Protein 5T99 (pdb70)

Structure (mmCIF, N/CA/C/O backbone):
data_5T99
#
_entry.id   5T99
#
_cell.length_a   117.540
_cell.length_b   120.780
_cell.length_c   145.080
_cell.angle_alpha   90.000
_cell.angle_beta   90.000
_cell.angle_gamma   90.000
#
_symmetry.space_group_name_H-M   'P 21 21 21'
#
loop_
_entity.id
_entity.type
_entity.pdbx_description
1 polymer 'Glycoside Hydrolase'
2 non-polymer D-galacto-isofagomine
3 non-polymer 1,2-ETHANEDIOL
4 water water
#
loop_
_atom_site.group_PDB
_atom_site.id
_atom_site.type_symbol
_atom_site.label_atom_id
_atom_site.label_alt_id
_atom_site.label_comp_id
_atom_site.label_asym_id
_atom_site.label_entity_id
_atom_site.label_seq_id
_atom_site.pdbx_PDB_ins_code
_atom_site.Cartn_x
_atom_site.Cartn_y
_atom_site.Cartn_z
_atom_site.occupancy
_atom_site.B_iso_or_equiv
_atom_site.auth_seq_id
_atom_site.auth_comp_id
_atom_site.auth_asym_id
_atom_site.auth_atom_id
_atom_site.pdbx_PDB_model_num
ATOM 1 N N . MET A 1 21 ? -33.862 -40.622 39.859 1.00 73.40 46 MET A N 1
ATOM 2 C CA . MET A 1 21 ? -32.832 -40.653 40.941 1.00 71.70 46 MET A CA 1
ATOM 3 C C . MET A 1 21 ? -31.865 -39.459 40.821 1.00 68.53 46 MET A C 1
ATOM 4 O O . MET A 1 21 ? -31.573 -38.986 39.717 1.00 65.50 46 MET A O 1
ATOM 9 N N . ALA A 1 22 ? -31.401 -38.970 41.973 1.00 66.27 47 ALA A N 1
ATOM 10 C CA . ALA A 1 22 ? -30.501 -37.805 42.065 1.00 60.79 47 ALA A CA 1
ATOM 11 C C . ALA A 1 22 ? -29.053 -38.102 41.619 1.00 60.12 47 ALA A C 1
ATOM 12 O O . ALA A 1 22 ? -28.346 -37.208 41.134 1.00 58.15 47 ALA A O 1
ATOM 14 N N . SER A 1 23 ? -28.617 -39.349 41.813 1.00 59.32 48 SER A N 1
ATOM 15 C CA . SER A 1 23 ? -27.282 -39.816 41.396 1.00 57.88 48 SER A CA 1
ATOM 16 C C . SER A 1 23 ? -27.005 -39.843 39.872 1.00 57.87 48 SER A C 1
ATOM 17 O O . SER A 1 23 ? -25.846 -39.730 39.472 1.00 54.98 48 SER A O 1
ATOM 20 N N . VAL A 1 24 ? -28.046 -39.992 39.044 1.00 60.62 49 VAL A N 1
ATOM 21 C CA . VAL A 1 24 ? -27.902 -40.021 37.560 1.00 62.31 49 VAL A CA 1
ATOM 22 C C . VAL A 1 24 ? -28.231 -38.684 36.840 1.00 63.45 49 VAL A C 1
ATOM 23 O O . VAL A 1 24 ? -27.775 -38.460 35.710 1.00 61.83 49 VAL A O 1
ATOM 27 N N . THR A 1 25 ? -28.997 -37.808 37.500 1.00 63.34 50 THR A N 1
ATOM 28 C CA . THR A 1 25 ? -29.507 -36.557 36.907 1.00 61.31 50 THR A CA 1
ATOM 29 C C . THR A 1 25 ? -28.578 -35.353 37.179 1.00 60.95 50 THR A C 1
ATOM 30 O O . THR A 1 25 ? -28.314 -35.008 38.342 1.00 59.90 50 THR A O 1
ATOM 34 N N . ASP A 1 26 ? -28.102 -34.730 36.091 1.00 58.67 51 ASP A N 1
ATOM 35 C CA . ASP A 1 26 ? -27.210 -33.563 36.132 1.00 54.62 51 ASP A CA 1
ATOM 36 C C . ASP A 1 26 ? -27.942 -32.267 35.712 1.00 52.19 51 ASP A C 1
ATOM 37 O O . ASP A 1 26 ? -27.598 -31.621 34.704 1.00 51.09 51 ASP A O 1
ATOM 42 N N . GLY A 1 27 ? -28.955 -31.899 36.497 1.00 48.68 52 GLY A N 1
ATOM 43 C CA . GLY A 1 27 ? -29.646 -30.612 36.346 1.00 44.73 52 GLY A CA 1
ATOM 44 C C . GLY A 1 27 ? -30.656 -30.554 35.213 1.00 40.86 52 GLY A C 1
ATOM 45 O O . GLY A 1 27 ? -30.276 -30.580 34.041 1.00 40.70 52 GLY A O 1
ATOM 46 N N . ILE A 1 28 ? -31.941 -30.456 35.561 1.00 37.33 53 ILE A N 1
ATOM 47 C CA . ILE A 1 28 ? -33.026 -30.385 34.562 1.00 34.07 53 ILE A CA 1
ATOM 48 C C . ILE A 1 28 ? -33.648 -29.003 34.502 1.00 29.83 53 ILE A C 1
ATOM 49 O O . ILE A 1 28 ? -33.544 -28.220 35.442 1.00 28.82 53 ILE A O 1
ATOM 54 N N . SER A 1 29 ? -34.321 -28.736 33.393 1.00 27.99 54 SER A N 1
ATOM 55 C CA . SER A 1 29 ? -34.942 -27.445 33.142 1.00 27.09 54 SER A CA 1
ATOM 56 C C . SER A 1 29 ? -36.062 -27.147 34.130 1.00 26.30 54 SER A C 1
ATOM 57 O O . SER A 1 29 ? -36.937 -27.978 34.346 1.00 26.99 54 SER A O 1
ATOM 60 N N . PHE A 1 30 ? -36.012 -25.950 34.710 1.00 25.04 55 PHE A N 1
ATOM 61 C CA . PHE A 1 30 ? -37.028 -25.446 35.617 1.00 24.48 55 PHE A CA 1
ATOM 62 C C . PHE A 1 30 ? -37.749 -24.246 34.985 1.00 24.19 55 PHE A C 1
ATOM 63 O O . PHE A 1 30 ? -38.328 -23.429 35.692 1.00 24.28 55 PHE A O 1
ATOM 71 N N . ASN A 1 31 ? -37.749 -24.185 33.652 1.00 24.18 56 ASN A N 1
ATOM 72 C CA . ASN A 1 31 ? -38.290 -23.057 32.888 1.00 23.98 56 ASN A CA 1
ATOM 73 C C . ASN A 1 31 ? -39.812 -23.030 32.774 1.00 25.24 56 ASN A C 1
ATOM 74 O O . ASN A 1 31 ? -40.388 -21.985 32.464 1.00 25.88 56 ASN A O 1
ATOM 79 N N . GLU A 1 32 ? -40.460 -24.170 32.980 1.00 25.97 57 GLU A N 1
ATOM 80 C CA . GLU A 1 32 ? -41.867 -24.295 32.644 1.00 26.54 57 GLU A CA 1
ATOM 81 C C . GLU A 1 32 ? -42.736 -23.796 33.793 1.00 26.41 57 GLU A C 1
ATOM 82 O O . GLU A 1 32 ? -42.379 -23.942 34.968 1.00 26.57 57 GLU A O 1
ATOM 88 N N . ASN A 1 33 ? -43.867 -23.194 33.425 1.00 26.11 58 ASN A N 1
ATOM 89 C CA . ASN A 1 33 ? -44.976 -22.874 34.337 1.00 25.92 58 ASN A CA 1
ATOM 90 C C . ASN A 1 33 ? -44.649 -21.816 35.392 1.00 24.60 58 ASN A C 1
ATOM 91 O O . ASN A 1 33 ? -44.711 -22.083 36.586 1.00 23.47 58 ASN A O 1
ATOM 96 N N . TRP A 1 34 ? -44.317 -20.617 34.923 1.00 24.17 59 TRP A N 1
ATOM 97 C CA . TRP A 1 34 ? -44.161 -19.457 35.785 1.00 25.67 59 TRP A CA 1
ATOM 98 C C . TRP A 1 34 ? -45.334 -18.492 35.629 1.00 26.88 59 TRP A C 1
ATOM 99 O O . TRP A 1 34 ? -46.093 -18.555 34.654 1.00 26.85 59 TRP A O 1
ATOM 110 N N . ARG A 1 35 ? -45.448 -17.597 36.610 1.00 28.08 60 ARG A N 1
ATOM 111 C CA . ARG A 1 35 ? -46.324 -16.424 36.557 1.00 29.38 60 ARG A CA 1
ATOM 112 C C . ARG A 1 35 ? -45.461 -15.164 36.464 1.00 30.46 60 ARG A C 1
ATOM 113 O O . ARG A 1 35 ? -44.441 -15.061 37.174 1.00 30.51 60 ARG A O 1
ATOM 121 N N . PHE A 1 36 ? -45.863 -14.226 35.599 1.00 30.72 61 PHE A N 1
ATOM 122 C CA . PHE A 1 36 ? -45.158 -12.947 35.401 1.00 30.96 61 PHE A CA 1
ATOM 123 C C . PHE A 1 36 ? -46.098 -11.747 35.578 1.00 31.47 61 PHE A C 1
ATOM 124 O O . PHE A 1 36 ? -47.267 -11.788 35.184 1.00 29.98 61 PHE A O 1
ATOM 132 N N . PHE A 1 37 ? -45.557 -10.686 36.171 1.00 31.95 62 PHE A N 1
ATOM 133 C CA . PHE A 1 37 ? -46.239 -9.409 36.296 1.00 33.44 62 PHE A CA 1
ATOM 134 C C . PHE A 1 37 ? -45.231 -8.269 36.125 1.00 33.24 62 PHE A C 1
ATOM 135 O O . PHE A 1 37 ? -44.283 -8.160 36.904 1.00 31.06 62 PHE A O 1
ATOM 143 N N . LYS A 1 38 ? -45.446 -7.439 35.100 1.00 34.22 63 LYS A N 1
ATOM 144 C CA . LYS A 1 38 ? -44.666 -6.221 34.879 1.00 35.29 63 LYS A CA 1
ATOM 145 C C . LYS A 1 38 ? -45.212 -5.086 35.746 1.00 36.20 63 LYS A C 1
ATOM 146 O O . LYS A 1 38 ? -46.329 -4.651 35.533 1.00 37.29 63 LYS A O 1
ATOM 152 N N . GLY A 1 39 ? -44.422 -4.615 36.711 1.00 37.68 64 GLY A N 1
ATOM 153 C CA . GLY A 1 39 ? -44.796 -3.493 37.593 1.00 37.86 64 GLY A CA 1
ATOM 154 C C . GLY A 1 39 ? -44.609 -3.815 39.070 1.00 39.30 64 GLY A C 1
ATOM 155 O O . GLY A 1 39 ? -44.495 -4.988 39.449 1.00 41.14 64 GLY A O 1
ATOM 156 N N A GLU A 1 40 ? -44.554 -2.785 39.913 0.50 39.63 65 GLU A N 1
ATOM 157 N N B GLU A 1 40 ? -44.596 -2.764 39.890 0.50 39.57 65 GLU A N 1
ATOM 158 C CA A GLU A 1 40 ? -44.392 -2.992 41.353 0.50 40.01 65 GLU A CA 1
ATOM 159 C CA B GLU A 1 40 ? -44.460 -2.872 41.340 0.50 39.89 65 GLU A CA 1
ATOM 160 C C A GLU A 1 40 ? -45.726 -3.400 41.963 0.50 40.82 65 GLU A C 1
ATOM 161 C C B GLU A 1 40 ? -45.761 -3.401 41.954 0.50 40.70 65 GLU A C 1
ATOM 162 O O A GLU A 1 40 ? -46.785 -2.930 41.546 0.50 38.95 65 GLU A O 1
ATOM 163 O O B GLU A 1 40 ? -46.847 -3.012 41.521 0.50 38.76 65 GLU A O 1
ATOM 174 N N . ILE A 1 41 ? -45.649 -4.304 42.933 1.00 42.28 66 ILE A N 1
ATOM 175 C CA . ILE A 1 41 ? -46.809 -4.763 43.708 1.00 44.19 66 ILE A CA 1
ATOM 176 C C . ILE A 1 41 ? -46.303 -5.255 45.067 1.00 44.17 66 ILE A C 1
ATOM 177 O O . ILE A 1 41 ? -45.266 -5.924 45.145 1.00 46.92 66 ILE A O 1
ATOM 182 N N . LYS A 1 42 ? -47.021 -4.895 46.130 1.00 43.08 67 LYS A N 1
ATOM 183 C CA . LYS A 1 42 ? -46.590 -5.178 47.507 1.00 42.33 67 LYS A CA 1
ATOM 184 C C . LYS A 1 42 ? -46.766 -6.657 47.853 1.00 40.01 67 LYS A C 1
ATOM 185 O O . LYS A 1 42 ? -47.721 -7.289 47.401 1.00 38.90 67 LYS A O 1
ATOM 187 N N . GLY A 1 43 ? -45.822 -7.196 48.628 1.00 38.76 68 GLY A N 1
ATOM 188 C CA . GLY A 1 43 ? -45.911 -8.554 49.192 1.00 37.39 68 GLY A CA 1
ATOM 189 C C . GLY A 1 43 ? -45.994 -9.735 48.233 1.00 35.46 68 GLY A C 1
ATOM 190 O O . GLY A 1 43 ? -46.428 -10.813 48.634 1.00 34.42 68 GLY A O 1
ATOM 191 N N . ALA A 1 44 ? -45.549 -9.551 46.988 1.00 34.50 69 ALA A N 1
ATOM 192 C CA . ALA A 1 44 ? -45.619 -10.604 45.959 1.00 33.96 69 ALA A CA 1
ATOM 193 C C . ALA A 1 44 ? -44.605 -11.746 46.145 1.00 33.71 69 ALA A C 1
ATOM 194 O O . ALA A 1 44 ? -44.681 -12.747 45.451 1.00 32.40 69 ALA A O 1
ATOM 196 N N . GLU A 1 45 ? -43.654 -11.592 47.062 1.00 35.14 70 GLU A N 1
ATOM 197 C CA . GLU A 1 45 ? -42.798 -12.704 47.473 1.00 35.47 70 GLU A CA 1
ATOM 198 C C . GLU A 1 45 ? -43.485 -13.713 48.387 1.00 35.35 70 GLU A C 1
ATOM 199 O O . GLU A 1 45 ? -42.985 -14.826 48.540 1.00 37.19 70 GLU A O 1
ATOM 205 N N . ALA A 1 46 ? -44.605 -13.330 49.002 1.00 35.39 71 ALA A N 1
ATOM 206 C CA . ALA A 1 46 ? -45.245 -14.153 50.044 1.00 35.75 71 ALA A CA 1
ATOM 207 C C . ALA A 1 46 ? -45.889 -15.445 49.516 1.00 34.32 71 ALA A C 1
ATOM 208 O O . ALA A 1 46 ? -46.470 -15.460 48.429 1.00 32.14 71 ALA A O 1
ATOM 210 N N . ILE A 1 47 ? -45.774 -16.507 50.316 1.00 35.71 72 ILE A N 1
ATOM 211 C CA . ILE A 1 47 ? -46.387 -17.822 50.055 1.00 38.54 72 ILE A CA 1
ATOM 212 C C . ILE A 1 47 ? -47.845 -17.659 49.640 1.00 39.37 72 ILE A C 1
ATOM 213 O O . ILE A 1 47 ? -48.274 -18.160 48.593 1.00 40.83 72 ILE A O 1
ATOM 218 N N . SER A 1 48 ? -48.582 -16.939 50.484 1.00 39.96 73 SER A N 1
ATOM 219 C CA . SER A 1 48 ? -50.027 -16.767 50.346 1.00 40.48 73 SER A CA 1
ATOM 220 C C . SER A 1 48 ? -50.484 -15.699 49.352 1.00 38.10 73 SER A C 1
ATOM 221 O O . SER A 1 48 ? -51.677 -15.584 49.118 1.00 37.62 73 SER A O 1
ATOM 224 N N . PHE A 1 49 ? -49.570 -14.930 48.760 1.00 36.81 74 PHE A N 1
ATOM 225 C CA . PHE A 1 49 ? -49.953 -13.946 47.740 1.00 35.82 74 PHE A CA 1
ATOM 226 C C . PHE A 1 49 ? -50.762 -14.615 46.614 1.00 37.05 74 PHE A C 1
ATOM 227 O O . PHE A 1 49 ? -50.509 -15.771 46.270 1.00 39.60 74 PHE A O 1
ATOM 235 N N . ASP A 1 50 ? -51.731 -13.886 46.057 1.00 36.85 75 ASP A N 1
ATOM 236 C CA . ASP A 1 50 ? -52.628 -14.405 45.021 1.00 36.86 75 ASP A CA 1
ATOM 237 C C . ASP A 1 50 ? -52.158 -13.915 43.650 1.00 35.87 75 ASP A C 1
ATOM 238 O O . ASP A 1 50 ? -52.386 -12.764 43.278 1.00 34.12 75 ASP A O 1
ATOM 243 N N . ASP A 1 51 ? -51.514 -14.811 42.902 1.00 35.76 76 ASP A N 1
ATOM 244 C CA . ASP A 1 51 ? -50.998 -14.510 41.555 1.00 34.89 76 ASP A CA 1
ATOM 245 C C . ASP A 1 51 ? -51.841 -15.137 40.441 1.00 35.55 76 ASP A C 1
ATOM 246 O O . ASP A 1 51 ? -51.335 -15.383 39.341 1.00 35.24 76 ASP A O 1
ATOM 251 N N . ASP A 1 52 ? -53.126 -15.377 40.714 1.00 37.72 77 ASP A N 1
ATOM 252 C CA . ASP A 1 52 ? -54.010 -16.056 39.753 1.00 38.20 77 ASP A CA 1
ATOM 253 C C . ASP A 1 52 ? -54.330 -15.202 38.510 1.00 37.57 77 ASP A C 1
ATOM 254 O O . ASP A 1 52 ? -54.610 -15.743 37.442 1.00 39.15 77 ASP A O 1
ATOM 259 N N . SER A 1 53 ? -54.284 -13.879 38.644 1.00 36.97 78 SER A N 1
ATOM 260 C CA . SER A 1 53 ? -54.485 -12.974 37.500 1.00 37.79 78 SER A CA 1
ATOM 261 C C . SER A 1 53 ? -53.232 -12.813 36.627 1.00 37.27 78 SER A C 1
ATOM 262 O O . SER A 1 53 ? -53.334 -12.351 35.492 1.00 37.30 78 SER A O 1
ATOM 265 N N . TRP A 1 54 ? -52.061 -13.169 37.171 1.00 36.97 79 TRP A N 1
ATOM 266 C CA . TRP A 1 54 ? -50.769 -12.971 36.497 1.00 35.34 79 TRP A CA 1
ATOM 267 C C . TRP A 1 54 ? -50.672 -13.810 35.223 1.00 33.88 79 TRP A C 1
ATOM 268 O O . TRP A 1 54 ? -51.144 -14.948 35.172 1.00 34.30 79 TRP A O 1
ATOM 279 N N . ARG A 1 55 ? -50.058 -13.231 34.200 1.00 33.27 80 ARG A N 1
ATOM 280 C CA . ARG A 1 55 ? -49.830 -13.905 32.922 1.00 33.88 80 ARG A CA 1
ATOM 281 C C . ARG A 1 55 ? -49.042 -15.208 33.116 1.00 33.98 80 ARG A C 1
ATOM 282 O O . ARG A 1 55 ? -48.214 -15.310 34.018 1.00 34.01 80 ARG A O 1
ATOM 290 N N . LYS A 1 56 ? -49.325 -16.204 32.283 1.00 34.58 81 LYS A N 1
ATOM 291 C CA . LYS A 1 56 ? -48.639 -17.499 32.346 1.00 34.56 81 LYS A CA 1
ATOM 292 C C . LYS A 1 56 ? -47.687 -17.658 31.165 1.00 33.46 81 LYS A C 1
ATOM 293 O O . LYS A 1 56 ? -48.074 -17.460 30.007 1.00 31.54 81 LYS A O 1
ATOM 299 N N . LEU A 1 57 ? -46.446 -18.028 31.472 1.00 33.23 82 LEU A N 1
ATOM 300 C CA . LEU A 1 57 ? -45.398 -18.156 30.466 1.00 33.12 82 LEU A CA 1
ATOM 301 C C . LEU A 1 57 ? -44.295 -19.114 30.903 1.00 31.41 82 LEU A C 1
ATOM 302 O O . LEU A 1 57 ? -44.155 -19.423 32.095 1.00 31.94 82 LEU A O 1
ATOM 307 N N . ASN A 1 58 ? -43.542 -19.600 29.913 1.00 29.07 83 ASN A N 1
ATOM 308 C CA . ASN A 1 58 ? -42.308 -20.361 30.139 1.00 27.39 83 ASN A CA 1
ATOM 309 C C . ASN A 1 58 ? -41.082 -19.471 29.888 1.00 26.07 83 ASN A C 1
ATOM 310 O O . ASN A 1 58 ? -41.078 -18.641 28.985 1.00 24.51 83 ASN A O 1
ATOM 315 N N . LEU A 1 59 ? -40.048 -19.673 30.703 1.00 25.08 84 LEU A N 1
ATOM 316 C CA . LEU A 1 59 ? -38.768 -18.984 30.554 1.00 23.93 84 LEU A CA 1
ATOM 317 C C . LEU A 1 59 ? -37.980 -19.731 29.471 1.00 23.26 84 LEU A C 1
ATOM 318 O O . LEU A 1 59 ? -38.316 -20.878 29.178 1.00 22.20 84 LEU A O 1
ATOM 323 N N . PRO A 1 60 ? -36.953 -19.124 28.870 1.00 22.56 85 PRO A N 1
ATOM 324 C CA . PRO A 1 60 ? -36.499 -17.745 29.139 1.00 22.74 85 PRO A CA 1
ATOM 325 C C . PRO A 1 60 ? -37.425 -16.678 28.561 1.00 22.49 85 PRO A C 1
ATOM 326 O O . PRO A 1 60 ? -38.179 -16.956 27.632 1.00 22.36 85 PRO A O 1
ATOM 330 N N . HIS A 1 61 ? -37.341 -15.471 29.112 1.00 22.84 86 HIS A N 1
ATOM 331 C CA . HIS A 1 61 ? -38.299 -14.389 28.826 1.00 23.12 86 HIS A CA 1
ATOM 332 C C . HIS A 1 61 ? -37.644 -12.999 28.904 1.00 22.13 86 HIS A C 1
ATOM 333 O O . HIS A 1 61 ? -37.027 -12.641 29.919 1.00 21.14 86 HIS A O 1
ATOM 340 N N . ASP A 1 62 ? -37.789 -12.241 27.822 1.00 21.35 87 ASP A N 1
ATOM 341 C CA . ASP A 1 62 ? -37.427 -10.826 27.757 1.00 21.62 87 ASP A CA 1
ATOM 342 C C . ASP A 1 62 ? -38.740 -10.055 27.658 1.00 22.22 87 ASP A C 1
ATOM 343 O O . ASP A 1 62 ? -39.385 -10.085 26.608 1.00 22.72 87 ASP A O 1
ATOM 348 N N . TRP A 1 63 ? -39.169 -9.390 28.734 1.00 22.77 88 TRP A N 1
ATOM 349 C CA . TRP A 1 63 ? -40.394 -8.572 28.653 1.00 23.52 88 TRP A CA 1
ATOM 350 C C . TRP A 1 63 ? -40.206 -7.278 27.848 1.00 24.55 88 TRP A C 1
ATOM 351 O O . TRP A 1 63 ? -41.182 -6.730 27.360 1.00 23.25 88 TRP A O 1
ATOM 362 N N . ALA A 1 64 ? -38.964 -6.801 27.711 1.00 26.64 89 ALA A N 1
ATOM 363 C CA . ALA A 1 64 ? -38.696 -5.496 27.087 1.00 27.96 89 ALA A CA 1
ATOM 364 C C . ALA A 1 64 ? -38.893 -5.462 25.577 1.00 30.01 89 ALA A C 1
ATOM 365 O O . ALA A 1 64 ? -39.056 -4.387 25.012 1.00 31.85 89 ALA A O 1
ATOM 367 N N . ILE A 1 65 ? -38.858 -6.623 24.927 1.00 31.03 90 ILE A N 1
ATOM 368 C CA . ILE A 1 65 ? -39.056 -6.720 23.471 1.00 31.59 90 ILE A CA 1
ATOM 369 C C . ILE A 1 65 ? -40.537 -6.629 23.046 1.00 35.02 90 ILE A C 1
ATOM 370 O O . ILE A 1 65 ? -40.828 -6.522 21.860 1.00 35.21 90 ILE A O 1
ATOM 375 N N . GLU A 1 66 ? -41.460 -6.644 24.012 1.00 40.34 91 GLU A N 1
ATOM 376 C CA . GLU A 1 66 ? -42.907 -6.710 23.756 1.00 44.43 91 GLU A CA 1
ATOM 377 C C . GLU A 1 66 ? -43.652 -5.357 23.711 1.00 50.97 91 GLU A C 1
ATOM 378 O O . GLU A 1 66 ? -44.610 -5.231 22.955 1.00 50.98 91 GLU A O 1
ATOM 384 N N . GLY A 1 67 ? -43.204 -4.368 24.500 1.00 60.14 92 GLY A N 1
ATOM 385 C CA . GLY A 1 67 ? -44.028 -3.205 24.933 1.00 66.74 92 GLY A CA 1
ATOM 386 C C . GLY A 1 67 ? -44.662 -2.281 23.886 1.00 76.14 92 GLY A C 1
ATOM 387 O O . GLY A 1 67 ? -45.857 -2.420 23.591 1.00 75.74 92 GLY A O 1
ATOM 388 N N . PRO A 1 68 ? -43.899 -1.290 23.363 1.00 81.81 93 PRO A N 1
ATOM 389 C CA . PRO A 1 68 ? -44.345 -0.556 22.164 1.00 81.07 93 PRO A CA 1
ATOM 390 C C . PRO A 1 68 ? -44.478 -1.468 20.932 1.00 83.38 93 PRO A C 1
ATOM 391 O O . PRO A 1 68 ? -44.358 -1.014 19.792 1.00 81.35 93 PRO A O 1
ATOM 395 N N . GLY A 1 79 ? -34.333 4.117 21.988 1.00 81.11 104 GLY A N 1
ATOM 396 C CA . GLY A 1 79 ? -34.547 2.669 22.026 1.00 85.10 104 GLY A CA 1
ATOM 397 C C . GLY A 1 79 ? -35.812 2.233 22.752 1.00 85.34 104 GLY A C 1
ATOM 398 O O . GLY A 1 79 ? -36.691 3.048 23.029 1.00 84.48 104 GLY A O 1
ATOM 399 N N . LEU A 1 80 ? -35.892 0.938 23.059 1.00 88.73 105 LEU A N 1
ATOM 400 C CA . LEU A 1 80 ? -37.056 0.342 23.738 1.00 91.23 105 LEU A CA 1
ATOM 401 C C . LEU A 1 80 ? -36.880 0.383 25.270 1.00 91.06 105 LEU A C 1
ATOM 402 O O . LEU A 1 80 ? -35.815 -0.005 25.761 1.00 88.48 105 LEU A O 1
ATOM 407 N N . PRO A 1 81 ? -37.908 0.855 26.027 1.00 89.88 106 PRO A N 1
ATOM 408 C CA . PRO A 1 81 ? -37.849 0.878 27.503 1.00 85.67 106 PRO A CA 1
ATOM 409 C C . PRO A 1 81 ? -37.537 -0.470 28.163 1.00 79.34 106 PRO A C 1
ATOM 410 O O . PRO A 1 81 ? -38.253 -1.449 27.944 1.00 77.76 106 PRO A O 1
ATOM 414 N N . PHE A 1 82 ? -36.486 -0.481 28.987 1.00 74.08 107 PHE A N 1
ATOM 415 C CA . PHE A 1 82 ? -35.906 -1.707 29.569 1.00 67.03 107 PHE A CA 1
ATOM 416 C C . PHE A 1 82 ? -35.800 -1.692 31.103 1.00 60.58 107 PHE A C 1
ATOM 417 O O . PHE A 1 82 ? -35.195 -2.588 31.689 1.00 58.95 107 PHE A O 1
ATOM 425 N N . HIS A 1 83 ? -36.398 -0.694 31.750 1.00 55.68 108 HIS A N 1
ATOM 426 C CA . HIS A 1 83 ? -36.250 -0.489 33.194 1.00 52.60 108 HIS A CA 1
ATOM 427 C C . HIS A 1 83 ? -37.614 -0.569 33.859 1.00 45.55 108 HIS A C 1
ATOM 428 O O . HIS A 1 83 ? -38.643 -0.583 33.182 1.00 45.07 108 HIS A O 1
ATOM 435 N N . GLY A 1 84 ? -37.601 -0.620 35.186 1.00 39.48 109 GLY A N 1
ATOM 436 C CA . GLY A 1 84 ? -38.811 -0.733 35.987 1.00 37.10 109 GLY A CA 1
ATOM 437 C C . GLY A 1 84 ? -38.710 -1.954 36.871 1.00 35.37 109 GLY A C 1
ATOM 438 O O . GLY A 1 84 ? -37.616 -2.354 37.267 1.00 38.24 109 GLY A O 1
ATOM 439 N N . THR A 1 85 ? -39.855 -2.544 37.178 1.00 32.05 110 THR A N 1
ATOM 440 C CA . THR A 1 85 ? -39.942 -3.678 38.078 1.00 30.37 110 THR A CA 1
ATOM 441 C C . THR A 1 85 ? -40.686 -4.796 37.364 1.00 29.30 110 THR A C 1
ATOM 442 O O . THR A 1 85 ? -41.645 -4.535 36.621 1.00 29.80 110 THR A O 1
ATOM 446 N N . GLY A 1 86 ? -40.212 -6.027 37.561 1.00 27.21 111 GLY A N 1
ATOM 447 C CA . GLY A 1 86 ? -40.847 -7.227 37.017 1.00 25.37 111 GLY A CA 1
ATOM 448 C C . GLY A 1 86 ? -40.761 -8.326 38.045 1.00 24.80 111 GLY A C 1
ATOM 449 O O . GLY A 1 86 ? -39.716 -8.506 38.681 1.00 24.63 111 GLY A O 1
ATOM 450 N N . TRP A 1 87 ? -41.861 -9.055 38.214 1.00 24.16 112 TRP A N 1
ATOM 451 C CA . TRP A 1 87 ? -41.951 -10.116 39.197 1.00 24.16 112 TRP A CA 1
ATOM 452 C C . TRP A 1 87 ? -42.211 -11.434 38.495 1.00 23.58 112 TRP A C 1
ATOM 453 O O . TRP A 1 87 ? -43.004 -11.486 37.551 1.00 22.60 112 TRP A O 1
ATOM 464 N N . TYR A 1 88 ? -41.544 -12.492 38.969 1.00 22.85 113 TYR A N 1
ATOM 465 C CA . TYR A 1 88 ? -41.832 -13.860 38.535 1.00 21.99 113 TYR A CA 1
ATOM 466 C C . TYR A 1 88 ? -42.104 -14.733 39.748 1.00 22.49 113 TYR A C 1
ATOM 467 O O . TYR A 1 88 ? -41.414 -14.622 40.754 1.00 22.64 113 TYR A O 1
ATOM 476 N N . ARG A 1 89 ? -43.104 -15.604 39.637 1.00 23.26 114 ARG A N 1
ATOM 477 C CA . ARG A 1 89 ? -43.434 -16.559 40.688 1.00 23.85 114 ARG A CA 1
ATOM 478 C C . ARG A 1 89 ? -43.671 -17.910 40.061 1.00 23.82 114 ARG A C 1
ATOM 479 O O . ARG A 1 89 ? -44.275 -17.992 39.003 1.00 23.69 114 ARG A O 1
ATOM 487 N N . LYS A 1 90 ? -43.191 -18.960 40.714 1.00 25.10 115 LYS A N 1
ATOM 488 C CA . LYS A 1 90 ? -43.486 -20.331 40.317 1.00 25.45 115 LYS A CA 1
ATOM 489 C C . LYS A 1 90 ? -43.882 -21.110 41.558 1.00 24.99 115 LYS A C 1
ATOM 490 O O . LYS A 1 90 ? -43.204 -21.035 42.575 1.00 23.79 115 LYS A O 1
ATOM 496 N N . THR A 1 91 ? -44.981 -21.856 41.452 1.00 25.72 116 THR A N 1
ATOM 497 C CA . THR A 1 91 ? -45.552 -22.604 42.569 1.00 26.80 116 THR A CA 1
ATOM 498 C C . THR A 1 91 ? -45.439 -24.085 42.219 1.00 27.10 116 THR A C 1
ATOM 499 O O . THR A 1 91 ? -45.835 -24.482 41.122 1.00 28.49 116 THR A O 1
ATOM 503 N N . PHE A 1 92 ? -44.897 -24.889 43.133 1.00 26.93 117 PHE A N 1
ATOM 504 C CA . PHE A 1 92 ? -44.585 -26.291 42.837 1.00 28.18 117 PHE A CA 1
ATOM 505 C C . PHE A 1 92 ? -44.638 -27.172 44.081 1.00 29.07 117 PHE A C 1
ATOM 506 O O . PHE A 1 92 ? -44.282 -26.733 45.176 1.00 27.24 117 PHE A O 1
ATOM 514 N N . ILE A 1 93 ? -45.080 -28.419 43.891 1.00 31.63 118 ILE A N 1
ATOM 515 C CA . ILE A 1 93 ? -45.076 -29.428 44.953 1.00 32.84 118 ILE A CA 1
ATOM 516 C C . ILE A 1 93 ? -43.637 -29.895 45.181 1.00 32.08 118 ILE A C 1
ATOM 517 O O . ILE A 1 93 ? -42.903 -30.158 44.227 1.00 31.60 118 ILE A O 1
ATOM 522 N N . GLY A 1 94 ? -43.245 -30.003 46.443 1.00 30.82 119 GLY A N 1
ATOM 523 C CA . GLY A 1 94 ? -42.014 -30.689 46.798 1.00 31.48 119 GLY A CA 1
ATOM 524 C C . GLY A 1 94 ? -42.113 -32.169 46.485 1.00 31.55 119 GLY A C 1
ATOM 525 O O . GLY A 1 94 ? -42.706 -32.943 47.238 1.00 31.75 119 GLY A O 1
ATOM 526 N N . ASP A 1 95 ? -41.542 -32.555 45.354 1.00 33.15 120 ASP A N 1
ATOM 527 C CA . ASP A 1 95 ? -41.526 -33.947 44.917 1.00 33.68 120 ASP A CA 1
ATOM 528 C C . ASP A 1 95 ? -40.930 -34.857 45.995 1.00 33.81 120 ASP A C 1
ATOM 529 O O . ASP A 1 95 ? -39.960 -34.488 46.689 1.00 30.61 120 ASP A O 1
ATOM 534 N N . ALA A 1 96 ? -41.527 -36.042 46.132 1.00 35.16 121 ALA A N 1
ATOM 535 C CA . ALA A 1 96 ? -41.120 -37.021 47.153 1.00 36.44 121 ALA A CA 1
ATOM 536 C C . ALA A 1 96 ? -39.671 -37.482 46.967 1.00 36.02 121 ALA A C 1
ATOM 537 O O . ALA A 1 96 ? -38.970 -37.724 47.941 1.00 35.32 121 ALA A O 1
ATOM 539 N N . GLN A 1 97 ? -39.231 -37.576 45.713 1.00 37.82 122 GLN A N 1
ATOM 540 C CA . GLN A 1 97 ? -37.835 -37.900 45.386 1.00 38.78 122 GLN A CA 1
ATOM 541 C C . GLN A 1 97 ? -36.808 -36.853 45.820 1.00 35.78 122 GLN A C 1
ATOM 542 O O . GLN A 1 97 ? -35.622 -37.164 45.843 1.00 36.39 122 GLN A O 1
ATOM 548 N N . TRP A 1 98 ? -37.242 -35.628 46.135 1.00 32.31 123 TRP A N 1
ATOM 549 C CA . TRP A 1 98 ? -36.343 -34.590 46.649 1.00 30.91 123 TRP A CA 1
ATOM 550 C C . TRP A 1 98 ? -36.161 -34.632 48.175 1.00 30.96 123 TRP A C 1
ATOM 551 O O . TRP A 1 98 ? -35.421 -33.822 48.725 1.00 29.66 123 TRP A O 1
ATOM 562 N N . LYS A 1 99 ? -36.854 -35.542 48.858 1.00 33.72 124 LYS A N 1
ATOM 563 C CA . LYS A 1 99 ? -36.713 -35.720 50.314 1.00 35.14 124 LYS A CA 1
ATOM 564 C C . LYS A 1 99 ? -35.256 -36.029 50.681 1.00 34.25 124 LYS A C 1
ATOM 565 O O . LYS A 1 99 ? -34.647 -36.920 50.087 1.00 33.15 124 LYS A O 1
ATOM 571 N N . ASP A 1 100 ? -34.702 -35.255 51.616 1.00 33.66 125 ASP A N 1
ATOM 572 C CA . ASP A 1 100 ? -33.313 -35.415 52.111 1.00 34.25 125 ASP A CA 1
ATOM 573 C C . ASP A 1 100 ? -32.201 -35.189 51.069 1.00 32.98 125 ASP A C 1
ATOM 574 O O . ASP A 1 100 ? -31.037 -35.513 51.325 1.00 31.26 125 ASP A O 1
ATOM 579 N N . LYS A 1 101 ? -32.568 -34.598 49.927 1.00 31.65 126 LYS A N 1
ATOM 580 C CA . LYS A 1 101 ? -31.641 -34.237 48.866 1.00 31.17 126 LYS A CA 1
ATOM 581 C C . LYS A 1 101 ? -31.211 -32.797 49.034 1.00 28.98 126 LYS A C 1
ATOM 582 O O . LYS A 1 101 ? -31.901 -32.006 49.677 1.00 27.59 126 LYS A O 1
ATOM 588 N N . ILE A 1 102 ? -30.067 -32.464 48.440 1.00 27.94 127 ILE A N 1
ATOM 589 C CA . ILE A 1 102 ? -29.650 -31.071 48.285 1.00 27.50 127 ILE A CA 1
ATOM 590 C C . ILE A 1 102 ? -30.358 -30.564 47.041 1.00 25.82 127 ILE A C 1
ATOM 591 O O . ILE A 1 102 ? -30.320 -31.206 45.999 1.00 24.89 127 ILE A O 1
ATOM 596 N N . VAL A 1 103 ? -31.020 -29.422 47.163 1.00 25.94 128 VAL A N 1
ATOM 597 C CA . VAL A 1 103 ? -31.827 -28.874 46.078 1.00 25.81 128 VAL A CA 1
ATOM 598 C C . VAL A 1 103 ? -31.389 -27.439 45.847 1.00 24.77 128 VAL A C 1
ATOM 599 O O . VAL A 1 103 ? -31.347 -26.658 46.786 1.00 25.25 128 VAL A O 1
ATOM 603 N N . ARG A 1 104 ? -31.030 -27.120 44.603 1.00 24.27 129 ARG A N 1
ATOM 604 C CA . ARG A 1 104 ? -30.576 -25.781 44.207 1.00 23.48 129 ARG A CA 1
ATOM 605 C C . ARG A 1 104 ? -31.275 -25.360 42.917 1.00 22.72 129 ARG A C 1
ATOM 606 O O . ARG A 1 104 ? -31.653 -26.216 42.109 1.00 21.76 129 ARG A O 1
ATOM 614 N N . ILE A 1 105 ? -31.461 -24.052 42.742 1.00 21.78 130 ILE A N 1
ATOM 615 C CA . ILE A 1 105 ? -31.983 -23.505 41.503 1.00 21.87 130 ILE A CA 1
ATOM 616 C C . ILE A 1 105 ? -30.911 -22.603 40.905 1.00 22.00 130 ILE A C 1
ATOM 617 O O . ILE A 1 105 ? -30.466 -21.645 41.545 1.00 21.63 130 ILE A O 1
ATOM 622 N N . GLY A 1 106 ? -30.505 -22.928 39.684 1.00 20.63 131 GLY A N 1
ATOM 623 C CA . GLY A 1 106 ? -29.484 -22.185 38.986 1.00 20.65 131 GLY A CA 1
ATOM 624 C C . GLY A 1 106 ? -30.155 -21.266 37.987 1.00 20.54 131 GLY A C 1
ATOM 625 O O . GLY A 1 106 ? -30.986 -21.714 37.189 1.00 19.95 131 GLY A O 1
ATOM 626 N N . PHE A 1 107 ? -29.798 -19.983 38.047 1.00 19.87 132 PHE A N 1
ATOM 627 C CA . PHE A 1 107 ? -30.208 -18.993 37.065 1.00 19.31 132 PHE A CA 1
ATOM 628 C C . PHE A 1 107 ? -28.985 -18.616 36.224 1.00 18.91 132 PHE A C 1
ATOM 629 O O . PHE A 1 107 ? -28.028 -18.043 36.750 1.00 18.52 132 PHE A O 1
ATOM 637 N N . ASP A 1 108 ? -29.009 -18.938 34.932 1.00 18.37 133 ASP A N 1
ATOM 638 C CA . ASP A 1 108 ? -27.954 -18.490 34.006 1.00 18.27 133 ASP A CA 1
ATOM 639 C C . ASP A 1 108 ? -27.914 -16.969 33.784 1.00 18.90 133 ASP A C 1
ATOM 640 O O . ASP A 1 108 ? -26.879 -16.412 33.377 1.00 18.64 133 ASP A O 1
ATOM 645 N N . GLY A 1 109 ? -29.042 -16.299 34.004 1.00 19.05 134 GLY A N 1
ATOM 646 C CA . GLY A 1 109 ? -29.106 -14.867 33.781 1.00 19.31 134 GLY A CA 1
ATOM 647 C C . GLY A 1 109 ? -30.470 -14.309 34.106 1.00 19.61 134 GLY A C 1
ATOM 648 O O . GLY A 1 109 ? -31.501 -14.890 33.735 1.00 19.64 134 GLY A O 1
ATOM 649 N N . ALA A 1 110 ? -30.461 -13.189 34.817 1.00 19.75 135 ALA A N 1
ATOM 650 C CA . ALA A 1 110 ? -31.660 -12.445 35.122 1.00 19.88 135 ALA A CA 1
ATOM 651 C C . ALA A 1 110 ? -31.317 -10.955 35.100 1.00 20.09 135 ALA A C 1
ATOM 652 O O . ALA A 1 110 ? -30.500 -10.488 35.888 1.00 19.44 135 ALA A O 1
ATOM 654 N N . MET A 1 111 ? -31.961 -10.226 34.189 1.00 20.77 136 MET A N 1
ATOM 655 C CA . MET A 1 111 ? -31.613 -8.851 33.851 1.00 21.36 136 MET A CA 1
ATOM 656 C C . MET A 1 111 ? -32.657 -7.876 34.402 1.00 21.47 136 MET A C 1
ATOM 657 O O . MET A 1 111 ? -33.811 -7.917 33.965 1.00 22.22 136 MET A O 1
ATOM 662 N N . SER A 1 112 ? -32.324 -7.023 35.369 1.00 21.89 137 SER A N 1
ATOM 663 C CA . SER A 1 112 ? -31.129 -7.073 36.214 1.00 23.39 137 SER A CA 1
ATOM 664 C C . SER A 1 112 ? -31.609 -6.733 37.622 1.00 24.92 137 SER A C 1
ATOM 665 O O . SER A 1 112 ? -32.820 -6.587 37.825 1.00 25.30 137 SER A O 1
ATOM 668 N N . GLU A 1 113 ? -30.693 -6.650 38.592 1.00 26.36 138 GLU A N 1
ATOM 669 C CA . GLU A 1 113 ? -31.032 -6.339 39.985 1.00 27.72 138 GLU A CA 1
ATOM 670 C C . GLU A 1 113 ? -32.035 -7.331 40.528 1.00 27.49 138 GLU A C 1
ATOM 671 O O . GLU A 1 113 ? -33.195 -6.991 40.795 1.00 26.75 138 GLU A O 1
ATOM 677 N N . ALA A 1 114 ? -31.587 -8.574 40.648 1.00 26.91 139 ALA A N 1
ATOM 678 C CA . ALA A 1 114 ? -32.451 -9.651 41.095 1.00 27.08 139 ALA A CA 1
ATOM 679 C C . ALA A 1 114 ? -32.479 -9.758 42.617 1.00 27.34 139 ALA A C 1
ATOM 680 O O . ALA A 1 114 ? -31.448 -9.612 43.284 1.00 26.29 139 ALA A O 1
ATOM 682 N N . LYS A 1 115 ? -33.678 -9.992 43.146 1.00 27.87 140 LYS A N 1
ATOM 683 C CA . LYS A 1 115 ? -33.866 -10.535 44.486 1.00 28.74 140 LYS A CA 1
ATOM 684 C C . LYS A 1 115 ? -34.663 -11.839 44.344 1.00 27.72 140 LYS A C 1
ATOM 685 O O . LYS A 1 115 ? -35.554 -11.920 43.493 1.00 26.55 140 LYS A O 1
ATOM 691 N N . VAL A 1 116 ? -34.336 -12.848 45.156 1.00 26.16 141 VAL A N 1
ATOM 692 C CA . VAL A 1 116 ? -35.012 -14.151 45.085 1.00 26.51 141 VAL A CA 1
ATOM 693 C C . VAL A 1 116 ? -35.453 -14.629 46.466 1.00 26.52 141 VAL A C 1
ATOM 694 O O . VAL A 1 116 ? -34.694 -14.530 47.435 1.00 26.45 141 VAL A O 1
ATOM 698 N N . TRP A 1 117 ? -36.684 -15.145 46.527 1.00 26.43 142 TRP A N 1
ATOM 699 C CA . TRP A 1 117 ? -37.286 -15.684 47.754 1.00 26.87 142 TRP A CA 1
ATOM 700 C C . TRP A 1 117 ? -37.782 -17.112 47.527 1.00 26.13 142 TRP A C 1
ATOM 701 O O . TRP A 1 117 ? -38.282 -17.429 46.453 1.00 24.89 142 TRP A O 1
ATOM 712 N N . ILE A 1 118 ? -37.662 -17.952 48.551 1.00 26.44 143 ILE A N 1
ATOM 713 C CA . ILE A 1 118 ? -38.305 -19.280 48.566 1.00 27.56 143 ILE A CA 1
ATOM 714 C C . ILE A 1 118 ? -39.203 -19.361 49.816 1.00 28.28 143 ILE A C 1
ATOM 715 O O . ILE A 1 118 ? -38.737 -19.187 50.954 1.00 28.26 143 ILE A O 1
ATOM 720 N N . ASN A 1 119 ? -40.496 -19.590 49.585 1.00 28.58 144 ASN A N 1
ATOM 721 C CA . ASN A 1 119 ? -41.498 -19.614 50.657 1.00 29.20 144 ASN A CA 1
ATOM 722 C C . ASN A 1 119 ? -41.417 -18.390 51.594 1.00 30.02 144 ASN A C 1
ATOM 723 O O . ASN A 1 119 ? -41.505 -18.521 52.823 1.00 30.43 144 ASN A O 1
ATOM 728 N N . GLY A 1 120 ? -41.231 -17.213 50.990 1.00 30.29 145 GLY A N 1
ATOM 729 C CA . GLY A 1 120 ? -41.078 -15.961 51.725 1.00 30.95 145 GLY A CA 1
ATOM 730 C C . GLY A 1 120 ? -39.687 -15.603 52.245 1.00 31.69 145 GLY A C 1
ATOM 731 O O . GLY A 1 120 ? -39.462 -14.449 52.588 1.00 33.72 145 GLY A O 1
ATOM 732 N N . VAL A 1 121 ? -38.751 -16.551 52.321 1.00 32.01 146 VAL A N 1
ATOM 733 C CA . VAL A 1 121 ? -37.421 -16.247 52.849 1.00 32.20 146 VAL A CA 1
ATOM 734 C C . VAL A 1 121 ? -36.491 -15.821 51.728 1.00 33.75 146 VAL A C 1
ATOM 735 O O . VAL A 1 121 ? -36.316 -16.550 50.758 1.00 33.47 146 VAL A O 1
ATOM 739 N N . LYS A 1 122 ? -35.877 -14.649 51.887 1.00 37.08 147 LYS A N 1
ATOM 740 C CA . LYS A 1 122 ? -34.905 -14.124 50.926 1.00 38.04 147 LYS A CA 1
ATOM 741 C C . LYS A 1 122 ? -33.676 -15.017 50.922 1.00 36.28 147 LYS A C 1
ATOM 742 O O . LYS A 1 122 ? -33.111 -15.280 51.979 1.00 38.75 147 LYS A O 1
ATOM 748 N N . VAL A 1 123 ? -33.290 -15.500 49.744 1.00 34.02 148 VAL A N 1
ATOM 749 C CA . VAL A 1 123 ? -32.176 -16.455 49.605 1.00 33.75 148 VAL A CA 1
ATOM 750 C C . VAL A 1 123 ? -31.169 -16.103 48.494 1.00 33.42 148 VAL A C 1
ATOM 751 O O . VAL A 1 123 ? -30.266 -16.892 48.195 1.00 31.24 148 VAL A O 1
ATOM 755 N N . GLY A 1 124 ? -31.303 -14.913 47.908 1.00 33.82 149 GLY A N 1
ATOM 756 C CA . GLY A 1 124 ? -30.517 -14.550 46.737 1.00 32.84 149 GLY A CA 1
ATOM 757 C C . GLY A 1 124 ? -30.685 -13.093 46.383 1.00 31.24 149 GLY A C 1
ATOM 758 O O . GLY A 1 124 ? -31.785 -12.545 46.479 1.00 31.03 149 GLY A O 1
ATOM 759 N N . GLU A 1 125 ? -29.585 -12.469 45.984 1.00 30.30 150 GLU A N 1
ATOM 760 C CA . GLU A 1 125 ? -29.601 -11.089 45.536 1.00 30.86 150 GLU A CA 1
ATOM 761 C C . GLU A 1 125 ? -28.445 -10.888 44.571 1.00 28.34 150 GLU A C 1
ATOM 762 O O . GLU A 1 125 ? -27.296 -11.048 44.955 1.00 29.33 150 GLU A O 1
ATOM 768 N N . HIS A 1 126 ? -28.747 -10.530 43.328 1.00 26.20 151 HIS A N 1
ATOM 769 C CA . HIS A 1 126 ? -27.734 -10.511 42.272 1.00 24.31 151 HIS A CA 1
ATOM 770 C C . HIS A 1 126 ? -27.911 -9.328 41.313 1.00 22.73 151 HIS A C 1
ATOM 771 O O . HIS A 1 126 ? -28.821 -9.336 40.480 1.00 22.30 151 HIS A O 1
ATOM 778 N N . PRO A 1 127 ? -27.043 -8.303 41.427 1.00 21.86 152 PRO A N 1
ATOM 779 C CA . PRO A 1 127 ? -27.221 -7.130 40.569 1.00 21.19 152 PRO A CA 1
ATOM 780 C C . PRO A 1 127 ? -26.872 -7.318 39.081 1.00 20.58 152 PRO A C 1
ATOM 781 O O . PRO A 1 127 ? -27.615 -6.833 38.242 1.00 20.57 152 PRO A O 1
ATOM 785 N N . TYR A 1 128 ? -25.765 -7.993 38.757 1.00 20.08 153 TYR A N 1
ATOM 786 C CA . TYR A 1 128 ? -25.241 -8.013 37.375 1.00 19.27 153 TYR A CA 1
ATOM 787 C C . TYR A 1 128 ? -25.957 -9.050 36.513 1.00 19.52 153 TYR A C 1
ATOM 788 O O . TYR A 1 128 ? -25.901 -10.247 36.785 1.00 20.75 153 TYR A O 1
ATOM 797 N N . GLY A 1 129 ? -26.616 -8.597 35.458 1.00 18.67 154 GLY A N 1
ATOM 798 C CA . GLY A 1 129 ? -27.497 -9.473 34.700 1.00 18.98 154 GLY A CA 1
ATOM 799 C C . GLY A 1 129 ? -26.870 -10.491 33.765 1.00 18.92 154 GLY A C 1
ATOM 800 O O . GLY A 1 129 ? -27.584 -11.351 33.248 1.00 19.53 154 GLY A O 1
ATOM 801 N N . TYR A 1 130 ? -25.554 -10.406 33.555 1.00 18.25 155 TYR A N 1
ATOM 802 C CA . TYR A 1 130 ? -24.849 -11.268 32.622 1.00 18.21 155 TYR A CA 1
ATOM 803 C C . TYR A 1 130 ? -24.110 -12.445 33.255 1.00 18.65 155 TYR A C 1
ATOM 804 O O . TYR A 1 130 ? -23.731 -13.372 32.538 1.00 18.81 155 TYR A O 1
ATOM 813 N N . THR A 1 131 ? -23.866 -12.399 34.567 1.00 18.81 156 THR A N 1
ATOM 814 C CA . THR A 1 131 ? -23.343 -13.550 35.297 1.00 19.33 156 THR A CA 1
ATOM 815 C C . THR A 1 131 ? -24.495 -14.321 35.901 1.00 20.32 156 THR A C 1
ATOM 816 O O . THR A 1 131 ? -25.530 -13.741 36.271 1.00 21.93 156 THR A O 1
ATOM 820 N N . GLY A 1 132 ? -24.328 -15.633 35.991 1.00 20.32 157 GLY A N 1
ATOM 821 C CA . GLY A 1 132 ? -25.344 -16.487 36.582 1.00 20.41 157 GLY A CA 1
ATOM 822 C C . GLY A 1 132 ? -25.170 -16.547 38.078 1.00 21.02 157 GLY A C 1
ATOM 823 O O . GLY A 1 132 ? -24.151 -16.092 38.609 1.00 22.53 157 GLY A O 1
ATOM 824 N N . PHE A 1 133 ? -26.176 -17.089 38.758 1.00 20.61 158 PHE A N 1
ATOM 825 C CA . PHE A 1 133 ? -26.129 -17.306 40.205 1.00 20.64 158 PHE A CA 1
ATOM 826 C C . PHE A 1 133 ? -26.970 -18.523 40.592 1.00 21.33 158 PHE A C 1
ATOM 827 O O . PHE A 1 133 ? -27.769 -19.036 39.802 1.00 22.42 158 PHE A O 1
ATOM 835 N N . GLU A 1 134 ? -26.782 -18.964 41.821 1.00 22.59 159 GLU A N 1
ATOM 836 C CA . GLU A 1 134 ? -27.383 -20.194 42.336 1.00 23.32 159 GLU A CA 1
ATOM 837 C C . GLU A 1 134 ? -27.987 -19.938 43.711 1.00 22.63 159 GLU A C 1
ATOM 838 O O . GLU A 1 134 ? -27.372 -19.268 44.515 1.00 21.94 159 GLU A O 1
ATOM 844 N N . ILE A 1 135 ? -29.177 -20.463 43.978 1.00 23.29 160 ILE A N 1
ATOM 845 C CA . ILE A 1 135 ? -29.759 -20.406 45.325 1.00 24.75 160 ILE A CA 1
ATOM 846 C C . ILE A 1 135 ? -29.896 -21.830 45.862 1.00 24.24 160 ILE A C 1
ATOM 847 O O . ILE A 1 135 ? -30.244 -22.745 45.114 1.00 24.31 160 ILE A O 1
ATOM 852 N N . ASP A 1 136 ? -29.616 -22.015 47.146 1.00 24.01 161 ASP A N 1
ATOM 853 C CA . ASP A 1 136 ? -29.819 -23.305 47.798 1.00 24.88 161 ASP A CA 1
ATOM 854 C C . ASP A 1 136 ? -31.144 -23.248 48.552 1.00 24.69 161 ASP A C 1
ATOM 855 O O . ASP A 1 136 ? -31.270 -22.525 49.544 1.00 25.01 161 ASP A O 1
ATOM 860 N N . ILE A 1 137 ? -32.127 -24.013 48.080 1.00 25.30 162 ILE A N 1
ATOM 861 C CA . ILE A 1 137 ? -33.456 -24.063 48.721 1.00 26.31 162 ILE A CA 1
ATOM 862 C C . ILE A 1 137 ? -33.688 -25.266 49.661 1.00 26.94 162 ILE A C 1
ATOM 863 O O . ILE A 1 137 ? -34.808 -25.457 50.143 1.00 27.23 162 ILE A O 1
ATOM 868 N N . THR A 1 138 ? -32.635 -26.038 49.939 1.00 27.63 163 THR A N 1
ATOM 869 C CA . THR A 1 138 ? -32.722 -27.261 50.736 1.00 28.75 163 THR A CA 1
ATOM 870 C C . THR A 1 138 ? -33.398 -27.089 52.099 1.00 30.72 163 THR A C 1
ATOM 871 O O . THR A 1 138 ? -34.233 -27.904 52.480 1.00 30.36 163 THR A O 1
ATOM 875 N N . LYS A 1 139 ? -33.019 -26.051 52.838 1.00 33.84 164 LYS A N 1
ATOM 876 C CA . LYS A 1 139 ? -33.524 -25.856 54.209 1.00 37.80 164 LYS A CA 1
ATOM 877 C C . LYS A 1 139 ? -34.991 -25.409 54.274 1.00 37.32 164 LYS A C 1
ATOM 878 O O . LYS A 1 139 ? -35.661 -25.675 55.265 1.00 37.04 164 LYS A O 1
ATOM 884 N N . TYR A 1 140 ? -35.477 -24.757 53.218 1.00 35.56 165 TYR A N 1
ATOM 885 C CA . TYR A 1 140 ? -36.824 -24.199 53.180 1.00 35.11 165 TYR A CA 1
ATOM 886 C C . TYR A 1 140 ? -37.823 -25.025 52.364 1.00 34.80 165 TYR A C 1
ATOM 887 O O . TYR A 1 140 ? -39.019 -24.719 52.365 1.00 35.66 165 TYR A O 1
ATOM 896 N N . LEU A 1 141 ? -37.345 -26.067 51.680 1.00 33.39 166 LEU A N 1
ATOM 897 C CA . LEU A 1 141 ? -38.191 -26.876 50.801 1.00 32.56 166 LEU A CA 1
ATOM 898 C C . LEU A 1 141 ? -39.169 -27.708 51.611 1.00 31.09 166 LEU A C 1
ATOM 899 O O . LEU A 1 141 ? -38.779 -28.348 52.573 1.00 29.85 166 LEU A O 1
ATOM 904 N N . LYS A 1 142 ? -40.431 -27.694 51.196 1.00 31.68 167 LYS A N 1
ATOM 905 C CA . LYS A 1 142 ? -41.501 -28.422 51.867 1.00 33.09 167 LYS A CA 1
ATOM 906 C C . LYS A 1 142 ? -41.917 -29.607 51.006 1.00 32.57 167 LYS A C 1
ATOM 907 O O . LYS A 1 142 ? -42.471 -29.428 49.922 1.00 31.76 167 LYS A O 1
ATOM 913 N N . ILE A 1 143 ? -41.653 -30.812 51.493 1.00 32.12 168 ILE A N 1
ATOM 914 C CA . ILE A 1 143 ? -41.936 -32.035 50.743 1.00 33.22 168 ILE A CA 1
ATOM 915 C C . ILE A 1 143 ? -43.430 -32.351 50.844 1.00 33.63 168 ILE A C 1
ATOM 916 O O . ILE A 1 143 ? -43.996 -32.323 51.936 1.00 33.88 168 ILE A O 1
ATOM 921 N N . GLY A 1 144 ? -44.065 -32.630 49.707 1.00 33.74 169 GLY A N 1
ATOM 922 C CA . GLY A 1 144 ? -45.485 -32.961 49.665 1.00 35.10 169 GLY A CA 1
ATOM 923 C C . GLY A 1 144 ? -46.457 -31.808 49.894 1.00 37.27 169 GLY A C 1
ATOM 924 O O . GLY A 1 144 ? -47.661 -32.038 49.950 1.00 37.94 169 GLY A O 1
ATOM 925 N N . GLU A 1 145 ? -45.944 -30.581 50.025 1.00 37.65 170 GLU A N 1
ATOM 926 C CA . GLU A 1 145 ? -46.752 -29.373 50.166 1.00 38.22 170 GLU A CA 1
ATOM 927 C C . GLU A 1 145 ? -46.336 -28.413 49.054 1.00 38.20 170 GLU A C 1
ATOM 928 O O . GLU A 1 145 ? -45.374 -28.679 48.314 1.00 36.84 170 GLU A O 1
ATOM 934 N N . GLU A 1 146 ? -47.050 -27.293 48.944 1.00 36.86 171 GLU A N 1
ATOM 935 C CA . GLU A 1 146 ? -46.752 -26.290 47.928 1.00 34.91 171 GLU A CA 1
ATOM 936 C C . GLU A 1 146 ? -45.556 -25.429 48.330 1.00 32.84 171 GLU A C 1
ATOM 937 O O . GLU A 1 146 ? -45.337 -25.173 49.513 1.00 32.73 171 GLU A O 1
ATOM 943 N N . ASN A 1 147 ? -44.779 -25.022 47.325 1.00 30.43 172 ASN A N 1
ATOM 944 C CA . ASN A 1 147 ? -43.626 -24.135 47.486 1.00 28.59 172 ASN A CA 1
ATOM 945 C C . ASN A 1 147 ? -43.746 -23.004 46.484 1.00 27.85 172 ASN A C 1
ATOM 946 O O . ASN A 1 147 ? -44.317 -23.188 45.421 1.00 27.88 172 ASN A O 1
ATOM 951 N N . VAL A 1 148 ? -43.183 -21.847 46.818 1.00 27.83 173 VAL A N 1
ATOM 952 C CA . VAL A 1 148 ? -43.271 -20.655 45.979 1.00 27.33 173 VAL A CA 1
ATOM 953 C C . VAL A 1 148 ? -41.892 -20.008 45.840 1.00 26.82 173 VAL A C 1
ATOM 954 O O . VAL A 1 148 ? -41.347 -19.432 46.796 1.00 26.49 173 VAL A O 1
ATOM 958 N N . LEU A 1 149 ? -41.350 -20.101 44.633 1.00 25.55 174 LEU A N 1
ATOM 959 C CA . LEU A 1 149 ? -40.143 -19.396 44.265 1.00 25.57 174 LEU A CA 1
ATOM 960 C C . LEU A 1 149 ? -40.545 -18.074 43.615 1.00 25.45 174 LEU A C 1
ATOM 961 O O . LEU A 1 149 ? -41.276 -18.075 42.614 1.00 23.82 174 LEU A O 1
ATOM 966 N N . ALA A 1 150 ? -40.061 -16.965 44.190 1.00 24.83 175 ALA A N 1
ATOM 967 C CA . ALA A 1 150 ? -40.368 -15.612 43.719 1.00 24.73 175 ALA A CA 1
ATOM 968 C C . ALA A 1 150 ? -39.091 -14.880 43.350 1.00 23.36 175 ALA A C 1
ATOM 969 O O . ALA A 1 150 ? -38.139 -14.892 44.115 1.00 22.82 175 ALA A O 1
ATOM 971 N N . VAL A 1 151 ? -39.094 -14.233 42.190 1.00 22.42 176 VAL A N 1
ATOM 972 C CA . VAL A 1 151 ? -37.963 -13.445 41.717 1.00 22.43 176 VAL A CA 1
ATOM 973 C C . VAL A 1 151 ? -38.478 -12.052 41.413 1.00 22.93 176 VAL A C 1
ATOM 974 O O . VAL A 1 151 ? -39.466 -11.899 40.686 1.00 23.61 176 VAL A O 1
ATOM 978 N N . GLN A 1 152 ? -37.824 -11.045 41.988 1.00 23.29 177 GLN A N 1
ATOM 979 C CA . GLN A 1 152 ? -38.070 -9.647 41.633 1.00 24.35 177 GLN A CA 1
ATOM 980 C C . GLN A 1 152 ? -36.834 -9.080 40.939 1.00 24.72 177 GLN A C 1
ATOM 981 O O . GLN A 1 152 ? -35.717 -9.159 41.471 1.00 25.47 177 GLN A O 1
ATOM 987 N N . LEU A 1 153 ? -37.054 -8.504 39.763 1.00 23.81 178 LEU A N 1
ATOM 988 C CA . LEU A 1 153 ? -36.029 -7.795 39.032 1.00 24.29 178 LEU A CA 1
ATOM 989 C C . LEU A 1 153 ? -36.338 -6.299 39.070 1.00 24.36 178 LEU A C 1
ATOM 990 O O . LEU A 1 153 ? -37.465 -5.902 38.784 1.00 24.15 178 LEU A O 1
ATOM 995 N N . THR A 1 154 ? -35.352 -5.472 39.416 1.00 24.62 179 THR A N 1
ATOM 996 C CA . THR A 1 154 ? -35.539 -4.015 39.419 1.00 25.42 179 THR A CA 1
ATOM 997 C C . THR A 1 154 ? -34.512 -3.327 38.527 1.00 26.15 179 THR A C 1
ATOM 998 O O . THR A 1 154 ? -33.697 -2.536 39.015 1.00 26.26 179 THR A O 1
ATOM 1002 N N . PRO A 1 155 ? -34.548 -3.616 37.207 1.00 27.33 180 PRO A N 1
ATOM 1003 C CA . PRO A 1 155 ? -33.612 -2.946 36.306 1.00 29.16 180 PRO A CA 1
ATOM 1004 C C . PRO A 1 155 ? -33.816 -1.432 36.301 1.00 31.26 180 PRO A C 1
ATOM 1005 O O . PRO A 1 155 ? -34.960 -0.963 36.277 1.00 32.61 180 PRO A O 1
ATOM 1009 N N . ARG A 1 156 ? -32.707 -0.697 36.325 1.00 32.76 181 ARG A N 1
ATOM 1010 C CA . ARG A 1 156 ? -32.717 0.758 36.409 1.00 33.66 181 ARG A CA 1
ATOM 1011 C C . ARG A 1 156 ? -32.511 1.383 35.046 1.00 33.74 181 ARG A C 1
ATOM 1012 O O . ARG A 1 156 ? -31.892 0.786 34.167 1.00 31.94 181 ARG A O 1
ATOM 1020 N N . ASP A 1 157 ? -33.017 2.602 34.876 1.00 35.50 182 ASP A N 1
ATOM 1021 C CA . ASP A 1 157 ? -32.737 3.359 33.666 1.00 37.30 182 ASP A CA 1
ATOM 1022 C C . ASP A 1 157 ? -31.279 3.796 33.748 1.00 33.69 182 ASP A C 1
ATOM 1023 O O . ASP A 1 157 ? -30.719 3.905 34.836 1.00 32.63 182 ASP A O 1
ATOM 1028 N N . LEU A 1 158 ? -30.671 3.998 32.585 1.00 32.32 183 LEU A N 1
ATOM 1029 C CA . LEU A 1 158 ? -29.296 4.478 32.471 1.00 32.18 183 LEU A CA 1
ATOM 1030 C C . LEU A 1 158 ? -28.278 3.480 33.046 1.00 30.51 183 LEU A C 1
ATOM 1031 O O . LEU A 1 158 ? -27.266 3.872 33.627 1.00 30.28 183 LEU A O 1
ATOM 1036 N N . SER A 1 159 ? -28.566 2.193 32.859 1.00 29.16 184 SER A N 1
ATOM 1037 C CA . SER A 1 159 ? -27.735 1.105 33.360 1.00 28.55 184 SER A CA 1
ATOM 1038 C C . SER A 1 159 ? -27.030 0.319 32.252 1.00 27.48 184 SER A C 1
ATOM 1039 O O . SER A 1 159 ? -26.303 -0.647 32.547 1.00 26.95 184 SER A O 1
ATOM 1042 N N . SER A 1 160 ? -27.235 0.741 30.997 1.00 26.20 185 SER A N 1
ATOM 1043 C CA . SER A 1 160 ? -26.701 0.047 29.821 1.00 25.00 185 SER A CA 1
ATOM 1044 C C . SER A 1 160 ? -26.602 0.983 28.618 1.00 23.39 185 SER A C 1
ATOM 1045 O O . SER A 1 160 ? -27.533 1.717 28.347 1.00 23.31 185 SER A O 1
ATOM 1048 N N . ARG A 1 161 ? -25.484 0.938 27.898 1.00 23.07 186 ARG A N 1
ATOM 1049 C CA . ARG A 1 161 ? -25.307 1.723 26.664 1.00 22.90 186 ARG A CA 1
ATOM 1050 C C . ARG A 1 161 ? -25.918 1.043 25.433 1.00 23.27 186 ARG A C 1
ATOM 1051 O O . ARG A 1 161 ? -25.986 1.641 24.372 1.00 23.40 186 ARG A O 1
ATOM 1059 N N . TRP A 1 162 ? -26.339 -0.212 25.571 1.00 23.69 187 TRP A N 1
ATOM 1060 C CA . TRP A 1 162 ? -27.003 -0.955 24.494 1.00 22.74 187 TRP A CA 1
ATOM 1061 C C . TRP A 1 162 ? -28.230 -1.624 25.082 1.00 22.10 187 TRP A C 1
ATOM 1062 O O . TRP A 1 162 ? -28.413 -1.611 26.294 1.00 22.38 187 TRP A O 1
ATOM 1073 N N . TYR A 1 163 ? -29.055 -2.219 24.227 1.00 21.53 188 TYR A N 1
ATOM 1074 C CA . TYR A 1 163 ? -30.264 -2.916 24.673 1.00 21.16 188 TYR A CA 1
ATOM 1075 C C . TYR A 1 163 ? -29.889 -4.137 25.520 1.00 20.97 188 TYR A C 1
ATOM 1076 O O . TYR A 1 163 ? -29.262 -5.070 25.006 1.00 20.47 188 TYR A O 1
ATOM 1085 N N . PRO A 1 164 ? -30.270 -4.134 26.807 1.00 20.43 189 PRO A N 1
ATOM 1086 C CA . PRO A 1 164 ? -29.972 -5.270 27.682 1.00 20.30 189 PRO A CA 1
ATOM 1087 C C . PRO A 1 164 ? -31.037 -6.358 27.721 1.00 19.69 189 PRO A C 1
ATOM 1088 O O . PRO A 1 164 ? -30.733 -7.494 28.120 1.00 19.01 189 PRO A O 1
ATOM 1092 N N . GLY A 1 165 ? -32.267 -6.016 27.338 1.00 19.12 190 GLY A N 1
ATOM 1093 C CA . GLY A 1 165 ? -33.433 -6.839 27.672 1.00 19.32 190 GLY A CA 1
ATOM 1094 C C . GLY A 1 165 ? -33.829 -6.632 29.129 1.00 19.31 190 GLY A C 1
ATOM 1095 O O . GLY A 1 165 ? -33.168 -5.893 29.862 1.00 19.54 190 GLY A O 1
ATOM 1096 N N . ALA A 1 166 ? -34.917 -7.272 29.543 1.00 19.07 191 ALA A N 1
ATOM 1097 C CA . ALA A 1 166 ? -35.357 -7.239 30.942 1.00 19.39 191 ALA A CA 1
ATOM 1098 C C . ALA A 1 166 ? -36.143 -8.496 31.235 1.00 19.67 191 ALA A C 1
ATOM 1099 O O . ALA A 1 166 ? -37.031 -8.865 30.465 1.00 20.78 191 ALA A O 1
ATOM 1101 N N . GLY A 1 167 ? -35.819 -9.160 32.336 1.00 19.96 192 GLY A N 1
ATOM 1102 C CA . GLY A 1 167 ? -36.466 -10.433 32.679 1.00 19.77 192 GLY A CA 1
ATOM 1103 C C . GLY A 1 167 ? -35.495 -11.565 32.934 1.00 19.20 192 GLY A C 1
ATOM 1104 O O . GLY A 1 167 ? -34.285 -11.388 32.846 1.00 19.23 192 GLY A O 1
ATOM 1105 N N . ILE A 1 168 ? -36.041 -12.739 33.231 1.00 19.01 193 ILE A N 1
ATOM 1106 C CA . ILE A 1 168 ? -35.254 -13.954 33.381 1.00 19.09 193 ILE A CA 1
ATOM 1107 C C . ILE A 1 168 ? -35.048 -14.456 31.959 1.00 18.71 193 ILE A C 1
ATOM 1108 O O . ILE A 1 168 ? -35.757 -15.344 31.483 1.00 18.12 193 ILE A O 1
ATOM 1113 N N . TYR A 1 169 ? -34.073 -13.829 31.298 1.00 18.67 194 TYR A N 1
ATOM 1114 C CA . TYR A 1 169 ? -33.806 -13.963 29.863 1.00 18.62 194 TYR A CA 1
ATOM 1115 C C . TYR A 1 169 ? -32.918 -15.161 29.485 1.00 19.22 194 TYR A C 1
ATOM 1116 O O . TYR A 1 169 ? -32.683 -15.415 28.286 1.00 19.13 194 TYR A O 1
ATOM 1125 N N . ARG A 1 170 ? -32.399 -15.873 30.488 1.00 19.23 195 ARG A N 1
ATOM 1126 C CA . ARG A 1 170 ? -31.611 -17.095 30.260 1.00 19.62 195 ARG A CA 1
ATOM 1127 C C . ARG A 1 170 ? -32.229 -18.246 31.028 1.00 19.68 195 ARG A C 1
ATOM 1128 O O . ARG A 1 170 ? -33.088 -18.036 31.892 1.00 20.18 195 ARG A O 1
ATOM 1136 N N . ASN A 1 171 ? -31.776 -19.461 30.725 1.00 19.42 196 ASN A N 1
ATOM 1137 C CA . ASN A 1 171 ? -32.396 -20.661 31.278 1.00 19.09 196 ASN A CA 1
ATOM 1138 C C . ASN A 1 171 ? -32.247 -20.742 32.797 1.00 18.97 196 ASN A C 1
ATOM 1139 O O . ASN A 1 171 ? -31.357 -20.119 33.394 1.00 17.86 196 ASN A O 1
ATOM 1144 N N . VAL A 1 172 ? -33.147 -21.513 33.399 1.00 19.53 197 VAL A N 1
ATOM 1145 C CA . VAL A 1 172 ? -33.169 -21.761 34.833 1.00 20.08 197 VAL A CA 1
ATOM 1146 C C . VAL A 1 172 ? -33.103 -23.270 35.022 1.00 20.49 197 VAL A C 1
ATOM 1147 O O . VAL A 1 172 ? -33.709 -24.011 34.248 1.00 20.80 197 VAL A O 1
ATOM 1151 N N . TRP A 1 173 ? -32.375 -23.721 36.040 1.00 20.72 198 TRP A N 1
ATOM 1152 C CA . TRP A 1 173 ? -32.093 -25.149 36.230 1.00 21.56 198 TRP A CA 1
ATOM 1153 C C . TRP A 1 173 ? -32.419 -25.622 37.649 1.00 22.75 198 TRP A C 1
ATOM 1154 O O . TRP A 1 173 ? -32.109 -24.938 38.617 1.00 23.78 198 TRP A O 1
ATOM 1165 N N . LEU A 1 174 ? -33.057 -26.783 37.746 1.00 22.99 199 LEU A N 1
ATOM 1166 C CA . LEU A 1 174 ? -33.266 -27.469 39.010 1.00 23.91 199 LEU A CA 1
ATOM 1167 C C . LEU A 1 174 ? -32.192 -28.542 39.162 1.00 23.25 199 LEU A C 1
ATOM 1168 O O . LEU A 1 174 ? -31.995 -29.346 38.259 1.00 22.77 199 LEU A O 1
ATOM 1173 N N . ARG A 1 175 ? -31.517 -28.554 40.308 1.00 24.29 200 ARG A N 1
ATOM 1174 C CA . ARG A 1 175 ? -30.449 -29.514 40.595 1.00 25.30 200 ARG A CA 1
ATOM 1175 C C . ARG A 1 175 ? -30.788 -30.234 41.888 1.00 25.75 200 ARG A C 1
ATOM 1176 O O . ARG A 1 175 ? -30.867 -29.611 42.954 1.00 27.02 200 ARG A O 1
ATOM 1184 N N . VAL A 1 176 ? -31.023 -31.539 41.783 1.00 25.85 201 VAL A N 1
ATOM 1185 C CA . VAL A 1 176 ? -31.354 -32.367 42.919 1.00 26.13 201 VAL A CA 1
ATOM 1186 C C . VAL A 1 176 ? -30.189 -33.327 43.079 1.00 26.89 201 VAL A C 1
ATOM 1187 O O . VAL A 1 176 ? -29.944 -34.154 42.200 1.00 26.48 201 VAL A O 1
ATOM 1191 N N . ASP A 1 177 ? -29.464 -33.204 44.188 1.00 27.24 202 ASP A N 1
ATOM 1192 C CA . ASP A 1 177 ? -28.295 -34.036 44.449 1.00 27.14 202 ASP A CA 1
ATOM 1193 C C . ASP A 1 177 ? -28.408 -34.817 45.760 1.00 25.88 202 ASP A C 1
ATOM 1194 O O . ASP A 1 177 ? -29.142 -34.420 46.660 1.00 26.19 202 ASP A O 1
ATOM 1199 N N . ASN A 1 178 ? -27.674 -35.929 45.850 1.00 24.09 203 ASN A N 1
ATOM 1200 C CA . ASN A 1 178 ? -27.396 -36.583 47.132 1.00 23.65 203 ASN A CA 1
ATOM 1201 C C . ASN A 1 178 ? -26.387 -35.728 47.883 1.00 23.61 203 ASN A C 1
ATOM 1202 O O . ASN A 1 178 ? -25.838 -34.783 47.323 1.00 23.91 203 ASN A O 1
ATOM 1207 N N . LYS A 1 179 ? -26.141 -36.056 49.147 1.00 23.73 204 LYS A N 1
ATOM 1208 C CA . LYS A 1 179 ? -25.323 -35.199 50.008 1.00 23.84 204 LYS A CA 1
ATOM 1209 C C . LYS A 1 179 ? -23.792 -35.265 49.766 1.00 23.49 204 LYS A C 1
ATOM 1210 O O . LYS A 1 179 ? -23.035 -34.480 50.373 1.00 22.90 204 LYS A O 1
ATOM 1216 N N . VAL A 1 180 ? -23.345 -36.179 48.897 1.00 21.67 205 VAL A N 1
ATOM 1217 C CA . VAL A 1 180 ? -22.000 -36.138 48.338 1.00 20.67 205 VAL A CA 1
ATOM 1218 C C . VAL A 1 180 ? -22.120 -35.873 46.839 1.00 19.67 205 VAL A C 1
ATOM 1219 O O . VAL A 1 180 ? -22.654 -36.696 46.092 1.00 18.57 205 VAL A O 1
ATOM 1223 N N . TYR A 1 181 ? -21.614 -34.727 46.398 1.00 19.25 206 TYR A N 1
ATOM 1224 C CA . TYR A 1 181 ? -21.831 -34.282 45.017 1.00 19.26 206 TYR A CA 1
ATOM 1225 C C . TYR A 1 181 ? -20.837 -33.218 44.562 1.00 18.68 206 TYR A C 1
ATOM 1226 O O . TYR A 1 181 ? -20.165 -32.559 45.375 1.00 17.97 206 TYR A O 1
ATOM 1235 N N . ILE A 1 182 ? -20.815 -33.035 43.245 1.00 18.25 207 ILE A N 1
ATOM 1236 C CA . ILE A 1 182 ? -20.036 -31.989 42.583 1.00 18.29 207 ILE A CA 1
ATOM 1237 C C . ILE A 1 182 ? -20.859 -30.684 42.556 1.00 18.53 207 ILE A C 1
ATOM 1238 O O . ILE A 1 182 ? -21.904 -30.650 41.914 1.00 18.12 207 ILE A O 1
ATOM 1243 N N . PRO A 1 183 ? -20.390 -29.611 43.245 1.00 19.19 208 PRO A N 1
ATOM 1244 C CA . PRO A 1 183 ? -21.098 -28.314 43.260 1.00 20.24 208 PRO A CA 1
ATOM 1245 C C . PRO A 1 183 ? -20.922 -27.569 41.954 1.00 21.59 208 PRO A C 1
ATOM 1246 O O . PRO A 1 183 ? -20.283 -28.107 41.040 1.00 21.72 208 PRO A O 1
ATOM 1250 N N . GLU A 1 184 ? -21.479 -26.360 41.838 1.00 23.44 209 GLU A N 1
ATOM 1251 C CA . GLU A 1 184 ? -21.536 -25.721 40.514 1.00 25.64 209 GLU A CA 1
ATOM 1252 C C . GLU A 1 184 ? -20.145 -25.385 40.005 1.00 23.94 209 GLU A C 1
ATOM 1253 O O . GLU A 1 184 ? -19.258 -25.062 40.784 1.00 22.82 209 GLU A O 1
ATOM 1259 N N . HIS A 1 185 ? -19.975 -25.511 38.694 1.00 23.34 210 HIS A N 1
ATOM 1260 C CA . HIS A 1 185 ? -18.682 -25.324 38.038 1.00 23.30 210 HIS A CA 1
ATOM 1261 C C . HIS A 1 185 ? -17.579 -26.183 38.655 1.00 21.19 210 HIS A C 1
ATOM 1262 O O . HIS A 1 185 ? -16.429 -25.773 38.714 1.00 20.68 210 HIS A O 1
ATOM 1269 N N . GLY A 1 186 ? -17.940 -27.394 39.067 1.00 19.74 211 GLY A N 1
ATOM 1270 C CA . GLY A 1 186 ? -17.074 -28.230 39.888 1.00 19.14 211 GLY A CA 1
ATOM 1271 C C . GLY A 1 186 ? -16.080 -29.142 39.186 1.00 18.28 211 GLY A C 1
ATOM 1272 O O . GLY A 1 186 ? -15.387 -29.909 39.864 1.00 18.01 211 GLY A O 1
ATOM 1273 N N . VAL A 1 187 ? -16.020 -29.084 37.851 1.00 17.88 212 VAL A N 1
ATOM 1274 C CA . VAL A 1 187 ? -14.995 -29.794 37.072 1.00 17.58 212 VAL A CA 1
ATOM 1275 C C . VAL A 1 187 ? -14.282 -28.819 36.135 1.00 17.29 212 VAL A C 1
ATOM 1276 O O . VAL A 1 187 ? -14.915 -28.021 35.453 1.00 17.74 212 VAL A O 1
ATOM 1280 N N . TYR A 1 188 ? -12.959 -28.913 36.105 1.00 16.60 213 TYR A N 1
ATOM 1281 C CA . TYR A 1 188 ? -12.113 -28.030 35.329 1.00 15.96 213 TYR A CA 1
ATOM 1282 C C . TYR A 1 188 ? -11.182 -28.910 34.478 1.00 16.05 213 TYR A C 1
ATOM 1283 O O . TYR A 1 188 ? -10.303 -29.574 35.017 1.00 16.53 213 TYR A O 1
ATOM 1292 N N . VAL A 1 189 ? -11.403 -28.910 33.157 1.00 15.94 214 VAL A N 1
ATOM 1293 C CA . VAL A 1 189 ? -10.724 -29.787 32.203 1.00 15.52 214 VAL A CA 1
ATOM 1294 C C . VAL A 1 189 ? -9.718 -28.988 31.381 1.00 15.36 214 VAL A C 1
ATOM 1295 O O . VAL A 1 189 ? -10.106 -28.023 30.713 1.00 16.33 214 VAL A O 1
ATOM 1299 N N . THR A 1 190 ? -8.447 -29.391 31.416 1.00 14.78 215 THR A N 1
ATOM 1300 C CA . THR A 1 190 ? -7.381 -28.763 30.624 1.00 14.44 215 THR A CA 1
ATOM 1301 C C . THR A 1 190 ? -6.644 -29.820 29.805 1.00 14.16 215 THR A C 1
ATOM 1302 O O . THR A 1 190 ? -6.840 -31.020 30.024 1.00 13.84 215 THR A O 1
ATOM 1306 N N . THR A 1 191 ? -5.827 -29.375 28.848 1.00 14.20 216 THR A N 1
ATOM 1307 C CA . THR A 1 191 ? -5.058 -30.271 27.972 1.00 14.50 216 THR A CA 1
ATOM 1308 C C . THR A 1 191 ? -3.608 -29.791 27.850 1.00 15.09 216 THR A C 1
ATOM 1309 O O . THR A 1 191 ? -3.228 -29.137 26.862 1.00 16.25 216 THR A O 1
ATOM 1313 N N . PRO A 1 192 ? -2.786 -30.097 28.860 1.00 15.53 217 PRO A N 1
ATOM 1314 C CA . PRO A 1 192 ? -1.436 -29.512 28.909 1.00 15.68 217 PRO A CA 1
ATOM 1315 C C . PRO A 1 192 ? -0.436 -30.039 27.876 1.00 16.04 217 PRO A C 1
ATOM 1316 O O . PRO A 1 192 ? 0.650 -29.449 27.715 1.00 16.04 217 PRO A O 1
ATOM 1320 N N . THR A 1 193 ? -0.779 -31.150 27.221 1.00 16.36 218 THR A N 1
ATOM 1321 C CA . THR A 1 193 ? -0.064 -31.626 26.041 1.00 16.12 218 THR A CA 1
ATOM 1322 C C . THR A 1 193 ? -1.075 -31.895 24.941 1.00 16.20 218 THR A C 1
ATOM 1323 O O . THR A 1 193 ? -2.075 -32.572 25.180 1.00 15.93 218 THR A O 1
ATOM 1327 N N . VAL A 1 194 ? -0.819 -31.349 23.750 1.00 16.50 219 VAL A N 1
ATOM 1328 C CA . VAL A 1 194 ? -1.652 -31.602 22.560 1.00 16.70 219 VAL A CA 1
ATOM 1329 C C . VAL A 1 194 ? -0.743 -31.817 21.361 1.00 17.08 219 VAL A C 1
ATOM 1330 O O . VAL A 1 194 ? -0.098 -30.880 20.895 1.00 17.73 219 VAL A O 1
ATOM 1334 N N . THR A 1 195 ? -0.668 -33.067 20.903 1.00 17.32 220 THR A N 1
ATOM 1335 C CA . THR A 1 195 ? 0.085 -33.449 19.703 1.00 17.40 220 THR A CA 1
ATOM 1336 C C . THR A 1 195 ? -0.787 -34.407 18.909 1.00 17.66 220 THR A C 1
ATOM 1337 O O . THR A 1 195 ? -1.741 -34.961 19.438 1.00 17.31 220 THR A O 1
ATOM 1341 N N . LYS A 1 196 ? -0.455 -34.590 17.641 1.00 19.07 221 LYS A N 1
ATOM 1342 C CA . LYS A 1 196 ? -1.168 -35.541 16.786 1.00 20.11 221 LYS A CA 1
ATOM 1343 C C . LYS A 1 196 ? -1.230 -36.974 17.357 1.00 19.77 221 LYS A C 1
ATOM 1344 O O . LYS A 1 196 ? -2.258 -37.638 17.244 1.00 19.77 221 LYS A O 1
ATOM 1350 N N . SER A 1 197 ? -0.125 -37.445 17.926 1.00 19.16 222 SER A N 1
ATOM 1351 C CA . SER A 1 197 ? -0.032 -38.798 18.491 1.00 19.26 222 SER A CA 1
ATOM 1352 C C . SER A 1 197 ? -0.697 -38.942 19.837 1.00 19.27 222 SER A C 1
ATOM 1353 O O . SER A 1 197 ? -1.217 -40.015 20.158 1.00 19.74 222 SER A O 1
ATOM 1356 N N . LYS A 1 198 ? -0.627 -37.890 20.649 1.00 18.92 223 LYS A N 1
ATOM 1357 C CA . LYS A 1 198 ? -1.085 -37.963 22.019 1.00 18.66 223 LYS A CA 1
ATOM 1358 C C . LYS A 1 198 ? -1.470 -36.600 22.586 1.00 17.76 223 LYS A C 1
ATOM 1359 O O . LYS A 1 198 ? -0.709 -35.636 22.468 1.00 17.54 223 LYS A O 1
ATOM 1365 N N . ALA A 1 199 ? -2.641 -36.548 23.221 1.00 16.76 224 ALA A N 1
ATOM 1366 C CA . ALA A 1 199 ? -3.021 -35.440 24.080 1.00 16.19 224 ALA A CA 1
ATOM 1367 C C . ALA A 1 199 ? -3.147 -35.973 25.491 1.00 16.07 224 ALA A C 1
ATOM 1368 O O . ALA A 1 199 ? -3.441 -37.156 25.695 1.00 15.73 224 ALA A O 1
ATOM 1370 N N . VAL A 1 200 ? -2.908 -35.094 26.462 1.00 15.69 225 VAL A N 1
ATOM 1371 C CA . VAL A 1 200 ? -3.108 -35.405 27.867 1.00 15.25 225 VAL A CA 1
ATOM 1372 C C . VAL A 1 200 ? -4.247 -34.529 28.341 1.00 15.21 225 VAL A C 1
ATOM 1373 O O . VAL A 1 200 ? -4.212 -33.315 28.140 1.00 14.87 225 VAL A O 1
ATOM 1377 N N . VAL A 1 201 ? -5.264 -35.159 28.934 1.00 15.02 226 VAL A N 1
ATOM 1378 C CA . VAL A 1 201 ? -6.430 -34.473 29.479 1.00 14.68 226 VAL A CA 1
ATOM 1379 C C . VAL A 1 201 ? -6.296 -34.474 30.992 1.00 14.80 226 VAL A C 1
ATOM 1380 O O . VAL A 1 201 ? -6.293 -35.530 31.610 1.00 14.99 226 VAL A O 1
ATOM 1384 N N . GLN A 1 202 ? -6.177 -33.286 31.573 1.00 14.73 227 GLN A N 1
ATOM 1385 C CA . GLN A 1 202 ? -6.021 -33.109 33.004 1.00 14.55 227 GLN A CA 1
ATOM 1386 C C . GLN A 1 202 ? -7.360 -32.634 33.544 1.00 14.50 227 GLN A C 1
ATOM 1387 O O . GLN A 1 202 ? -7.991 -31.760 32.952 1.00 14.50 227 GLN A O 1
ATOM 1393 N N . ILE A 1 203 ? -7.799 -33.215 34.659 1.00 14.39 228 ILE A N 1
ATOM 1394 C CA . ILE A 1 203 ? -9.147 -32.965 35.198 1.00 14.08 228 ILE A CA 1
ATOM 1395 C C . ILE A 1 203 ? -9.096 -32.716 36.697 1.00 14.19 228 ILE A C 1
ATOM 1396 O O . ILE A 1 203 ? -8.621 -33.567 37.454 1.00 14.29 228 ILE A O 1
ATOM 1401 N N . GLU A 1 204 ? -9.590 -31.548 37.109 1.00 14.79 229 GLU A N 1
ATOM 1402 C CA . GLU A 1 204 ? -9.754 -31.214 38.516 1.00 15.79 229 GLU A CA 1
ATOM 1403 C C . GLU A 1 204 ? -11.205 -31.410 38.913 1.00 15.81 229 GLU A C 1
ATOM 1404 O O . GLU A 1 204 ? -12.082 -30.789 38.330 1.00 15.77 229 GLU A O 1
ATOM 1410 N N . THR A 1 205 ? -11.436 -32.253 39.917 1.00 16.22 230 THR A N 1
ATOM 1411 C CA . THR A 1 205 ? -12.777 -32.530 40.421 1.00 16.70 230 THR A CA 1
ATOM 1412 C C . THR A 1 205 ? -12.934 -31.887 41.806 1.00 16.90 230 THR A C 1
ATOM 1413 O O . THR A 1 205 ? -12.071 -32.043 42.661 1.00 16.66 230 THR A O 1
ATOM 1417 N N . THR A 1 206 ? -14.047 -31.182 42.000 1.00 17.24 231 THR A N 1
ATOM 1418 C CA . THR A 1 206 ? -14.439 -30.622 43.290 1.00 17.62 231 THR A CA 1
ATOM 1419 C C . THR A 1 206 ? -15.612 -31.445 43.810 1.00 17.74 231 THR A C 1
ATOM 1420 O O . THR A 1 206 ? -16.588 -31.678 43.089 1.00 17.06 231 THR A O 1
ATOM 1424 N N . VAL A 1 207 ? -15.521 -31.880 45.059 1.00 19.06 232 VAL A N 1
ATOM 1425 C CA . VAL A 1 207 ? -16.590 -32.667 45.679 1.00 20.46 232 VAL A CA 1
ATOM 1426 C C . VAL A 1 207 ? -16.964 -32.042 47.014 1.00 22.27 232 VAL A C 1
ATOM 1427 O O . VAL A 1 207 ? -16.083 -31.702 47.813 1.00 22.53 232 VAL A O 1
ATOM 1431 N N . LYS A 1 208 ? -18.269 -31.892 47.230 1.00 24.81 233 LYS A N 1
ATOM 1432 C CA . LYS A 1 208 ? -18.823 -31.363 48.469 1.00 27.67 233 LYS A CA 1
ATOM 1433 C C . LYS A 1 208 ? -19.392 -32.523 49.288 1.00 27.33 233 LYS A C 1
ATOM 1434 O O . LYS A 1 208 ? -20.114 -33.372 48.753 1.00 25.67 233 LYS A O 1
ATOM 1440 N N . ASN A 1 209 ? -19.058 -32.544 50.578 1.00 28.06 234 ASN A N 1
ATOM 1441 C CA . ASN A 1 209 ? -19.559 -33.546 51.527 1.00 28.34 234 ASN A CA 1
ATOM 1442 C C . ASN A 1 209 ? -20.542 -32.874 52.493 1.00 30.00 234 ASN A C 1
ATOM 1443 O O . ASN A 1 209 ? -20.142 -32.312 53.515 1.00 30.49 234 ASN A O 1
ATOM 1448 N N . ALA A 1 210 ? -21.828 -32.954 52.158 1.00 31.00 235 ALA A N 1
ATOM 1449 C CA . ALA A 1 210 ? -22.895 -32.407 53.000 1.00 31.03 235 ALA A CA 1
ATOM 1450 C C . ALA A 1 210 ? -23.418 -33.403 54.049 1.00 31.20 235 ALA A C 1
ATOM 1451 O O . ALA A 1 210 ? -24.420 -33.104 54.684 1.00 31.33 235 ALA A O 1
ATOM 1453 N N . THR A 1 211 ? -22.774 -34.570 54.228 1.00 31.22 236 THR A N 1
ATOM 1454 C CA . THR A 1 211 ? -23.139 -35.492 55.326 1.00 32.12 236 THR A CA 1
ATOM 1455 C C . THR A 1 211 ? -22.519 -35.005 56.642 1.00 34.94 236 THR A C 1
ATOM 1456 O O . THR A 1 211 ? -21.791 -34.001 56.657 1.00 36.45 236 THR A O 1
ATOM 1460 N N . PHE A 1 212 ? -22.803 -35.721 57.737 1.00 37.93 237 PHE A N 1
ATOM 1461 C CA . PHE A 1 212 ? -22.157 -35.465 59.038 1.00 40.29 237 PHE A CA 1
ATOM 1462 C C . PHE A 1 212 ? -20.983 -36.420 59.303 1.00 39.28 237 PHE A C 1
ATOM 1463 O O . PHE A 1 212 ? -20.502 -36.512 60.434 1.00 41.44 237 PHE A O 1
ATOM 1471 N N . GLY A 1 213 ? -20.504 -37.107 58.264 1.00 38.10 238 GLY A N 1
ATOM 1472 C CA . GLY A 1 213 ? -19.346 -37.999 58.373 1.00 37.15 238 GLY A CA 1
ATOM 1473 C C . GLY A 1 213 ? -18.245 -37.704 57.364 1.00 35.97 238 GLY A C 1
ATOM 1474 O O . GLY A 1 213 ? -18.523 -37.351 56.215 1.00 34.82 238 GLY A O 1
ATOM 1475 N N . ASN A 1 214 ? -16.996 -37.845 57.810 1.00 35.49 239 ASN A N 1
ATOM 1476 C CA . ASN A 1 214 ? -15.818 -37.817 56.934 1.00 34.89 239 ASN A CA 1
ATOM 1477 C C . ASN A 1 214 ? -15.893 -38.980 55.952 1.00 34.51 239 ASN A C 1
ATOM 1478 O O . ASN A 1 214 ? -16.317 -40.065 56.329 1.00 35.43 239 ASN A O 1
ATOM 1483 N N . GLY A 1 215 ? -15.485 -38.754 54.704 1.00 33.96 240 GLY A N 1
ATOM 1484 C CA . GLY A 1 215 ? -15.477 -39.811 53.692 1.00 33.01 240 GLY A CA 1
ATOM 1485 C C . GLY A 1 215 ? -14.313 -39.748 52.714 1.00 32.80 240 GLY A C 1
ATOM 1486 O O . GLY A 1 215 ? -13.698 -38.691 52.521 1.00 30.69 240 GLY A O 1
ATOM 1487 N N . LYS A 1 216 ? -14.008 -40.913 52.132 1.00 32.53 241 LYS A N 1
ATOM 1488 C CA . LYS A 1 216 ? -13.143 -41.041 50.969 1.00 32.33 241 LYS A CA 1
ATOM 1489 C C . LYS A 1 216 ? -14.032 -41.518 49.820 1.00 29.47 241 LYS A C 1
ATOM 1490 O O . LYS A 1 216 ? -14.704 -42.536 49.939 1.00 28.58 241 LYS A O 1
ATOM 1496 N N . PHE A 1 217 ? -14.033 -40.774 48.714 1.00 26.49 242 PHE A N 1
ATOM 1497 C CA . PHE A 1 217 ? -14.970 -41.014 47.612 1.00 24.66 242 PHE A CA 1
ATOM 1498 C C . PHE A 1 217 ? -14.221 -41.295 46.325 1.00 23.13 242 PHE A C 1
ATOM 1499 O O . PHE A 1 217 ? -13.209 -40.655 46.044 1.00 22.26 242 PHE A O 1
ATOM 1507 N N . ASN A 1 218 ? -14.711 -42.265 45.556 1.00 22.12 243 ASN A N 1
ATOM 1508 C CA . ASN A 1 218 ? -14.102 -42.610 44.273 1.00 22.20 243 ASN A CA 1
ATOM 1509 C C . ASN A 1 218 ? -14.727 -41.797 43.148 1.00 20.92 243 ASN A C 1
ATOM 1510 O O . ASN A 1 218 ? -15.902 -41.455 43.198 1.00 20.30 243 ASN A O 1
ATOM 1515 N N . ILE A 1 219 ? -13.912 -41.491 42.147 1.00 20.14 244 ILE A N 1
ATOM 1516 C CA . ILE A 1 219 ? -14.323 -40.684 41.010 1.00 20.24 244 ILE A CA 1
ATOM 1517 C C . ILE A 1 219 ? -14.012 -41.470 39.752 1.00 19.79 244 ILE A C 1
ATOM 1518 O O . ILE A 1 219 ? -12.893 -41.943 39.602 1.00 19.84 244 ILE A O 1
ATOM 1523 N N . ARG A 1 220 ? -14.998 -41.600 38.862 1.00 19.02 245 ARG A N 1
ATOM 1524 C CA . ARG A 1 220 ? -14.807 -42.241 37.570 1.00 18.65 245 ARG A CA 1
ATOM 1525 C C . ARG A 1 220 ? -15.120 -41.276 36.440 1.00 18.29 245 ARG A C 1
ATOM 1526 O O . ARG A 1 220 ? -16.286 -40.935 36.206 1.00 18.07 245 ARG A O 1
ATOM 1534 N N . HIS A 1 221 ? -14.065 -40.874 35.730 1.00 18.04 246 HIS A N 1
ATOM 1535 C CA . HIS A 1 221 ? -14.173 -40.034 34.536 1.00 17.96 246 HIS A CA 1
ATOM 1536 C C . HIS A 1 221 ? -14.274 -40.884 33.278 1.00 17.72 246 HIS A C 1
ATOM 1537 O O . HIS A 1 221 ? -13.299 -41.541 32.913 1.00 18.22 246 HIS A O 1
ATOM 1544 N N . SER A 1 222 ? -15.431 -40.846 32.618 1.00 17.03 247 SER A N 1
ATOM 1545 C CA . SER A 1 222 ? -15.610 -41.453 31.296 1.00 16.73 247 SER A CA 1
ATOM 1546 C C . SER A 1 222 ? -15.548 -40.384 30.192 1.00 16.45 247 SER A C 1
ATOM 1547 O O . SER A 1 222 ? -16.381 -39.461 30.155 1.00 15.81 247 SER A O 1
ATOM 1550 N N . ILE A 1 223 ? -14.553 -40.519 29.311 1.00 16.22 248 ILE A N 1
ATOM 1551 C CA . ILE A 1 223 ? -14.368 -39.621 28.182 1.00 16.64 248 ILE A CA 1
ATOM 1552 C C . ILE A 1 223 ? -15.043 -40.235 26.981 1.00 17.00 248 ILE A C 1
ATOM 1553 O O . ILE A 1 223 ? -14.676 -41.319 26.540 1.00 16.90 248 ILE A O 1
ATOM 1558 N N . ILE A 1 224 ? -16.030 -39.518 26.452 1.00 17.78 249 ILE A N 1
ATOM 1559 C CA . ILE A 1 224 ? -16.951 -40.062 25.463 1.00 18.00 249 ILE A CA 1
ATOM 1560 C C . ILE A 1 224 ? -16.767 -39.293 24.161 1.00 18.48 249 ILE A C 1
ATOM 1561 O O . ILE A 1 224 ? -16.727 -38.054 24.151 1.00 18.52 249 ILE A O 1
ATOM 1566 N N . ASN A 1 225 ? -16.655 -40.042 23.069 1.00 19.33 250 ASN A N 1
ATOM 1567 C CA . ASN A 1 225 ? -16.437 -39.465 21.739 1.00 20.47 250 ASN A CA 1
ATOM 1568 C C . ASN A 1 225 ? -17.744 -38.982 21.105 1.00 21.10 250 ASN A C 1
ATOM 1569 O O . ASN A 1 225 ? -18.822 -39.114 21.700 1.00 20.92 250 ASN A O 1
ATOM 1574 N N . ALA A 1 226 ? -17.617 -38.413 19.909 1.00 22.44 251 ALA A N 1
ATOM 1575 C CA . ALA A 1 226 ? -18.736 -37.892 19.136 1.00 24.08 251 ALA A CA 1
ATOM 1576 C C . ALA A 1 226 ? -19.822 -38.914 18.793 1.00 26.10 251 ALA A C 1
ATOM 1577 O O . ALA A 1 226 ? -20.962 -38.504 18.615 1.00 26.66 251 ALA A O 1
ATOM 1579 N N . GLN A 1 227 ? -19.489 -40.212 18.710 1.00 27.53 252 GLN A N 1
ATOM 1580 C CA . GLN A 1 227 ? -20.508 -41.260 18.451 1.00 29.63 252 GLN A CA 1
ATOM 1581 C C . GLN A 1 227 ? -21.183 -41.797 19.721 1.00 28.95 252 GLN A C 1
ATOM 1582 O O . GLN A 1 227 ? -21.978 -42.737 19.629 1.00 29.56 252 GLN A O 1
ATOM 1588 N N . GLY A 1 228 ? -20.869 -41.236 20.892 1.00 27.74 253 GLY A N 1
ATOM 1589 C CA . GLY A 1 228 ? -21.429 -41.712 22.163 1.00 26.52 253 GLY A CA 1
ATOM 1590 C C . GLY A 1 228 ? -20.693 -42.871 22.828 1.00 26.22 253 GLY A C 1
ATOM 1591 O O . GLY A 1 228 ? -21.151 -43.350 23.861 1.00 25.30 253 GLY A O 1
ATOM 1592 N N . GLU A 1 229 ? -19.547 -43.299 22.283 1.00 26.76 254 GLU A N 1
ATOM 1593 C CA . GLU A 1 229 ? -18.781 -44.436 22.843 1.00 27.75 254 GLU A CA 1
ATOM 1594 C C . GLU A 1 229 ? -17.695 -43.966 23.831 1.00 25.25 254 GLU A C 1
ATOM 1595 O O . GLU A 1 229 ? -16.922 -43.050 23.535 1.00 24.41 254 GLU A O 1
ATOM 1601 N N . THR A 1 230 ? -17.650 -44.591 25.006 1.00 22.65 255 THR A N 1
ATOM 1602 C CA . THR A 1 230 ? -16.625 -44.301 26.003 1.00 21.67 255 THR A CA 1
ATOM 1603 C C . THR A 1 230 ? -15.306 -44.844 25.488 1.00 20.13 255 THR A C 1
ATOM 1604 O O . THR A 1 230 ? -15.193 -46.046 25.264 1.00 20.01 255 THR A O 1
ATOM 1608 N N . VAL A 1 231 ? -14.336 -43.956 25.279 1.00 18.70 256 VAL A N 1
ATOM 1609 C CA . VAL A 1 231 ? -13.013 -44.323 24.726 1.00 17.98 256 VAL A CA 1
ATOM 1610 C C . VAL A 1 231 ? -11.869 -44.304 25.751 1.00 17.02 256 VAL A C 1
ATOM 1611 O O . VAL A 1 231 ? -10.770 -44.769 25.461 1.00 16.40 256 VAL A O 1
ATOM 1615 N N . ALA A 1 232 ? -12.120 -43.767 26.939 1.00 16.73 257 ALA A N 1
ATOM 1616 C CA . ALA A 1 232 ? -11.121 -43.783 28.013 1.00 17.06 257 ALA A CA 1
ATOM 1617 C C . ALA A 1 232 ? -11.803 -43.540 29.344 1.00 17.08 257 ALA A C 1
ATOM 1618 O O . ALA A 1 232 ? -12.815 -42.836 29.404 1.00 17.42 257 ALA A O 1
ATOM 1620 N N . ILE A 1 233 ? -11.251 -44.145 30.395 1.00 17.01 258 ILE A N 1
ATOM 1621 C CA . ILE A 1 233 ? -11.748 -43.981 31.757 1.00 16.81 258 ILE A CA 1
ATOM 1622 C C . ILE A 1 233 ? -10.572 -43.646 32.675 1.00 16.84 258 ILE A C 1
ATOM 1623 O O . ILE A 1 233 ? -9.545 -44.338 32.659 1.00 16.64 258 ILE A O 1
ATOM 1628 N N . LEU A 1 234 ? -10.725 -42.567 33.449 1.00 16.77 259 LEU A N 1
ATOM 1629 C CA . LEU A 1 234 ? -9.703 -42.129 34.389 1.00 16.56 259 LEU A CA 1
ATOM 1630 C C . LEU A 1 234 ? -10.322 -42.201 35.768 1.00 16.88 259 LEU A C 1
ATOM 1631 O O . LEU A 1 234 ? -11.384 -41.617 36.005 1.00 17.29 259 LEU A O 1
ATOM 1636 N N . ASN A 1 235 ? -9.657 -42.923 36.663 1.00 16.44 260 ASN A N 1
ATOM 1637 C CA . ASN A 1 235 ? -10.077 -43.022 38.037 1.00 16.82 260 ASN A CA 1
ATOM 1638 C C . ASN A 1 235 ? -9.283 -42.054 38.917 1.00 17.14 260 ASN A C 1
ATOM 1639 O O . ASN A 1 235 ? -8.104 -41.747 38.655 1.00 17.58 260 ASN A O 1
ATOM 1644 N N . ASP A 1 236 ? -9.952 -41.566 39.950 1.00 16.92 261 ASP A N 1
ATOM 1645 C CA . ASP A 1 236 ? -9.353 -40.659 40.918 1.00 17.15 261 ASP A CA 1
ATOM 1646 C C . ASP A 1 236 ? -10.100 -40.863 42.229 1.00 17.46 261 ASP A C 1
ATOM 1647 O O . ASP A 1 236 ? -11.016 -41.685 42.288 1.00 17.42 261 ASP A O 1
ATOM 1652 N N . ASN A 1 237 ? -9.687 -40.170 43.281 1.00 18.39 262 ASN A N 1
ATOM 1653 C CA . ASN A 1 237 ? -10.441 -40.150 44.516 1.00 20.49 262 ASN A CA 1
ATOM 1654 C C . ASN A 1 237 ? -10.104 -38.928 45.342 1.00 22.22 262 ASN A C 1
ATOM 1655 O O . ASN A 1 237 ? -9.089 -38.264 45.109 1.00 23.35 262 ASN A O 1
ATOM 1660 N N . VAL A 1 238 ? -10.950 -38.654 46.329 1.00 23.50 263 VAL A N 1
ATOM 1661 C CA . VAL A 1 238 ? -10.751 -37.509 47.201 1.00 24.36 263 VAL A CA 1
ATOM 1662 C C . VAL A 1 238 ? -11.310 -37.766 48.603 1.00 25.92 263 VAL A C 1
ATOM 1663 O O . VAL A 1 238 ? -12.396 -38.316 48.750 1.00 25.29 263 VAL A O 1
ATOM 1667 N N . GLU A 1 239 ? -10.528 -37.404 49.622 1.00 29.80 264 GLU A N 1
ATOM 1668 C CA . GLU A 1 239 ? -10.997 -37.348 51.013 1.00 31.86 264 GLU A CA 1
ATOM 1669 C C . GLU A 1 239 ? -11.563 -35.964 51.304 1.00 29.15 264 GLU A C 1
ATOM 1670 O O . GLU A 1 239 ? -10.888 -34.960 51.109 1.00 28.32 264 GLU A O 1
ATOM 1676 N N . VAL A 1 240 ? -12.799 -35.927 51.781 1.00 27.40 265 VAL A N 1
ATOM 1677 C CA . VAL A 1 240 ? -13.456 -34.687 52.150 1.00 26.61 265 VAL A CA 1
ATOM 1678 C C . VAL A 1 240 ? -14.097 -34.880 53.515 1.00 26.24 265 VAL A C 1
ATOM 1679 O O . VAL A 1 240 ? -14.877 -35.814 53.712 1.00 27.19 265 VAL A O 1
ATOM 1683 N N . ALA A 1 241 ? -13.764 -34.001 54.457 1.00 25.78 266 ALA A N 1
ATOM 1684 C CA . ALA A 1 241 ? -14.379 -34.021 55.786 1.00 25.75 266 ALA A CA 1
ATOM 1685 C C . ALA A 1 241 ? -15.824 -33.540 55.739 1.00 26.11 266 ALA A C 1
ATOM 1686 O O . ALA A 1 241 ? -16.247 -32.876 54.776 1.00 25.72 266 ALA A O 1
ATOM 1688 N N . ALA A 1 242 ? -16.568 -33.874 56.795 1.00 26.29 267 ALA A N 1
ATOM 1689 C CA . ALA A 1 242 ? -17.980 -33.513 56.916 1.00 26.47 267 ALA A CA 1
ATOM 1690 C C . ALA A 1 242 ? -18.151 -32.012 56.864 1.00 26.52 267 ALA A C 1
ATOM 1691 O O . ALA A 1 242 ? -17.402 -31.275 57.506 1.00 26.21 267 ALA A O 1
ATOM 1693 N N . GLY A 1 243 ? -19.119 -31.574 56.064 1.00 27.39 268 GLY A N 1
ATOM 1694 C CA . GLY A 1 243 ? -19.413 -30.164 55.876 1.00 28.21 268 GLY A CA 1
ATOM 1695 C C . GLY A 1 243 ? -18.471 -29.417 54.950 1.00 30.12 268 GLY A C 1
ATOM 1696 O O . GLY A 1 243 ? -18.711 -28.236 54.678 1.00 31.65 268 GLY A O 1
ATOM 1697 N N . GLU A 1 244 ? -17.427 -30.089 54.448 1.00 31.24 269 GLU A N 1
ATOM 1698 C CA . GLU A 1 244 ? -16.334 -29.435 53.715 1.00 32.28 269 GLU A CA 1
ATOM 1699 C C . GLU A 1 244 ? -16.377 -29.806 52.239 1.00 29.90 269 GLU A C 1
ATOM 1700 O O . GLU A 1 244 ? -17.183 -30.633 51.809 1.00 28.43 269 GLU A O 1
ATOM 1706 N N . GLN A 1 245 ? -15.488 -29.166 51.487 1.00 28.92 270 GLN A N 1
ATOM 1707 C CA . GLN A 1 245 ? -15.334 -29.341 50.051 1.00 27.68 270 GLN A CA 1
ATOM 1708 C C . GLN A 1 245 ? -13.857 -29.612 49.782 1.00 26.06 270 GLN A C 1
ATOM 1709 O O . GLN A 1 245 ? -12.997 -28.956 50.355 1.00 25.56 270 GLN A O 1
ATOM 1715 N N . GLY A 1 246 ? -13.571 -30.591 48.930 1.00 24.17 271 GLY A N 1
ATOM 1716 C CA . GLY A 1 246 ? -12.191 -30.939 48.575 1.00 23.02 271 GLY A CA 1
ATOM 1717 C C . GLY A 1 246 ? -11.993 -30.984 47.073 1.00 21.43 271 GLY A C 1
ATOM 1718 O O . GLY A 1 246 ? -12.967 -31.106 46.325 1.00 21.01 271 GLY A O 1
ATOM 1719 N N . LYS A 1 247 ? -10.734 -30.879 46.646 1.00 19.88 272 LYS A N 1
ATOM 1720 C CA . LYS A 1 247 ? -10.359 -30.914 45.226 1.00 19.29 272 LYS A CA 1
ATOM 1721 C C . LYS A 1 247 ? -9.275 -31.936 44.967 1.00 18.44 272 LYS A C 1
ATOM 1722 O O . LYS A 1 247 ? -8.407 -32.158 45.804 1.00 18.04 272 LYS A O 1
ATOM 1728 N N . THR A 1 248 ? -9.308 -32.517 43.776 1.00 17.82 273 THR A N 1
ATOM 1729 C CA . THR A 1 248 ? -8.333 -33.503 43.366 1.00 17.65 273 THR A CA 1
ATOM 1730 C C . THR A 1 248 ? -8.058 -33.350 41.888 1.00 17.89 273 THR A C 1
ATOM 1731 O O . THR A 1 248 ? -8.929 -32.935 41.132 1.00 17.82 273 THR A O 1
ATOM 1735 N N . LEU A 1 249 ? -6.837 -33.709 41.503 1.00 18.72 274 LEU A N 1
ATOM 1736 C CA . LEU A 1 249 ? -6.339 -33.596 40.143 1.00 19.08 274 LEU A CA 1
ATOM 1737 C C . LEU A 1 249 ? -5.801 -34.933 39.646 1.00 18.65 274 LEU A C 1
ATOM 1738 O O . LEU A 1 249 ? -5.095 -35.636 40.364 1.00 19.25 274 LEU A O 1
ATOM 1743 N N . ALA A 1 250 ? -6.144 -35.267 38.409 1.00 18.14 275 ALA A N 1
ATOM 1744 C CA . ALA A 1 250 ? -5.655 -36.466 37.737 1.00 17.34 275 ALA A CA 1
ATOM 1745 C C . ALA A 1 250 ? -5.514 -36.164 36.249 1.00 16.94 275 ALA A C 1
ATOM 1746 O O . ALA A 1 250 ? -6.028 -35.162 35.775 1.00 17.22 275 ALA A O 1
ATOM 1748 N N . TYR A 1 251 ? -4.845 -37.040 35.511 1.00 16.41 276 TYR A N 1
ATOM 1749 C CA . TYR A 1 251 ? -4.706 -36.884 34.059 1.00 16.22 276 TYR A CA 1
ATOM 1750 C C . TYR A 1 251 ? -4.775 -38.246 33.381 1.00 16.41 276 TYR A C 1
ATOM 1751 O O . TYR A 1 251 ? -4.526 -39.286 33.995 1.00 16.83 276 TYR A O 1
ATOM 1760 N N . ILE A 1 252 ? -5.089 -38.218 32.098 1.00 16.73 277 ILE A N 1
ATOM 1761 C CA . ILE A 1 252 ? -5.167 -39.427 31.297 1.00 16.76 277 ILE A CA 1
ATOM 1762 C C . ILE A 1 252 ? -4.706 -39.112 29.880 1.00 17.29 277 ILE A C 1
ATOM 1763 O O . ILE A 1 252 ? -4.970 -38.018 29.362 1.00 17.34 277 ILE A O 1
ATOM 1768 N N . ASN A 1 253 ? -4.000 -40.069 29.277 1.00 18.26 278 ASN A N 1
ATOM 1769 C CA . ASN A 1 253 ? -3.534 -39.975 27.891 1.00 18.64 278 ASN A CA 1
ATOM 1770 C C . ASN A 1 253 ? -4.686 -40.318 26.941 1.00 18.56 278 ASN A C 1
ATOM 1771 O O . ASN A 1 253 ? -5.466 -41.239 27.204 1.00 19.20 278 ASN A O 1
ATOM 1776 N N . MET A 1 254 ? -4.791 -39.545 25.864 1.00 18.18 279 MET A N 1
ATOM 1777 C CA . MET A 1 254 ? -5.655 -39.847 24.726 1.00 18.47 279 MET A CA 1
ATOM 1778 C C . MET A 1 254 ? -4.732 -40.002 23.530 1.00 17.81 279 MET A C 1
ATOM 1779 O O . MET A 1 254 ? -4.155 -39.026 23.064 1.00 16.87 279 MET A O 1
ATOM 1784 N N . LEU A 1 255 ? -4.557 -41.234 23.061 1.00 18.12 280 LEU A N 1
ATOM 1785 C CA . LEU A 1 255 ? -3.745 -41.484 21.862 1.00 18.15 280 LEU A CA 1
ATOM 1786 C C . LEU A 1 255 ? -4.549 -41.162 20.597 1.00 17.61 280 LEU A C 1
ATOM 1787 O O . LEU A 1 255 ? -5.768 -41.332 20.571 1.00 17.77 280 LEU A O 1
ATOM 1792 N N . ASN A 1 256 ? -3.858 -40.667 19.572 1.00 17.34 281 ASN A N 1
ATOM 1793 C CA . ASN A 1 256 ? -4.474 -40.288 18.292 1.00 17.61 281 ASN A CA 1
ATOM 1794 C C . ASN A 1 256 ? -5.749 -39.457 18.462 1.00 17.56 281 ASN A C 1
ATOM 1795 O O . ASN A 1 256 ? -6.796 -39.783 17.892 1.00 16.70 281 ASN A O 1
ATOM 1800 N N . PRO A 1 257 ? -5.660 -38.377 19.265 1.00 17.57 282 PRO A N 1
ATOM 1801 C CA . PRO A 1 257 ? -6.846 -37.592 19.601 1.00 17.69 282 PRO A CA 1
ATOM 1802 C C . PRO A 1 257 ? -7.470 -36.891 18.392 1.00 17.49 282 PRO A C 1
ATOM 1803 O O . PRO A 1 257 ? -6.776 -36.585 17.422 1.00 16.55 282 PRO A O 1
ATOM 1807 N N . ASN A 1 258 ? -8.782 -36.670 18.469 1.00 17.88 283 ASN A N 1
ATOM 1808 C CA . ASN A 1 258 ? -9.492 -35.817 17.525 1.00 17.70 283 ASN A CA 1
ATOM 1809 C C . ASN A 1 258 ? -9.287 -34.381 18.002 1.00 17.57 283 ASN A C 1
ATOM 1810 O O . ASN A 1 258 ? -9.816 -33.979 19.042 1.00 16.82 283 ASN A O 1
ATOM 1815 N N . ILE A 1 259 ? -8.480 -33.635 17.251 1.00 17.80 284 ILE A N 1
ATOM 1816 C CA . ILE A 1 259 ? -8.065 -32.285 17.636 1.00 18.10 284 ILE A CA 1
ATOM 1817 C C . ILE A 1 259 ? -9.202 -31.321 17.314 1.00 17.46 284 ILE A C 1
ATOM 1818 O O . ILE A 1 259 ? -9.710 -31.326 16.190 1.00 17.61 284 ILE A O 1
ATOM 1823 N N . TRP A 1 260 ? -9.602 -30.512 18.296 1.00 16.95 285 TRP A N 1
ATOM 1824 C CA . TRP A 1 260 ? -10.554 -29.417 18.063 1.00 16.94 285 TRP A CA 1
ATOM 1825 C C . TRP A 1 260 ? -9.820 -28.351 17.266 1.00 17.46 285 TRP A C 1
ATOM 1826 O O . TRP A 1 260 ? -8.741 -27.881 17.676 1.00 17.72 285 TRP A O 1
ATOM 1837 N N . GLY A 1 261 ? -10.385 -28.013 16.110 1.00 17.82 286 GLY A N 1
ATOM 1838 C CA . GLY A 1 261 ? -9.851 -26.966 15.233 1.00 18.17 286 GLY A CA 1
ATOM 1839 C C . GLY A 1 261 ? -10.985 -26.282 14.492 1.00 18.21 286 GLY A C 1
ATOM 1840 O O . GLY A 1 261 ? -12.125 -26.710 14.584 1.00 16.30 286 GLY A O 1
ATOM 1841 N N . GLN A 1 262 ? -10.661 -25.227 13.747 1.00 19.87 287 GLN A N 1
ATOM 1842 C CA . GLN A 1 262 ? -11.686 -24.380 13.106 1.00 21.79 287 GLN A CA 1
ATOM 1843 C C . GLN A 1 262 ? -12.425 -25.098 11.983 1.00 23.17 287 GLN A C 1
ATOM 1844 O O . GLN A 1 262 ? -13.631 -24.936 11.856 1.00 23.52 287 GLN A O 1
ATOM 1850 N N . LYS A 1 263 ? -11.712 -25.904 11.197 1.00 26.55 288 LYS A N 1
ATOM 1851 C CA . LYS A 1 263 ? -12.343 -26.708 10.150 1.00 29.57 288 LYS A CA 1
ATOM 1852 C C . LYS A 1 263 ? -13.066 -27.908 10.752 1.00 27.89 288 LYS A C 1
ATOM 1853 O O . LYS A 1 263 ? -14.168 -28.243 10.317 1.00 28.44 288 LYS A O 1
ATOM 1859 N N . ASN A 1 264 ? -12.443 -28.551 11.736 1.00 26.81 289 ASN A N 1
ATOM 1860 C CA . ASN A 1 264 ? -12.990 -29.758 12.370 1.00 27.12 289 ASN A CA 1
ATOM 1861 C C . ASN A 1 264 ? -13.100 -29.584 13.891 1.00 23.69 289 ASN A C 1
ATOM 1862 O O . ASN A 1 264 ? -12.195 -29.962 14.647 1.00 21.96 289 ASN A O 1
ATOM 1867 N N . PRO A 1 265 ? -14.208 -28.959 14.334 1.00 21.29 290 PRO A N 1
ATOM 1868 C CA . PRO A 1 265 ? -14.428 -28.605 15.739 1.00 20.68 290 PRO A CA 1
ATOM 1869 C C . PRO A 1 265 ? -14.982 -29.781 16.553 1.00 20.47 290 PRO A C 1
ATOM 1870 O O . PRO A 1 265 ? -16.124 -29.762 17.047 1.00 20.10 290 PRO A O 1
ATOM 1874 N N . TYR A 1 266 ? -14.133 -30.790 16.702 1.00 19.71 291 TYR A N 1
ATOM 1875 C CA . TYR A 1 266 ? -14.512 -32.027 17.329 1.00 19.66 291 TYR A CA 1
ATOM 1876 C C . TYR A 1 266 ? -14.601 -31.849 18.852 1.00 18.58 291 TYR A C 1
ATOM 1877 O O . TYR A 1 266 ? -13.672 -31.344 19.471 1.00 18.45 291 TYR A O 1
ATOM 1886 N N . MET A 1 267 ? -15.716 -32.299 19.424 1.00 17.28 292 MET A N 1
ATOM 1887 C CA . MET A 1 267 ? -16.012 -32.164 20.838 1.00 16.81 292 MET A CA 1
ATOM 1888 C C . MET A 1 267 ? -16.078 -33.530 21.485 1.00 17.23 292 MET A C 1
ATOM 1889 O O . MET A 1 267 ? -16.618 -34.471 20.905 1.00 17.64 292 MET A O 1
ATOM 1894 N N . TYR A 1 268 ? -15.523 -33.620 22.685 1.00 17.24 293 TYR A N 1
ATOM 1895 C CA . TYR A 1 268 ? -15.642 -34.798 23.533 1.00 17.42 293 TYR A CA 1
ATOM 1896 C C . TYR A 1 268 ? -16.634 -34.451 24.619 1.00 18.05 293 TYR A C 1
ATOM 1897 O O . TYR A 1 268 ? -16.924 -33.285 24.845 1.00 18.59 293 TYR A O 1
ATOM 1906 N N . LYS A 1 269 ? -17.141 -35.480 25.282 1.00 19.95 294 LYS A N 1
ATOM 1907 C CA . LYS A 1 269 ? -18.005 -35.348 26.453 1.00 21.49 294 LYS A CA 1
ATOM 1908 C C . LYS A 1 269 ? -17.390 -36.107 27.643 1.00 20.74 294 LYS A C 1
ATOM 1909 O O . LYS A 1 269 ? -17.049 -37.288 27.522 1.00 20.31 294 LYS A O 1
ATOM 1915 N N . LEU A 1 270 ? -17.253 -35.416 28.777 1.00 20.13 295 LEU A N 1
ATOM 1916 C CA . LEU A 1 270 ? -16.754 -36.005 30.021 1.00 20.19 295 LEU A CA 1
ATOM 1917 C C . LEU A 1 270 ? -17.920 -36.320 30.942 1.00 20.51 295 LEU A C 1
ATOM 1918 O O . LEU A 1 270 ? -18.640 -35.409 31.340 1.00 20.34 295 LEU A O 1
ATOM 1923 N N . LYS A 1 271 ? -18.081 -37.592 31.299 1.00 20.52 296 LYS A N 1
ATOM 1924 C CA . LYS A 1 271 ? -19.037 -38.007 32.326 1.00 20.75 296 LYS A CA 1
ATOM 1925 C C . LYS A 1 271 ? -18.248 -38.303 33.587 1.00 19.92 296 LYS A C 1
ATOM 1926 O O . LYS A 1 271 ? -17.384 -39.180 33.587 1.00 20.71 296 LYS A O 1
ATOM 1932 N N . THR A 1 272 ? -18.530 -37.569 34.654 1.00 19.01 297 THR A N 1
ATOM 1933 C CA . THR A 1 272 ? -17.852 -37.757 35.938 1.00 19.15 297 THR A CA 1
ATOM 1934 C C . THR A 1 272 ? -18.852 -38.318 36.956 1.00 19.53 297 THR A C 1
ATOM 1935 O O . THR A 1 272 ? -19.886 -37.697 37.226 1.00 20.31 297 THR A O 1
ATOM 1939 N N . GLU A 1 273 ? -18.527 -39.481 37.516 1.00 19.83 298 GLU A N 1
ATOM 1940 C CA . GLU A 1 273 ? -19.379 -40.184 38.478 1.00 19.79 298 GLU A CA 1
ATOM 1941 C C . GLU A 1 273 ? -18.665 -40.197 39.820 1.00 19.62 298 GLU A C 1
ATOM 1942 O O . GLU A 1 273 ? -17.460 -40.465 39.877 1.00 20.00 298 GLU A O 1
ATOM 1948 N N . ILE A 1 274 ? -19.390 -39.858 40.885 1.00 18.89 299 ILE A N 1
ATOM 1949 C CA . ILE A 1 274 ? -18.867 -39.925 42.245 1.00 18.57 299 ILE A CA 1
ATOM 1950 C C . ILE A 1 274 ? -19.424 -41.168 42.936 1.00 19.04 299 ILE A C 1
ATOM 1951 O O . ILE A 1 274 ? -20.623 -41.459 42.809 1.00 18.91 299 ILE A O 1
ATOM 1956 N N . TYR A 1 275 ? -18.571 -41.888 43.672 1.00 19.03 300 TYR A N 1
ATOM 1957 C CA . TYR A 1 275 ? -19.007 -43.074 44.423 1.00 19.57 300 TYR A CA 1
ATOM 1958 C C . TYR A 1 275 ? -18.638 -42.983 45.882 1.00 20.40 300 TYR A C 1
ATOM 1959 O O . TYR A 1 275 ? -17.543 -42.528 46.223 1.00 20.05 300 TYR A O 1
ATOM 1968 N N . ASP A 1 276 ? -19.570 -43.441 46.723 1.00 21.87 301 ASP A N 1
ATOM 1969 C CA . ASP A 1 276 ? -19.356 -43.649 48.152 1.00 23.67 301 ASP A CA 1
ATOM 1970 C C . ASP A 1 276 ? -19.422 -45.159 48.350 1.00 24.23 301 ASP A C 1
ATOM 1971 O O . ASP A 1 276 ? -20.513 -45.743 48.382 1.00 26.95 301 ASP A O 1
ATOM 1976 N N . GLY A 1 277 ? -18.255 -45.789 48.450 1.00 24.32 302 GLY A N 1
ATOM 1977 C CA . GLY A 1 277 ? -18.143 -47.241 48.353 1.00 24.79 302 GLY A CA 1
ATOM 1978 C C . GLY A 1 277 ? -18.734 -47.749 47.042 1.00 25.24 302 GLY A C 1
ATOM 1979 O O . GLY A 1 277 ? -18.421 -47.235 45.961 1.00 24.63 302 GLY A O 1
ATOM 1980 N N . LYS A 1 278 ? -19.606 -48.746 47.133 1.00 25.76 303 LYS A N 1
ATOM 1981 C CA . LYS A 1 278 ? -20.309 -49.255 45.946 1.00 26.55 303 LYS A CA 1
ATOM 1982 C C . LYS A 1 278 ? -21.397 -48.337 45.358 1.00 25.54 303 LYS A C 1
ATOM 1983 O O . LYS A 1 278 ? -21.822 -48.549 44.227 1.00 26.29 303 LYS A O 1
ATOM 1989 N N . ASP A 1 279 ? -21.853 -47.339 46.109 1.00 24.47 304 ASP A N 1
ATOM 1990 C CA . ASP A 1 279 ? -23.018 -46.550 45.706 1.00 24.29 304 ASP A CA 1
ATOM 1991 C C . ASP A 1 279 ? -22.625 -45.322 44.893 1.00 23.36 304 ASP A C 1
ATOM 1992 O O . ASP A 1 279 ? -21.796 -44.543 45.334 1.00 23.05 304 ASP A O 1
ATOM 1997 N N . LEU A 1 280 ? -23.245 -45.150 43.729 1.00 22.56 305 LEU A N 1
ATOM 1998 C CA . LEU A 1 280 ? -23.169 -43.908 42.965 1.00 22.06 305 LEU A CA 1
ATOM 1999 C C . LEU A 1 280 ? -23.905 -42.799 43.713 1.00 21.81 305 LEU A C 1
ATOM 2000 O O . LEU A 1 280 ? -25.055 -42.992 44.102 1.00 21.92 305 LEU A O 1
ATOM 2005 N N . THR A 1 281 ? -23.258 -41.652 43.915 1.00 21.03 306 THR A N 1
ATOM 2006 C CA . THR A 1 281 ? -23.911 -40.492 44.525 1.00 20.61 306 THR A CA 1
ATOM 2007 C C . THR A 1 281 ? -24.215 -39.342 43.567 1.00 20.50 306 THR A C 1
ATOM 2008 O O . THR A 1 281 ? -25.114 -38.546 43.841 1.00 20.82 306 THR A O 1
ATOM 2012 N N . ASP A 1 282 ? -23.471 -39.228 42.469 1.00 20.25 307 ASP A N 1
ATOM 2013 C CA . ASP A 1 282 ? -23.623 -38.099 41.554 1.00 19.14 307 ASP A CA 1
ATOM 2014 C C . ASP A 1 282 ? -23.035 -38.380 40.176 1.00 18.70 307 ASP A C 1
ATOM 2015 O O . ASP A 1 282 ? -22.097 -39.173 40.040 1.00 17.75 307 ASP A O 1
ATOM 2020 N N . THR A 1 283 ? -23.621 -37.734 39.169 1.00 18.52 308 THR A N 1
ATOM 2021 C CA . THR A 1 283 ? -23.167 -37.815 37.789 1.00 18.71 308 THR A CA 1
ATOM 2022 C C . THR A 1 283 ? -23.148 -36.400 37.268 1.00 19.37 308 THR A C 1
ATOM 2023 O O . THR A 1 283 ? -24.122 -35.677 37.436 1.00 19.93 308 THR A O 1
ATOM 2027 N N . TYR A 1 284 ? -22.050 -36.016 36.618 1.00 20.00 309 TYR A N 1
ATOM 2028 C CA . TYR A 1 284 ? -21.815 -34.630 36.210 1.00 19.65 309 TYR A CA 1
ATOM 2029 C C . TYR A 1 284 ? -21.103 -34.612 34.866 1.00 19.59 309 TYR A C 1
ATOM 2030 O O . TYR A 1 284 ? -20.019 -35.188 34.726 1.00 19.22 309 TYR A O 1
ATOM 2039 N N . PHE A 1 285 ? -21.713 -33.943 33.893 1.00 19.19 310 PHE A N 1
ATOM 2040 C CA . PHE A 1 285 ? -21.211 -33.896 32.535 1.00 19.08 310 PHE A CA 1
ATOM 2041 C C . PHE A 1 285 ? -20.498 -32.568 32.247 1.00 18.46 310 PHE A C 1
ATOM 2042 O O . PHE A 1 285 ? -20.906 -31.517 32.751 1.00 17.34 310 PHE A O 1
ATOM 2050 N N . THR A 1 286 ? -19.427 -32.644 31.453 1.00 17.95 311 THR A N 1
ATOM 2051 C CA . THR A 1 286 ? -18.687 -31.472 30.978 1.00 18.05 311 THR A CA 1
ATOM 2052 C C . THR A 1 286 ? -18.311 -31.683 29.501 1.00 18.31 311 THR A C 1
ATOM 2053 O O . THR A 1 286 ? -17.712 -32.697 29.140 1.00 17.73 311 THR A O 1
ATOM 2057 N N . ASP A 1 287 ? -18.656 -30.724 28.649 1.00 18.61 312 ASP A N 1
ATOM 2058 C CA . ASP A 1 287 ? -18.230 -30.772 27.256 1.00 18.51 312 ASP A CA 1
ATOM 2059 C C . ASP A 1 287 ? -16.871 -30.118 27.171 1.00 17.78 312 ASP A C 1
ATOM 2060 O O . ASP A 1 287 ? -16.611 -29.135 27.880 1.00 18.08 312 ASP A O 1
ATOM 2065 N N . PHE A 1 288 ? -15.989 -30.684 26.348 1.00 16.80 313 PHE A N 1
ATOM 2066 C CA . PHE A 1 288 ? -14.646 -30.129 26.171 1.00 15.97 313 PHE A CA 1
ATOM 2067 C C . PHE A 1 288 ? -14.042 -30.511 24.831 1.00 15.56 313 PHE A C 1
ATOM 2068 O O . PHE A 1 288 ? -14.510 -31.442 24.177 1.00 15.86 313 PHE A O 1
ATOM 2076 N N . GLY A 1 289 ? -13.004 -29.771 24.443 1.00 15.04 314 GLY A N 1
ATOM 2077 C CA . GLY A 1 289 ? -12.242 -30.029 23.238 1.00 14.81 314 GLY A CA 1
ATOM 2078 C C . GLY A 1 289 ? -10.754 -30.125 23.520 1.00 14.72 314 GLY A C 1
ATOM 2079 O O . GLY A 1 289 ? -10.281 -29.740 24.600 1.00 14.27 314 GLY A O 1
ATOM 2080 N N . ILE A 1 290 ? -10.028 -30.638 22.529 1.00 14.60 315 ILE A N 1
ATOM 2081 C CA . ILE A 1 290 ? -8.596 -30.852 22.624 1.00 15.19 315 ILE A CA 1
ATOM 2082 C C . ILE A 1 290 ? -7.877 -29.969 21.602 1.00 15.68 315 ILE A C 1
ATOM 2083 O O . ILE A 1 290 ? -7.835 -30.269 20.401 1.00 15.85 315 ILE A O 1
ATOM 2088 N N . ARG A 1 291 ? -7.317 -28.873 22.097 1.00 16.47 316 ARG A N 1
ATOM 2089 C CA . ARG A 1 291 ? -6.527 -27.959 21.283 1.00 16.65 316 ARG A CA 1
ATOM 2090 C C . ARG A 1 291 ? -5.552 -27.241 22.190 1.00 16.36 316 ARG A C 1
ATOM 2091 O O . ARG A 1 291 ? -5.834 -27.058 23.378 1.00 16.07 316 ARG A O 1
ATOM 2099 N N . LYS A 1 292 ? -4.408 -26.870 21.624 1.00 16.41 317 LYS A N 1
ATOM 2100 C CA . LYS A 1 292 ? -3.429 -26.037 22.313 1.00 17.41 317 LYS A CA 1
ATOM 2101 C C . LYS A 1 292 ? -3.479 -24.616 21.753 1.00 17.67 317 LYS A C 1
ATOM 2102 O O . LYS A 1 292 ? -3.790 -24.400 20.565 1.00 17.40 317 LYS A O 1
ATOM 2108 N N . ILE A 1 293 ? -3.215 -23.657 22.636 1.00 18.08 318 ILE A N 1
ATOM 2109 C CA . ILE A 1 293 ? -3.101 -22.259 22.247 1.00 18.91 318 ILE A CA 1
ATOM 2110 C C . ILE A 1 293 ? -1.824 -21.681 22.819 1.00 19.90 318 ILE A C 1
ATOM 2111 O O . ILE A 1 293 ? -1.318 -22.122 23.840 1.00 19.57 318 ILE A O 1
ATOM 2116 N N . CYS A 1 294 ? -1.322 -20.670 22.143 1.00 22.41 319 CYS A N 1
ATOM 2117 C CA . CYS A 1 294 ? -0.023 -20.110 22.454 1.00 24.14 319 CYS A CA 1
ATOM 2118 C C . CYS A 1 294 ? 0.025 -18.722 21.825 1.00 22.67 319 CYS A C 1
ATOM 2119 O O . CYS A 1 294 ? -0.591 -18.493 20.792 1.00 22.41 319 CYS A O 1
ATOM 2122 N N . PHE A 1 295 ? 0.732 -17.791 22.452 1.00 21.88 320 PHE A N 1
ATOM 2123 C CA . PHE A 1 295 ? 0.916 -16.471 21.867 1.00 21.12 320 PHE A CA 1
ATOM 2124 C C . PHE A 1 295 ? 2.326 -15.968 22.171 1.00 21.24 320 PHE A C 1
ATOM 2125 O O . PHE A 1 295 ? 2.921 -16.309 23.200 1.00 21.06 320 PHE A O 1
ATOM 2133 N N . THR A 1 296 ? 2.851 -15.174 21.249 1.00 21.62 321 THR A N 1
ATOM 2134 C CA . THR A 1 296 ? 4.063 -14.392 21.466 1.00 21.44 321 THR A CA 1
ATOM 2135 C C . THR A 1 296 ? 3.742 -12.945 21.127 1.00 21.65 321 THR A C 1
ATOM 2136 O O . THR A 1 296 ? 2.616 -12.619 20.720 1.00 20.87 321 THR A O 1
ATOM 2140 N N . LYS A 1 297 ? 4.734 -12.078 21.266 1.00 22.00 322 LYS A N 1
ATOM 2141 C CA . LYS A 1 297 ? 4.596 -10.693 20.794 1.00 22.74 322 LYS A CA 1
ATOM 2142 C C . LYS A 1 297 ? 4.275 -10.598 19.275 1.00 22.23 322 LYS A C 1
ATOM 2143 O O . LYS A 1 297 ? 3.750 -9.580 18.820 1.00 21.60 322 LYS A O 1
ATOM 2149 N N . ASP A 1 298 ? 4.594 -11.652 18.509 1.00 22.38 323 ASP A N 1
ATOM 2150 C CA . ASP A 1 298 ? 4.439 -11.667 17.042 1.00 22.10 323 ASP A CA 1
ATOM 2151 C C . ASP A 1 298 ? 3.191 -12.336 16.503 1.00 21.29 323 ASP A C 1
ATOM 2152 O O . ASP A 1 298 ? 2.963 -12.305 15.296 1.00 20.41 323 ASP A O 1
ATOM 2157 N N . GLY A 1 299 ? 2.374 -12.919 17.377 1.00 21.11 324 GLY A N 1
ATOM 2158 C CA . GLY A 1 299 ? 1.090 -13.483 16.945 1.00 20.58 324 GLY A CA 1
ATOM 2159 C C . GLY A 1 299 ? 0.500 -14.517 17.869 1.00 19.91 324 GLY A C 1
ATOM 2160 O O . GLY A 1 299 ? 1.061 -14.826 18.924 1.00 20.08 324 GLY A O 1
ATOM 2161 N N . PHE A 1 300 ? -0.645 -15.044 17.447 1.00 19.36 325 PHE A N 1
ATOM 2162 C CA . PHE A 1 300 ? -1.403 -16.046 18.194 1.00 18.53 325 PHE A CA 1
ATOM 2163 C C . PHE A 1 300 ? -1.332 -17.369 17.432 1.00 18.11 325 PHE A C 1
ATOM 2164 O O . PHE A 1 300 ? -1.272 -17.388 16.191 1.00 17.51 325 PHE A O 1
ATOM 2172 N N . PHE A 1 301 ? -1.342 -18.470 18.178 1.00 17.86 326 PHE A N 1
ATOM 2173 C CA . PHE A 1 301 ? -1.154 -19.792 17.607 1.00 18.17 326 PHE A CA 1
ATOM 2174 C C . PHE A 1 301 ? -2.213 -20.765 18.114 1.00 18.13 326 PHE A C 1
ATOM 2175 O O . PHE A 1 301 ? -2.473 -20.831 19.311 1.00 17.68 326 PHE A O 1
ATOM 2183 N N . LEU A 1 302 ? -2.804 -21.510 17.177 1.00 18.18 327 LEU A N 1
ATOM 2184 C CA . LEU A 1 302 ? -3.768 -22.568 17.462 1.00 18.35 327 LEU A CA 1
ATOM 2185 C C . LEU A 1 302 ? -3.221 -23.884 16.906 1.00 18.50 327 LEU A C 1
ATOM 2186 O O . LEU A 1 302 ? -2.956 -23.994 15.702 1.00 18.22 327 LEU A O 1
ATOM 2191 N N . ASN A 1 303 ? -3.047 -24.876 17.776 1.00 19.09 328 ASN A N 1
ATOM 2192 C CA . ASN A 1 303 ? -2.533 -26.195 17.368 1.00 19.47 328 ASN A CA 1
ATOM 2193 C C . ASN A 1 303 ? -1.202 -26.099 16.579 1.00 19.98 328 ASN A C 1
ATOM 2194 O O . ASN A 1 303 ? -0.981 -26.791 15.579 1.00 20.09 328 ASN A O 1
ATOM 2199 N N . GLY A 1 304 ? -0.333 -25.212 17.053 1.00 20.88 329 GLY A N 1
ATOM 2200 C CA . GLY A 1 304 ? 0.974 -24.989 16.466 1.00 22.21 329 GLY A CA 1
ATOM 2201 C C . GLY A 1 304 ? 1.050 -24.138 15.212 1.00 23.86 329 GLY A C 1
ATOM 2202 O O . GLY A 1 304 ? 2.135 -23.983 14.679 1.00 24.93 329 GLY A O 1
ATOM 2203 N N . GLU A 1 305 ? -0.072 -23.592 14.733 1.00 26.47 330 GLU A N 1
ATOM 2204 C CA . GLU A 1 305 ? -0.105 -22.792 13.497 1.00 28.10 330 GLU A CA 1
ATOM 2205 C C . GLU A 1 305 ? -0.566 -21.375 13.832 1.00 27.90 330 GLU A C 1
ATOM 2206 O O . GLU A 1 305 ? -1.416 -21.185 14.710 1.00 25.85 330 GLU A O 1
ATOM 2212 N N . LYS A 1 306 ? 0.024 -20.392 13.152 1.00 28.38 331 LYS A N 1
ATOM 2213 C CA . LYS A 1 306 ? -0.456 -19.010 13.177 1.00 28.81 331 LYS A CA 1
ATOM 2214 C C . LYS A 1 306 ? -1.936 -18.987 12.863 1.00 27.39 331 LYS A C 1
ATOM 2215 O O . LYS A 1 306 ? -2.358 -19.574 11.880 1.00 28.10 331 LYS A O 1
ATOM 2221 N N . ILE A 1 307 ? -2.705 -18.322 13.715 1.00 25.70 332 ILE A N 1
ATOM 2222 C CA . ILE A 1 307 ? -4.112 -18.032 13.475 1.00 24.84 332 ILE A CA 1
ATOM 2223 C C . ILE A 1 307 ? -4.230 -16.510 13.351 1.00 24.04 332 ILE A C 1
ATOM 2224 O O . ILE A 1 307 ? -3.485 -15.778 13.999 1.00 23.04 332 ILE A O 1
ATOM 2229 N N . ARG A 1 308 ? -5.139 -16.047 12.497 1.00 24.06 333 ARG A N 1
ATOM 2230 C CA . ARG A 1 308 ? -5.481 -14.628 12.406 1.00 24.57 333 ARG A CA 1
ATOM 2231 C C . ARG A 1 308 ? -6.963 -14.445 12.663 1.00 22.15 333 ARG A C 1
ATOM 2232 O O . ARG A 1 308 ? -7.773 -15.251 12.220 1.00 22.36 333 ARG A O 1
ATOM 2240 N N . PHE A 1 309 ? -7.316 -13.372 13.361 1.00 20.10 334 PHE A N 1
ATOM 2241 C CA . PHE A 1 309 ? -8.704 -13.101 13.702 1.00 18.90 334 PHE A CA 1
ATOM 2242 C C . PHE A 1 309 ? -9.403 -12.275 12.621 1.00 18.19 334 PHE A C 1
ATOM 2243 O O . PHE A 1 309 ? -9.193 -11.068 12.496 1.00 18.46 334 PHE A O 1
ATOM 2251 N N . ASN A 1 310 ? -10.214 -12.961 11.824 1.00 17.54 335 ASN A N 1
ATOM 2252 C CA . ASN A 1 310 ? -11.288 -12.351 11.045 1.00 16.94 335 ASN A CA 1
ATOM 2253 C C . ASN A 1 310 ? -12.497 -12.314 11.955 1.00 16.63 335 ASN A C 1
ATOM 2254 O O . ASN A 1 310 ? -13.371 -13.179 11.875 1.00 16.43 335 ASN A O 1
ATOM 2259 N N . GLY A 1 311 ? -12.548 -11.297 12.816 1.00 16.54 336 GLY A N 1
ATOM 2260 C CA . GLY A 1 311 ? -13.450 -11.295 13.967 1.00 16.10 336 GLY A CA 1
ATOM 2261 C C . GLY A 1 311 ? -14.598 -10.324 13.879 1.00 15.62 336 GLY A C 1
ATOM 2262 O O . GLY A 1 311 ? -14.566 -9.381 13.099 1.00 15.31 336 GLY A O 1
ATOM 2263 N N . VAL A 1 312 ? -15.605 -10.559 14.712 1.00 15.53 337 VAL A N 1
ATOM 2264 C CA . VAL A 1 312 ? -16.731 -9.652 14.856 1.00 15.90 337 VAL A CA 1
ATOM 2265 C C . VAL A 1 312 ? -17.100 -9.509 16.331 1.00 16.01 337 VAL A C 1
ATOM 2266 O O . VAL A 1 312 ? -16.955 -10.459 17.118 1.00 15.92 337 VAL A O 1
ATOM 2270 N N . CYS A 1 313 ? -17.541 -8.306 16.695 1.00 15.78 338 CYS A N 1
ATOM 2271 C CA . CYS A 1 313 ? -18.203 -8.086 17.961 1.00 16.33 338 CYS A CA 1
ATOM 2272 C C . CYS A 1 313 ? -19.664 -8.346 17.727 1.00 16.52 338 CYS A C 1
ATOM 2273 O O . CYS A 1 313 ? -20.185 -8.013 16.657 1.00 17.23 338 CYS A O 1
ATOM 2276 N N . LEU A 1 314 ? -20.328 -8.921 18.722 1.00 16.88 339 LEU A N 1
ATOM 2277 C CA . LEU A 1 314 ? -21.770 -9.161 18.678 1.00 17.20 339 LEU A CA 1
ATOM 2278 C C . LEU A 1 314 ? -22.363 -8.830 20.031 1.00 17.22 339 LEU A C 1
ATOM 2279 O O . LEU A 1 314 ? -21.796 -9.223 21.067 1.00 17.30 339 LEU A O 1
ATOM 2284 N N . HIS A 1 315 ? -23.490 -8.110 20.029 1.00 16.99 340 HIS A N 1
ATOM 2285 C CA . HIS A 1 315 ? -24.295 -7.970 21.237 1.00 16.50 340 HIS A CA 1
ATOM 2286 C C . HIS A 1 315 ? -25.229 -9.150 21.358 1.00 16.26 340 HIS A C 1
ATOM 2287 O O . HIS A 1 315 ? -25.486 -9.846 20.388 1.00 15.83 340 HIS A O 1
ATOM 2294 N N . HIS A 1 316 ? -25.702 -9.370 22.578 1.00 16.51 341 HIS A N 1
ATOM 2295 C CA . HIS A 1 316 ? -26.397 -10.596 22.933 1.00 17.05 341 HIS A CA 1
ATOM 2296 C C . HIS A 1 316 ? -27.808 -10.725 22.402 1.00 17.34 341 HIS A C 1
ATOM 2297 O O . HIS A 1 316 ? -28.306 -11.847 22.306 1.00 17.40 341 HIS A O 1
ATOM 2304 N N . ASP A 1 317 ? -28.466 -9.615 22.053 1.00 17.89 342 ASP A N 1
ATOM 2305 C CA . ASP A 1 317 ? -29.822 -9.718 21.488 1.00 17.96 342 ASP A CA 1
ATOM 2306 C C . ASP A 1 317 ? -29.808 -10.459 20.154 1.00 18.59 342 ASP A C 1
ATOM 2307 O O . ASP A 1 317 ? -28.751 -10.595 19.497 1.00 19.15 342 ASP A O 1
ATOM 2312 N N . ASN A 1 318 ? -30.979 -10.955 19.778 1.00 18.83 343 ASN A N 1
ATOM 2313 C CA . ASN A 1 318 ? -31.209 -11.473 18.428 1.00 19.71 343 ASN A CA 1
ATOM 2314 C C . ASN A 1 318 ? -32.381 -10.737 17.753 1.00 19.88 343 ASN A C 1
ATOM 2315 O O . ASN A 1 318 ? -33.274 -11.366 17.196 1.00 19.80 343 ASN A O 1
ATOM 2320 N N . GLY A 1 319 ? -32.356 -9.403 17.825 1.00 20.30 344 GLY A N 1
ATOM 2321 C CA . GLY A 1 319 ? -33.283 -8.547 17.094 1.00 20.74 344 GLY A CA 1
ATOM 2322 C C . GLY A 1 319 ? -34.738 -8.835 17.432 1.00 21.14 344 GLY A C 1
ATOM 2323 O O . GLY A 1 319 ? -35.096 -8.772 18.602 1.00 21.40 344 GLY A O 1
ATOM 2324 N N . PRO A 1 320 ? -35.574 -9.208 16.426 1.00 21.71 345 PRO A N 1
ATOM 2325 C CA . PRO A 1 320 ? -36.984 -9.541 16.692 1.00 21.37 345 PRO A CA 1
ATOM 2326 C C . PRO A 1 320 ? -37.229 -10.572 17.779 1.00 21.20 345 PRO A C 1
ATOM 2327 O O . PRO A 1 320 ? -38.295 -10.557 18.397 1.00 21.55 345 PRO A O 1
ATOM 2331 N N . MET A 1 321 ? -36.271 -11.471 17.994 1.00 21.14 346 MET A N 1
ATOM 2332 C CA . MET A 1 321 ? -36.362 -12.465 19.070 1.00 21.12 346 MET A CA 1
ATOM 2333 C C . MET A 1 321 ? -36.000 -11.918 20.449 1.00 20.71 346 MET A C 1
ATOM 2334 O O . MET A 1 321 ? -36.148 -12.634 21.440 1.00 20.83 346 MET A O 1
ATOM 2339 N N . GLY A 1 322 ? -35.548 -10.669 20.535 1.00 19.92 347 GLY A N 1
ATOM 2340 C CA . GLY A 1 322 ? -35.169 -10.101 21.820 1.00 20.84 347 GLY A CA 1
ATOM 2341 C C . GLY A 1 322 ? -33.973 -10.811 22.453 1.00 20.91 347 GLY A C 1
ATOM 2342 O O . GLY A 1 322 ? -33.166 -11.436 21.752 1.00 20.87 347 GLY A O 1
ATOM 2343 N N . ALA A 1 323 ? -33.888 -10.734 23.778 1.00 20.38 348 ALA A N 1
ATOM 2344 C CA . ALA A 1 323 ? -32.750 -11.267 24.544 1.00 20.39 348 ALA A CA 1
ATOM 2345 C C . ALA A 1 323 ? -32.956 -12.665 25.130 1.00 20.35 348 ALA A C 1
ATOM 2346 O O . ALA A 1 323 ? -31.988 -13.271 25.583 1.00 20.94 348 ALA A O 1
ATOM 2348 N N . ALA A 1 324 ? -34.182 -13.189 25.142 1.00 20.06 349 ALA A N 1
ATOM 2349 C CA . ALA A 1 324 ? -34.396 -14.557 25.634 1.00 20.23 349 ALA A CA 1
ATOM 2350 C C . ALA A 1 324 ? -33.526 -15.548 24.840 1.00 20.14 349 ALA A C 1
ATOM 2351 O O . ALA A 1 324 ? -33.488 -15.484 23.611 1.00 19.28 349 ALA A O 1
ATOM 2353 N N . VAL A 1 325 ? -32.817 -16.436 25.543 1.00 20.29 350 VAL A N 1
ATOM 2354 C CA . VAL A 1 325 ? -31.914 -17.378 24.883 1.00 20.61 350 VAL A CA 1
ATOM 2355 C C . VAL A 1 325 ? -32.704 -18.259 23.929 1.00 21.10 350 VAL A C 1
ATOM 2356 O O . VAL A 1 325 ? -33.715 -18.851 24.305 1.00 21.48 350 VAL A O 1
ATOM 2360 N N . ASN A 1 326 ? -32.243 -18.312 22.685 1.00 21.15 351 ASN A N 1
ATOM 2361 C CA . ASN A 1 326 ? -32.791 -19.221 21.696 1.00 20.88 351 ASN A CA 1
ATOM 2362 C C . ASN A 1 326 ? -31.647 -19.785 20.859 1.00 20.12 351 ASN A C 1
ATOM 2363 O O . ASN A 1 326 ? -30.981 -19.061 20.126 1.00 20.28 351 ASN A O 1
ATOM 2368 N N . VAL A 1 327 ? -31.464 -21.096 20.946 1.00 20.01 352 VAL A N 1
ATOM 2369 C CA . VAL A 1 327 ? -30.310 -21.775 20.346 1.00 19.52 352 VAL A CA 1
ATOM 2370 C C . VAL A 1 327 ? -30.268 -21.570 18.829 1.00 19.24 352 VAL A C 1
ATOM 2371 O O . VAL A 1 327 ? -29.221 -21.228 18.281 1.00 19.80 352 VAL A O 1
ATOM 2375 N N . ARG A 1 328 ? -31.400 -21.777 18.158 1.00 19.34 353 ARG A N 1
ATOM 2376 C CA . ARG A 1 328 ? -31.455 -21.615 16.697 1.00 18.91 353 ARG A CA 1
ATOM 2377 C C . ARG A 1 328 ? -31.147 -20.192 16.241 1.00 18.32 353 ARG A C 1
ATOM 2378 O O . ARG A 1 328 ? -30.409 -20.006 15.267 1.00 18.41 353 ARG A O 1
ATOM 2386 N N . ALA A 1 329 ? -31.682 -19.195 16.943 1.00 17.79 354 ALA A N 1
ATOM 2387 C CA . ALA A 1 329 ? -31.366 -17.792 16.631 1.00 17.91 354 ALA A CA 1
ATOM 2388 C C . ALA A 1 329 ? -29.859 -17.540 16.644 1.00 17.50 354 ALA A C 1
ATOM 2389 O O . ALA A 1 329 ? -29.324 -16.943 15.711 1.00 16.75 354 ALA A O 1
ATOM 2391 N N . ASP A 1 330 ? -29.190 -18.009 17.703 1.00 17.43 355 ASP A N 1
ATOM 2392 C CA . ASP A 1 330 ? -27.722 -17.881 17.825 1.00 17.62 355 ASP A CA 1
ATOM 2393 C C . ASP A 1 330 ? -26.992 -18.682 16.745 1.00 17.25 355 ASP A C 1
ATOM 2394 O O . ASP A 1 330 ? -26.070 -18.166 16.119 1.00 17.18 355 ASP A O 1
ATOM 2399 N N . GLU A 1 331 ? -27.416 -19.921 16.516 1.00 17.15 356 GLU A N 1
ATOM 2400 C CA . GLU A 1 331 ? -26.802 -20.761 15.491 1.00 17.28 356 GLU A CA 1
ATOM 2401 C C . GLU A 1 331 ? -26.834 -20.081 14.118 1.00 17.18 356 GLU A C 1
ATOM 2402 O O . GLU A 1 331 ? -25.820 -19.997 13.436 1.00 16.57 356 GLU A O 1
ATOM 2408 N N . ARG A 1 332 ? -28.008 -19.594 13.736 1.00 17.79 357 ARG A N 1
ATOM 2409 C CA . ARG A 1 332 ? -28.189 -18.862 12.480 1.00 18.11 357 ARG A CA 1
ATOM 2410 C C . ARG A 1 332 ? -27.249 -17.662 12.383 1.00 18.19 357 ARG A C 1
ATOM 2411 O O . ARG A 1 332 ? -26.545 -17.489 11.373 1.00 18.92 357 ARG A O 1
ATOM 2419 N N . LYS A 1 333 ? -27.237 -16.848 13.432 1.00 18.01 358 LYS A N 1
ATOM 2420 C CA . LYS A 1 333 ? -26.329 -15.694 13.509 1.00 18.05 358 LYS A CA 1
ATOM 2421 C C . LYS A 1 333 ? -24.870 -16.106 13.294 1.00 17.23 358 LYS A C 1
ATOM 2422 O O . LYS A 1 333 ? -24.184 -15.525 12.483 1.00 17.66 358 LYS A O 1
ATOM 2428 N N . LEU A 1 334 ? -24.422 -17.143 13.983 1.00 16.85 359 LEU A N 1
ATOM 2429 C CA . LEU A 1 334 ? -23.045 -17.625 13.831 1.00 16.90 359 LEU A CA 1
ATOM 2430 C C . LEU A 1 334 ? -22.773 -18.233 12.452 1.00 17.07 359 LEU A C 1
ATOM 2431 O O . LEU A 1 334 ? -21.695 -18.009 11.882 1.00 17.02 359 LEU A O 1
ATOM 2436 N N . GLN A 1 335 ? -23.750 -18.966 11.909 1.00 17.17 360 GLN A N 1
ATOM 2437 C CA . GLN A 1 335 ? -23.640 -19.533 10.556 1.00 17.55 360 GLN A CA 1
ATOM 2438 C C . GLN A 1 335 ? -23.469 -18.452 9.482 1.00 17.04 360 GLN A C 1
ATOM 2439 O O . GLN A 1 335 ? -22.632 -18.581 8.575 1.00 15.73 360 GLN A O 1
ATOM 2445 N N . ILE A 1 336 ? -24.270 -17.395 9.599 1.00 17.00 361 ILE A N 1
ATOM 2446 C CA . ILE A 1 336 ? -24.186 -16.260 8.670 1.00 17.27 361 ILE A CA 1
ATOM 2447 C C . ILE A 1 336 ? -22.818 -15.590 8.799 1.00 17.25 361 ILE A C 1
ATOM 2448 O O . ILE A 1 336 ? -22.164 -15.314 7.792 1.00 16.71 361 ILE A O 1
ATOM 2453 N N . MET A 1 337 ? -22.358 -15.388 10.028 1.00 17.64 362 MET A N 1
ATOM 2454 C CA . MET A 1 337 ? -20.992 -14.889 10.237 1.00 17.89 362 MET A CA 1
ATOM 2455 C C . MET A 1 337 ? -19.921 -15.816 9.612 1.00 18.28 362 MET A C 1
ATOM 2456 O O . MET A 1 337 ? -19.005 -15.322 8.939 1.00 18.25 362 MET A O 1
ATOM 2461 N N . LYS A 1 338 ? -20.053 -17.135 9.759 1.00 18.80 363 LYS A N 1
ATOM 2462 C CA . LYS A 1 338 ? -19.086 -18.058 9.115 1.00 20.12 363 LYS A CA 1
ATOM 2463 C C . LYS A 1 338 ? -19.093 -17.967 7.573 1.00 21.31 363 LYS A C 1
ATOM 2464 O O . LYS A 1 338 ? -18.044 -18.134 6.945 1.00 20.92 363 LYS A O 1
ATOM 2470 N N . GLU A 1 339 ? -20.252 -17.662 6.982 1.00 22.42 364 GLU A N 1
ATOM 2471 C CA . GLU A 1 339 ? -20.353 -17.424 5.532 1.00 23.49 364 GLU A CA 1
ATOM 2472 C C . GLU A 1 339 ? -19.598 -16.173 5.085 1.00 22.52 364 GLU A C 1
ATOM 2473 O O . GLU A 1 339 ? -19.067 -16.127 3.974 1.00 23.32 364 GLU A O 1
ATOM 2479 N N . MET A 1 340 ? -19.538 -15.175 5.962 1.00 21.17 365 MET A N 1
ATOM 2480 C CA . MET A 1 340 ? -18.726 -13.964 5.733 1.00 20.02 365 MET A CA 1
ATOM 2481 C C . MET A 1 340 ? -17.203 -14.194 5.850 1.00 19.38 365 MET A C 1
ATOM 2482 O O . MET A 1 340 ? -16.436 -13.320 5.468 1.00 18.71 365 MET A O 1
ATOM 2487 N N . GLY A 1 341 ? -16.767 -15.342 6.388 1.00 18.95 366 GLY A N 1
ATOM 2488 C CA . GLY A 1 341 ? -15.343 -15.617 6.631 1.00 18.55 366 GLY A CA 1
ATOM 2489 C C . GLY A 1 341 ? -14.913 -15.363 8.072 1.00 18.69 366 GLY A C 1
ATOM 2490 O O . GLY A 1 341 ? -13.711 -15.329 8.371 1.00 18.10 366 GLY A O 1
ATOM 2491 N N . VAL A 1 342 ? -15.891 -15.206 8.971 1.00 18.91 367 VAL A N 1
ATOM 2492 C CA . VAL A 1 342 ? -15.622 -14.966 10.387 1.00 18.77 367 VAL A CA 1
ATOM 2493 C C . VAL A 1 342 ? -15.130 -16.254 11.044 1.00 18.22 367 VAL A C 1
ATOM 2494 O O . VAL A 1 342 ? -15.787 -17.303 10.935 1.00 18.32 367 VAL A O 1
ATOM 2498 N N . ASN A 1 343 ? -13.984 -16.171 11.714 1.00 17.38 368 ASN A N 1
ATOM 2499 C CA . ASN A 1 343 ? -13.464 -17.279 12.520 1.00 17.10 368 ASN A CA 1
ATOM 2500 C C . ASN A 1 343 ? -13.352 -16.940 14.014 1.00 17.11 368 ASN A C 1
ATOM 2501 O O . ASN A 1 343 ? -12.849 -17.752 14.796 1.00 17.26 368 ASN A O 1
ATOM 2506 N N . ALA A 1 344 ? -13.799 -15.751 14.416 1.00 17.11 369 ALA A N 1
ATOM 2507 C CA . ALA A 1 344 ? -13.581 -15.279 15.784 1.00 16.85 369 ALA A CA 1
ATOM 2508 C C . ALA A 1 344 ? -14.656 -14.311 16.258 1.00 16.66 369 ALA A C 1
ATOM 2509 O O . ALA A 1 344 ? -15.195 -13.547 15.471 1.00 16.27 369 ALA A O 1
ATOM 2511 N N . ILE A 1 345 ? -14.958 -14.370 17.553 1.00 16.64 370 ILE A N 1
ATOM 2512 C CA . ILE A 1 345 ? -16.015 -13.572 18.165 1.00 16.80 370 ILE A CA 1
ATOM 2513 C C . ILE A 1 345 ? -15.441 -12.843 19.379 1.00 16.91 370 ILE A C 1
ATOM 2514 O O . ILE A 1 345 ? -14.719 -13.438 20.169 1.00 16.67 370 ILE A O 1
ATOM 2519 N N . ARG A 1 346 ? -15.774 -11.563 19.528 1.00 17.15 371 ARG A N 1
ATOM 2520 C CA . ARG A 1 346 ? -15.532 -10.820 20.774 1.00 16.78 371 ARG A CA 1
ATOM 2521 C C . ARG A 1 346 ? -16.884 -10.614 21.434 1.00 16.15 371 ARG A C 1
ATOM 2522 O O . ARG A 1 346 ? -17.758 -10.034 20.800 1.00 16.11 371 ARG A O 1
ATOM 2530 N N . THR A 1 347 ? -17.066 -11.048 22.688 1.00 15.32 372 THR A N 1
ATOM 2531 C CA . THR A 1 347 ? -18.382 -10.928 23.363 1.00 14.84 372 THR A CA 1
ATOM 2532 C C . THR A 1 347 ? -18.599 -9.543 24.001 1.00 15.41 372 THR A C 1
ATOM 2533 O O . THR A 1 347 ? -18.750 -9.389 25.222 1.00 15.60 372 THR A O 1
ATOM 2537 N N . SER A 1 348 ? -18.620 -8.533 23.142 1.00 15.85 373 SER A N 1
ATOM 2538 C CA . SER A 1 348 ? -18.896 -7.153 23.531 1.00 16.64 373 SER A CA 1
ATOM 2539 C C . SER A 1 348 ? -20.220 -7.037 24.295 1.00 16.73 373 SER A C 1
ATOM 2540 O O . SER A 1 348 ? -21.237 -7.481 23.756 1.00 16.76 373 SER A O 1
ATOM 2543 N N . HIS A 1 349 ? -20.265 -6.505 25.525 1.00 17.38 374 HIS A N 1
ATOM 2544 C CA . HIS A 1 349 ? -19.133 -6.269 26.444 1.00 17.79 374 HIS A CA 1
ATOM 2545 C C . HIS A 1 349 ? -19.520 -6.884 27.801 1.00 17.55 374 HIS A C 1
ATOM 2546 O O . HIS A 1 349 ? -19.725 -6.187 28.810 1.00 17.33 374 HIS A O 1
ATOM 2553 N N . ASN A 1 350 ? -19.628 -8.206 27.796 1.00 17.17 375 ASN A N 1
ATOM 2554 C CA . ASN A 1 350 ? -20.267 -8.938 28.876 1.00 17.14 375 ASN A CA 1
ATOM 2555 C C . ASN A 1 350 ? -20.233 -10.423 28.574 1.00 16.85 375 ASN A C 1
ATOM 2556 O O . ASN A 1 350 ? -20.092 -10.815 27.412 1.00 16.76 375 ASN A O 1
ATOM 2561 N N . PRO A 1 351 ? -20.382 -11.256 29.610 1.00 16.39 376 PRO A N 1
ATOM 2562 C CA . PRO A 1 351 ? -20.488 -12.685 29.335 1.00 16.30 376 PRO A CA 1
ATOM 2563 C C . PRO A 1 351 ? -21.726 -13.013 28.494 1.00 15.99 376 PRO A C 1
ATOM 2564 O O . PRO A 1 351 ? -22.796 -12.459 28.748 1.00 15.51 376 PRO A O 1
ATOM 2568 N N . PRO A 1 352 ? -21.584 -13.914 27.505 1.00 15.78 377 PRO A N 1
ATOM 2569 C CA . PRO A 1 352 ? -22.736 -14.376 26.751 1.00 15.36 377 PRO A CA 1
ATOM 2570 C C . PRO A 1 352 ? -23.440 -15.502 27.493 1.00 15.13 377 PRO A C 1
ATOM 2571 O O . PRO A 1 352 ? -23.079 -15.835 28.622 1.00 15.32 377 PRO A O 1
ATOM 2575 N N . SER A 1 353 ? -24.456 -16.076 26.873 1.00 14.96 378 SER A N 1
ATOM 2576 C CA . SER A 1 353 ? -25.136 -17.228 27.449 1.00 14.71 378 SER A CA 1
ATOM 2577 C C . SER A 1 353 ? -24.228 -18.448 27.293 1.00 14.59 378 SER A C 1
ATOM 2578 O O . SER A 1 353 ? -23.373 -18.463 26.399 1.00 15.06 378 SER A O 1
ATOM 2581 N N . PRO A 1 354 ? -24.387 -19.465 28.156 1.00 14.37 379 PRO A N 1
ATOM 2582 C CA . PRO A 1 354 ? -23.648 -20.713 27.922 1.00 14.40 379 PRO A CA 1
ATOM 2583 C C . PRO A 1 354 ? -23.936 -21.323 26.544 1.00 14.07 379 PRO A C 1
ATOM 2584 O O . PRO A 1 354 ? -23.019 -21.809 25.877 1.00 13.75 379 PRO A O 1
ATOM 2588 N N . GLU A 1 355 ? -25.195 -21.247 26.115 1.00 14.04 380 GLU A N 1
ATOM 2589 C CA . GLU A 1 355 ? -25.632 -21.833 24.841 1.00 13.83 380 GLU A CA 1
ATOM 2590 C C . GLU A 1 355 ? -24.870 -21.222 23.674 1.00 13.56 380 GLU A C 1
ATOM 2591 O O . GLU A 1 355 ? -24.435 -21.936 22.754 1.00 13.26 380 GLU A O 1
ATOM 2597 N N . PHE A 1 356 ? -24.681 -19.907 23.728 1.00 13.35 381 PHE A N 1
ATOM 2598 C CA . PHE A 1 356 ? -23.924 -19.218 22.690 1.00 13.37 381 PHE A CA 1
ATOM 2599 C C . PHE A 1 356 ? -22.514 -19.805 22.571 1.00 13.24 381 PHE A C 1
ATOM 2600 O O . PHE A 1 356 ? -22.040 -20.060 21.471 1.00 12.52 381 PHE A O 1
ATOM 2608 N N . LEU A 1 357 ? -21.862 -20.027 23.717 1.00 13.59 382 LEU A N 1
ATOM 2609 C CA . LEU A 1 357 ? -20.502 -20.595 23.756 1.00 13.69 382 LEU A CA 1
ATOM 2610 C C . LEU A 1 357 ? -20.465 -22.060 23.349 1.00 13.74 382 LEU A C 1
ATOM 2611 O O . LEU A 1 357 ? -19.495 -22.489 22.717 1.00 13.46 382 LEU A O 1
ATOM 2616 N N . ASP A 1 358 ? -21.513 -22.820 23.684 1.00 14.03 383 ASP A N 1
ATOM 2617 C CA . ASP A 1 358 ? -21.630 -24.193 23.187 1.00 14.18 383 ASP A CA 1
ATOM 2618 C C . ASP A 1 358 ? -21.642 -24.208 21.665 1.00 14.40 383 ASP A C 1
ATOM 2619 O O . ASP A 1 358 ? -21.019 -25.071 21.060 1.00 14.54 383 ASP A O 1
ATOM 2624 N N . LEU A 1 359 ? -22.307 -23.236 21.044 1.00 14.93 384 LEU A N 1
ATOM 2625 C CA . LEU A 1 359 ? -22.338 -23.146 19.583 1.00 15.11 384 LEU A CA 1
ATOM 2626 C C . LEU A 1 359 ? -20.970 -22.826 19.016 1.00 15.82 384 LEU A C 1
ATOM 2627 O O . LEU A 1 359 ? -20.533 -23.460 18.053 1.00 17.25 384 LEU A O 1
ATOM 2632 N N . CYS A 1 360 ? -20.285 -21.861 19.620 1.00 16.06 385 CYS A N 1
ATOM 2633 C CA . CYS A 1 360 ? -18.922 -21.497 19.199 1.00 16.05 385 CYS A CA 1
ATOM 2634 C C . CYS A 1 360 ? -17.995 -22.702 19.264 1.00 16.23 385 CYS A C 1
ATOM 2635 O O . CYS A 1 360 ? -17.244 -22.945 18.321 1.00 17.06 385 CYS A O 1
ATOM 2638 N N . ASP A 1 361 ? -18.067 -23.454 20.364 1.00 16.48 386 ASP A N 1
ATOM 2639 C CA . ASP A 1 361 ? -17.352 -24.735 20.502 1.00 16.80 386 ASP A CA 1
ATOM 2640 C C . ASP A 1 361 ? -17.658 -25.668 19.312 1.00 16.98 386 ASP A C 1
ATOM 2641 O O . ASP A 1 361 ? -16.740 -26.118 18.612 1.00 15.68 386 ASP A O 1
ATOM 2646 N N A ARG A 1 362 ? -18.950 -25.937 19.104 0.50 17.37 387 ARG A N 1
ATOM 2647 N N B ARG A 1 362 ? -18.943 -25.935 19.086 0.50 17.10 387 ARG A N 1
ATOM 2648 C CA A ARG A 1 362 ? -19.427 -26.819 18.027 0.50 17.82 387 ARG A CA 1
ATOM 2649 C CA B ARG A 1 362 ? -19.368 -26.867 18.037 0.50 17.38 387 ARG A CA 1
ATOM 2650 C C A ARG A 1 362 ? -19.106 -26.338 16.612 0.50 17.66 387 ARG A C 1
ATOM 2651 C C B ARG A 1 362 ? -19.197 -26.339 16.597 0.50 17.41 387 ARG A C 1
ATOM 2652 O O A ARG A 1 362 ? -18.933 -27.156 15.718 0.50 17.60 387 ARG A O 1
ATOM 2653 O O B ARG A 1 362 ? -19.216 -27.135 15.663 0.50 17.39 387 ARG A O 1
ATOM 2668 N N . MET A 1 363 ? -19.027 -25.023 16.419 1.00 17.53 388 MET A N 1
ATOM 2669 C CA . MET A 1 363 ? -18.810 -24.420 15.085 1.00 17.56 388 MET A CA 1
ATOM 2670 C C . MET A 1 363 ? -17.367 -23.948 14.819 1.00 17.25 388 MET A C 1
ATOM 2671 O O . MET A 1 363 ? -17.086 -23.362 13.767 1.00 16.14 388 MET A O 1
ATOM 2676 N N . GLY A 1 364 ? -16.463 -24.182 15.775 1.00 17.04 389 GLY A N 1
ATOM 2677 C CA . GLY A 1 364 ? -15.044 -23.938 15.576 1.00 16.63 389 GLY A CA 1
ATOM 2678 C C . GLY A 1 364 ? -14.600 -22.493 15.597 1.00 16.28 389 GLY A C 1
ATOM 2679 O O . GLY A 1 364 ? -13.583 -22.155 14.995 1.00 17.08 389 GLY A O 1
ATOM 2680 N N . LEU A 1 365 ? -15.330 -21.646 16.305 1.00 15.71 390 LEU A N 1
ATOM 2681 C CA . LEU A 1 365 ? -14.988 -20.232 16.407 1.00 15.80 390 LEU A CA 1
ATOM 2682 C C . LEU A 1 365 ? -14.207 -19.961 17.688 1.00 15.74 390 LEU A C 1
ATOM 2683 O O . LEU A 1 365 ? -14.545 -20.496 18.738 1.00 16.15 390 LEU A O 1
ATOM 2688 N N . VAL A 1 366 ? -13.182 -19.112 17.612 1.00 15.16 391 VAL A N 1
ATOM 2689 C CA . VAL A 1 366 ? -12.439 -18.720 18.806 1.00 14.37 391 VAL A CA 1
ATOM 2690 C C . VAL A 1 366 ? -13.104 -17.493 19.402 1.00 14.36 391 VAL A C 1
ATOM 2691 O O . VAL A 1 366 ? -13.641 -16.662 18.667 1.00 14.93 391 VAL A O 1
ATOM 2695 N N . VAL A 1 367 ? -13.096 -17.399 20.731 1.00 13.83 392 VAL A N 1
ATOM 2696 C CA . VAL A 1 367 ? -13.855 -16.399 21.458 1.00 13.51 392 VAL A CA 1
ATOM 2697 C C . VAL A 1 367 ? -13.020 -15.612 22.484 1.00 13.63 392 VAL A C 1
ATOM 2698 O O . VAL A 1 367 ? -12.267 -16.194 23.267 1.00 13.39 392 VAL A O 1
ATOM 2702 N N . LEU A 1 368 ? -13.191 -14.285 22.464 1.00 13.69 393 LEU A N 1
ATOM 2703 C CA . LEU A 1 368 ? -12.734 -13.388 23.516 1.00 13.55 393 LEU A CA 1
ATOM 2704 C C . LEU A 1 368 ? -13.921 -13.137 24.438 1.00 13.65 393 LEU A C 1
ATOM 2705 O O . LEU A 1 368 ? -14.884 -12.472 24.053 1.00 13.83 393 LEU A O 1
ATOM 2710 N N . ASP A 1 369 ? -13.839 -13.668 25.652 1.00 13.53 394 ASP A N 1
ATOM 2711 C CA . ASP A 1 369 ? -14.955 -13.715 26.593 1.00 13.70 394 ASP A CA 1
ATOM 2712 C C . ASP A 1 369 ? -14.795 -12.512 27.526 1.00 14.03 394 ASP A C 1
ATOM 2713 O O . ASP A 1 369 ? -13.863 -12.481 28.352 1.00 14.34 394 ASP A O 1
ATOM 2718 N N . GLU A 1 370 ? -15.668 -11.509 27.372 1.00 14.10 395 GLU A N 1
ATOM 2719 C CA . GLU A 1 370 ? -15.476 -10.179 27.982 1.00 14.12 395 GLU A CA 1
ATOM 2720 C C . GLU A 1 370 ? -16.381 -9.952 29.194 1.00 14.31 395 GLU A C 1
ATOM 2721 O O . GLU A 1 370 ? -17.570 -10.210 29.140 1.00 14.25 395 GLU A O 1
ATOM 2727 N N . ALA A 1 371 ? -15.810 -9.448 30.280 1.00 14.70 396 ALA A N 1
ATOM 2728 C CA . ALA A 1 371 ? -16.512 -9.387 31.557 1.00 15.37 396 ALA A CA 1
ATOM 2729 C C . ALA A 1 371 ? -17.337 -8.112 31.761 1.00 15.65 396 ALA A C 1
ATOM 2730 O O . ALA A 1 371 ? -18.484 -8.205 32.200 1.00 15.71 396 ALA A O 1
ATOM 2732 N N . PHE A 1 372 ? -16.748 -6.946 31.463 1.00 15.69 397 PHE A N 1
ATOM 2733 C CA . PHE A 1 372 ? -17.283 -5.652 31.912 1.00 16.37 397 PHE A CA 1
ATOM 2734 C C . PHE A 1 372 ? -17.103 -4.548 30.886 1.00 16.72 397 PHE A C 1
ATOM 2735 O O . PHE A 1 372 ? -16.162 -4.569 30.086 1.00 16.92 397 PHE A O 1
ATOM 2743 N N . ASP A 1 373 ? -17.997 -3.565 30.948 1.00 17.25 398 ASP A N 1
ATOM 2744 C CA . ASP A 1 373 ? -17.929 -2.352 30.116 1.00 17.96 398 ASP A CA 1
ATOM 2745 C C . ASP A 1 373 ? -17.435 -1.122 30.892 1.00 18.40 398 ASP A C 1
ATOM 2746 O O . ASP A 1 373 ? -17.032 -0.127 30.282 1.00 19.37 398 ASP A O 1
ATOM 2751 N N . GLU A 1 374 ? -17.471 -1.175 32.220 1.00 18.77 399 GLU A N 1
ATOM 2752 C CA . GLU A 1 374 ? -16.855 -0.126 33.059 1.00 19.33 399 GLU A CA 1
ATOM 2753 C C . GLU A 1 374 ? -16.393 -0.724 34.387 1.00 18.75 399 GLU A C 1
ATOM 2754 O O . GLU A 1 374 ? -16.890 -1.769 34.793 1.00 17.95 399 GLU A O 1
ATOM 2760 N N . TRP A 1 375 ? -15.446 -0.063 35.053 1.00 18.20 400 TRP A N 1
ATOM 2761 C CA . TRP A 1 375 ? -14.893 -0.587 36.298 1.00 18.08 400 TRP A CA 1
ATOM 2762 C C . TRP A 1 375 ? -15.338 0.263 37.477 1.00 18.65 400 TRP A C 1
ATOM 2763 O O . TRP A 1 375 ? -16.485 0.144 37.873 1.00 17.04 400 TRP A O 1
ATOM 2774 N N . THR A 1 376 ? -14.458 1.102 38.040 1.00 20.03 401 THR A N 1
ATOM 2775 C CA . THR A 1 376 ? -14.831 1.971 39.167 1.00 20.92 401 THR A CA 1
ATOM 2776 C C . THR A 1 376 ? -15.399 3.301 38.694 1.00 21.96 401 THR A C 1
ATOM 2777 O O . THR A 1 376 ? -16.146 3.920 39.432 1.00 22.82 401 THR A O 1
ATOM 2781 N N . LYS A 1 377 ? -15.026 3.738 37.488 1.00 23.85 402 LYS A N 1
ATOM 2782 C CA . LYS A 1 377 ? -15.469 5.026 36.920 1.00 25.39 402 LYS A CA 1
ATOM 2783 C C . LYS A 1 377 ? -16.664 4.817 35.981 1.00 25.27 402 LYS A C 1
ATOM 2784 O O . LYS A 1 377 ? -16.600 3.998 35.059 1.00 23.32 402 LYS A O 1
ATOM 2790 N N . ALA A 1 378 ? -17.725 5.595 36.206 1.00 25.80 403 ALA A N 1
ATOM 2791 C CA . ALA A 1 378 ? -19.004 5.468 35.481 1.00 25.47 403 ALA A CA 1
ATOM 2792 C C . ALA A 1 378 ? -18.961 5.984 34.046 1.00 24.93 403 ALA A C 1
ATOM 2793 O O . ALA A 1 378 ? -18.491 7.088 33.798 1.00 23.61 403 ALA A O 1
ATOM 2795 N N . LYS A 1 379 ? -19.447 5.165 33.115 1.00 25.73 404 LYS A N 1
ATOM 2796 C CA . LYS A 1 379 ? -19.839 5.613 31.778 1.00 26.26 404 LYS A CA 1
ATOM 2797 C C . LYS A 1 379 ? -21.303 5.996 31.776 1.00 27.16 404 LYS A C 1
ATOM 2798 O O . LYS A 1 379 ? -21.666 6.987 31.151 1.00 28.96 404 LYS A O 1
ATOM 2804 N N . VAL A 1 380 ? -22.137 5.190 32.442 1.00 26.97 405 VAL A N 1
ATOM 2805 C CA . VAL A 1 380 ? -23.565 5.480 32.617 1.00 26.89 405 VAL A CA 1
ATOM 2806 C C . VAL A 1 380 ? -23.890 5.506 34.103 1.00 27.51 405 VAL A C 1
ATOM 2807 O O . VAL A 1 380 ? -23.195 4.871 34.886 1.00 28.42 405 VAL A O 1
ATOM 2811 N N . ASP A 1 381 ? -24.948 6.226 34.478 1.00 28.69 406 ASP A N 1
ATOM 2812 C CA . ASP A 1 381 ? -25.262 6.516 35.897 1.00 29.91 406 ASP A CA 1
ATOM 2813 C C . ASP A 1 381 ? -25.470 5.295 36.767 1.00 28.52 406 ASP A C 1
ATOM 2814 O O . ASP A 1 381 ? -25.038 5.282 37.911 1.00 28.49 406 ASP A O 1
ATOM 2819 N N . ASN A 1 382 ? -26.135 4.278 36.224 1.00 28.23 407 ASN A N 1
ATOM 2820 C CA . ASN A 1 382 ? -26.404 3.041 36.957 1.00 27.56 407 ASN A CA 1
ATOM 2821 C C . ASN A 1 382 ? -25.690 1.816 36.351 1.00 26.07 407 ASN A C 1
ATOM 2822 O O . ASN A 1 382 ? -26.216 0.700 36.386 1.00 24.95 407 ASN A O 1
ATOM 2827 N N . GLY A 1 383 ? -24.486 2.041 35.815 1.00 24.79 408 GLY A N 1
ATOM 2828 C CA . GLY A 1 383 ? -23.641 0.977 35.284 1.00 23.93 408 GLY A CA 1
ATOM 2829 C C . GLY A 1 383 ? -22.955 0.148 36.367 1.00 23.66 408 GLY A C 1
ATOM 2830 O O . GLY A 1 383 ? -23.259 0.274 37.572 1.00 22.59 408 GLY A O 1
ATOM 2831 N N . TYR A 1 384 ? -22.017 -0.701 35.934 1.00 22.28 409 TYR A N 1
ATOM 2832 C CA . TYR A 1 384 ? -21.396 -1.680 36.828 1.00 21.06 409 TYR A CA 1
ATOM 2833 C C . TYR A 1 384 ? -20.562 -1.041 37.960 1.00 20.93 409 TYR A C 1
ATOM 2834 O O . TYR A 1 384 ? -20.368 -1.665 39.000 1.00 20.12 409 TYR A O 1
ATOM 2843 N N . HIS A 1 385 ? -20.107 0.202 37.780 1.00 20.82 410 HIS A N 1
ATOM 2844 C CA . HIS A 1 385 ? -19.376 0.928 38.836 1.00 20.83 410 HIS A CA 1
ATOM 2845 C C . HIS A 1 385 ? -20.086 0.982 40.201 1.00 21.25 410 HIS A C 1
ATOM 2846 O O . HIS A 1 385 ? -19.425 1.100 41.233 1.00 21.25 410 HIS A O 1
ATOM 2853 N N . LEU A 1 386 ? -21.414 0.907 40.209 1.00 21.92 411 LEU A N 1
ATOM 2854 C CA . LEU A 1 386 ? -22.167 0.759 41.460 1.00 23.32 411 LEU A CA 1
ATOM 2855 C C . LEU A 1 386 ? -21.832 -0.511 42.233 1.00 23.70 411 LEU A C 1
ATOM 2856 O O . LEU A 1 386 ? -21.933 -0.540 43.455 1.00 23.97 411 LEU A O 1
ATOM 2861 N N . TYR A 1 387 ? -21.462 -1.564 41.509 1.00 24.56 412 TYR A N 1
ATOM 2862 C CA . TYR A 1 387 ? -21.240 -2.883 42.084 1.00 24.30 412 TYR A CA 1
ATOM 2863 C C . TYR A 1 387 ? -19.788 -3.326 42.112 1.00 23.29 412 TYR A C 1
ATOM 2864 O O . TYR A 1 387 ? -19.487 -4.325 42.772 1.00 22.05 412 TYR A O 1
ATOM 2873 N N . PHE A 1 388 ? -18.900 -2.572 41.449 1.00 22.03 413 PHE A N 1
ATOM 2874 C CA . PHE A 1 388 ? -17.537 -3.013 41.189 1.00 21.54 413 PHE A CA 1
ATOM 2875 C C . PHE A 1 388 ? -16.755 -3.413 42.434 1.00 21.54 413 PHE A C 1
ATOM 2876 O O . PHE A 1 388 ? -16.163 -4.486 42.443 1.00 22.21 413 PHE A O 1
ATOM 2884 N N A ASP A 1 389 ? -16.753 -2.573 43.464 0.50 21.37 414 ASP A N 1
ATOM 2885 N N B ASP A 1 389 ? -16.752 -2.572 43.470 0.50 21.64 414 ASP A N 1
ATOM 2886 C CA A ASP A 1 389 ? -16.001 -2.878 44.685 0.50 21.95 414 ASP A CA 1
ATOM 2887 C CA B ASP A 1 389 ? -16.004 -2.877 44.704 0.50 22.41 414 ASP A CA 1
ATOM 2888 C C A ASP A 1 389 ? -16.494 -4.155 45.388 0.50 22.28 414 ASP A C 1
ATOM 2889 C C B ASP A 1 389 ? -16.495 -4.167 45.374 0.50 22.53 414 ASP A C 1
ATOM 2890 O O A ASP A 1 389 ? -15.688 -4.995 45.785 0.50 21.98 414 ASP A O 1
ATOM 2891 O O B ASP A 1 389 ? -15.691 -5.026 45.735 0.50 22.21 414 ASP A O 1
ATOM 2900 N N . GLU A 1 390 ? -17.811 -4.297 45.523 1.00 23.07 415 GLU A N 1
ATOM 2901 C CA . GLU A 1 390 ? -18.410 -5.462 46.180 1.00 24.29 415 GLU A CA 1
ATOM 2902 C C . GLU A 1 390 ? -18.430 -6.725 45.299 1.00 23.09 415 GLU A C 1
ATOM 2903 O O . GLU A 1 390 ? -18.238 -7.822 45.812 1.00 22.49 415 GLU A O 1
ATOM 2909 N N . TRP A 1 391 ? -18.650 -6.569 43.989 1.00 22.47 416 TRP A N 1
ATOM 2910 C CA . TRP A 1 391 ? -18.980 -7.690 43.095 1.00 21.47 416 TRP A CA 1
ATOM 2911 C C . TRP A 1 391 ? -17.947 -8.091 42.028 1.00 21.14 416 TRP A C 1
ATOM 2912 O O . TRP A 1 391 ? -18.046 -9.203 41.484 1.00 20.36 416 TRP A O 1
ATOM 2923 N N . SER A 1 392 ? -16.972 -7.227 41.732 1.00 20.88 417 SER A N 1
ATOM 2924 C CA . SER A 1 392 ? -16.061 -7.460 40.589 1.00 21.14 417 SER A CA 1
ATOM 2925 C C . SER A 1 392 ? -15.316 -8.783 40.662 1.00 20.58 417 SER A C 1
ATOM 2926 O O . SER A 1 392 ? -15.263 -9.505 39.667 1.00 19.39 417 SER A O 1
ATOM 2929 N N . LYS A 1 393 ? -14.751 -9.094 41.828 1.00 20.93 418 LYS A N 1
ATOM 2930 C CA . LYS A 1 393 ? -14.064 -10.376 42.010 1.00 22.08 418 LYS A CA 1
ATOM 2931 C C . LYS A 1 393 ? -15.028 -11.545 41.852 1.00 21.54 418 LYS A C 1
ATOM 2932 O O . LYS A 1 393 ? -14.705 -12.517 41.168 1.00 19.93 418 LYS A O 1
ATOM 2938 N N . LYS A 1 394 ? -16.188 -11.451 42.499 1.00 22.29 419 LYS A N 1
ATOM 2939 C CA . LYS A 1 394 ? -17.182 -12.520 42.429 1.00 23.91 419 LYS A CA 1
ATOM 2940 C C . LYS A 1 394 ? -17.675 -12.762 40.992 1.00 21.57 419 LYS A C 1
ATOM 2941 O O . LYS A 1 394 ? -17.814 -13.920 40.574 1.00 20.14 419 LYS A O 1
ATOM 2947 N N . ASP A 1 395 ? -17.933 -11.683 40.254 1.00 19.38 420 ASP A N 1
ATOM 2948 C CA . ASP A 1 395 ? -18.425 -11.812 38.882 1.00 18.78 420 ASP A CA 1
ATOM 2949 C C . ASP A 1 395 ? -17.371 -12.323 37.898 1.00 17.51 420 ASP A C 1
ATOM 2950 O O . ASP A 1 395 ? -17.681 -13.159 37.049 1.00 16.79 420 ASP A O 1
ATOM 2955 N N . LEU A 1 396 ? -16.144 -11.832 38.006 1.00 16.28 421 LEU A N 1
ATOM 2956 C CA . LEU A 1 396 ? -15.096 -12.305 37.119 1.00 16.17 421 LEU A CA 1
ATOM 2957 C C . LEU A 1 396 ? -14.738 -13.758 37.452 1.00 16.20 421 LEU A C 1
ATOM 2958 O O . LEU A 1 396 ? -14.511 -14.572 36.544 1.00 16.01 421 LEU A O 1
ATOM 2963 N N . THR A 1 397 ? -14.689 -14.074 38.745 1.00 15.95 422 THR A N 1
ATOM 2964 C CA . THR A 1 397 ? -14.506 -15.443 39.177 1.00 16.05 422 THR A CA 1
ATOM 2965 C C . THR A 1 397 ? -15.625 -16.329 38.623 1.00 16.24 422 THR A C 1
ATOM 2966 O O . THR A 1 397 ? -15.349 -17.386 38.060 1.00 15.67 422 THR A O 1
ATOM 2970 N N . SER A 1 398 ? -16.868 -15.876 38.745 1.00 16.60 423 SER A N 1
ATOM 2971 C CA . SER A 1 398 ? -18.025 -16.635 38.233 1.00 16.99 423 SER A CA 1
ATOM 2972 C C . SER A 1 398 ? -17.956 -16.876 36.722 1.00 16.83 423 SER A C 1
ATOM 2973 O O . SER A 1 398 ? -18.287 -17.965 36.255 1.00 17.37 423 SER A O 1
ATOM 2976 N N . LEU A 1 399 ? -17.515 -15.871 35.970 1.00 16.18 424 LEU A N 1
ATOM 2977 C CA . LEU A 1 399 ? -17.334 -16.002 34.529 1.00 16.11 424 LEU A CA 1
ATOM 2978 C C . LEU A 1 399 ? -16.294 -17.084 34.173 1.00 16.19 424 LEU A C 1
ATOM 2979 O O . LEU A 1 399 ? -16.530 -17.943 33.328 1.00 15.71 424 LEU A O 1
ATOM 2984 N N . ILE A 1 400 ? -15.129 -17.013 34.799 1.00 16.36 425 ILE A N 1
ATOM 2985 C CA . ILE A 1 400 ? -14.038 -17.927 34.468 1.00 16.38 425 ILE A CA 1
ATOM 2986 C C . ILE A 1 400 ? -14.378 -19.362 34.898 1.00 16.74 425 ILE A C 1
ATOM 2987 O O . ILE A 1 400 ? -14.117 -20.301 34.154 1.00 15.84 425 ILE A O 1
ATOM 2992 N N . MET A 1 401 ? -15.002 -19.510 36.064 1.00 17.37 426 MET A N 1
ATOM 2993 C CA . MET A 1 401 ? -15.443 -20.820 36.545 1.00 18.61 426 MET A CA 1
ATOM 2994 C C . MET A 1 401 ? -16.488 -21.448 35.604 1.00 18.08 426 MET A C 1
ATOM 2995 O O . MET A 1 401 ? -16.445 -22.654 35.330 1.00 18.36 426 MET A O 1
ATOM 3000 N N . ARG A 1 402 ? -17.399 -20.616 35.100 1.00 16.69 427 ARG A N 1
ATOM 3001 C CA . ARG A 1 402 ? -18.433 -21.045 34.158 1.00 15.86 427 ARG A CA 1
ATOM 3002 C C . ARG A 1 402 ? -17.851 -21.459 32.811 1.00 15.24 427 ARG A C 1
ATOM 3003 O O . ARG A 1 402 ? -18.266 -22.482 32.258 1.00 14.50 427 ARG A O 1
ATOM 3011 N N . ASP A 1 403 ? -16.906 -20.672 32.287 1.00 14.37 428 ASP A N 1
ATOM 3012 C CA . ASP A 1 403 ? -16.486 -20.811 30.884 1.00 14.17 428 ASP A CA 1
ATOM 3013 C C . ASP A 1 403 ? -15.106 -21.432 30.615 1.00 13.88 428 ASP A C 1
ATOM 3014 O O . ASP A 1 403 ? -14.758 -21.627 29.457 1.00 13.70 428 ASP A O 1
ATOM 3019 N N . ARG A 1 404 ? -14.342 -21.770 31.653 1.00 13.73 429 ARG A N 1
ATOM 3020 C CA . ARG A 1 404 ? -12.959 -22.224 31.456 1.00 13.78 429 ARG A CA 1
ATOM 3021 C C . ARG A 1 404 ? -12.797 -23.642 30.883 1.00 13.67 429 ARG A C 1
ATOM 3022 O O . ARG A 1 404 ? -11.670 -24.112 30.756 1.00 13.35 429 ARG A O 1
ATOM 3030 N N . ASN A 1 405 ? -13.902 -24.318 30.579 1.00 13.65 430 ASN A N 1
ATOM 3031 C CA . ASN A 1 405 ? -13.870 -25.573 29.831 1.00 13.82 430 ASN A CA 1
ATOM 3032 C C . ASN A 1 405 ? -14.223 -25.455 28.354 1.00 13.76 430 ASN A C 1
ATOM 3033 O O . ASN A 1 405 ? -13.997 -26.412 27.611 1.00 14.52 430 ASN A O 1
ATOM 3038 N N . HIS A 1 406 ? -14.773 -24.325 27.915 1.00 13.17 431 HIS A N 1
ATOM 3039 C CA . HIS A 1 406 ? -15.100 -24.148 26.492 1.00 12.87 431 HIS A CA 1
ATOM 3040 C C . HIS A 1 406 ? -13.825 -24.069 25.657 1.00 12.85 431 HIS A C 1
ATOM 3041 O O . HIS A 1 406 ? -13.005 -23.186 25.887 1.00 13.55 431 HIS A O 1
ATOM 3048 N N . PRO A 1 407 ? -13.639 -24.971 24.683 1.00 13.03 432 PRO A N 1
ATOM 3049 C CA . PRO A 1 407 ? -12.441 -24.833 23.831 1.00 12.91 432 PRO A CA 1
ATOM 3050 C C . PRO A 1 407 ? -12.465 -23.614 22.903 1.00 13.15 432 PRO A C 1
ATOM 3051 O O . PRO A 1 407 ? -11.408 -23.191 22.444 1.00 13.36 432 PRO A O 1
ATOM 3055 N N . SER A 1 408 ? -13.649 -23.065 22.627 1.00 13.23 433 SER A N 1
ATOM 3056 C CA . SER A 1 408 ? -13.773 -21.848 21.824 1.00 13.44 433 SER A CA 1
ATOM 3057 C C . SER A 1 408 ? -13.104 -20.646 22.491 1.00 13.45 433 SER A C 1
ATOM 3058 O O . SER A 1 408 ? -12.553 -19.813 21.810 1.00 13.46 433 SER A O 1
ATOM 3061 N N . VAL A 1 409 ? -13.144 -20.561 23.818 1.00 13.79 434 VAL A N 1
ATOM 3062 C CA . VAL A 1 409 ? -12.643 -19.363 24.527 1.00 13.68 434 VAL A CA 1
ATOM 3063 C C . VAL A 1 409 ? -11.118 -19.362 24.531 1.00 13.45 434 VAL A C 1
ATOM 3064 O O . VAL A 1 409 ? -10.502 -20.330 24.970 1.00 13.27 434 VAL A O 1
ATOM 3068 N N . ILE A 1 410 ? -10.526 -18.288 24.020 1.00 13.29 435 ILE A N 1
ATOM 3069 C CA . ILE A 1 410 ? -9.068 -18.164 23.970 1.00 13.40 435 ILE A CA 1
ATOM 3070 C C . ILE A 1 410 ? -8.502 -16.998 24.758 1.00 13.52 435 ILE A C 1
ATOM 3071 O O . ILE A 1 410 ? -7.298 -16.986 25.001 1.00 14.53 435 ILE A O 1
ATOM 3076 N N . MET A 1 411 ? -9.324 -16.023 25.135 1.00 13.29 436 MET A N 1
ATOM 3077 C CA . MET A 1 411 ? -8.876 -14.925 25.979 1.00 13.50 436 MET A CA 1
ATOM 3078 C C . MET A 1 411 ? -9.958 -14.521 26.987 1.00 13.59 436 MET A C 1
ATOM 3079 O O . MET A 1 411 ? -11.143 -14.707 26.740 1.00 14.09 436 MET A O 1
ATOM 3084 N N . TRP A 1 412 ? -9.530 -13.978 28.121 1.00 13.56 437 TRP A N 1
ATOM 3085 C CA . TRP A 1 412 ? -10.409 -13.314 29.076 1.00 13.63 437 TRP A CA 1
ATOM 3086 C C . TRP A 1 412 ? -10.221 -11.806 28.920 1.00 14.06 437 TRP A C 1
ATOM 3087 O O . TRP A 1 412 ? -9.165 -11.276 29.263 1.00 14.38 437 TRP A O 1
ATOM 3098 N N . SER A 1 413 ? -11.223 -11.113 28.376 1.00 14.47 438 SER A N 1
ATOM 3099 C CA . SER A 1 413 ? -11.151 -9.652 28.232 1.00 14.36 438 SER A CA 1
ATOM 3100 C C . SER A 1 413 ? -11.731 -9.020 29.498 1.00 14.56 438 SER A C 1
ATOM 3101 O O . SER A 1 413 ? -12.913 -9.204 29.799 1.00 14.32 438 SER A O 1
ATOM 3104 N N . ILE A 1 414 ? -10.890 -8.291 30.234 1.00 14.64 439 ILE A N 1
ATOM 3105 C CA . ILE A 1 414 ? -11.271 -7.728 31.542 1.00 14.95 439 ILE A CA 1
ATOM 3106 C C . ILE A 1 414 ? -12.101 -6.446 31.475 1.00 15.30 439 ILE A C 1
ATOM 3107 O O . ILE A 1 414 ? -12.692 -6.028 32.481 1.00 16.36 439 ILE A O 1
ATOM 3112 N N . GLY A 1 415 ? -12.141 -5.813 30.318 1.00 15.35 440 GLY A N 1
ATOM 3113 C CA . GLY A 1 415 ? -12.926 -4.611 30.163 1.00 15.71 440 GLY A CA 1
ATOM 3114 C C . GLY A 1 415 ? -12.866 -4.047 28.760 1.00 16.07 440 GLY A C 1
ATOM 3115 O O . GLY A 1 415 ? -12.005 -4.415 27.947 1.00 15.59 440 GLY A O 1
ATOM 3116 N N . ASN A 1 416 ? -13.787 -3.132 28.495 1.00 16.86 441 ASN A N 1
ATOM 3117 C CA . ASN A 1 416 ? -13.856 -2.436 27.221 1.00 17.76 441 ASN A CA 1
ATOM 3118 C C . ASN A 1 416 ? -13.907 -0.935 27.419 1.00 17.86 441 ASN A C 1
ATOM 3119 O O . ASN A 1 416 ? -14.814 -0.429 28.089 1.00 18.33 441 ASN A O 1
ATOM 3124 N N . GLU A 1 417 ? -12.946 -0.233 26.822 1.00 18.36 442 GLU A N 1
ATOM 3125 C CA . GLU A 1 417 ? -12.918 1.247 26.786 1.00 18.88 442 GLU A CA 1
ATOM 3126 C C . GLU A 1 417 ? -13.088 1.910 28.152 1.00 19.01 442 GLU A C 1
ATOM 3127 O O . GLU A 1 417 ? -13.720 2.957 28.266 1.00 20.69 442 GLU A O 1
ATOM 3133 N N . ILE A 1 418 ? -12.538 1.294 29.187 1.00 19.08 443 ILE A N 1
ATOM 3134 C CA . ILE A 1 418 ? -12.759 1.764 30.555 1.00 19.45 443 ILE A CA 1
ATOM 3135 C C . ILE A 1 418 ? -12.115 3.128 30.825 1.00 19.83 443 ILE A C 1
ATOM 3136 O O . ILE A 1 418 ? -11.048 3.430 30.297 1.00 20.21 443 ILE A O 1
ATOM 3141 N N . LEU A 1 419 ? -12.779 3.952 31.635 1.00 20.69 444 LEU A N 1
ATOM 3142 C CA . LEU A 1 419 ? -12.317 5.334 31.888 1.00 21.95 444 LEU A CA 1
ATOM 3143 C C . LEU A 1 419 ? -10.972 5.415 32.643 1.00 21.77 444 LEU A C 1
ATOM 3144 O O . LEU A 1 419 ? -10.242 6.411 32.520 1.00 22.09 444 LEU A O 1
ATOM 3149 N N . GLU A 1 420 ? -10.638 4.344 33.368 1.00 20.29 445 GLU A N 1
ATOM 3150 C CA . GLU A 1 420 ? -9.360 4.217 34.072 1.00 19.93 445 GLU A CA 1
ATOM 3151 C C . GLU A 1 420 ? -8.136 4.298 33.141 1.00 20.22 445 GLU A C 1
ATOM 3152 O O . GLU A 1 420 ? -7.031 4.553 33.615 1.00 20.72 445 GLU A O 1
ATOM 3158 N N . GLN A 1 421 ? -8.322 4.114 31.833 1.00 20.27 446 GLN A N 1
ATOM 3159 C CA . GLN A 1 421 ? -7.271 4.408 30.851 1.00 21.09 446 GLN A CA 1
ATOM 3160 C C . GLN A 1 421 ? -6.629 5.799 31.028 1.00 22.14 446 GLN A C 1
ATOM 3161 O O . GLN A 1 421 ? -5.417 5.956 30.824 1.00 22.13 446 GLN A O 1
ATOM 3167 N N . SER A 1 422 ? -7.441 6.800 31.379 1.00 23.02 447 SER A N 1
ATOM 3168 C CA . SER A 1 422 ? -6.927 8.158 31.607 1.00 24.53 447 SER A CA 1
ATOM 3169 C C . SER A 1 422 ? -6.549 8.531 33.071 1.00 23.68 447 SER A C 1
ATOM 3170 O O . SER A 1 422 ? -6.038 9.619 33.271 1.00 24.77 447 SER A O 1
ATOM 3173 N N A ASP A 1 423 ? -6.810 7.664 34.065 0.52 23.73 448 ASP A N 1
ATOM 3174 N N B ASP A 1 423 ? -6.798 7.646 34.035 0.48 23.32 448 ASP A N 1
ATOM 3175 C CA A ASP A 1 423 ? -6.245 7.834 35.435 0.52 23.62 448 ASP A CA 1
ATOM 3176 C CA B ASP A 1 423 ? -6.266 7.795 35.389 0.48 22.97 448 ASP A CA 1
ATOM 3177 C C A ASP A 1 423 ? -4.765 7.476 35.363 0.52 24.10 448 ASP A C 1
ATOM 3178 C C B ASP A 1 423 ? -4.770 7.473 35.378 0.48 23.71 448 ASP A C 1
ATOM 3179 O O A ASP A 1 423 ? -4.381 6.305 35.462 0.52 24.17 448 ASP A O 1
ATOM 3180 O O B ASP A 1 423 ? -4.378 6.313 35.541 0.48 23.73 448 ASP A O 1
ATOM 3189 N N . LYS A 1 424 ? -3.943 8.501 35.185 1.00 24.30 449 LYS A N 1
ATOM 3190 C CA . LYS A 1 424 ? -2.509 8.321 34.960 1.00 26.15 449 LYS A CA 1
ATOM 3191 C C . LYS A 1 424 ? -1.767 7.593 36.096 1.00 25.68 449 LYS A C 1
ATOM 3192 O O . LYS A 1 424 ? -0.990 6.673 35.834 1.00 25.33 449 LYS A O 1
ATOM 3198 N N . LYS A 1 425 ? -2.035 7.991 37.339 1.00 25.44 450 LYS A N 1
ATOM 3199 C CA . LYS A 1 425 ? -1.319 7.460 38.508 1.00 25.79 450 LYS A CA 1
ATOM 3200 C C . LYS A 1 425 ? -1.725 6.038 38.880 1.00 23.32 450 LYS A C 1
ATOM 3201 O O . LYS A 1 425 ? -0.856 5.219 39.173 1.00 21.83 450 LYS A O 1
ATOM 3207 N N . LYS A 1 426 ? -3.033 5.766 38.885 1.00 21.12 451 LYS A N 1
ATOM 3208 C CA . LYS A 1 426 ? -3.584 4.553 39.508 1.00 20.04 451 LYS A CA 1
ATOM 3209 C C . LYS A 1 426 ? -4.458 3.642 38.646 1.00 18.22 451 LYS A C 1
ATOM 3210 O O . LYS A 1 426 ? -4.756 2.535 39.076 1.00 18.16 451 LYS A O 1
ATOM 3216 N N . GLY A 1 427 ? -4.843 4.069 37.446 1.00 17.08 452 GLY A N 1
ATOM 3217 C CA . GLY A 1 427 ? -5.711 3.268 36.570 1.00 15.96 452 GLY A CA 1
ATOM 3218 C C . GLY A 1 427 ? -5.166 1.863 36.312 1.00 15.13 452 GLY A C 1
ATOM 3219 O O . GLY A 1 427 ? -5.921 0.891 36.372 1.00 14.90 452 GLY A O 1
ATOM 3220 N N . PHE A 1 428 ? -3.851 1.754 36.085 1.00 13.83 453 PHE A N 1
ATOM 3221 C CA . PHE A 1 428 ? -3.195 0.448 35.908 1.00 13.33 453 PHE A CA 1
ATOM 3222 C C . PHE A 1 428 ? -3.466 -0.563 37.041 1.00 13.24 453 PHE A C 1
ATOM 3223 O O . PHE A 1 428 ? -3.467 -1.771 36.800 1.00 13.45 453 PHE A O 1
ATOM 3231 N N . THR A 1 429 ? -3.702 -0.082 38.260 1.00 13.37 454 THR A N 1
ATOM 3232 C CA . THR A 1 429 ? -3.908 -0.974 39.418 1.00 13.55 454 THR A CA 1
ATOM 3233 C C . THR A 1 429 ? -5.201 -1.781 39.336 1.00 13.70 454 THR A C 1
ATOM 3234 O O . THR A 1 429 ? -5.245 -2.936 39.774 1.00 14.07 454 THR A O 1
ATOM 3238 N N . VAL A 1 430 ? -6.237 -1.184 38.757 1.00 13.81 455 VAL A N 1
ATOM 3239 C CA . VAL A 1 430 ? -7.515 -1.865 38.585 1.00 13.87 455 VAL A CA 1
ATOM 3240 C C . VAL A 1 430 ? -7.345 -2.921 37.487 1.00 14.33 455 VAL A C 1
ATOM 3241 O O . VAL A 1 430 ? -7.818 -4.047 37.636 1.00 14.56 455 VAL A O 1
ATOM 3245 N N . ALA A 1 431 ? -6.632 -2.580 36.412 1.00 14.46 456 ALA A N 1
ATOM 3246 C CA . ALA A 1 431 ? -6.306 -3.559 35.380 1.00 14.95 456 ALA A CA 1
ATOM 3247 C C . ALA A 1 431 ? -5.501 -4.755 35.927 1.00 15.35 456 ALA A C 1
ATOM 3248 O O . ALA A 1 431 ? -5.813 -5.914 35.625 1.00 14.94 456 ALA A O 1
ATOM 3250 N N . LYS A 1 432 ? -4.455 -4.473 36.706 1.00 15.54 457 LYS A N 1
ATOM 3251 C CA . LYS A 1 432 ? -3.664 -5.544 37.333 1.00 15.95 457 LYS A CA 1
ATOM 3252 C C . LYS A 1 432 ? -4.544 -6.464 38.210 1.00 16.04 457 LYS A C 1
ATOM 3253 O O . LYS A 1 432 ? -4.474 -7.688 38.114 1.00 15.78 457 LYS A O 1
ATOM 3259 N N . TYR A 1 433 ? -5.376 -5.844 39.039 1.00 16.23 458 TYR A N 1
ATOM 3260 C CA . TYR A 1 433 ? -6.293 -6.547 39.927 1.00 16.49 458 TYR A CA 1
ATOM 3261 C C . TYR A 1 433 ? -7.124 -7.597 39.184 1.00 16.39 458 TYR A C 1
ATOM 3262 O O . TYR A 1 433 ? -7.204 -8.754 39.619 1.00 16.74 458 TYR A O 1
ATOM 3271 N N . LEU A 1 434 ? -7.719 -7.190 38.065 1.00 15.49 459 LEU A N 1
ATOM 3272 C CA . LEU A 1 434 ? -8.532 -8.091 37.244 1.00 15.51 459 LEU A CA 1
ATOM 3273 C C . LEU A 1 434 ? -7.682 -9.107 36.495 1.00 14.89 459 LEU A C 1
ATOM 3274 O O . LEU A 1 434 ? -8.064 -10.260 36.388 1.00 14.74 459 LEU A O 1
ATOM 3279 N N . ALA A 1 435 ? -6.543 -8.674 35.971 1.00 14.52 460 ALA A N 1
ATOM 3280 C CA . ALA A 1 435 ? -5.637 -9.587 35.296 1.00 14.50 460 ALA A CA 1
ATOM 3281 C C . ALA A 1 435 ? -5.078 -10.656 36.236 1.00 14.49 460 ALA A C 1
ATOM 3282 O O . ALA A 1 435 ? -4.880 -11.788 35.805 1.00 14.57 460 ALA A O 1
ATOM 3284 N N . ASP A 1 436 ? -4.809 -10.304 37.501 1.00 14.33 461 ASP A N 1
ATOM 3285 C CA . ASP A 1 436 ? -4.288 -11.286 38.468 1.00 14.22 461 ASP A CA 1
ATOM 3286 C C . ASP A 1 436 ? -5.292 -12.396 38.754 1.00 14.04 461 ASP A C 1
ATOM 3287 O O . ASP A 1 436 ? -4.908 -13.552 38.833 1.00 13.79 461 ASP A O 1
ATOM 3292 N N . ILE A 1 437 ? -6.571 -12.032 38.877 1.00 14.26 462 ILE A N 1
ATOM 3293 C CA . ILE A 1 437 ? -7.672 -13.000 39.019 1.00 14.16 462 ILE A CA 1
ATOM 3294 C C . ILE A 1 437 ? -7.764 -13.943 37.816 1.00 14.25 462 ILE A C 1
ATOM 3295 O O . ILE A 1 437 ? -7.967 -15.139 38.004 1.00 14.41 462 ILE A O 1
ATOM 3300 N N . CYS A 1 438 ? -7.607 -13.416 36.601 1.00 14.33 463 CYS A N 1
ATOM 3301 C CA . CYS A 1 438 ? -7.528 -14.269 35.402 1.00 14.67 463 CYS A CA 1
ATOM 3302 C C . CYS A 1 438 ? -6.394 -15.297 35.512 1.00 14.95 463 CYS A C 1
ATOM 3303 O O . CYS A 1 438 ? -6.601 -16.489 35.252 1.00 14.00 463 CYS A O 1
ATOM 3306 N N . ARG A 1 439 ? -5.217 -14.820 35.915 1.00 15.54 464 ARG A N 1
ATOM 3307 C CA . ARG A 1 439 ? -4.029 -15.658 36.041 1.00 16.67 464 ARG A CA 1
ATOM 3308 C C . ARG A 1 439 ? -4.150 -16.688 37.159 1.00 17.63 464 ARG A C 1
ATOM 3309 O O . ARG A 1 439 ? -3.668 -17.801 37.014 1.00 16.80 464 ARG A O 1
ATOM 3317 N N . GLU A 1 440 ? -4.785 -16.304 38.266 1.00 20.07 465 GLU A N 1
ATOM 3318 C CA . GLU A 1 440 ? -4.984 -17.202 39.409 1.00 22.05 465 GLU A CA 1
ATOM 3319 C C . GLU A 1 440 ? -5.952 -18.313 39.025 1.00 20.33 465 GLU A C 1
ATOM 3320 O O . GLU A 1 440 ? -5.669 -19.471 39.307 1.00 20.28 465 GLU A O 1
ATOM 3326 N N . LEU A 1 441 ? -7.054 -17.975 38.350 1.00 18.29 466 LEU A N 1
ATOM 3327 C CA . LEU A 1 441 ? -8.137 -18.941 38.094 1.00 17.59 466 LEU A CA 1
ATOM 3328 C C . LEU A 1 441 ? -7.974 -19.787 36.838 1.00 16.82 466 LEU A C 1
ATOM 3329 O O . LEU A 1 441 ? -8.346 -20.946 36.838 1.00 16.92 466 LEU A O 1
ATOM 3334 N N . ASP A 1 442 ? -7.444 -19.206 35.769 1.00 16.12 467 ASP A N 1
ATOM 3335 C CA . ASP A 1 442 ? -7.211 -19.940 34.524 1.00 15.96 467 ASP A CA 1
ATOM 3336 C C . ASP A 1 442 ? -5.968 -19.396 33.792 1.00 15.71 467 ASP A C 1
ATOM 3337 O O . ASP A 1 442 ? -6.084 -18.538 32.894 1.00 15.42 467 ASP A O 1
ATOM 3342 N N . PRO A 1 443 ? -4.773 -19.906 34.164 1.00 15.17 468 PRO A N 1
ATOM 3343 C CA . PRO A 1 443 ? -3.556 -19.528 33.431 1.00 14.89 468 PRO A CA 1
ATOM 3344 C C . PRO A 1 443 ? -3.425 -20.144 32.034 1.00 14.75 468 PRO A C 1
ATOM 3345 O O . PRO A 1 443 ? -2.464 -19.821 31.351 1.00 14.40 468 PRO A O 1
ATOM 3349 N N . THR A 1 444 ? -4.373 -20.991 31.609 1.00 14.58 469 THR A N 1
ATOM 3350 C CA . THR A 1 444 ? -4.323 -21.622 30.270 1.00 14.50 469 THR A CA 1
ATOM 3351 C C . THR A 1 444 ? -4.824 -20.725 29.132 1.00 14.71 469 THR A C 1
ATOM 3352 O O . THR A 1 444 ? -4.840 -21.156 27.967 1.00 14.73 469 THR A O 1
ATOM 3356 N N . ARG A 1 445 ? -5.260 -19.511 29.474 1.00 14.69 470 ARG A N 1
ATOM 3357 C CA . ARG A 1 445 ? -5.773 -18.546 28.511 1.00 14.31 470 ARG A CA 1
ATOM 3358 C C . ARG A 1 445 ? -5.310 -17.156 28.912 1.00 14.02 470 ARG A C 1
ATOM 3359 O O . ARG A 1 445 ? -5.373 -16.812 30.091 1.00 14.15 470 ARG A O 1
ATOM 3367 N N . PRO A 1 446 ? -4.840 -16.352 27.942 1.00 13.89 471 PRO A N 1
ATOM 3368 C CA . PRO A 1 446 ? -4.374 -15.002 28.275 1.00 13.49 471 PRO A CA 1
ATOM 3369 C C . PRO A 1 446 ? -5.480 -14.018 28.613 1.00 13.34 471 PRO A C 1
ATOM 3370 O O . PRO A 1 446 ? -6.609 -14.171 28.145 1.00 13.30 471 PRO A O 1
ATOM 3374 N N . SER A 1 447 ? -5.142 -13.023 29.435 1.00 13.13 472 SER A N 1
ATOM 3375 C CA . SER A 1 447 ? -6.004 -11.874 29.669 1.00 12.71 472 SER A CA 1
ATOM 3376 C C . SER A 1 447 ? -5.808 -10.850 28.558 1.00 12.66 472 SER A C 1
ATOM 3377 O O . SER A 1 447 ? -4.753 -10.776 27.932 1.00 12.11 472 SER A O 1
ATOM 3380 N N . THR A 1 448 ? -6.831 -10.042 28.333 1.00 13.08 473 THR A N 1
ATOM 3381 C CA . THR A 1 448 ? -6.763 -8.962 27.366 1.00 13.15 473 THR A CA 1
ATOM 3382 C C . THR A 1 448 ? -7.707 -7.842 27.798 1.00 13.74 473 THR A C 1
ATOM 3383 O O . THR A 1 448 ? -8.392 -7.948 28.825 1.00 13.40 473 THR A O 1
ATOM 3387 N N . CYS A 1 449 ? -7.726 -6.772 27.006 1.00 14.42 474 CYS A N 1
ATOM 3388 C CA . CYS A 1 449 ? -8.555 -5.604 27.273 1.00 14.94 474 CYS A CA 1
ATOM 3389 C C . CYS A 1 449 ? -8.651 -4.788 25.990 1.00 15.31 474 CYS A C 1
ATOM 3390 O O . CYS A 1 449 ? -7.736 -4.826 25.158 1.00 15.45 474 CYS A O 1
ATOM 3393 N N . GLY A 1 450 ? -9.761 -4.071 25.822 1.00 15.81 475 GLY A N 1
ATOM 3394 C CA . GLY A 1 450 ? -10.001 -3.256 24.615 1.00 16.16 475 GLY A CA 1
ATOM 3395 C C . GLY A 1 450 ? -9.766 -1.785 24.899 1.00 15.86 475 GLY A C 1
ATOM 3396 O O . GLY A 1 450 ? -10.544 -1.174 25.636 1.00 15.90 475 GLY A O 1
ATOM 3397 N N . PHE A 1 451 ? -8.701 -1.221 24.331 1.00 15.96 476 PHE A N 1
ATOM 3398 C CA . PHE A 1 451 ? -8.291 0.162 24.622 1.00 16.46 476 PHE A CA 1
ATOM 3399 C C . PHE A 1 451 ? -8.655 1.139 23.507 1.00 17.17 476 PHE A C 1
ATOM 3400 O O . PHE A 1 451 ? -8.160 1.014 22.384 1.00 17.21 476 PHE A O 1
ATOM 3408 N N . ASN A 1 452 ? -9.505 2.117 23.826 1.00 18.19 477 ASN A N 1
ATOM 3409 C CA . ASN A 1 452 ? -9.866 3.186 22.871 1.00 18.83 477 ASN A CA 1
ATOM 3410 C C . ASN A 1 452 ? -9.083 4.479 23.021 1.00 19.43 477 ASN A C 1
ATOM 3411 O O . ASN A 1 452 ? -9.045 5.272 22.072 1.00 20.52 477 ASN A O 1
ATOM 3416 N N . TYR A 1 453 ? -8.465 4.724 24.175 1.00 19.49 478 TYR A N 1
ATOM 3417 C CA . TYR A 1 453 ? -7.639 5.922 24.305 1.00 19.64 478 TYR A CA 1
ATOM 3418 C C . TYR A 1 453 ? -6.253 5.563 23.756 1.00 19.60 478 TYR A C 1
ATOM 3419 O O . TYR A 1 453 ? -5.813 4.404 23.846 1.00 19.74 478 TYR A O 1
ATOM 3428 N N . TYR A 1 454 ? -5.597 6.540 23.145 1.00 19.30 479 TYR A N 1
ATOM 3429 C CA . TYR A 1 454 ? -4.217 6.393 22.691 1.00 19.58 479 TYR A CA 1
ATOM 3430 C C . TYR A 1 454 ? -3.498 7.757 22.739 1.00 19.26 479 TYR A C 1
ATOM 3431 O O . TYR A 1 454 ? -4.021 8.729 22.202 1.00 19.12 479 TYR A O 1
ATOM 3440 N N . PRO A 1 455 ? -2.302 7.847 23.334 1.00 18.91 480 PRO A N 1
ATOM 3441 C CA . PRO A 1 455 ? -1.510 6.712 23.858 1.00 18.46 480 PRO A CA 1
ATOM 3442 C C . PRO A 1 455 ? -1.753 6.333 25.342 1.00 17.73 480 PRO A C 1
ATOM 3443 O O . PRO A 1 455 ? -1.063 5.451 25.848 1.00 17.49 480 PRO A O 1
ATOM 3447 N N . ALA A 1 456 ? -2.727 6.959 26.007 1.00 16.98 481 ALA A N 1
ATOM 3448 C CA . ALA A 1 456 ? -2.881 6.889 27.480 1.00 16.91 481 ALA A CA 1
ATOM 3449 C C . ALA A 1 456 ? -2.569 5.537 28.150 1.00 16.79 481 ALA A C 1
ATOM 3450 O O . ALA A 1 456 ? -1.569 5.434 28.838 1.00 16.73 481 ALA A O 1
ATOM 3452 N N . PRO A 1 457 ? -3.393 4.492 27.920 1.00 16.81 482 PRO A N 1
ATOM 3453 C CA . PRO A 1 457 ? -3.158 3.223 28.634 1.00 16.72 482 PRO A CA 1
ATOM 3454 C C . PRO A 1 457 ? -1.809 2.540 28.314 1.00 16.61 482 PRO A C 1
ATOM 3455 O O . PRO A 1 457 ? -1.309 1.779 29.153 1.00 16.40 482 PRO A O 1
ATOM 3459 N N . PHE A 1 458 ? -1.231 2.836 27.141 1.00 16.16 483 PHE A N 1
ATOM 3460 C CA . PHE A 1 458 ? 0.124 2.398 26.790 1.00 16.10 483 PHE A CA 1
ATOM 3461 C C . PHE A 1 458 ? 1.222 3.147 27.560 1.00 16.73 483 PHE A C 1
ATOM 3462 O O . PHE A 1 458 ? 2.235 2.537 27.971 1.00 15.84 483 PHE A O 1
ATOM 3470 N N . ASP A 1 459 ? 1.021 4.459 27.738 1.00 16.86 484 ASP A N 1
ATOM 3471 C CA . ASP A 1 459 ? 1.956 5.326 28.485 1.00 17.21 484 ASP A CA 1
ATOM 3472 C C . ASP A 1 459 ? 1.732 5.295 30.005 1.00 16.43 484 ASP A C 1
ATOM 3473 O O . ASP A 1 459 ? 2.649 5.599 30.769 1.00 15.55 484 ASP A O 1
ATOM 3478 N N . ASN A 1 460 ? 0.511 4.941 30.422 1.00 15.51 485 ASN A N 1
ATOM 3479 C CA . ASN A 1 460 ? 0.144 4.876 31.828 1.00 14.84 485 ASN A CA 1
ATOM 3480 C C . ASN A 1 460 ? 0.289 3.472 32.450 1.00 14.40 485 ASN A C 1
ATOM 3481 O O . ASN A 1 460 ? -0.346 3.179 33.468 1.00 13.84 485 ASN A O 1
ATOM 3486 N N . ASN A 1 461 ? 1.093 2.597 31.837 1.00 14.21 486 ASN A N 1
ATOM 3487 C CA . ASN A 1 461 ? 1.394 1.274 32.415 1.00 14.18 486 ASN A CA 1
ATOM 3488 C C . ASN A 1 461 ? 0.159 0.361 32.566 1.00 14.37 486 ASN A C 1
ATOM 3489 O O . ASN A 1 461 ? 0.188 -0.546 33.371 1.00 14.26 486 ASN A O 1
ATOM 3494 N N . MET A 1 462 ? -0.911 0.593 31.786 1.00 15.07 487 MET A N 1
ATOM 3495 C CA . MET A 1 462 ? -2.136 -0.231 31.850 1.00 15.22 487 MET A CA 1
ATOM 3496 C C . MET A 1 462 ? -2.087 -1.409 30.881 1.00 15.27 487 MET A C 1
ATOM 3497 O O . MET A 1 462 ? -2.313 -2.547 31.275 1.00 15.27 487 MET A O 1
ATOM 3502 N N . ALA A 1 463 ? -1.815 -1.118 29.609 1.00 15.75 488 ALA A N 1
ATOM 3503 C CA . ALA A 1 463 ? -1.675 -2.138 28.550 1.00 15.52 488 ALA A CA 1
ATOM 3504 C C . ALA A 1 463 ? -0.708 -3.286 28.911 1.00 15.33 488 ALA A C 1
ATOM 3505 O O . ALA A 1 463 ? -0.889 -4.424 28.476 1.00 15.56 488 ALA A O 1
ATOM 3507 N N . GLN A 1 464 ? 0.283 -2.981 29.744 1.00 14.89 489 GLN A N 1
ATOM 3508 C CA . GLN A 1 464 ? 1.272 -3.952 30.175 1.00 14.63 489 GLN A CA 1
ATOM 3509 C C . GLN A 1 464 ? 0.766 -4.921 31.260 1.00 14.12 489 GLN A C 1
ATOM 3510 O O . GLN A 1 464 ? 1.438 -5.899 31.557 1.00 14.24 489 GLN A O 1
ATOM 3516 N N . GLN A 1 465 ? -0.396 -4.654 31.849 1.00 13.74 490 GLN A N 1
ATOM 3517 C CA . GLN A 1 465 ? -0.932 -5.474 32.937 1.00 13.53 490 GLN A CA 1
ATOM 3518 C C . GLN A 1 465 ? -1.737 -6.671 32.462 1.00 13.75 490 GLN A C 1
ATOM 3519 O O . GLN A 1 465 ? -2.052 -7.536 33.253 1.00 14.36 490 GLN A O 1
ATOM 3525 N N . VAL A 1 466 ? -2.111 -6.696 31.190 1.00 13.85 491 VAL A N 1
ATOM 3526 C CA . VAL A 1 466 ? -2.768 -7.853 30.586 1.00 13.77 491 VAL A CA 1
ATOM 3527 C C . VAL A 1 466 ? -1.759 -8.507 29.671 1.00 14.03 491 VAL A C 1
ATOM 3528 O O . VAL A 1 466 ? -0.724 -7.905 29.336 1.00 14.28 491 VAL A O 1
ATOM 3532 N N . ASP A 1 467 ? -2.053 -9.743 29.288 1.00 13.89 492 ASP A N 1
ATOM 3533 C CA . ASP A 1 467 ? -1.161 -10.519 28.434 1.00 13.86 492 ASP A CA 1
ATOM 3534 C C . ASP A 1 467 ? -1.119 -10.001 26.982 1.00 13.67 492 ASP A C 1
ATOM 3535 O O . ASP A 1 467 ? -0.060 -10.012 26.343 1.00 13.35 492 ASP A O 1
ATOM 3540 N N . ILE A 1 468 ? -2.271 -9.585 26.459 1.00 13.91 493 ILE A N 1
ATOM 3541 C CA . ILE A 1 468 ? -2.395 -9.160 25.058 1.00 14.32 493 ILE A CA 1
ATOM 3542 C C . ILE A 1 468 ? -3.234 -7.884 25.015 1.00 14.86 493 ILE A C 1
ATOM 3543 O O . ILE A 1 468 ? -4.347 -7.845 25.559 1.00 14.52 493 ILE A O 1
ATOM 3548 N N . ALA A 1 469 ? -2.692 -6.849 24.369 1.00 15.27 494 ALA A N 1
ATOM 3549 C CA . ALA A 1 469 ? -3.355 -5.545 24.276 1.00 15.90 494 ALA A CA 1
ATOM 3550 C C . ALA A 1 469 ? -4.222 -5.437 23.007 1.00 16.33 494 ALA A C 1
ATOM 3551 O O . ALA A 1 469 ? -3.736 -5.665 21.886 1.00 15.97 494 ALA A O 1
ATOM 3553 N N . GLY A 1 470 ? -5.495 -5.092 23.195 1.00 16.04 495 GLY A N 1
ATOM 3554 C CA . GLY A 1 470 ? -6.390 -4.788 22.087 1.00 16.52 495 GLY A CA 1
ATOM 3555 C C . GLY A 1 470 ? -6.547 -3.288 21.883 1.00 16.66 495 GLY A C 1
ATOM 3556 O O . GLY A 1 470 ? -6.770 -2.565 22.847 1.00 16.73 495 GLY A O 1
ATOM 3557 N N . MET A 1 471 ? -6.447 -2.826 20.634 1.00 16.95 496 MET A N 1
ATOM 3558 C CA . MET A 1 471 ? -6.697 -1.417 20.288 1.00 17.37 496 MET A CA 1
ATOM 3559 C C . MET A 1 471 ? -8.054 -1.232 19.606 1.00 17.31 496 MET A C 1
ATOM 3560 O O . MET A 1 471 ? -8.377 -1.939 18.646 1.00 16.87 496 MET A O 1
ATOM 3565 N N . ASN A 1 472 ? -8.835 -0.273 20.098 1.00 17.45 497 ASN A N 1
ATOM 3566 C CA . ASN A 1 472 ? -10.103 0.103 19.473 1.00 17.60 497 ASN A CA 1
ATOM 3567 C C . ASN A 1 472 ? -9.925 1.321 18.580 1.00 18.27 497 ASN A C 1
ATOM 3568 O O . ASN A 1 472 ? -9.615 2.402 19.071 1.00 19.46 497 ASN A O 1
ATOM 3573 N N . TYR A 1 473 ? -10.103 1.126 17.273 1.00 19.32 498 TYR A N 1
ATOM 3574 C CA . TYR A 1 473 ? -10.138 2.201 16.253 1.00 19.47 498 TYR A CA 1
ATOM 3575 C C . TYR A 1 473 ? -8.845 3.007 16.118 1.00 20.77 498 TYR A C 1
ATOM 3576 O O . TYR A 1 473 ? -8.882 4.241 16.071 1.00 20.78 498 TYR A O 1
ATOM 3585 N N . LYS A 1 474 ? -7.712 2.305 16.034 1.00 21.24 499 LYS A N 1
ATOM 3586 C CA . LYS A 1 474 ? -6.400 2.961 15.962 1.00 22.03 499 LYS A CA 1
ATOM 3587 C C . LYS A 1 474 ? -5.460 2.418 14.868 1.00 21.76 499 LYS A C 1
ATOM 3588 O O . LYS A 1 474 ? -4.240 2.338 15.093 1.00 21.74 499 LYS A O 1
ATOM 3594 N N . PRO A 1 475 ? -5.995 2.077 13.677 1.00 21.70 500 PRO A N 1
ATOM 3595 C CA . PRO A 1 475 ? -5.119 1.530 12.621 1.00 21.89 500 PRO A CA 1
ATOM 3596 C C . PRO A 1 475 ? -4.002 2.486 12.211 1.00 21.47 500 PRO A C 1
ATOM 3597 O O . PRO A 1 475 ? -2.901 2.036 11.904 1.00 21.46 500 PRO A O 1
ATOM 3601 N N . GLY A 1 476 ? -4.279 3.790 12.260 1.00 21.84 501 GLY A N 1
ATOM 3602 C CA . GLY A 1 476 ? -3.267 4.819 12.034 1.00 21.85 501 GLY A CA 1
ATOM 3603 C C . GLY A 1 476 ? -2.118 4.819 13.029 1.00 22.28 501 GLY A C 1
ATOM 3604 O O . GLY A 1 476 ? -1.025 5.309 12.714 1.00 21.63 501 GLY A O 1
ATOM 3605 N N . LYS A 1 477 ? -2.350 4.276 14.225 1.00 22.87 502 LYS A N 1
ATOM 3606 C CA . LYS A 1 477 ? -1.299 4.183 15.248 1.00 23.80 502 LYS A CA 1
ATOM 3607 C C . LYS A 1 477 ? -0.644 2.806 15.418 1.00 22.62 502 LYS A C 1
ATOM 3608 O O . LYS A 1 477 ? 0.175 2.638 16.326 1.00 22.86 502 LYS A O 1
ATOM 3614 N N . TYR A 1 478 ? -0.958 1.836 14.557 1.00 21.35 503 TYR A N 1
ATOM 3615 C CA . TYR A 1 478 ? -0.409 0.479 14.720 1.00 21.17 503 TYR A CA 1
ATOM 3616 C C . TYR A 1 478 ? 1.116 0.466 14.619 1.00 21.95 503 TYR A C 1
ATOM 3617 O O . TYR A 1 478 ? 1.782 -0.155 15.444 1.00 20.90 503 TYR A O 1
ATOM 3626 N N . ALA A 1 479 ? 1.658 1.157 13.618 1.00 22.31 504 ALA A N 1
ATOM 3627 C CA . ALA A 1 479 ? 3.100 1.220 13.445 1.00 23.13 504 ALA A CA 1
ATOM 3628 C C . ALA A 1 479 ? 3.789 1.882 14.641 1.00 23.73 504 ALA A C 1
ATOM 3629 O O . ALA A 1 479 ? 4.778 1.356 15.161 1.00 24.16 504 ALA A O 1
ATOM 3631 N N . GLU A 1 480 ? 3.255 3.021 15.085 1.00 24.28 505 GLU A N 1
ATOM 3632 C CA . GLU A 1 480 ? 3.866 3.792 16.176 1.00 23.92 505 GLU A CA 1
ATOM 3633 C C . GLU A 1 480 ? 3.873 3.029 17.510 1.00 23.49 505 GLU A C 1
ATOM 3634 O O . GLU A 1 480 ? 4.883 3.041 18.214 1.00 24.18 505 GLU A O 1
ATOM 3640 N N . VAL A 1 481 ? 2.764 2.375 17.863 1.00 22.48 506 VAL A N 1
ATOM 3641 C CA . VAL A 1 481 ? 2.697 1.653 19.145 1.00 21.99 506 VAL A CA 1
ATOM 3642 C C . VAL A 1 481 ? 3.679 0.484 19.203 1.00 21.64 506 VAL A C 1
ATOM 3643 O O . VAL A 1 481 ? 4.171 0.174 20.275 1.00 21.24 506 VAL A O 1
ATOM 3647 N N . GLN A 1 482 ? 3.958 -0.136 18.053 1.00 21.77 507 GLN A N 1
ATOM 3648 C CA . GLN A 1 482 ? 4.991 -1.183 17.940 1.00 22.64 507 GLN A CA 1
ATOM 3649 C C . GLN A 1 482 ? 6.430 -0.643 18.089 1.00 23.05 507 GLN A C 1
ATOM 3650 O O . GLN A 1 482 ? 7.295 -1.345 18.607 1.00 24.06 507 GLN A O 1
ATOM 3656 N N . ARG A 1 483 ? 6.689 0.572 17.611 1.00 23.68 508 ARG A N 1
ATOM 3657 C CA . ARG A 1 483 ? 7.970 1.246 17.854 1.00 24.28 508 ARG A CA 1
ATOM 3658 C C . ARG A 1 483 ? 8.174 1.531 19.346 1.00 22.78 508 ARG A C 1
ATOM 3659 O O . ARG A 1 483 ? 9.237 1.246 19.903 1.00 21.97 508 ARG A O 1
ATOM 3667 N N . LEU A 1 484 ? 7.156 2.127 19.963 1.00 21.16 509 LEU A N 1
ATOM 3668 C CA . LEU A 1 484 ? 7.236 2.582 21.348 1.00 20.02 509 LEU A CA 1
ATOM 3669 C C . LEU A 1 484 ? 7.179 1.439 22.360 1.00 19.50 509 LEU A C 1
ATOM 3670 O O . LEU A 1 484 ? 7.807 1.512 23.418 1.00 18.72 509 LEU A O 1
ATOM 3675 N N . TYR A 1 485 ? 6.412 0.394 22.046 1.00 19.23 510 TYR A N 1
ATOM 3676 C CA . TYR A 1 485 ? 6.158 -0.704 22.981 1.00 18.24 510 TYR A CA 1
ATOM 3677 C C . TYR A 1 485 ? 6.302 -2.011 22.214 1.00 18.03 510 TYR A C 1
ATOM 3678 O O . TYR A 1 485 ? 5.324 -2.706 21.985 1.00 17.75 510 TYR A O 1
ATOM 3687 N N . PRO A 1 486 ? 7.545 -2.346 21.816 1.00 18.48 511 PRO A N 1
ATOM 3688 C CA . PRO A 1 486 ? 7.763 -3.458 20.887 1.00 18.91 511 PRO A CA 1
ATOM 3689 C C . PRO A 1 486 ? 7.486 -4.835 21.445 1.00 19.64 511 PRO A C 1
ATOM 3690 O O . PRO A 1 486 ? 7.337 -5.771 20.662 1.00 20.45 511 PRO A O 1
ATOM 3694 N N . ASP A 1 487 ? 7.405 -4.958 22.769 1.00 20.66 512 ASP A N 1
ATOM 3695 C CA . ASP A 1 487 ? 7.161 -6.248 23.438 1.00 20.88 512 ASP A CA 1
ATOM 3696 C C . ASP A 1 487 ? 5.688 -6.585 23.732 1.00 20.70 512 ASP A C 1
ATOM 3697 O O . ASP A 1 487 ? 5.398 -7.672 24.247 1.00 20.86 512 ASP A O 1
ATOM 3702 N N . LEU A 1 488 ? 4.762 -5.683 23.411 1.00 19.93 513 LEU A N 1
ATOM 3703 C CA . LEU A 1 488 ? 3.338 -5.973 23.608 1.00 19.97 513 LEU A CA 1
ATOM 3704 C C . LEU A 1 488 ? 2.771 -6.810 22.444 1.00 18.86 513 LEU A C 1
ATOM 3705 O O . LEU A 1 488 ? 2.936 -6.435 21.288 1.00 17.76 513 LEU A O 1
ATOM 3710 N N . PRO A 1 489 ? 2.098 -7.940 22.753 1.00 18.07 514 PRO A N 1
ATOM 3711 C CA . PRO A 1 489 ? 1.279 -8.589 21.725 1.00 17.33 514 PRO A CA 1
ATOM 3712 C C . PRO A 1 489 ? 0.021 -7.754 21.485 1.00 17.21 514 PRO A C 1
ATOM 3713 O O . PRO A 1 489 ? -0.553 -7.227 22.458 1.00 17.25 514 PRO A O 1
ATOM 3717 N N . LEU A 1 490 ? -0.395 -7.640 20.215 1.00 16.29 515 LEU A N 1
ATOM 3718 C CA . LEU A 1 490 ? -1.413 -6.673 19.793 1.00 15.85 515 LEU A CA 1
ATOM 3719 C C . LEU A 1 490 ? -2.434 -7.251 18.821 1.00 15.59 515 LEU A C 1
ATOM 3720 O O . LEU A 1 490 ? -2.133 -8.159 18.040 1.00 15.65 515 LEU A O 1
ATOM 3725 N N . TYR A 1 491 ? -3.646 -6.712 18.884 1.00 15.29 516 TYR A N 1
ATOM 3726 C CA . TYR A 1 491 ? -4.671 -6.959 17.882 1.00 15.44 516 TYR A CA 1
ATOM 3727 C C . TYR A 1 491 ? -5.655 -5.797 17.897 1.00 15.40 516 TYR A C 1
ATOM 3728 O O . TYR A 1 491 ? -5.637 -4.979 18.808 1.00 15.92 516 TYR A O 1
ATOM 3737 N N . GLY A 1 492 ? -6.504 -5.722 16.882 1.00 15.29 517 GLY A N 1
ATOM 3738 C CA . GLY A 1 492 ? -7.559 -4.721 16.836 1.00 15.21 517 GLY A CA 1
ATOM 3739 C C . GLY A 1 492 ? -8.779 -5.263 17.539 1.00 15.30 517 GLY A C 1
ATOM 3740 O O . GLY A 1 492 ? -9.531 -6.058 16.967 1.00 15.70 517 GLY A O 1
ATOM 3741 N N . SER A 1 493 ? -8.987 -4.849 18.785 1.00 15.25 518 SER A N 1
ATOM 3742 C CA . SER A 1 493 ? -10.133 -5.346 19.564 1.00 15.11 518 SER A CA 1
ATOM 3743 C C . SER A 1 493 ? -11.478 -4.803 19.096 1.00 15.70 518 SER A C 1
ATOM 3744 O O . SER A 1 493 ? -12.510 -5.415 19.364 1.00 16.14 518 SER A O 1
ATOM 3747 N N . GLU A 1 494 ? -11.479 -3.667 18.407 1.00 16.45 519 GLU A N 1
ATOM 3748 C CA . GLU A 1 494 ? -12.715 -3.107 17.847 1.00 17.57 519 GLU A CA 1
ATOM 3749 C C . GLU A 1 494 ? -12.344 -2.268 16.622 1.00 18.53 519 GLU A C 1
ATOM 3750 O O . GLU A 1 494 ? -11.425 -1.440 16.690 1.00 18.87 519 GLU A O 1
ATOM 3756 N N . THR A 1 495 ? -13.007 -2.505 15.490 1.00 18.69 520 THR A N 1
ATOM 3757 C CA . THR A 1 495 ? -12.576 -1.885 14.236 1.00 18.91 520 THR A CA 1
ATOM 3758 C C . THR A 1 495 ? -13.740 -1.417 13.358 1.00 19.60 520 THR A C 1
ATOM 3759 O O . THR A 1 495 ? -14.869 -1.916 13.458 1.00 19.67 520 THR A O 1
ATOM 3763 N N . SER A 1 496 ? -13.414 -0.455 12.499 1.00 19.97 521 SER A N 1
ATOM 3764 C CA . SER A 1 496 ? -14.309 0.151 11.517 1.00 20.64 521 SER A CA 1
ATOM 3765 C C . SER A 1 496 ? -15.353 1.072 12.154 1.00 21.02 521 SER A C 1
ATOM 3766 O O . SER A 1 496 ? -15.149 2.262 12.176 1.00 21.30 521 SER A O 1
ATOM 3769 N N . SER A 1 497 ? -16.440 0.520 12.693 1.00 22.12 522 SER A N 1
ATOM 3770 C CA . SER A 1 497 ? -17.649 1.294 13.061 1.00 23.01 522 SER A CA 1
ATOM 3771 C C . SER A 1 497 ? -18.279 2.081 11.887 1.00 23.81 522 SER A C 1
ATOM 3772 O O . SER A 1 497 ? -19.008 3.052 12.095 1.00 23.93 522 SER A O 1
ATOM 3775 N N . CYS A 1 498 ? -18.028 1.610 10.664 1.00 25.18 523 CYS A N 1
ATOM 3776 C CA . CYS A 1 498 ? -18.693 2.089 9.468 1.00 25.04 523 CYS A CA 1
ATOM 3777 C C . CYS A 1 498 ? -20.174 1.750 9.609 1.00 25.31 523 CYS A C 1
ATOM 3778 O O . CYS A 1 498 ? -20.544 0.708 10.169 1.00 25.04 523 CYS A O 1
ATOM 3781 N N . THR A 1 499 ? -21.021 2.647 9.127 1.00 25.39 524 THR A N 1
ATOM 3782 C CA . THR A 1 499 ? -22.463 2.489 9.230 1.00 25.00 524 THR A CA 1
ATOM 3783 C C . THR A 1 499 ? -23.096 2.418 7.846 1.00 24.71 524 THR A C 1
ATOM 3784 O O . THR A 1 499 ? -22.599 3.028 6.890 1.00 24.70 524 THR A O 1
ATOM 3788 N N . SER A 1 500 ? -24.202 1.684 7.760 1.00 24.47 525 SER A N 1
ATOM 3789 C CA . SER A 1 500 ? -25.003 1.605 6.544 1.00 24.59 525 SER A CA 1
ATOM 3790 C C . SER A 1 500 ? -26.399 1.072 6.844 1.00 25.23 525 SER A C 1
ATOM 3791 O O . SER A 1 500 ? -26.620 0.422 7.869 1.00 25.50 525 SER A O 1
ATOM 3794 N N . SER A 1 501 ? -27.345 1.399 5.969 1.00 25.81 526 SER A N 1
ATOM 3795 C CA . SER A 1 501 ? -28.671 0.778 5.968 1.00 26.44 526 SER A CA 1
ATOM 3796 C C . SER A 1 501 ? -28.719 -0.152 4.759 1.00 26.44 526 SER A C 1
ATOM 3797 O O . SER A 1 501 ? -28.215 0.208 3.691 1.00 25.98 526 SER A O 1
ATOM 3800 N N . ARG A 1 502 ? -29.305 -1.340 4.935 1.00 26.55 527 ARG A N 1
ATOM 3801 C CA . ARG A 1 502 ? -29.399 -2.352 3.869 1.00 26.66 527 ARG A CA 1
ATOM 3802 C C . ARG A 1 502 ? -30.123 -1.804 2.649 1.00 26.72 527 ARG A C 1
ATOM 3803 O O . ARG A 1 502 ? -31.241 -1.317 2.776 1.00 27.36 527 ARG A O 1
ATOM 3811 N N . GLY A 1 503 ? -29.487 -1.891 1.485 1.00 26.81 528 GLY A N 1
ATOM 3812 C CA . GLY A 1 503 ? -30.111 -1.508 0.223 1.00 28.81 528 GLY A CA 1
ATOM 3813 C C . GLY A 1 503 ? -30.495 -0.041 0.049 1.00 30.58 528 GLY A C 1
ATOM 3814 O O . GLY A 1 503 ? -31.396 0.261 -0.726 1.00 29.72 528 GLY A O 1
ATOM 3815 N N . VAL A 1 504 ? -29.810 0.862 0.754 1.00 31.80 529 VAL A N 1
ATOM 3816 C CA . VAL A 1 504 ? -30.072 2.297 0.658 1.00 32.88 529 VAL A CA 1
ATOM 3817 C C . VAL A 1 504 ? -28.826 2.981 0.125 1.00 33.59 529 VAL A C 1
ATOM 3818 O O . VAL A 1 504 ? -27.766 2.876 0.718 1.00 34.61 529 VAL A O 1
ATOM 3822 N N . TYR A 1 505 ? -28.974 3.671 -1.002 1.00 36.18 530 TYR A N 1
ATOM 3823 C CA . TYR A 1 505 ? -27.893 4.412 -1.654 1.00 38.75 530 TYR A CA 1
ATOM 3824 C C . TYR A 1 505 ? -28.376 5.845 -1.848 1.00 44.44 530 TYR A C 1
ATOM 3825 O O . TYR A 1 505 ? -29.523 6.073 -2.289 1.00 46.84 530 TYR A O 1
ATOM 3834 N N . HIS A 1 506 ? -27.513 6.800 -1.504 1.00 47.01 531 HIS A N 1
ATOM 3835 C CA . HIS A 1 506 ? -27.839 8.228 -1.601 1.00 51.06 531 HIS A CA 1
ATOM 3836 C C . HIS A 1 506 ? -26.972 8.856 -2.685 1.00 54.13 531 HIS A C 1
ATOM 3837 O O . HIS A 1 506 ? -25.759 9.018 -2.493 1.00 53.09 531 HIS A O 1
ATOM 3844 N N . LEU A 1 507 ? -27.599 9.198 -3.815 1.00 58.26 532 LEU A N 1
ATOM 3845 C CA . LEU A 1 507 ? -26.892 9.692 -5.007 1.00 61.07 532 LEU A CA 1
ATOM 3846 C C . LEU A 1 507 ? -27.310 11.135 -5.376 1.00 62.00 532 LEU A C 1
ATOM 3847 O O . LEU A 1 507 ? -28.474 11.348 -5.739 1.00 58.84 532 LEU A O 1
ATOM 3852 N N . PRO A 1 508 ? -26.386 12.113 -5.345 1.00 66.54 533 PRO A N 1
ATOM 3853 C CA . PRO A 1 508 ? -24.932 11.916 -5.247 1.00 67.78 533 PRO A CA 1
ATOM 3854 C C . PRO A 1 508 ? -24.420 11.794 -3.804 1.00 67.59 533 PRO A C 1
ATOM 3855 O O . PRO A 1 508 ? -23.278 11.376 -3.585 1.00 64.05 533 PRO A O 1
ATOM 3859 N N . THR A 1 517 ? -30.854 12.507 6.672 1.00 70.79 542 THR A N 1
ATOM 3860 C CA . THR A 1 517 ? -31.212 11.411 5.779 1.00 68.25 542 THR A CA 1
ATOM 3861 C C . THR A 1 517 ? -32.126 10.390 6.474 1.00 66.90 542 THR A C 1
ATOM 3862 O O . THR A 1 517 ? -33.101 9.928 5.862 1.00 67.86 542 THR A O 1
ATOM 3864 N N . ASN A 1 518 ? -31.791 10.041 7.730 1.00 61.85 543 ASN A N 1
ATOM 3865 C CA . ASN A 1 518 ? -32.511 9.035 8.570 1.00 57.25 543 ASN A CA 1
ATOM 3866 C C . ASN A 1 518 ? -32.107 7.553 8.320 1.00 51.32 543 ASN A C 1
ATOM 3867 O O . ASN A 1 518 ? -32.372 6.661 9.144 1.00 45.92 543 ASN A O 1
ATOM 3872 N N . GLN A 1 519 ? -31.515 7.311 7.154 1.00 44.45 544 GLN A N 1
ATOM 3873 C CA . GLN A 1 519 ? -30.810 6.095 6.825 1.00 40.96 544 GLN A CA 1
ATOM 3874 C C . GLN A 1 519 ? -29.404 6.535 6.381 1.00 40.68 544 GLN A C 1
ATOM 3875 O O . GLN A 1 519 ? -29.152 7.737 6.192 1.00 40.53 544 GLN A O 1
ATOM 3881 N N . VAL A 1 520 ? -28.505 5.566 6.208 1.00 38.72 545 VAL A N 1
ATOM 3882 C CA . VAL A 1 520 ? -27.112 5.825 5.845 1.00 36.82 545 VAL A CA 1
ATOM 3883 C C . VAL A 1 520 ? -26.753 5.076 4.562 1.00 36.75 545 VAL A C 1
ATOM 3884 O O . VAL A 1 520 ? -27.190 3.933 4.342 1.00 35.22 545 VAL A O 1
ATOM 3888 N N . THR A 1 521 ? -25.931 5.719 3.732 1.00 37.56 546 THR A N 1
ATOM 3889 C CA . THR A 1 521 ? -25.500 5.156 2.443 1.00 36.83 546 THR A CA 1
ATOM 3890 C C . THR A 1 521 ? -24.804 3.782 2.590 1.00 36.29 546 THR A C 1
ATOM 3891 O O . THR A 1 521 ? -23.871 3.620 3.402 1.00 36.48 546 THR A O 1
ATOM 3895 N N . SER A 1 522 ? -25.276 2.814 1.792 1.00 34.14 547 SER A N 1
ATOM 3896 C CA . SER A 1 522 ? -24.681 1.466 1.701 1.00 33.20 547 SER A CA 1
ATOM 3897 C C . SER A 1 522 ? -23.463 1.399 0.755 1.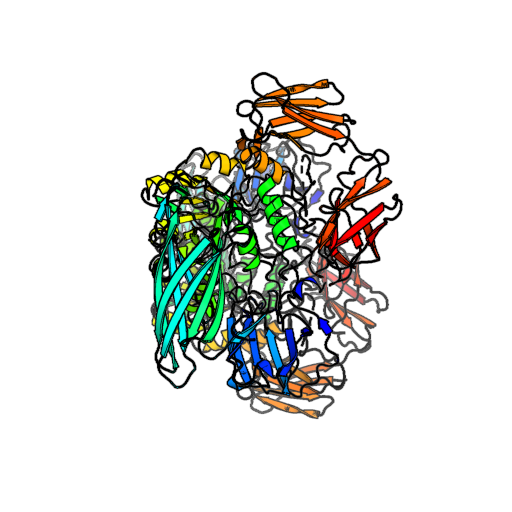00 33.72 547 SER A C 1
ATOM 3898 O O . SER A 1 522 ? -22.989 0.303 0.420 1.00 32.98 547 SER A O 1
ATOM 3901 N N . TYR A 1 523 ? -22.952 2.561 0.331 1.00 33.57 548 TYR A N 1
ATOM 3902 C CA . TYR A 1 523 ? -21.601 2.642 -0.242 1.00 34.29 548 TYR A CA 1
ATOM 3903 C C . TYR A 1 523 ? -20.489 2.480 0.832 1.00 33.36 548 TYR A C 1
ATOM 3904 O O . TYR A 1 523 ? -19.317 2.369 0.478 1.00 32.16 548 TYR A O 1
ATOM 3913 N N . ASP A 1 524 ? -20.855 2.471 2.121 1.00 33.18 549 ASP A N 1
ATOM 3914 C CA . ASP A 1 524 ? -19.933 2.189 3.236 1.00 34.37 549 ASP A CA 1
ATOM 3915 C C . ASP A 1 524 ? -18.767 3.172 3.285 1.00 35.13 549 ASP A C 1
ATOM 3916 O O . ASP A 1 524 ? -17.599 2.804 3.095 1.00 34.18 549 ASP A O 1
ATOM 3921 N N . LEU A 1 525 ? -19.145 4.433 3.503 1.00 37.41 550 LEU A N 1
ATOM 3922 C CA . LEU A 1 525 ? -18.240 5.565 3.703 1.00 38.91 550 LEU A CA 1
ATOM 3923 C C . LEU A 1 525 ? -18.400 6.265 5.077 1.00 39.16 550 LEU A C 1
ATOM 3924 O O . LEU A 1 525 ? -17.437 6.831 5.594 1.00 40.73 550 LEU A O 1
ATOM 3929 N N . ILE A 1 526 ? -19.600 6.231 5.656 1.00 38.68 551 ILE A N 1
ATOM 3930 C CA . ILE A 1 526 ? -19.973 7.117 6.756 1.00 38.61 551 ILE A CA 1
ATOM 3931 C C . ILE A 1 526 ? -19.869 6.382 8.094 1.00 38.16 551 ILE A C 1
ATOM 3932 O O . ILE A 1 526 ? -20.074 5.171 8.159 1.00 38.69 551 ILE A O 1
ATOM 3937 N N . GLY A 1 527 ? -19.548 7.134 9.149 1.00 36.75 552 GLY A N 1
ATOM 3938 C CA . GLY A 1 527 ? -19.645 6.656 10.532 1.00 36.00 552 GLY A CA 1
ATOM 3939 C C . GLY A 1 527 ? -19.407 7.780 11.538 1.00 34.99 552 GLY A C 1
ATOM 3940 O O . GLY A 1 527 ? -19.182 8.911 11.135 1.00 36.13 552 GLY A O 1
ATOM 3941 N N . PRO A 1 528 ? -19.448 7.475 12.853 1.00 32.73 553 PRO A N 1
ATOM 3942 C CA . PRO A 1 528 ? -19.035 8.439 13.892 1.00 30.92 553 PRO A CA 1
ATOM 3943 C C . PRO A 1 528 ? -17.586 8.931 13.732 1.00 30.39 553 PRO A C 1
ATOM 3944 O O . PRO A 1 528 ? -16.859 8.437 12.866 1.00 31.94 553 PRO A O 1
ATOM 3948 N N . LYS A 1 529 ? -17.172 9.884 14.569 1.00 29.40 554 LYS A N 1
ATOM 3949 C CA . LYS A 1 529 ? -15.885 10.590 14.410 1.00 28.63 554 LYS A CA 1
ATOM 3950 C C . LYS A 1 529 ? -14.661 9.662 14.337 1.00 28.57 554 LYS A C 1
ATOM 3951 O O . LYS A 1 529 ? -13.727 9.923 13.598 1.00 27.59 554 LYS A O 1
ATOM 3953 N N . TRP A 1 530 ? -14.705 8.561 15.081 1.00 27.52 555 TRP A N 1
ATOM 3954 C CA . TRP A 1 530 ? -13.601 7.585 15.157 1.00 25.93 555 TRP A CA 1
ATOM 3955 C C . TRP A 1 530 ? -13.705 6.481 14.098 1.00 25.65 555 TRP A C 1
ATOM 3956 O O . TRP A 1 530 ? -12.817 5.631 13.999 1.00 26.09 555 TRP A O 1
ATOM 3967 N N . ALA A 1 531 ? -14.786 6.479 13.323 1.00 24.24 556 ALA A N 1
ATOM 3968 C CA . ALA A 1 531 ? -15.047 5.407 12.392 1.00 23.69 556 ALA A CA 1
ATOM 3969 C C . ALA A 1 531 ? -14.228 5.553 11.123 1.00 23.29 556 ALA A C 1
ATOM 3970 O O . ALA A 1 531 ? -13.614 6.590 10.870 1.00 22.39 556 ALA A O 1
ATOM 3972 N N . TYR A 1 532 ? -14.217 4.484 10.339 1.00 23.16 557 TYR A N 1
ATOM 3973 C CA . TYR A 1 532 ? -13.542 4.463 9.049 1.00 24.12 557 TYR A CA 1
ATOM 3974 C C . TYR A 1 532 ? -14.003 3.233 8.276 1.00 24.87 557 TYR A C 1
ATOM 3975 O O . TYR A 1 532 ? -14.435 2.255 8.890 1.00 26.74 557 TYR A O 1
ATOM 3984 N N . PRO A 1 533 ? -13.911 3.262 6.933 1.00 25.10 558 PRO A N 1
ATOM 3985 C CA . PRO A 1 533 ? -14.385 2.102 6.170 1.00 24.46 558 PRO A CA 1
ATOM 3986 C C . PRO A 1 533 ? -13.504 0.869 6.388 1.00 23.05 558 PRO A C 1
ATOM 3987 O O . PRO A 1 533 ? -12.349 1.018 6.747 1.00 23.07 558 PRO A O 1
ATOM 3991 N N . PRO A 1 534 ? -14.043 -0.340 6.156 1.00 22.44 559 PRO A N 1
ATOM 3992 C CA . PRO A 1 534 ? -13.259 -1.579 6.292 1.00 22.30 559 PRO A CA 1
ATOM 3993 C C . PRO A 1 534 ? -11.929 -1.597 5.526 1.00 22.49 559 PRO A C 1
ATOM 3994 O O . PRO A 1 534 ? -10.959 -2.222 5.989 1.00 22.76 559 PRO A O 1
ATOM 3998 N N . ASP A 1 535 ? -11.898 -0.916 4.380 1.00 21.94 560 ASP A N 1
ATOM 3999 C CA . ASP A 1 535 ? -10.707 -0.841 3.511 1.00 22.24 560 ASP A CA 1
ATOM 4000 C C . ASP A 1 535 ? -9.478 -0.332 4.289 1.00 21.69 560 ASP A C 1
ATOM 4001 O O . ASP A 1 535 ? -8.356 -0.790 4.057 1.00 20.56 560 ASP A O 1
ATOM 4006 N N . ILE A 1 536 ? -9.711 0.625 5.193 1.00 21.70 561 ILE A N 1
ATOM 4007 C CA . ILE A 1 536 ? -8.656 1.218 6.024 1.00 22.43 561 ILE A CA 1
ATOM 4008 C C . ILE A 1 536 ? -8.069 0.181 6.992 1.00 21.70 561 ILE A C 1
ATOM 4009 O O . ILE A 1 536 ? -6.845 0.116 7.154 1.00 21.46 561 ILE A O 1
ATOM 4014 N N . GLU A 1 537 ? -8.921 -0.625 7.628 1.00 20.84 562 GLU A N 1
ATOM 4015 C CA . GLU A 1 537 ? -8.411 -1.678 8.522 1.00 20.57 562 GLU A CA 1
ATOM 4016 C C . GLU A 1 537 ? -7.616 -2.731 7.735 1.00 20.55 562 GLU A C 1
ATOM 4017 O O . GLU A 1 537 ? -6.505 -3.096 8.139 1.00 19.69 562 GLU A O 1
ATOM 4023 N N . PHE A 1 538 ? -8.171 -3.186 6.607 1.00 20.20 563 PHE A N 1
ATOM 4024 C CA . PHE A 1 538 ? -7.482 -4.163 5.747 1.00 20.67 563 PHE A CA 1
ATOM 4025 C C . PHE A 1 538 ? -6.081 -3.682 5.391 1.00 21.42 563 PHE A C 1
ATOM 4026 O O . PHE A 1 538 ? -5.113 -4.443 5.488 1.00 20.08 563 PHE A O 1
ATOM 4034 N N . HIS A 1 539 ? -5.997 -2.415 4.986 1.00 22.41 564 HIS A N 1
ATOM 4035 C CA . HIS A 1 539 ? -4.736 -1.797 4.627 1.00 23.35 564 HIS A CA 1
ATOM 4036 C C . HIS A 1 539 ? -3.731 -1.862 5.776 1.00 22.88 564 HIS A C 1
ATOM 4037 O O . HIS A 1 539 ? -2.610 -2.345 5.594 1.00 22.93 564 HIS A O 1
ATOM 4044 N N . PHE A 1 540 ? -4.135 -1.395 6.955 1.00 22.39 565 PHE A N 1
ATOM 4045 C CA . PHE A 1 540 ? -3.217 -1.339 8.098 1.00 22.08 565 PHE A CA 1
ATOM 4046 C C . PHE A 1 540 ? -2.950 -2.719 8.725 1.00 21.92 565 PHE A C 1
ATOM 4047 O O . PHE A 1 540 ? -1.883 -2.912 9.312 1.00 22.01 565 PHE A O 1
ATOM 4055 N N . GLN A 1 541 ? -3.876 -3.678 8.579 1.00 21.27 566 GLN A N 1
ATOM 4056 C CA . GLN A 1 541 ? -3.603 -5.082 8.951 1.00 21.09 566 GLN A CA 1
ATOM 4057 C C . GLN A 1 541 ? -2.511 -5.689 8.076 1.00 22.40 566 GLN A C 1
ATOM 4058 O O . GLN A 1 541 ? -1.641 -6.404 8.587 1.00 21.51 566 GLN A O 1
ATOM 4064 N N . GLU A 1 542 ? -2.554 -5.418 6.769 1.00 24.53 567 GLU A N 1
ATOM 4065 C CA . GLU A 1 542 ? -1.517 -5.918 5.848 1.00 26.91 567 GLU A CA 1
ATOM 4066 C C . GLU A 1 542 ? -0.150 -5.301 6.122 1.00 26.97 567 GLU A C 1
ATOM 4067 O O . GLU A 1 542 ? 0.845 -6.005 6.064 1.00 28.30 567 GLU A O 1
ATOM 4073 N N A MET A 1 543 ? -0.100 -4.009 6.432 0.50 26.98 568 MET A N 1
ATOM 4074 N N B MET A 1 543 ? -0.123 -3.998 6.421 0.50 27.64 568 MET A N 1
ATOM 4075 C CA A MET A 1 543 ? 1.175 -3.346 6.725 0.50 27.05 568 MET A CA 1
ATOM 4076 C CA B MET A 1 543 ? 1.114 -3.274 6.762 0.50 28.15 568 MET A CA 1
ATOM 4077 C C A MET A 1 543 ? 1.745 -3.664 8.117 0.50 26.33 568 MET A C 1
ATOM 4078 C C B MET A 1 543 ? 1.747 -3.711 8.092 0.50 26.96 568 MET A C 1
ATOM 4079 O O A MET A 1 543 ? 2.910 -3.352 8.382 0.50 26.61 568 MET A O 1
ATOM 4080 O O B MET A 1 543 ? 2.953 -3.535 8.286 0.50 27.35 568 MET A O 1
ATOM 4089 N N . ASN A 1 544 ? 0.939 -4.266 8.998 1.00 25.52 569 ASN A N 1
ATOM 4090 C CA . ASN A 1 544 ? 1.365 -4.600 10.366 1.00 23.97 569 ASN A CA 1
ATOM 4091 C C . ASN A 1 544 ? 1.049 -6.078 10.683 1.00 23.14 569 ASN A C 1
ATOM 4092 O O . ASN A 1 544 ? 0.121 -6.373 11.452 1.00 22.16 569 ASN A O 1
ATOM 4097 N N . PRO A 1 545 ? 1.841 -7.015 10.105 1.00 22.40 570 PRO A N 1
ATOM 4098 C CA . PRO A 1 545 ? 1.619 -8.468 10.272 1.00 22.30 570 PRO A CA 1
ATOM 4099 C C . PRO A 1 545 ? 1.643 -9.013 11.713 1.00 22.19 570 PRO A C 1
ATOM 4100 O O . PRO A 1 545 ? 1.088 -10.080 11.960 1.00 21.99 570 PRO A O 1
ATOM 4104 N N . ARG A 1 546 ? 2.286 -8.300 12.639 1.00 21.77 571 ARG A N 1
ATOM 4105 C CA . ARG A 1 546 ? 2.288 -8.689 14.052 1.00 20.79 571 ARG A CA 1
ATOM 4106 C C . ARG A 1 546 ? 0.901 -8.606 14.681 1.00 19.13 571 ARG A C 1
ATOM 4107 O O . ARG A 1 546 ? 0.610 -9.353 15.611 1.00 19.01 571 ARG A O 1
ATOM 4115 N N . PHE A 1 547 ? 0.063 -7.690 14.197 1.00 17.96 572 PHE A N 1
ATOM 4116 C CA . PHE A 1 547 ? -1.310 -7.592 14.688 1.00 16.99 572 PHE A CA 1
ATOM 4117 C C . PHE A 1 547 ? -2.051 -8.895 14.371 1.00 16.74 572 PHE A C 1
ATOM 4118 O O . PHE A 1 547 ? -2.024 -9.376 13.242 1.00 15.86 572 PHE A O 1
ATOM 4126 N N . MET A 1 548 ? -2.686 -9.463 15.398 1.00 16.85 573 MET A N 1
ATOM 4127 C CA . MET A 1 548 ? -3.254 -10.809 15.327 1.00 16.42 573 MET A CA 1
ATOM 4128 C C . MET A 1 548 ? -4.535 -10.846 14.520 1.00 16.80 573 MET A C 1
ATOM 4129 O O . MET A 1 548 ? -4.953 -11.931 14.078 1.00 17.24 573 MET A O 1
ATOM 4134 N N . GLY A 1 549 ? -5.166 -9.679 14.362 1.00 16.50 574 GLY A N 1
ATOM 4135 C CA . GLY A 1 549 ? -6.379 -9.530 13.556 1.00 16.72 574 GLY A CA 1
ATOM 4136 C C . GLY A 1 549 ? -7.260 -8.388 14.040 1.00 16.62 574 GLY A C 1
ATOM 4137 O O . GLY A 1 549 ? -6.799 -7.490 14.751 1.00 15.80 574 GLY A O 1
ATOM 4138 N N . GLU A 1 550 ? -8.537 -8.455 13.670 1.00 16.77 575 GLU A N 1
ATOM 4139 C CA . GLU A 1 550 ? -9.509 -7.435 14.004 1.00 16.97 575 GLU A CA 1
ATOM 4140 C C . GLU A 1 550 ? -10.830 -8.024 14.474 1.00 17.06 575 GLU A C 1
ATOM 4141 O O . GLU A 1 550 ? -11.156 -9.168 14.180 1.00 17.38 575 GLU A O 1
ATOM 4147 N N . PHE A 1 551 ? -11.593 -7.214 15.197 1.00 17.08 576 PHE A N 1
ATOM 4148 C CA . PHE A 1 551 ? -12.927 -7.575 15.616 1.00 17.05 576 PHE A CA 1
ATOM 4149 C C . PHE A 1 551 ? -13.841 -6.393 15.283 1.00 17.37 576 PHE A C 1
ATOM 4150 O O . PHE A 1 551 ? -13.775 -5.352 15.936 1.00 17.14 576 PHE A O 1
ATOM 4158 N N . ILE A 1 552 ? -14.679 -6.543 14.252 1.00 17.06 577 ILE A N 1
ATOM 4159 C CA . ILE A 1 552 ? -15.371 -5.387 13.674 1.00 16.64 577 ILE A CA 1
ATOM 4160 C C . ILE A 1 552 ? -16.533 -5.000 14.547 1.00 16.49 577 ILE A C 1
ATOM 4161 O O . ILE A 1 552 ? -17.076 -5.850 15.226 1.00 16.58 577 ILE A O 1
ATOM 4166 N N . TRP A 1 553 ? -16.891 -3.715 14.532 1.00 17.17 578 TRP A N 1
ATOM 4167 C CA . TRP A 1 553 ? -18.096 -3.219 15.206 1.00 17.60 578 TRP A CA 1
ATOM 4168 C C . TRP A 1 553 ? -19.196 -2.912 14.162 1.00 17.96 578 TRP A C 1
ATOM 4169 O O . TRP A 1 553 ? -19.193 -1.821 13.605 1.00 18.03 578 TRP A O 1
ATOM 4180 N N . THR A 1 554 ? -20.136 -3.807 13.847 1.00 18.07 579 THR A N 1
ATOM 4181 C CA . THR A 1 554 ? -20.363 -5.125 14.418 1.00 18.42 579 THR A CA 1
ATOM 4182 C C . THR A 1 554 ? -20.716 -6.093 13.298 1.00 18.98 579 THR A C 1
ATOM 4183 O O . THR A 1 554 ? -20.967 -5.678 12.164 1.00 20.24 579 THR A O 1
ATOM 4187 N N . GLY A 1 555 ? -20.773 -7.380 13.625 1.00 18.84 580 GLY A N 1
ATOM 4188 C CA . GLY A 1 555 ? -21.167 -8.414 12.668 1.00 18.46 580 GLY A CA 1
ATOM 4189 C C . GLY A 1 555 ? -22.637 -8.361 12.292 1.00 18.24 580 GLY A C 1
ATOM 4190 O O . GLY A 1 555 ? -22.986 -8.453 11.119 1.00 17.08 580 GLY A O 1
ATOM 4191 N N . PHE A 1 556 ? -23.484 -8.220 13.308 1.00 18.54 581 PHE A N 1
ATOM 4192 C CA . PHE A 1 556 ? -24.938 -8.057 13.161 1.00 19.17 581 PHE A CA 1
ATOM 4193 C C . PHE A 1 556 ? -25.293 -6.711 13.765 1.00 19.95 581 PHE A C 1
ATOM 4194 O O . PHE A 1 556 ? -24.648 -6.273 14.735 1.00 20.62 581 PHE A O 1
ATOM 4202 N N . ASP A 1 557 ? -26.333 -6.067 13.234 1.00 19.76 582 ASP A N 1
ATOM 4203 C CA . ASP A 1 557 ? -26.930 -4.944 13.953 1.00 19.67 582 ASP A CA 1
ATOM 4204 C C . ASP A 1 557 ? -27.524 -5.464 15.258 1.00 19.67 582 ASP A C 1
ATOM 4205 O O . ASP A 1 557 ? -27.834 -6.661 15.401 1.00 19.71 582 ASP A O 1
ATOM 4210 N N . TYR A 1 558 ? -27.680 -4.540 16.196 1.00 20.25 583 TYR A N 1
ATOM 4211 C CA . TYR A 1 558 ? -28.188 -4.832 17.540 1.00 20.74 583 TYR A CA 1
ATOM 4212 C C . TYR A 1 558 ? -29.119 -3.709 17.983 1.00 21.47 583 TYR A C 1
ATOM 4213 O O . TYR A 1 558 ? -29.079 -2.617 17.443 1.00 20.80 583 TYR A O 1
ATOM 4222 N N . LEU A 1 559 ? -29.928 -3.997 18.989 1.00 23.93 584 LEU A N 1
ATOM 4223 C CA . LEU A 1 559 ? -30.876 -3.044 19.546 1.00 26.16 584 LEU A CA 1
ATOM 4224 C C . LEU A 1 559 ? -30.167 -2.063 20.470 1.00 29.24 584 LEU A C 1
ATOM 4225 O O . LEU A 1 559 ? -29.257 -2.450 21.195 1.00 28.02 584 LEU A O 1
ATOM 4230 N N . GLY A 1 560 ? -30.598 -0.798 20.438 1.00 34.82 585 GLY A N 1
ATOM 4231 C CA . GLY A 1 560 ? -29.945 0.309 21.168 1.00 39.75 585 GLY A CA 1
ATOM 4232 C C . GLY A 1 560 ? -30.660 0.717 22.452 1.00 46.55 585 GLY A C 1
ATOM 4233 O O . GLY A 1 560 ? -31.862 0.441 22.619 1.00 48.72 585 GLY A O 1
ATOM 4234 N N . GLU A 1 561 ? -29.910 1.371 23.351 1.00 52.41 586 GLU A N 1
ATOM 4235 C CA . GLU A 1 561 ? -30.423 1.960 24.614 1.00 55.35 586 GLU A CA 1
ATOM 4236 C C . GLU A 1 561 ? -31.124 0.973 25.564 1.00 54.60 586 GLU A C 1
ATOM 4237 O O . GLU A 1 561 ? -32.296 0.618 25.386 1.00 52.16 586 GLU A O 1
ATOM 4243 N N . SER A 1 582 ? -34.462 6.410 15.873 1.00 56.51 607 SER A N 1
ATOM 4244 C CA . SER A 1 582 ? -33.558 5.291 15.610 1.00 55.50 607 SER A CA 1
ATOM 4245 C C . SER A 1 582 ? -33.315 4.446 16.866 1.00 52.35 607 SER A C 1
ATOM 4246 O O . SER A 1 582 ? -32.434 4.756 17.667 1.00 53.79 607 SER A O 1
ATOM 4249 N N . ARG A 1 583 ? -34.102 3.376 17.004 1.00 47.99 608 ARG A N 1
ATOM 4250 C CA . ARG A 1 583 ? -34.041 2.447 18.146 1.00 44.97 608 ARG A CA 1
ATOM 4251 C C . ARG A 1 583 ? -32.964 1.345 18.049 1.00 41.64 608 ARG A C 1
ATOM 4252 O O . ARG A 1 583 ? -32.803 0.581 19.006 1.00 40.60 608 ARG A O 1
ATOM 4260 N N . SER A 1 584 ? -32.286 1.216 16.901 1.00 35.97 609 SER A N 1
ATOM 4261 C CA . SER A 1 584 ? -31.284 0.153 16.706 1.00 32.20 609 SER A CA 1
ATOM 4262 C C . SER A 1 584 ? -30.122 0.619 15.818 1.00 29.86 609 SER A C 1
ATOM 4263 O O . SER A 1 584 ? -30.096 1.765 15.362 1.00 30.30 609 SER A O 1
ATOM 4266 N N . SER A 1 585 ? -29.151 -0.263 15.598 1.00 27.12 610 SER A N 1
ATOM 4267 C CA . SER A 1 585 ? -27.868 0.138 15.026 1.00 24.95 610 SER A CA 1
ATOM 4268 C C . SER A 1 585 ? -27.825 0.102 13.511 1.00 24.03 610 SER A C 1
ATOM 4269 O O . SER A 1 585 ? -28.713 -0.466 12.848 1.00 22.70 610 SER A O 1
ATOM 4272 N N . TYR A 1 586 ? -26.771 0.734 12.991 1.00 22.66 611 TYR A N 1
ATOM 4273 C CA . TYR A 1 586 ? -26.385 0.668 11.591 1.00 22.48 611 TYR A CA 1
ATOM 4274 C C . TYR A 1 586 ? -24.970 0.081 11.386 1.00 21.84 611 TYR A C 1
ATOM 4275 O O . TYR A 1 586 ? -24.508 -0.071 10.242 1.00 21.16 611 TYR A O 1
ATOM 4284 N N . PHE A 1 587 ? -24.291 -0.258 12.482 1.00 21.17 612 PHE A N 1
ATOM 4285 C CA . PHE A 1 587 ? -22.895 -0.728 12.446 1.00 20.51 612 PHE A CA 1
ATOM 4286 C C . PHE A 1 587 ? -22.739 -2.134 11.849 1.00 19.26 612 PHE A C 1
ATOM 4287 O O . PHE A 1 587 ? -21.663 -2.503 11.389 1.00 17.98 612 PHE A O 1
ATOM 4295 N N . GLY A 1 588 ? -23.806 -2.920 11.896 1.00 19.21 613 GLY A N 1
ATOM 4296 C CA . GLY A 1 588 ? -23.779 -4.307 11.455 1.00 19.95 613 GLY A CA 1
ATOM 4297 C C . GLY A 1 588 ? -23.438 -4.471 9.988 1.00 19.96 613 GLY A C 1
ATOM 4298 O O . GLY A 1 588 ? -23.911 -3.705 9.149 1.00 19.97 613 GLY A O 1
ATOM 4299 N N . ALA A 1 589 ? -22.593 -5.455 9.687 1.00 19.71 614 ALA A N 1
ATOM 4300 C CA . ALA A 1 589 ? -22.398 -5.909 8.311 1.00 19.20 614 ALA A CA 1
ATOM 4301 C C . ALA A 1 589 ? -23.649 -6.638 7.795 1.00 18.79 614 ALA A C 1
ATOM 4302 O O . ALA A 1 589 ? -23.923 -6.649 6.590 1.00 18.49 614 ALA A O 1
ATOM 4304 N N . VAL A 1 590 ? -24.381 -7.252 8.720 1.00 18.66 615 VAL A N 1
ATOM 4305 C CA . VAL A 1 590 ? -25.641 -7.926 8.451 1.00 19.32 615 VAL A CA 1
ATOM 4306 C C . VAL A 1 590 ? -26.679 -7.184 9.279 1.00 20.24 615 VAL A C 1
ATOM 4307 O O . VAL A 1 590 ? -26.382 -6.767 10.401 1.00 20.53 615 VAL A O 1
ATOM 4311 N N . ASP A 1 591 ? -27.884 -7.003 8.733 1.00 20.86 616 ASP A N 1
ATOM 4312 C CA . ASP A 1 591 ? -28.939 -6.235 9.420 1.00 21.25 616 ASP A CA 1
ATOM 4313 C C . ASP A 1 591 ? -29.556 -7.024 10.573 1.00 21.75 616 ASP A C 1
ATOM 4314 O O . ASP A 1 591 ? -29.272 -8.214 10.752 1.00 22.27 616 ASP A O 1
ATOM 4319 N N . LEU A 1 592 ? -30.418 -6.363 11.334 1.00 22.31 617 LEU A N 1
ATOM 4320 C CA . LEU A 1 592 ? -30.981 -6.924 12.572 1.00 22.78 617 LEU A CA 1
ATOM 4321 C C . LEU A 1 592 ? -31.817 -8.202 12.402 1.00 23.67 617 LEU A C 1
ATOM 4322 O O . LEU A 1 592 ? -31.967 -8.972 13.360 1.00 24.41 617 LEU A O 1
ATOM 4327 N N . CYS A 1 593 ? -32.376 -8.430 11.211 1.00 24.28 618 CYS A N 1
ATOM 4328 C CA . CYS A 1 593 ? -33.158 -9.655 10.952 1.00 24.97 618 CYS A CA 1
ATOM 4329 C C . CYS A 1 593 ? -32.347 -10.722 10.181 1.00 24.36 618 CYS A C 1
ATOM 4330 O O . CYS A 1 593 ? -32.889 -11.748 9.770 1.00 24.19 618 CYS A O 1
ATOM 4333 N N . GLY A 1 594 ? -31.049 -10.486 10.015 1.00 23.58 619 GLY A N 1
ATOM 4334 C CA . GLY A 1 594 ? -30.145 -11.453 9.416 1.00 23.53 619 GLY A CA 1
ATOM 4335 C C . GLY A 1 594 ? -29.988 -11.360 7.911 1.00 23.48 619 GLY A C 1
ATOM 4336 O O . GLY A 1 594 ? -29.547 -12.329 7.291 1.00 24.01 619 GLY A O 1
ATOM 4337 N N . LEU A 1 595 ? -30.320 -10.208 7.319 1.00 23.10 620 LEU A N 1
ATOM 4338 C CA . LEU A 1 595 ? -30.113 -10.000 5.882 1.00 23.78 620 LEU A CA 1
ATOM 4339 C C . LEU A 1 595 ? -28.811 -9.246 5.635 1.00 23.43 620 LEU A C 1
ATOM 4340 O O . LEU A 1 595 ? -28.583 -8.194 6.236 1.00 22.62 620 LEU A O 1
ATOM 4345 N N . PRO A 1 596 ? -27.937 -9.794 4.766 1.00 23.54 621 PRO A N 1
ATOM 4346 C CA . PRO A 1 596 ? -26.637 -9.149 4.577 1.00 23.49 621 PRO A CA 1
ATOM 4347 C C . PRO A 1 596 ? -26.770 -7.799 3.864 1.00 23.34 621 PRO A C 1
ATOM 4348 O O . PRO A 1 596 ? -27.555 -7.671 2.913 1.00 23.78 621 PRO A O 1
ATOM 4352 N N . LYS A 1 597 ? -26.023 -6.806 4.340 1.00 22.51 622 LYS A N 1
ATOM 4353 C CA . LYS A 1 597 ? -25.872 -5.543 3.627 1.00 21.59 622 LYS A CA 1
ATOM 4354 C C . LYS A 1 597 ? -24.745 -5.755 2.644 1.00 22.01 622 LYS A C 1
ATOM 4355 O O . LYS A 1 597 ? -24.114 -6.822 2.643 1.00 21.80 622 LYS A O 1
ATOM 4361 N N . ASP A 1 598 ? -24.463 -4.755 1.813 1.00 21.77 623 ASP A N 1
ATOM 4362 C CA . ASP A 1 598 ? -23.339 -4.868 0.874 1.00 22.29 623 ASP A CA 1
ATOM 4363 C C . ASP A 1 598 ? -22.007 -5.070 1.611 1.00 21.11 623 ASP A C 1
ATOM 4364 O O . ASP A 1 598 ? -21.087 -5.654 1.054 1.00 20.61 623 ASP A O 1
ATOM 4369 N N . ARG A 1 599 ? -21.929 -4.568 2.845 1.00 19.93 624 ARG A N 1
ATOM 4370 C CA . ARG A 1 599 ? -20.743 -4.662 3.691 1.00 20.11 624 ARG A CA 1
ATOM 4371 C C . ARG A 1 599 ? -20.319 -6.102 3.968 1.00 19.51 624 ARG A C 1
ATOM 4372 O O . ARG A 1 599 ? -19.125 -6.402 3.971 1.00 18.73 624 ARG A O 1
ATOM 4380 N N . PHE A 1 600 ? -21.304 -6.971 4.196 1.00 19.34 625 PHE A N 1
ATOM 4381 C CA . PHE A 1 600 ? -21.097 -8.421 4.245 1.00 19.55 625 PHE A CA 1
ATOM 4382 C C . PHE A 1 600 ? -20.202 -8.932 3.132 1.00 19.39 625 PHE A C 1
ATOM 4383 O O . PHE A 1 600 ? -19.302 -9.731 3.380 1.00 19.95 625 PHE A O 1
ATOM 4391 N N . TYR A 1 601 ? -20.445 -8.461 1.911 1.00 19.12 626 TYR A N 1
ATOM 4392 C CA . TYR A 1 601 ? -19.725 -8.955 0.734 1.00 18.45 626 TYR A CA 1
ATOM 4393 C C . TYR A 1 601 ? -18.335 -8.366 0.626 1.00 18.23 626 TYR A C 1
ATOM 4394 O O . TYR A 1 601 ? -17.424 -9.035 0.147 1.00 17.98 626 TYR A O 1
ATOM 4403 N N . LEU A 1 602 ? -18.162 -7.126 1.075 1.00 18.79 627 LEU A N 1
ATOM 4404 C CA . LEU A 1 602 ? -16.812 -6.546 1.179 1.00 19.57 627 LEU A CA 1
ATOM 4405 C C . LEU A 1 602 ? -15.944 -7.404 2.114 1.00 18.89 627 LEU A C 1
ATOM 4406 O O . LEU A 1 602 ? -14.827 -7.772 1.765 1.00 17.93 627 LEU A O 1
ATOM 4411 N N . TYR A 1 603 ? -16.483 -7.752 3.279 1.00 19.04 628 TYR A N 1
ATOM 4412 C CA . TYR A 1 603 ? -15.777 -8.663 4.192 1.00 19.52 628 TYR A CA 1
ATOM 4413 C C . TYR A 1 603 ? -15.582 -10.063 3.608 1.00 19.65 628 TYR A C 1
ATOM 4414 O O . TYR A 1 603 ? -14.476 -10.601 3.669 1.00 19.71 628 TYR A O 1
ATOM 4423 N N . GLN A 1 604 ? -16.631 -10.622 3.008 1.00 20.23 629 GLN A N 1
ATOM 4424 C CA . GLN A 1 604 ? -16.548 -11.936 2.345 1.00 21.07 629 GLN A CA 1
ATOM 4425 C C . GLN A 1 604 ? -15.463 -11.964 1.245 1.00 21.63 629 GLN A C 1
ATOM 4426 O O . GLN A 1 604 ? -14.719 -12.945 1.132 1.00 22.20 629 GLN A O 1
ATOM 4432 N N . SER A 1 605 ? -15.346 -10.875 0.481 1.00 21.18 630 SER A N 1
ATOM 4433 C CA . SER A 1 605 ? -14.294 -10.743 -0.543 1.00 20.73 630 SER A CA 1
ATOM 4434 C C . SER A 1 605 ? -12.877 -10.773 0.026 1.00 20.70 630 SER A C 1
ATOM 4435 O O . SER A 1 605 ? -11.949 -11.185 -0.662 1.00 21.55 630 SER A O 1
ATOM 4438 N N . GLN A 1 606 ? -12.713 -10.306 1.261 1.00 20.27 631 GLN A N 1
ATOM 4439 C CA . GLN A 1 606 ? -11.408 -10.236 1.927 1.00 20.29 631 GLN A CA 1
ATOM 4440 C C . GLN A 1 606 ? -11.069 -11.482 2.758 1.00 20.30 631 GLN A C 1
ATOM 4441 O O . GLN A 1 606 ? -9.902 -11.786 2.946 1.00 20.00 631 GLN A O 1
ATOM 4447 N N . TRP A 1 607 ? -12.090 -12.194 3.238 1.00 20.63 632 TRP A N 1
ATOM 4448 C CA . TRP A 1 607 ? -11.937 -13.241 4.254 1.00 20.69 632 TRP A CA 1
ATOM 4449 C C . TRP A 1 607 ? -12.246 -14.686 3.836 1.00 21.41 632 TRP A C 1
ATOM 4450 O O . TRP A 1 607 ? -12.078 -15.578 4.653 1.00 22.02 632 TRP A O 1
ATOM 4461 N N . THR A 1 608 ? -12.702 -14.922 2.604 1.00 22.45 633 THR A N 1
ATOM 4462 C CA . THR A 1 608 ? -12.992 -16.274 2.122 1.00 22.45 633 THR A CA 1
ATOM 4463 C C . THR A 1 608 ? -12.262 -16.532 0.821 1.00 23.87 633 THR A C 1
ATOM 4464 O O . THR A 1 608 ? -11.936 -15.606 0.108 1.00 24.27 633 THR A O 1
ATOM 4468 N N . ASP A 1 609 ? -12.013 -17.806 0.531 1.00 27.02 634 ASP A N 1
ATOM 4469 C CA . ASP A 1 609 ? -11.326 -18.256 -0.690 1.00 28.39 634 ASP A CA 1
ATOM 4470 C C . ASP A 1 609 ? -12.264 -18.703 -1.816 1.00 27.60 634 ASP A C 1
ATOM 4471 O O . ASP A 1 609 ? -11.887 -18.660 -2.980 1.00 26.34 634 ASP A O 1
ATOM 4476 N N . LYS A 1 610 ? -13.461 -19.155 -1.463 1.00 27.84 635 LYS A N 1
ATOM 4477 C CA . LYS A 1 610 ? -14.419 -19.650 -2.435 1.00 29.30 635 LYS A CA 1
ATOM 4478 C C . LYS A 1 610 ? -14.840 -18.499 -3.384 1.00 27.64 635 LYS A C 1
ATOM 4479 O O . LYS A 1 610 ? -15.333 -17.466 -2.917 1.00 26.30 635 LYS A O 1
ATOM 4485 N N . PRO A 1 611 ? -14.616 -18.661 -4.711 1.00 26.14 636 PRO A N 1
ATOM 4486 C CA . PRO A 1 611 ? -14.789 -17.521 -5.622 1.00 24.55 636 PRO A CA 1
ATOM 4487 C C . PRO A 1 611 ? -16.160 -16.862 -5.514 1.00 23.25 636 PRO A C 1
ATOM 4488 O O . PRO A 1 611 ? -17.171 -17.540 -5.440 1.00 23.41 636 PRO A O 1
ATOM 4492 N N . MET A 1 612 ? -16.182 -15.544 -5.439 1.00 22.04 637 MET A N 1
ATOM 4493 C CA . MET A 1 612 ? -17.444 -14.809 -5.366 1.00 21.44 637 MET A CA 1
ATOM 4494 C C . MET A 1 612 ? -17.310 -13.448 -6.043 1.00 20.82 637 MET A C 1
ATOM 4495 O O . MET A 1 612 ? -16.208 -12.981 -6.403 1.00 20.34 637 MET A O 1
ATOM 4500 N N . VAL A 1 613 ? -18.461 -12.833 -6.228 1.00 20.13 638 VAL A N 1
ATOM 4501 C CA . VAL A 1 613 ? -18.536 -11.520 -6.803 1.00 20.66 638 VAL A CA 1
ATOM 4502 C C . VAL A 1 613 ? -19.874 -10.959 -6.347 1.00 21.43 638 VAL A C 1
ATOM 4503 O O . VAL A 1 613 ? -20.857 -11.702 -6.197 1.00 21.24 638 VAL A O 1
ATOM 4507 N N . HIS A 1 614 ? -19.887 -9.667 -6.061 1.00 22.17 639 HIS A N 1
ATOM 4508 C CA . HIS A 1 614 ? -21.103 -8.991 -5.625 1.00 23.52 639 HIS A CA 1
ATOM 4509 C C . HIS A 1 614 ? -21.087 -7.579 -6.184 1.00 25.03 639 HIS A C 1
ATOM 4510 O O . HIS A 1 614 ? -20.024 -6.953 -6.270 1.00 26.46 639 HIS A O 1
ATOM 4517 N N . ILE A 1 615 ? -22.270 -7.098 -6.549 1.00 26.14 640 ILE A N 1
ATOM 4518 C CA . ILE A 1 615 ? -22.422 -5.841 -7.259 1.00 27.20 640 ILE A CA 1
ATOM 4519 C C . ILE A 1 615 ? -23.402 -4.957 -6.485 1.00 26.69 640 ILE A C 1
ATOM 4520 O O . ILE A 1 615 ? -24.337 -5.453 -5.830 1.00 26.19 640 ILE A O 1
ATOM 4525 N N . LEU A 1 616 ? -23.130 -3.656 -6.524 1.00 25.86 641 LEU A N 1
ATOM 4526 C CA . LEU A 1 616 ? -24.015 -2.648 -5.963 1.00 26.19 641 LEU A CA 1
ATOM 4527 C C . LEU A 1 616 ? -23.855 -1.346 -6.770 1.00 25.88 641 LEU A C 1
ATOM 4528 O O . LEU A 1 616 ? -22.783 -1.122 -7.346 1.00 25.74 641 LEU A O 1
ATOM 4533 N N . PRO A 1 617 ? -24.887 -0.499 -6.850 1.00 25.13 642 PRO A N 1
ATOM 4534 C CA . PRO A 1 617 ? -26.171 -0.623 -6.142 1.00 25.91 642 PRO A CA 1
ATOM 4535 C C . PRO A 1 617 ? -27.177 -1.480 -6.905 1.00 26.27 642 PRO A C 1
ATOM 4536 O O . PRO A 1 617 ? -26.771 -2.286 -7.730 1.00 26.69 642 PRO A O 1
ATOM 4540 N N . HIS A 1 618 ? -28.465 -1.339 -6.589 1.00 28.24 643 HIS A N 1
ATOM 4541 C CA . HIS A 1 618 ? -29.555 -1.788 -7.473 1.00 30.18 643 HIS A CA 1
ATOM 4542 C C . HIS A 1 618 ? -29.543 -1.035 -8.820 1.00 30.82 643 HIS A C 1
ATOM 4543 O O . HIS A 1 618 ? -28.776 -0.078 -9.008 1.00 30.06 643 HIS A O 1
ATOM 4550 N N . TRP A 1 619 ? -30.415 -1.454 -9.735 1.00 31.65 644 TRP A N 1
ATOM 4551 C CA . TRP A 1 619 ? -30.526 -0.823 -11.051 1.00 32.72 644 TRP A CA 1
ATOM 4552 C C . TRP A 1 619 ? -31.932 -0.261 -11.357 1.00 33.34 644 TRP A C 1
ATOM 4553 O O . TRP A 1 619 ? -32.400 -0.354 -12.490 1.00 33.78 644 TRP A O 1
ATOM 4564 N N . ASN A 1 620 ? -32.612 0.264 -10.333 1.00 33.61 645 ASN A N 1
ATOM 4565 C CA . ASN A 1 620 ? -33.743 1.194 -10.497 1.00 34.93 645 ASN A CA 1
ATOM 4566 C C . ASN A 1 620 ? -33.350 2.660 -10.242 1.00 35.74 645 ASN A C 1
ATOM 4567 O O . ASN A 1 620 ? -33.456 3.157 -9.123 1.00 33.65 645 ASN A O 1
ATOM 4572 N N . TRP A 1 621 ? -32.928 3.345 -11.302 1.00 38.55 646 TRP A N 1
ATOM 4573 C CA . TRP A 1 621 ? -32.547 4.763 -11.255 1.00 42.11 646 TRP A CA 1
ATOM 4574 C C . TRP A 1 621 ? -33.236 5.559 -12.380 1.00 44.27 646 TRP A C 1
ATOM 4575 O O . TRP A 1 621 ? -34.042 4.998 -13.121 1.00 45.01 646 TRP A O 1
ATOM 4586 N N . LYS A 1 622 ? -32.949 6.862 -12.472 1.00 46.49 647 LYS A N 1
ATOM 4587 C CA . LYS A 1 622 ? -33.509 7.742 -13.516 1.00 46.36 647 LYS A CA 1
ATOM 4588 C C . LYS A 1 622 ? -32.504 7.900 -14.662 1.00 48.47 647 LYS A C 1
ATOM 4589 O O . LYS A 1 622 ? -31.295 7.969 -14.423 1.00 50.11 647 LYS A O 1
ATOM 4591 N N . LYS A 1 623 ? -33.001 7.947 -15.902 1.00 48.72 648 LYS A N 1
ATOM 4592 C CA . LYS A 1 623 ? -32.152 8.199 -17.074 1.00 48.60 648 LYS A CA 1
ATOM 4593 C C . LYS A 1 623 ? -31.485 9.562 -16.902 1.00 48.51 648 LYS A C 1
ATOM 4594 O O . LYS A 1 623 ? -32.129 10.503 -16.444 1.00 48.99 648 LYS A O 1
ATOM 4596 N N . GLY A 1 624 ? -30.193 9.649 -17.219 1.00 48.79 649 GLY A N 1
ATOM 4597 C CA . GLY A 1 624 ? -29.413 10.871 -16.994 1.00 48.29 649 GLY A CA 1
ATOM 4598 C C . GLY A 1 624 ? -28.486 10.824 -15.790 1.00 49.39 649 GLY A C 1
ATOM 4599 O O . GLY A 1 624 ? -27.452 11.495 -15.786 1.00 49.10 649 GLY A O 1
ATOM 4600 N N . MET A 1 625 ? -28.843 10.046 -14.763 1.00 50.13 650 MET A N 1
ATOM 4601 C CA . MET A 1 625 ? -27.982 9.876 -13.576 1.00 47.47 650 MET A CA 1
ATOM 4602 C C . MET A 1 625 ? -26.746 9.061 -13.928 1.00 44.71 650 MET A C 1
ATOM 4603 O O . MET A 1 625 ? -26.808 8.136 -14.735 1.00 42.40 650 MET A O 1
ATOM 4608 N N . ASN A 1 626 ? -25.624 9.432 -13.323 1.00 45.42 651 ASN A N 1
ATOM 4609 C CA . ASN A 1 626 ? -24.396 8.649 -13.390 1.00 46.38 651 ASN A CA 1
ATOM 4610 C C . ASN A 1 626 ? -24.359 7.813 -12.108 1.00 41.40 651 ASN A C 1
ATOM 4611 O O . ASN A 1 626 ? -24.367 8.364 -11.019 1.00 40.92 651 ASN A O 1
ATOM 4616 N N . ILE A 1 627 ? -24.365 6.491 -12.252 1.00 37.21 652 ILE A N 1
ATOM 4617 C CA . ILE A 1 627 ? -24.410 5.570 -11.123 1.00 35.05 652 ILE A CA 1
ATOM 4618 C C . ILE A 1 627 ? -22.994 5.057 -10.854 1.00 32.93 652 ILE A C 1
ATOM 4619 O O . ILE A 1 627 ? -22.390 4.430 -11.739 1.00 32.73 652 ILE A O 1
ATOM 4624 N N . PRO A 1 628 ? -22.435 5.350 -9.655 1.00 30.38 653 PRO A N 1
ATOM 4625 C CA . PRO A 1 628 ? -21.176 4.688 -9.298 1.00 28.98 653 PRO A CA 1
ATOM 4626 C C . PRO A 1 628 ? -21.467 3.221 -9.001 1.00 27.12 653 PRO A C 1
ATOM 4627 O O . PRO A 1 628 ? -22.338 2.930 -8.178 1.00 26.73 653 PRO A O 1
ATOM 4631 N N . VAL A 1 629 ? -20.790 2.316 -9.699 1.00 25.59 654 VAL A N 1
ATOM 4632 C CA . VAL A 1 629 ? -21.042 0.884 -9.538 1.00 26.11 654 VAL A CA 1
ATOM 4633 C C . VAL A 1 629 ? -19.796 0.256 -8.946 1.00 25.79 654 VAL A C 1
ATOM 4634 O O . VAL A 1 629 ? -18.711 0.363 -9.512 1.00 25.60 654 VAL A O 1
ATOM 4638 N N . TYR A 1 630 ? -19.977 -0.387 -7.795 1.00 27.07 655 TYR A N 1
ATOM 4639 C CA . TYR A 1 630 ? -18.907 -1.027 -7.039 1.00 26.45 655 TYR A CA 1
ATOM 4640 C C . TYR A 1 630 ? -19.070 -2.543 -7.135 1.00 25.43 655 TYR A C 1
ATOM 4641 O O . TYR A 1 630 ? -20.195 -3.064 -7.119 1.00 23.96 655 TYR A O 1
ATOM 4650 N N . VAL A 1 631 ? -17.950 -3.240 -7.292 1.00 24.86 656 VAL A N 1
ATOM 4651 C CA . VAL A 1 631 ? -17.941 -4.698 -7.287 1.00 25.11 656 VAL A CA 1
ATOM 4652 C C . VAL A 1 631 ? -16.928 -5.172 -6.259 1.00 24.69 656 VAL A C 1
ATOM 4653 O O . VAL A 1 631 ? -15.787 -4.696 -6.241 1.00 23.22 656 VAL A O 1
ATOM 4657 N N . TYR A 1 632 ? -17.369 -6.106 -5.410 1.00 24.60 657 TYR A N 1
ATOM 4658 C CA . TYR A 1 632 ? -16.502 -6.769 -4.433 1.00 24.03 657 TYR A CA 1
ATOM 4659 C C . TYR A 1 632 ? -16.295 -8.225 -4.857 1.00 23.85 657 TYR A C 1
ATOM 4660 O O . TYR A 1 632 ? -17.258 -8.960 -5.051 1.00 25.12 657 TYR A O 1
ATOM 4669 N N . THR A 1 633 ? -15.045 -8.625 -5.025 1.00 23.43 658 THR A N 1
ATOM 4670 C CA . THR A 1 633 ? -14.712 -9.977 -5.439 1.00 23.63 658 THR A CA 1
ATOM 4671 C C . THR A 1 633 ? -13.384 -10.384 -4.816 1.00 23.87 658 THR A C 1
ATOM 4672 O O . THR A 1 633 ? -12.561 -9.528 -4.497 1.00 22.96 658 THR A O 1
ATOM 4676 N N . ASN A 1 634 ? -13.193 -11.694 -4.662 1.00 24.33 659 ASN A N 1
ATOM 4677 C CA . ASN A 1 634 ? -11.894 -12.268 -4.289 1.00 24.51 659 ASN A CA 1
ATOM 4678 C C . ASN A 1 634 ? -11.117 -12.776 -5.507 1.00 25.03 659 ASN A C 1
ATOM 4679 O O . ASN A 1 634 ? -10.037 -13.339 -5.357 1.00 25.54 659 ASN A O 1
ATOM 4684 N N . CYS A 1 635 ? -11.647 -12.556 -6.707 1.00 26.09 660 CYS A N 1
ATOM 4685 C CA . CYS A 1 635 ? -10.975 -12.958 -7.952 1.00 26.74 660 CYS A CA 1
ATOM 4686 C C . CYS A 1 635 ? -9.991 -11.901 -8.470 1.00 26.48 660 CYS A C 1
ATOM 4687 O O . CYS A 1 635 ? -10.038 -10.738 -8.091 1.00 26.52 660 CYS A O 1
ATOM 4690 N N . TYR A 1 636 ? -9.100 -12.335 -9.344 1.00 27.33 661 TYR A N 1
ATOM 4691 C CA . TYR A 1 636 ? -8.068 -11.475 -9.898 1.00 28.80 661 TYR A CA 1
ATOM 4692 C C . TYR A 1 636 ? -8.624 -10.196 -10.568 1.00 29.96 661 TYR A C 1
ATOM 4693 O O . TYR A 1 636 ? -8.044 -9.114 -10.400 1.00 30.31 661 TYR A O 1
ATOM 4702 N N . GLU A 1 637 ? -9.736 -10.321 -11.299 1.00 29.73 662 GLU A N 1
ATOM 4703 C CA . GLU A 1 637 ? -10.363 -9.180 -12.006 1.00 30.70 662 GLU A CA 1
ATOM 4704 C C . GLU A 1 637 ? -11.868 -9.368 -12.217 1.00 29.45 662 GLU A C 1
ATOM 4705 O O . GLU A 1 637 ? -12.397 -10.455 -12.020 1.00 30.20 662 GLU A O 1
ATOM 4711 N N . ALA A 1 638 ? -12.538 -8.310 -12.650 1.00 28.04 663 ALA A N 1
ATOM 4712 C CA . ALA A 1 638 ? -13.939 -8.398 -13.030 1.00 28.71 663 ALA A CA 1
ATOM 4713 C C . ALA A 1 638 ? -14.272 -7.463 -14.187 1.00 29.73 663 ALA A C 1
ATOM 4714 O O . ALA A 1 638 ? -13.614 -6.439 -14.379 1.00 29.61 663 ALA A O 1
ATOM 4716 N N . GLU A 1 639 ? -15.307 -7.837 -14.941 1.00 30.64 664 GLU A N 1
ATOM 4717 C CA . GLU A 1 639 ? -15.759 -7.103 -16.124 1.00 30.64 664 GLU A CA 1
ATOM 4718 C C . GLU A 1 639 ? -17.246 -6.856 -15.988 1.00 29.34 664 GLU A C 1
ATOM 4719 O O . GLU A 1 639 ? -17.991 -7.770 -15.661 1.00 28.38 664 GLU A O 1
ATOM 4725 N N . LEU A 1 640 ? -17.660 -5.615 -16.237 1.00 30.02 665 LEU A N 1
ATOM 4726 C CA . LEU A 1 640 ? -19.049 -5.185 -16.104 1.00 30.80 665 LEU A CA 1
ATOM 4727 C C . LEU A 1 640 ? -19.699 -5.106 -17.495 1.00 31.58 665 LEU A C 1
ATOM 4728 O O . LEU A 1 640 ? -19.064 -4.668 -18.463 1.00 30.41 665 LEU A O 1
ATOM 4733 N N . PHE A 1 641 ? -20.955 -5.542 -17.590 1.00 31.80 666 PHE A N 1
ATOM 4734 C CA . PHE A 1 641 ? -21.691 -5.575 -18.857 1.00 32.83 666 PHE A CA 1
ATOM 4735 C C . PHE A 1 641 ? -23.047 -4.924 -18.653 1.00 33.38 666 PHE A C 1
ATOM 4736 O O . PHE A 1 641 ? -23.792 -5.358 -17.780 1.00 34.41 666 PHE A O 1
ATOM 4744 N N . LEU A 1 642 ? -23.359 -3.883 -19.434 1.00 33.73 667 LEU A N 1
ATOM 4745 C CA . LEU A 1 642 ? -24.688 -3.251 -19.406 1.00 34.33 667 LEU A CA 1
ATOM 4746 C C . LEU A 1 642 ? -25.456 -3.616 -20.675 1.00 35.10 667 LEU A C 1
ATOM 4747 O O . LEU A 1 642 ? -25.058 -3.223 -21.770 1.00 33.05 667 LEU A O 1
ATOM 4752 N N . ASN A 1 643 ? -26.552 -4.361 -20.512 1.00 37.33 668 ASN A N 1
ATOM 4753 C CA . ASN A 1 643 ? -27.340 -4.902 -21.635 1.00 39.09 668 ASN A CA 1
ATOM 4754 C C . ASN A 1 643 ? -26.473 -5.603 -22.700 1.00 39.28 668 ASN A C 1
ATOM 4755 O O . ASN A 1 643 ? -26.652 -5.396 -23.899 1.00 40.19 668 ASN A O 1
ATOM 4760 N N . GLY A 1 644 ? -25.519 -6.411 -22.247 1.00 38.55 669 GLY A N 1
ATOM 4761 C CA . GLY A 1 644 ? -24.606 -7.112 -23.141 1.00 38.75 669 GLY A CA 1
ATOM 4762 C C . GLY A 1 644 ? -23.343 -6.365 -23.549 1.00 38.58 669 GLY A C 1
ATOM 4763 O O . GLY A 1 644 ? -22.370 -7.004 -23.941 1.00 38.83 669 GLY A O 1
ATOM 4764 N N . LYS A 1 645 ? -23.335 -5.034 -23.465 1.00 39.86 670 LYS A N 1
ATOM 4765 C CA . LYS A 1 645 ? -22.166 -4.249 -23.869 1.00 41.33 670 LYS A CA 1
ATOM 4766 C C . LYS A 1 645 ? -21.157 -4.131 -22.717 1.00 39.17 670 LYS A C 1
ATOM 4767 O O . LYS A 1 645 ? -21.511 -3.682 -21.620 1.00 38.72 670 LYS A O 1
ATOM 4773 N N . SER A 1 646 ? -19.910 -4.524 -22.979 1.00 35.81 671 SER A N 1
ATOM 4774 C CA . SER A 1 646 ? -18.823 -4.427 -21.995 1.00 34.89 671 SER A CA 1
ATOM 4775 C C . SER A 1 646 ? -18.523 -2.979 -21.615 1.00 34.26 671 SER A C 1
ATOM 4776 O O . SER A 1 646 ? -18.535 -2.106 -22.470 1.00 37.25 671 SER A O 1
ATOM 4779 N N . LEU A 1 647 ? -18.271 -2.736 -20.330 1.00 33.55 672 LEU A N 1
ATOM 4780 C CA . LEU A 1 647 ? -17.872 -1.418 -19.828 1.00 32.23 672 LEU A CA 1
ATOM 4781 C C . LEU A 1 647 ? -16.438 -1.411 -19.328 1.00 32.36 672 LEU A C 1
ATOM 4782 O O . LEU A 1 647 ? -16.012 -0.436 -18.722 1.00 33.16 672 LEU A O 1
ATOM 4787 N N . GLY A 1 648 ? -15.694 -2.488 -19.578 1.00 33.40 673 GLY A N 1
ATOM 4788 C CA . GLY A 1 648 ? -14.277 -2.561 -19.216 1.00 34.72 673 GLY A CA 1
ATOM 4789 C C . GLY A 1 648 ? -13.952 -3.548 -18.104 1.00 35.53 673 GLY A C 1
ATOM 4790 O O . GLY A 1 648 ? -14.758 -3.801 -17.210 1.00 35.48 673 GLY A O 1
ATOM 4791 N N . LYS A 1 649 ? -12.761 -4.124 -18.199 1.00 38.35 674 LYS A N 1
ATOM 4792 C CA . LYS A 1 649 ? -12.176 -4.945 -17.147 1.00 40.13 674 LYS A CA 1
ATOM 4793 C C . LYS A 1 649 ? -11.660 -4.025 -16.047 1.00 39.32 674 LYS A C 1
ATOM 4794 O O . LYS A 1 649 ? -11.288 -2.882 -16.313 1.00 38.52 674 LYS A O 1
ATOM 4800 N N . ARG A 1 650 ? -11.645 -4.531 -14.817 1.00 38.76 675 ARG A N 1
ATOM 4801 C CA . ARG A 1 650 ? -10.911 -3.896 -13.724 1.00 37.84 675 ARG A CA 1
ATOM 4802 C C . ARG A 1 650 ? -10.206 -4.935 -12.848 1.00 36.19 675 ARG A C 1
ATOM 4803 O O . ARG A 1 650 ? -10.840 -5.839 -12.294 1.00 33.84 675 ARG A O 1
ATOM 4811 N N . VAL A 1 651 ? -8.883 -4.800 -12.755 1.00 35.33 676 VAL A N 1
ATOM 4812 C CA . VAL A 1 651 ? -8.040 -5.758 -12.044 1.00 34.97 676 VAL A CA 1
ATOM 4813 C C . VAL A 1 651 ? -7.915 -5.310 -10.586 1.00 35.05 676 VAL A C 1
ATOM 4814 O O . VAL A 1 651 ? -7.598 -4.149 -10.317 1.00 35.19 676 VAL A O 1
ATOM 4818 N N . LYS A 1 652 ? -8.176 -6.224 -9.653 1.00 34.71 677 LYS A N 1
ATOM 4819 C CA . LYS A 1 652 ? -8.061 -5.911 -8.224 1.00 35.08 677 LYS A CA 1
ATOM 4820 C C . LYS A 1 652 ? -6.595 -5.703 -7.852 1.00 35.79 677 LYS A C 1
ATOM 4821 O O . LYS A 1 652 ? -5.740 -6.486 -8.260 1.00 35.26 677 LYS A O 1
ATOM 4827 N N . GLY A 1 653 ? -6.314 -4.636 -7.101 1.00 37.00 678 GLY A N 1
ATOM 4828 C CA . GLY A 1 653 ? -4.930 -4.255 -6.761 1.00 37.66 678 GLY A CA 1
ATOM 4829 C C . GLY A 1 653 ? -4.253 -3.342 -7.768 1.00 37.60 678 GLY A C 1
ATOM 4830 O O . GLY A 1 653 ? -3.093 -2.997 -7.599 1.00 36.49 678 GLY A O 1
ATOM 4831 N N . ARG A 1 654 ? -4.986 -2.942 -8.802 1.00 38.66 679 ARG A N 1
ATOM 4832 C CA . ARG A 1 654 ? -4.433 -2.177 -9.920 1.00 39.57 679 ARG A CA 1
ATOM 4833 C C . ARG A 1 654 ? -5.364 -1.017 -10.269 1.00 36.21 679 ARG A C 1
ATOM 4834 O O . ARG A 1 654 ? -4.952 0.137 -10.253 1.00 34.77 679 ARG A O 1
ATOM 4842 N N . ASP A 1 655 ? -6.620 -1.329 -10.555 1.00 34.15 680 ASP A N 1
ATOM 4843 C CA . ASP A 1 655 ? -7.653 -0.327 -10.761 1.00 33.86 680 ASP A CA 1
ATOM 4844 C C . ASP A 1 655 ? -8.341 -0.025 -9.423 1.00 32.55 680 ASP A C 1
ATOM 4845 O O . ASP A 1 655 ? -9.294 -0.695 -9.007 1.00 30.63 680 ASP A O 1
ATOM 4850 N N . LEU A 1 656 ? -7.825 1.009 -8.765 1.00 32.01 681 LEU A N 1
ATOM 4851 C CA . LEU A 1 656 ? -8.170 1.345 -7.393 1.00 31.36 681 LEU A CA 1
ATOM 4852 C C . LEU A 1 656 ? -9.422 2.188 -7.395 1.00 31.30 681 LEU A C 1
ATOM 4853 O O . LEU A 1 656 ? -9.713 2.847 -8.390 1.00 32.91 681 LEU A O 1
ATOM 4858 N N . THR A 1 657 ? -10.174 2.139 -6.298 1.00 31.10 682 THR A N 1
ATOM 4859 C CA . THR A 1 657 ? -11.391 2.933 -6.134 1.00 31.93 682 THR A CA 1
ATOM 4860 C C . THR A 1 657 ? -11.145 3.989 -5.063 1.00 34.63 682 THR A C 1
ATOM 4861 O O . THR A 1 657 ? -10.795 3.655 -3.926 1.00 35.86 682 THR A O 1
ATOM 4865 N N . GLU A 1 658 ? -11.326 5.255 -5.429 1.00 37.35 683 GLU A N 1
ATOM 4866 C CA . GLU A 1 658 ? -11.171 6.370 -4.498 1.00 39.92 683 GLU A CA 1
ATOM 4867 C C . GLU A 1 658 ? -12.396 6.451 -3.591 1.00 39.52 683 GLU A C 1
ATOM 4868 O O . GLU A 1 658 ? -13.525 6.467 -4.077 1.00 36.63 683 GLU A O 1
ATOM 4874 N N . ILE A 1 659 ? -12.171 6.506 -2.281 1.00 41.93 684 ILE A N 1
ATOM 4875 C CA . ILE A 1 659 ? -13.263 6.646 -1.314 1.00 44.66 684 ILE A CA 1
ATOM 4876 C C . ILE A 1 659 ? -12.993 7.798 -0.335 1.00 48.33 684 ILE A C 1
ATOM 4877 O O . ILE A 1 659 ? -11.841 8.039 0.043 1.00 47.30 684 ILE A O 1
ATOM 4882 N N . MET A 1 660 ? -14.060 8.509 0.050 1.00 54.21 685 MET A N 1
ATOM 4883 C CA . MET A 1 660 ? -13.967 9.688 0.929 1.00 58.47 685 MET A CA 1
ATOM 4884 C C . MET A 1 660 ? -13.918 9.282 2.404 1.00 61.32 685 MET A C 1
ATOM 4885 O O . MET A 1 660 ? -14.799 8.564 2.873 1.00 60.15 685 MET A O 1
ATOM 4887 N N . VAL A 1 661 ? -12.883 9.744 3.115 1.00 66.81 686 VAL A N 1
ATOM 4888 C CA . VAL A 1 661 ? -12.746 9.569 4.576 1.00 71.33 686 VAL A CA 1
ATOM 4889 C C . VAL A 1 661 ? -12.681 10.961 5.231 1.00 72.99 686 VAL A C 1
ATOM 4890 O O . VAL A 1 661 ? -13.158 11.164 6.353 1.00 71.71 686 VAL A O 1
ATOM 4894 N N . ASN A 1 669 ? -7.248 13.369 2.492 1.00 73.79 694 ASN A N 1
ATOM 4895 C CA . ASN A 1 669 ? -8.655 13.170 2.824 1.00 74.68 694 ASN A CA 1
ATOM 4896 C C . ASN A 1 669 ? -9.166 11.839 2.272 1.00 69.30 694 ASN A C 1
ATOM 4897 O O . ASN A 1 669 ? -9.734 11.038 3.011 1.00 71.77 694 ASN A O 1
ATOM 4902 N N . THR A 1 670 ? -8.970 11.629 0.972 1.00 62.94 695 THR A N 1
ATOM 4903 C CA . THR A 1 670 ? -9.437 10.423 0.275 1.00 57.57 695 THR A CA 1
ATOM 4904 C C . THR A 1 670 ? -8.424 9.275 0.320 1.00 53.08 695 THR A C 1
ATOM 4905 O O . THR A 1 670 ? -7.221 9.496 0.496 1.00 52.55 695 THR A O 1
ATOM 4909 N N . PHE A 1 671 ? -8.933 8.056 0.136 1.00 47.17 696 PHE A N 1
ATOM 4910 C CA . PHE A 1 671 ? -8.121 6.833 0.127 1.00 43.24 696 PHE A CA 1
ATOM 4911 C C . PHE A 1 671 ? -8.304 6.071 -1.203 1.00 39.48 696 PHE A C 1
ATOM 4912 O O . PHE A 1 671 ? -9.442 5.846 -1.648 1.00 35.46 696 PHE A O 1
ATOM 4920 N N . GLN A 1 672 ? -7.185 5.705 -1.838 1.00 36.11 697 GLN A N 1
ATOM 4921 C CA . GLN A 1 672 ? -7.203 4.825 -3.011 1.00 35.99 697 GLN A CA 1
ATOM 4922 C C . GLN A 1 672 ? -7.257 3.356 -2.556 1.00 34.20 697 GLN A C 1
ATOM 4923 O O . GLN A 1 672 ? -6.231 2.778 -2.191 1.00 33.99 697 GLN A O 1
ATOM 4929 N N . SER A 1 673 ? -8.451 2.760 -2.586 1.00 31.89 698 SER A N 1
ATOM 4930 C CA . SER A 1 673 ? -8.668 1.402 -2.065 1.00 30.95 698 SER A CA 1
ATOM 4931 C C . SER A 1 673 ? -8.479 0.307 -3.116 1.00 31.23 698 SER A C 1
ATOM 4932 O O . SER A 1 673 ? -9.091 0.337 -4.185 1.00 33.25 698 SER A O 1
ATOM 4935 N N . LYS A 1 674 ? -7.650 -0.679 -2.794 1.00 31.95 699 LYS A N 1
ATOM 4936 C CA . LYS A 1 674 ? -7.514 -1.865 -3.641 1.00 32.35 699 LYS A CA 1
ATOM 4937 C C . LYS A 1 674 ? -8.584 -2.925 -3.365 1.00 30.76 699 LYS A C 1
ATOM 4938 O O . LYS A 1 674 ? -8.537 -3.991 -3.962 1.00 34.05 699 LYS A O 1
ATOM 4944 N N . TYR A 1 675 ? -9.547 -2.637 -2.495 1.00 27.72 700 TYR A N 1
ATOM 4945 C CA . TYR A 1 675 ? -10.505 -3.637 -2.036 1.00 27.50 700 TYR A CA 1
ATOM 4946 C C . TYR A 1 675 ? -11.879 -3.532 -2.707 1.00 26.36 700 TYR A C 1
ATOM 4947 O O . TYR A 1 675 ? -12.763 -4.329 -2.408 1.00 25.02 700 TYR A O 1
ATOM 4956 N N . ARG A 1 676 ? -12.048 -2.540 -3.587 1.00 25.30 701 ARG A N 1
ATOM 4957 C CA . ARG A 1 676 ? -13.252 -2.371 -4.393 1.00 24.55 701 ARG A CA 1
ATOM 4958 C C . ARG A 1 676 ? -12.863 -2.132 -5.854 1.00 24.25 701 ARG A C 1
ATOM 4959 O O . ARG A 1 676 ? -11.817 -1.549 -6.128 1.00 23.38 701 ARG A O 1
ATOM 4967 N N . LEU A 1 677 ? -13.707 -2.615 -6.769 1.00 24.43 702 LEU A N 1
ATOM 4968 C CA . LEU A 1 677 ? -13.594 -2.352 -8.204 1.00 24.66 702 LEU A CA 1
ATOM 4969 C C . LEU A 1 677 ? -14.751 -1.445 -8.563 1.00 24.56 702 LEU A C 1
ATOM 4970 O O . LEU A 1 677 ? -15.849 -1.636 -8.052 1.00 24.04 702 LEU A O 1
ATOM 4975 N N . SER A 1 678 ? -14.521 -0.460 -9.428 1.00 25.10 703 SER A N 1
ATOM 4976 C CA . SER A 1 678 ? -15.542 0.566 -9.671 1.00 26.73 703 SER A CA 1
ATOM 4977 C C . SER A 1 678 ? -15.671 1.020 -11.126 1.00 28.43 703 SER A C 1
ATOM 4978 O O . SER A 1 678 ? -14.691 1.101 -11.868 1.00 27.51 703 SER A O 1
ATOM 4981 N N . TRP A 1 679 ? -16.909 1.328 -11.493 1.00 30.97 704 TRP A N 1
ATOM 4982 C CA . TRP A 1 679 ? -17.261 1.875 -12.796 1.00 32.48 704 TRP A CA 1
ATOM 4983 C C . TRP A 1 679 ? -18.168 3.076 -12.570 1.00 33.15 704 TRP A C 1
ATOM 4984 O O . TRP A 1 679 ? -18.925 3.102 -11.592 1.00 34.14 704 TRP A O 1
ATOM 4995 N N . ASP A 1 680 ? -18.090 4.055 -13.470 1.00 34.73 705 ASP A N 1
ATOM 4996 C CA . ASP A 1 680 ? -19.080 5.132 -13.552 1.00 36.24 705 ASP A CA 1
ATOM 4997 C C . ASP A 1 680 ? -19.954 4.869 -14.770 1.00 35.81 705 ASP A C 1
ATOM 4998 O O . ASP A 1 680 ? -19.493 4.980 -15.909 1.00 34.88 705 ASP A O 1
ATOM 5003 N N . VAL A 1 681 ? -21.215 4.522 -14.518 1.00 35.28 706 VAL A N 1
ATOM 5004 C CA . VAL A 1 681 ? -22.116 4.026 -15.550 1.00 35.69 706 VAL A CA 1
ATOM 5005 C C . VAL A 1 681 ? -23.271 5.003 -15.733 1.00 36.67 706 VAL A C 1
ATOM 5006 O O . VAL A 1 681 ? -23.986 5.280 -14.773 1.00 37.47 706 VAL A O 1
ATOM 5010 N N . PRO A 1 682 ? -23.450 5.547 -16.957 1.00 38.86 707 PRO A N 1
ATOM 5011 C CA . PRO A 1 682 ? -24.698 6.268 -17.242 1.00 38.67 707 PRO A CA 1
ATOM 5012 C C . PRO A 1 682 ? -25.873 5.295 -17.298 1.00 38.27 707 PRO A C 1
ATOM 5013 O O . PRO A 1 682 ? -25.799 4.266 -17.982 1.00 37.08 707 PRO A O 1
ATOM 5017 N N . PHE A 1 683 ? -26.932 5.608 -16.559 1.00 38.47 708 PHE A N 1
ATOM 5018 C CA . PHE A 1 683 ? -28.041 4.679 -16.397 1.00 40.22 708 PHE A CA 1
ATOM 5019 C C . PHE A 1 683 ? -28.916 4.548 -17.647 1.00 43.04 708 PHE A C 1
ATOM 5020 O O . PHE A 1 683 ? -29.711 5.443 -17.955 1.00 45.93 708 PHE A O 1
ATOM 5028 N N . GLU A 1 684 ? -28.745 3.439 -18.366 1.00 44.07 709 GLU A N 1
ATOM 5029 C CA . GLU A 1 684 ? -29.763 2.926 -19.284 1.00 42.32 709 GLU A CA 1
ATOM 5030 C C . GLU A 1 684 ? -30.393 1.742 -18.534 1.00 41.20 709 GLU A C 1
ATOM 5031 O O . GLU A 1 684 ? -29.664 0.938 -17.958 1.00 40.34 709 GLU A O 1
ATOM 5033 N N . PRO A 1 685 ? -31.739 1.643 -18.499 1.00 40.99 710 PRO A N 1
ATOM 5034 C CA . PRO A 1 685 ? -32.358 0.522 -17.776 1.00 40.78 710 PRO A CA 1
ATOM 5035 C C . PRO A 1 685 ? -32.181 -0.820 -18.474 1.00 40.92 710 PRO A C 1
ATOM 5036 O O . PRO A 1 685 ? -31.717 -0.870 -19.609 1.00 40.02 710 PRO A O 1
ATOM 5040 N N . GLY A 1 686 ? -32.541 -1.895 -17.769 1.00 44.02 711 GLY A N 1
ATOM 5041 C CA . GLY A 1 686 ? -32.393 -3.277 -18.253 1.00 43.25 711 GLY A CA 1
ATOM 5042 C C . GLY A 1 686 ? -31.582 -4.119 -17.282 1.00 44.14 711 GLY A C 1
ATOM 5043 O O . GLY A 1 686 ? -31.910 -4.173 -16.090 1.00 43.70 711 GLY A O 1
ATOM 5044 N N . GLU A 1 687 ? -30.521 -4.767 -17.777 1.00 45.04 712 GLU A N 1
ATOM 5045 C CA . GLU A 1 687 ? -29.719 -5.670 -16.947 1.00 44.06 712 GLU A CA 1
ATOM 5046 C C . GLU A 1 687 ? -28.205 -5.412 -16.948 1.00 42.27 712 GLU A C 1
ATOM 5047 O O . GLU A 1 687 ? -27.568 -5.298 -17.995 1.00 43.42 712 GLU A O 1
ATOM 5053 N N . LEU A 1 688 ? -27.661 -5.336 -15.734 1.00 38.28 713 LEU A N 1
ATOM 5054 C CA . LEU A 1 688 ? -26.263 -5.064 -15.477 1.00 36.93 713 LEU A CA 1
ATOM 5055 C C . LEU A 1 688 ? -25.607 -6.344 -14.933 1.00 35.45 713 LEU A C 1
ATOM 5056 O O . LEU A 1 688 ? -25.975 -6.829 -13.853 1.00 36.69 713 LEU A O 1
ATOM 5061 N N . THR A 1 689 ? -24.653 -6.895 -15.680 1.00 31.99 714 THR A N 1
ATOM 5062 C CA . THR A 1 689 ? -24.043 -8.174 -15.338 1.00 30.66 714 THR A CA 1
ATOM 5063 C C . THR A 1 689 ? -22.543 -8.019 -15.059 1.00 28.57 714 THR A C 1
ATOM 5064 O O . THR A 1 689 ? -21.834 -7.355 -15.805 1.00 28.14 714 THR A O 1
ATOM 5068 N N . VAL A 1 690 ? -22.078 -8.642 -13.976 1.00 27.05 715 VAL A N 1
ATOM 5069 C CA . VAL A 1 690 ? -20.660 -8.625 -13.604 1.00 26.15 715 VAL A CA 1
ATOM 5070 C C . VAL A 1 690 ? -20.102 -10.034 -13.715 1.00 25.60 715 VAL A C 1
ATOM 5071 O O . VAL A 1 690 ? -20.734 -10.990 -13.272 1.00 24.38 715 VAL A O 1
ATOM 5075 N N . LYS A 1 691 ? -18.921 -10.140 -14.314 1.00 25.38 716 LYS A N 1
ATOM 5076 C CA . LYS A 1 691 ? -18.237 -11.404 -14.476 1.00 26.37 716 LYS A CA 1
ATOM 5077 C C . LYS A 1 691 ? -16.873 -11.308 -13.819 1.00 25.71 716 LYS A C 1
ATOM 5078 O O . LYS A 1 691 ? -16.109 -10.401 -14.132 1.00 25.29 716 LYS A O 1
ATOM 5084 N N . ALA A 1 692 ? -16.583 -12.252 -12.920 1.00 25.30 717 ALA A N 1
ATOM 5085 C CA . ALA A 1 692 ? -15.313 -12.313 -12.205 1.00 25.73 717 ALA A CA 1
ATOM 5086 C C . ALA A 1 692 ? -14.448 -13.419 -12.795 1.00 26.64 717 ALA A C 1
ATOM 5087 O O . ALA A 1 692 ? -14.927 -14.543 -12.993 1.00 25.95 717 ALA A O 1
ATOM 5089 N N . TYR A 1 693 ? -13.179 -13.094 -13.055 1.00 27.51 718 TYR A N 1
ATOM 5090 C CA . TYR A 1 693 ? -12.228 -14.020 -13.653 1.00 29.58 718 TYR A CA 1
ATOM 5091 C C . TYR A 1 693 ? -10.966 -14.168 -12.804 1.00 30.37 718 TYR A C 1
ATOM 5092 O O . TYR A 1 693 ? -10.584 -13.256 -12.075 1.00 30.73 718 TYR A O 1
ATOM 5101 N N . ASN A 1 694 ? -10.301 -15.314 -12.933 1.00 30.62 719 ASN A N 1
ATOM 5102 C CA . ASN A 1 694 ? -8.952 -15.484 -12.399 1.00 30.63 719 ASN A CA 1
ATOM 5103 C C . ASN A 1 694 ? -7.942 -14.856 -13.373 1.00 31.41 719 ASN A C 1
ATOM 5104 O O . ASN A 1 694 ? -8.348 -14.264 -14.377 1.00 32.02 719 ASN A O 1
ATOM 5109 N N . ASN A 1 695 ? -6.648 -14.975 -13.073 1.00 32.18 720 ASN A N 1
ATOM 5110 C CA . ASN A 1 695 ? -5.589 -14.381 -13.915 1.00 34.19 720 ASN A CA 1
ATOM 5111 C C . ASN A 1 695 ? -5.281 -15.099 -15.240 1.00 34.57 720 ASN A C 1
ATOM 5112 O O . ASN A 1 695 ? -4.477 -14.602 -16.022 1.00 34.48 720 ASN A O 1
ATOM 5117 N N . LEU A 1 696 ? -5.888 -16.267 -15.465 1.00 35.33 721 LEU A N 1
ATOM 5118 C CA . LEU A 1 696 ? -5.876 -16.939 -16.780 1.00 34.92 721 LEU A CA 1
ATOM 5119 C C . LEU A 1 696 ? -7.036 -16.509 -17.694 1.00 34.47 721 LEU A C 1
ATOM 5120 O O . LEU A 1 696 ? -7.104 -16.955 -18.845 1.00 36.74 721 LEU A O 1
ATOM 5125 N N . GLY A 1 697 ? -7.944 -15.667 -17.191 1.00 32.09 722 GLY A N 1
ATOM 5126 C CA . GLY A 1 697 ? -9.135 -15.268 -17.931 1.00 31.30 722 GLY A CA 1
ATOM 5127 C C . GLY A 1 697 ? -10.322 -16.214 -17.791 1.00 31.40 722 GLY A C 1
ATOM 5128 O O . GLY A 1 697 ? -11.327 -16.021 -18.481 1.00 32.25 722 GLY A O 1
ATOM 5129 N N . GLU A 1 698 ? -10.233 -17.209 -16.897 1.00 29.64 723 GLU A N 1
ATOM 5130 C CA . GLU A 1 698 ? -11.302 -18.203 -16.702 1.00 29.62 723 GLU A CA 1
ATOM 5131 C C . GLU A 1 698 ? -12.413 -17.630 -15.829 1.00 29.25 723 GLU A C 1
ATOM 5132 O O . GLU A 1 698 ? -12.139 -17.079 -14.768 1.00 27.97 723 GLU A O 1
ATOM 5138 N N . LEU A 1 699 ? -13.662 -17.769 -16.276 1.00 28.37 724 LEU A N 1
ATOM 5139 C CA . LEU A 1 699 ? -14.814 -17.322 -15.507 1.00 28.24 724 LEU A CA 1
ATOM 5140 C C . LEU A 1 699 ? -14.943 -18.129 -14.209 1.00 28.28 724 LEU A C 1
ATOM 5141 O O . LEU A 1 699 ? -14.986 -19.353 -14.242 1.00 28.35 724 LEU A O 1
ATOM 5146 N N . LYS A 1 700 ? -15.010 -17.425 -13.079 1.00 28.79 725 LYS A N 1
ATOM 5147 C CA . LYS A 1 700 ? -15.090 -18.037 -11.743 1.00 28.87 725 LYS A CA 1
ATOM 5148 C C . LYS A 1 700 ? -16.374 -17.719 -10.960 1.00 28.19 725 LYS A C 1
ATOM 5149 O O . LYS A 1 700 ? -16.752 -18.484 -10.072 1.00 28.85 725 LYS A O 1
ATOM 5155 N N . ALA A 1 701 ? -17.018 -16.591 -11.264 1.00 28.00 726 ALA A N 1
ATOM 5156 C CA . ALA A 1 701 ? -18.328 -16.251 -10.714 1.00 27.13 726 ALA A CA 1
ATOM 5157 C C . ALA A 1 701 ? -18.976 -15.145 -11.529 1.00 27.55 726 ALA A C 1
ATOM 5158 O O . ALA A 1 701 ? -18.294 -14.384 -12.231 1.00 25.92 726 ALA A O 1
ATOM 5160 N N . GLU A 1 702 ? -20.295 -15.044 -11.422 1.00 29.30 727 GLU A N 1
ATOM 5161 C CA . GLU A 1 702 ? -21.020 -13.932 -12.040 1.00 31.75 727 GLU A CA 1
ATOM 5162 C C . GLU A 1 702 ? -22.359 -13.628 -11.359 1.00 31.10 727 GLU A C 1
ATOM 5163 O O . GLU A 1 702 ? -22.984 -14.503 -10.768 1.00 29.99 727 GLU A O 1
ATOM 5169 N N . LYS A 1 703 ? -22.757 -12.361 -11.414 1.00 31.74 728 LYS A N 1
ATOM 5170 C CA . LYS A 1 703 ? -24.048 -11.924 -10.900 1.00 33.90 728 LYS A CA 1
ATOM 5171 C C . LYS A 1 703 ? -24.671 -10.961 -11.891 1.00 33.79 728 LYS A C 1
ATOM 5172 O O . LYS A 1 703 ? -23.968 -10.239 -12.602 1.00 33.06 728 LYS A O 1
ATOM 5178 N N . THR A 1 704 ? -25.999 -10.965 -11.919 1.00 34.00 729 THR A N 1
ATOM 5179 C CA . THR A 1 704 ? -26.784 -10.099 -12.779 1.00 33.49 729 THR A CA 1
ATOM 5180 C C . THR A 1 704 ? -27.819 -9.411 -11.905 1.00 33.08 729 THR A C 1
ATOM 5181 O O . THR A 1 704 ? -28.476 -10.072 -11.096 1.00 32.21 729 THR A O 1
ATOM 5185 N N . ILE A 1 705 ? -27.960 -8.096 -12.068 1.00 33.99 730 ILE A N 1
ATOM 5186 C CA . ILE A 1 705 ? -29.097 -7.355 -11.488 1.00 35.29 730 ILE A CA 1
ATOM 5187 C C . ILE A 1 705 ? -29.944 -6.713 -12.591 1.00 35.62 730 ILE A C 1
ATOM 5188 O O . ILE A 1 705 ? -29.425 -6.318 -13.638 1.00 35.12 730 ILE A O 1
ATOM 5193 N N . ARG A 1 706 ? -31.243 -6.604 -12.331 1.00 36.39 731 ARG A N 1
ATOM 5194 C CA . ARG A 1 706 ? -32.199 -6.105 -13.309 1.00 37.40 731 ARG A CA 1
ATOM 5195 C C . ARG A 1 706 ? -32.986 -4.926 -12.754 1.00 34.56 731 ARG A C 1
ATOM 5196 O O . ARG A 1 706 ? -33.341 -4.916 -11.575 1.00 32.31 731 ARG A O 1
ATOM 5204 N N . THR A 1 707 ? -33.238 -3.931 -13.611 1.00 32.51 732 THR A N 1
ATOM 5205 C CA . THR A 1 707 ? -34.236 -2.899 -13.345 1.00 30.70 732 THR A CA 1
ATOM 5206 C C . THR A 1 707 ? -35.557 -3.619 -13.131 1.00 30.35 732 THR A C 1
ATOM 5207 O O . THR A 1 707 ? -36.015 -4.313 -14.024 1.00 30.35 732 THR A O 1
ATOM 5211 N N . ALA A 1 708 ? -36.139 -3.501 -11.941 1.00 30.81 733 ALA A N 1
ATOM 5212 C CA . ALA A 1 708 ? -37.407 -4.167 -11.627 1.00 30.89 733 ALA A CA 1
ATOM 5213 C C . ALA A 1 708 ? -38.581 -3.238 -11.893 1.00 31.06 733 ALA A C 1
ATOM 5214 O O . ALA A 1 708 ? -38.450 -2.031 -11.784 1.00 28.97 733 ALA A O 1
ATOM 5216 N N . GLY A 1 709 ? -39.728 -3.822 -12.236 1.00 33.17 734 GLY A N 1
ATOM 5217 C CA . GLY A 1 709 ? -40.975 -3.069 -12.424 1.00 33.90 734 GLY A CA 1
ATOM 5218 C C . GLY A 1 709 ? -41.746 -2.871 -11.132 1.00 34.41 734 GLY A C 1
ATOM 5219 O O . GLY A 1 709 ? -41.183 -2.976 -10.036 1.00 35.55 734 GLY A O 1
ATOM 5220 N N . LYS A 1 710 ? -43.039 -2.584 -11.273 1.00 34.94 735 LYS A N 1
ATOM 5221 C CA . LYS A 1 710 ? -43.930 -2.340 -10.136 1.00 34.78 735 LYS A CA 1
ATOM 5222 C C . LYS A 1 710 ? -44.066 -3.615 -9.291 1.00 34.44 735 LYS A C 1
ATOM 5223 O O . LYS A 1 710 ? -44.010 -4.721 -9.835 1.00 36.02 735 LYS A O 1
ATOM 5225 N N . PRO A 1 711 ? -44.217 -3.470 -7.961 1.00 33.17 736 PRO A N 1
ATOM 5226 C CA . PRO A 1 711 ? -44.499 -4.639 -7.121 1.00 33.60 736 PRO A CA 1
ATOM 5227 C C . PRO A 1 711 ? -45.745 -5.401 -7.566 1.00 34.52 736 PRO A C 1
ATOM 5228 O O . PRO A 1 711 ? -46.801 -4.792 -7.736 1.00 37.14 736 PRO A O 1
ATOM 5232 N N . ALA A 1 712 ? -45.606 -6.710 -7.768 1.00 34.45 737 ALA A N 1
ATOM 5233 C CA . ALA A 1 712 ? -46.716 -7.579 -8.187 1.00 33.70 737 ALA A CA 1
ATOM 5234 C C . ALA A 1 712 ? -46.965 -8.798 -7.290 1.00 34.60 737 ALA A C 1
ATOM 5235 O O . ALA A 1 712 ? -48.111 -9.235 -7.171 1.00 35.03 737 ALA A O 1
ATOM 5237 N N . GLN A 1 713 ? -45.917 -9.353 -6.672 1.00 35.43 738 GLN A N 1
ATOM 5238 C CA . GLN A 1 713 ? -46.025 -10.632 -5.947 1.00 35.49 738 GLN A CA 1
ATOM 5239 C C . GLN A 1 713 ? -45.086 -10.776 -4.747 1.00 34.91 738 GLN A C 1
ATOM 5240 O O . GLN A 1 713 ? -44.039 -10.120 -4.658 1.00 34.79 738 GLN A O 1
ATOM 5246 N N . ILE A 1 714 ? -45.474 -11.669 -3.844 1.00 34.64 739 ILE A N 1
ATOM 5247 C CA . ILE A 1 714 ? -44.684 -12.009 -2.663 1.00 34.64 739 ILE A CA 1
ATOM 5248 C C . ILE A 1 714 ? -44.062 -13.394 -2.875 1.00 35.72 739 ILE A C 1
ATOM 5249 O O . ILE A 1 714 ? -44.757 -14.317 -3.306 1.00 36.32 739 ILE A O 1
ATOM 5254 N N . LYS A 1 715 ? -42.763 -13.528 -2.590 1.00 36.12 740 LYS A N 1
ATOM 5255 C CA . LYS A 1 715 ? -42.102 -14.838 -2.559 1.00 37.00 740 LYS A CA 1
ATOM 5256 C C . LYS A 1 715 ? -41.645 -15.100 -1.131 1.00 34.62 740 LYS A C 1
ATOM 5257 O O . LYS A 1 715 ? -41.194 -14.179 -0.449 1.00 33.21 740 LYS A O 1
ATOM 5263 N N . LEU A 1 716 ? -41.793 -16.346 -0.677 1.00 32.89 741 LEU A N 1
ATOM 5264 C CA . LEU A 1 716 ? -41.393 -16.760 0.678 1.00 31.10 741 LEU A CA 1
ATOM 5265 C C . LEU A 1 716 ? -40.271 -17.782 0.588 1.00 29.56 741 LEU A C 1
ATOM 5266 O O . LEU A 1 716 ? -40.410 -18.775 -0.119 1.00 28.74 741 LEU A O 1
ATOM 5271 N N . ILE A 1 717 ? -39.174 -17.541 1.307 1.00 29.34 742 ILE A N 1
ATOM 5272 C CA . ILE A 1 717 ? -38.017 -18.459 1.309 1.00 30.28 742 ILE A CA 1
ATOM 5273 C C . ILE A 1 717 ? -37.616 -18.838 2.749 1.00 29.55 742 ILE A C 1
ATOM 5274 O O . ILE A 1 717 ? -36.876 -18.101 3.409 1.00 29.58 742 ILE A O 1
ATOM 5279 N N . PRO A 1 718 ? -38.118 -19.988 3.243 1.00 28.80 743 PRO A N 1
ATOM 5280 C CA . PRO A 1 718 ? -37.658 -20.498 4.533 1.00 28.13 743 PRO A CA 1
ATOM 5281 C C . PRO A 1 718 ? -36.199 -20.923 4.466 1.00 27.70 743 PRO A C 1
ATOM 5282 O O . PRO A 1 718 ? -35.785 -21.533 3.472 1.00 28.02 743 PRO A O 1
ATOM 5286 N N . ASP A 1 719 ? -35.423 -20.579 5.493 1.00 27.08 744 ASP A N 1
ATOM 5287 C CA . ASP A 1 719 ? -34.037 -21.049 5.575 1.00 26.69 744 ASP A CA 1
ATOM 5288 C C . ASP A 1 719 ? -33.988 -22.556 5.857 1.00 25.97 744 ASP A C 1
ATOM 5289 O O . ASP A 1 719 ? -33.110 -23.241 5.359 1.00 25.93 744 ASP A O 1
ATOM 5294 N N . ARG A 1 720 ? -34.954 -23.056 6.623 1.00 25.72 745 ARG A N 1
ATOM 5295 C CA . ARG A 1 720 ? -35.098 -24.483 6.889 1.00 26.83 745 ARG A CA 1
ATOM 5296 C C . ARG A 1 720 ? -36.565 -24.920 6.760 1.00 28.42 745 ARG A C 1
ATOM 5297 O O . ARG A 1 720 ? -37.444 -24.417 7.477 1.00 25.70 745 ARG A O 1
ATOM 5305 N N . LYS A 1 721 ? -36.819 -25.846 5.830 1.00 31.30 746 LYS A N 1
ATOM 5306 C CA . LYS A 1 721 ? -38.168 -26.383 5.608 1.00 34.38 746 LYS A CA 1
ATOM 5307 C C . LYS A 1 721 ? -38.557 -27.449 6.631 1.00 33.60 746 LYS A C 1
ATOM 5308 O O . LYS A 1 721 ? -39.732 -27.802 6.720 1.00 36.68 746 LYS A O 1
ATOM 5314 N N . VAL A 1 722 ? -37.585 -27.971 7.384 1.00 32.13 747 VAL A N 1
ATOM 5315 C CA . VAL A 1 722 ? -37.849 -28.934 8.454 1.00 30.51 747 VAL A CA 1
ATOM 5316 C C . VAL A 1 722 ? -37.268 -28.415 9.772 1.00 29.17 747 VAL A C 1
ATOM 5317 O O . VAL A 1 722 ? -36.106 -28.005 9.807 1.00 28.27 747 VAL A O 1
ATOM 5321 N N . ILE A 1 723 ? -38.082 -28.419 10.838 1.00 28.79 748 ILE A N 1
ATOM 5322 C CA . ILE A 1 723 ? -37.655 -27.981 12.180 1.00 28.90 748 ILE A CA 1
ATOM 5323 C C . ILE A 1 723 ? -38.109 -28.933 13.280 1.00 28.96 748 ILE A C 1
ATOM 5324 O O . ILE A 1 723 ? -38.972 -29.776 13.062 1.00 29.21 748 ILE A O 1
ATOM 5329 N N . THR A 1 724 ? -37.522 -28.785 14.463 1.00 28.86 749 THR A N 1
ATOM 5330 C CA . THR A 1 724 ? -37.760 -29.713 15.570 1.00 29.40 749 THR A CA 1
ATOM 5331 C C . THR A 1 724 ? -38.989 -29.309 16.381 1.00 28.09 749 THR A C 1
ATOM 5332 O O . THR A 1 724 ? -39.183 -28.132 16.680 1.00 26.17 749 THR A O 1
ATOM 5336 N N . ALA A 1 725 ? -39.782 -30.310 16.768 1.00 28.27 750 ALA A N 1
ATOM 5337 C CA . ALA A 1 725 ? -41.029 -30.105 17.500 1.00 28.99 750 ALA A CA 1
ATOM 5338 C C . ALA A 1 725 ? -40.792 -29.940 19.000 1.00 28.57 750 ALA A C 1
ATOM 5339 O O . ALA A 1 725 ? -41.370 -30.664 19.802 1.00 28.67 750 ALA A O 1
ATOM 5341 N N . ASP A 1 726 ? -39.972 -28.961 19.370 1.00 27.95 751 ASP A N 1
ATOM 5342 C CA . ASP A 1 726 ? -39.570 -28.761 20.764 1.00 27.39 751 ASP A CA 1
ATOM 5343 C C . ASP A 1 726 ? -40.205 -27.522 21.388 1.00 26.33 751 ASP A C 1
ATOM 5344 O O . ASP A 1 726 ? -40.011 -27.268 22.578 1.00 26.95 751 ASP A O 1
ATOM 5349 N N . GLY A 1 727 ? -40.952 -26.748 20.595 1.00 24.64 752 GLY A N 1
ATOM 5350 C CA . GLY A 1 727 ? -41.485 -25.457 21.045 1.00 23.85 752 GLY A CA 1
ATOM 5351 C C . GLY A 1 727 ? -40.535 -24.252 21.030 1.00 23.04 752 GLY A C 1
ATOM 5352 O O . GLY A 1 727 ? -40.959 -23.141 21.334 1.00 22.84 752 GLY A O 1
ATOM 5353 N N A LYS A 1 728 ? -39.272 -24.483 20.672 0.50 22.50 753 LYS A N 1
ATOM 5354 N N B LYS A 1 728 ? -39.261 -24.482 20.701 0.50 22.64 753 LYS A N 1
ATOM 5355 C CA A LYS A 1 728 ? -38.216 -23.462 20.689 0.50 22.08 753 LYS A CA 1
ATOM 5356 C CA B LYS A 1 728 ? -38.217 -23.442 20.688 0.50 22.31 753 LYS A CA 1
ATOM 5357 C C A LYS A 1 728 ? -37.613 -23.177 19.298 0.50 21.45 753 LYS A C 1
ATOM 5358 C C B LYS A 1 728 ? -37.629 -23.169 19.288 0.50 21.57 753 LYS A C 1
ATOM 5359 O O A LYS A 1 728 ? -37.252 -22.031 18.993 0.50 20.98 753 LYS A O 1
ATOM 5360 O O B LYS A 1 728 ? -37.283 -22.022 18.968 0.50 21.08 753 LYS A O 1
ATOM 5371 N N . ASP A 1 729 ? -37.513 -24.213 18.468 1.00 21.03 754 ASP A N 1
ATOM 5372 C CA . ASP A 1 729 ? -36.869 -24.130 17.154 1.00 20.86 754 ASP A CA 1
ATOM 5373 C C . ASP A 1 729 ? -37.648 -23.266 16.172 1.00 20.86 754 ASP A C 1
ATOM 5374 O O . ASP A 1 729 ? -38.871 -23.193 16.242 1.00 21.42 754 ASP A O 1
ATOM 5379 N N . LEU A 1 730 ? -36.925 -22.630 15.253 1.00 20.57 755 LEU A N 1
ATOM 5380 C CA . LEU A 1 730 ? -37.460 -21.572 14.408 1.00 20.15 755 LEU A CA 1
ATOM 5381 C C . LEU A 1 730 ? -37.208 -21.851 12.941 1.00 19.83 755 LEU A C 1
ATOM 5382 O O . LEU A 1 730 ? -36.203 -22.456 12.597 1.00 20.01 755 LEU A O 1
ATOM 5387 N N . SER A 1 731 ? -38.110 -21.392 12.081 1.00 19.88 756 SER A N 1
ATOM 5388 C CA . SER A 1 731 ? -37.788 -21.195 10.670 1.00 20.80 756 SER A CA 1
ATOM 5389 C C . SER A 1 731 ? -37.773 -19.700 10.411 1.00 20.89 756 SER A C 1
ATOM 5390 O O . SER A 1 731 ? -38.682 -18.992 10.821 1.00 21.64 756 SER A O 1
ATOM 5393 N N . TYR A 1 732 ? -36.712 -19.230 9.766 1.00 21.81 757 TYR A N 1
ATOM 5394 C CA . TYR A 1 732 ? -36.575 -17.838 9.330 1.00 22.09 757 TYR A CA 1
ATOM 5395 C C . TYR A 1 732 ? -36.946 -17.749 7.845 1.00 22.53 757 TYR A C 1
ATOM 5396 O O . TYR A 1 732 ? -36.168 -18.162 6.971 1.00 22.00 757 TYR A O 1
ATOM 5405 N N . ILE A 1 733 ? -38.123 -17.192 7.570 1.00 22.80 758 ILE A N 1
ATOM 5406 C CA . ILE A 1 733 ? -38.657 -17.119 6.209 1.00 23.08 758 ILE A CA 1
ATOM 5407 C C . ILE A 1 733 ? -38.441 -15.724 5.633 1.00 22.90 758 ILE A C 1
ATOM 5408 O O . ILE A 1 733 ? -39.104 -14.772 6.034 1.00 22.33 758 ILE A O 1
ATOM 5413 N N . THR A 1 734 ? -37.486 -15.610 4.713 1.00 24.05 759 THR A N 1
ATOM 5414 C CA . THR A 1 734 ? -37.259 -14.370 3.983 1.00 25.22 759 THR A CA 1
ATOM 5415 C C . THR A 1 734 ? -38.494 -14.038 3.153 1.00 27.32 759 THR A C 1
ATOM 5416 O O . THR A 1 734 ? -39.082 -14.926 2.529 1.00 28.49 759 THR A O 1
ATOM 5420 N N . VAL A 1 735 ? -38.870 -12.760 3.146 1.00 28.82 760 VAL A N 1
ATOM 5421 C CA . VAL A 1 735 ? -40.051 -12.282 2.444 1.00 29.21 760 VAL A CA 1
ATOM 5422 C C . VAL A 1 735 ? -39.598 -11.263 1.418 1.00 29.46 760 VAL A C 1
ATOM 5423 O O . VAL A 1 735 ? -39.086 -10.218 1.783 1.00 30.48 760 VAL A O 1
ATOM 5427 N N . ARG A 1 736 ? -39.794 -11.584 0.139 1.00 30.74 761 ARG A N 1
ATOM 5428 C CA . ARG A 1 736 ? -39.366 -10.744 -0.980 1.00 31.89 761 ARG A CA 1
ATOM 5429 C C . ARG A 1 736 ? -40.573 -10.086 -1.643 1.00 31.42 761 ARG A C 1
ATOM 5430 O O . ARG A 1 736 ? -41.621 -10.720 -1.786 1.00 30.62 761 ARG A O 1
ATOM 5438 N N . ILE A 1 737 ? -40.417 -8.820 -2.034 1.00 30.84 762 ILE A N 1
ATOM 5439 C CA . ILE A 1 737 ? -41.411 -8.131 -2.847 1.00 31.36 762 ILE A CA 1
ATOM 5440 C C . ILE A 1 737 ? -40.857 -8.132 -4.263 1.00 31.78 762 ILE A C 1
ATOM 5441 O O . ILE A 1 737 ? -39.843 -7.479 -4.540 1.00 29.52 762 ILE A O 1
ATOM 5446 N N . GLU A 1 738 ? -41.521 -8.881 -5.145 1.00 34.26 763 GLU A N 1
ATOM 5447 C CA . GLU A 1 738 ? -41.069 -9.060 -6.532 1.00 37.29 763 GLU A CA 1
ATOM 5448 C C . GLU A 1 738 ? -42.014 -8.412 -7.557 1.00 37.59 763 GLU A C 1
ATOM 5449 O O . GLU A 1 738 ? -43.213 -8.247 -7.309 1.00 37.28 763 GLU A O 1
ATOM 5455 N N . ASP A 1 739 ? -41.455 -8.052 -8.709 1.00 37.74 764 ASP A N 1
ATOM 5456 C CA . ASP A 1 739 ? -42.256 -7.615 -9.856 1.00 37.75 764 ASP A CA 1
ATOM 5457 C C . ASP A 1 739 ? -42.877 -8.831 -10.587 1.00 40.53 764 ASP A C 1
ATOM 5458 O O . ASP A 1 739 ? -42.752 -9.965 -10.112 1.00 39.31 764 ASP A O 1
ATOM 5463 N N . ARG A 1 740 ? -43.552 -8.589 -11.716 1.00 44.44 765 ARG A N 1
ATOM 5464 C CA . ARG A 1 740 ? -44.251 -9.648 -12.479 1.00 47.15 765 ARG A CA 1
ATOM 5465 C C . ARG A 1 740 ? -43.327 -10.775 -12.978 1.00 44.85 765 ARG A C 1
ATOM 5466 O O . ARG A 1 740 ? -43.758 -11.921 -13.081 1.00 42.23 765 ARG A O 1
ATOM 5474 N N . ASP A 1 741 ? -42.066 -10.440 -13.266 1.00 43.66 766 ASP A N 1
ATOM 5475 C CA . ASP A 1 741 ? -41.059 -11.412 -13.735 1.00 44.51 766 ASP A CA 1
ATOM 5476 C C . ASP A 1 741 ? -40.194 -12.050 -12.632 1.00 44.14 766 ASP A C 1
ATOM 5477 O O . ASP A 1 741 ? -39.283 -12.819 -12.942 1.00 43.84 766 ASP A O 1
ATOM 5482 N N . GLY A 1 742 ? -40.462 -11.730 -11.364 1.00 42.91 767 GLY A N 1
ATOM 5483 C CA . GLY A 1 742 ? -39.726 -12.304 -10.237 1.00 41.63 767 GLY A CA 1
ATOM 5484 C C . GLY A 1 742 ? -38.467 -11.565 -9.796 1.00 40.89 767 GLY A C 1
ATOM 5485 O O . GLY A 1 742 ? -37.752 -12.054 -8.923 1.00 43.39 767 GLY A O 1
ATOM 5486 N N . ASN A 1 743 ? -38.191 -10.396 -10.377 1.00 38.67 768 ASN A N 1
ATOM 5487 C CA . ASN A 1 743 ? -37.078 -9.551 -9.934 1.00 36.79 768 ASN A CA 1
ATOM 5488 C C . ASN A 1 743 ? -37.483 -8.847 -8.651 1.00 36.47 768 ASN A C 1
ATOM 5489 O O . ASN A 1 743 ? -38.641 -8.420 -8.515 1.00 34.53 768 ASN A O 1
ATOM 5494 N N . LEU A 1 744 ? -36.530 -8.709 -7.727 1.00 34.66 769 LEU A N 1
ATOM 5495 C CA . LEU A 1 744 ? -36.773 -8.009 -6.467 1.00 33.28 769 LEU A CA 1
ATOM 5496 C C . LEU A 1 744 ? -36.988 -6.528 -6.728 1.00 31.65 769 LEU A C 1
ATOM 5497 O O . LEU A 1 744 ? -36.241 -5.925 -7.503 1.00 30.09 769 LEU A O 1
ATOM 5502 N N . CYS A 1 745 ? -37.993 -5.955 -6.067 1.00 30.69 770 CYS A N 1
ATOM 5503 C CA . CYS A 1 745 ? -38.236 -4.513 -6.125 1.00 31.67 770 CYS A CA 1
ATOM 5504 C C . CYS A 1 745 ? -37.334 -3.840 -5.080 1.00 32.36 770 CYS A C 1
ATOM 5505 O O . CYS A 1 745 ? -37.639 -3.877 -3.882 1.00 32.80 770 CYS A O 1
ATOM 5508 N N . PRO A 1 746 ? -36.206 -3.238 -5.522 1.00 31.92 771 PRO A N 1
ATOM 5509 C CA . PRO A 1 746 ? -35.167 -2.864 -4.550 1.00 32.22 771 PRO A CA 1
ATOM 5510 C C . PRO A 1 746 ? -35.537 -1.835 -3.467 1.00 32.81 771 PRO A C 1
ATOM 5511 O O . PRO A 1 746 ? -34.827 -1.757 -2.457 1.00 32.45 771 PRO A O 1
ATOM 5515 N N . GLU A 1 747 ? -36.603 -1.057 -3.662 1.00 32.68 772 GLU A N 1
ATOM 5516 C CA . GLU A 1 747 ? -36.983 -0.021 -2.694 1.00 33.41 772 GLU A CA 1
ATOM 5517 C C . GLU A 1 747 ? -38.374 -0.242 -2.084 1.00 32.19 772 GLU A C 1
ATOM 5518 O O . GLU A 1 747 ? -38.894 0.624 -1.381 1.00 31.83 772 GLU A O 1
ATOM 5524 N N . ALA A 1 748 ? -38.953 -1.418 -2.303 1.00 31.01 773 ALA A N 1
ATOM 5525 C CA . ALA A 1 748 ? -40.327 -1.675 -1.884 1.00 31.46 773 ALA A CA 1
ATOM 5526 C C . ALA A 1 748 ? -40.497 -1.638 -0.359 1.00 31.60 773 ALA A C 1
ATOM 5527 O O . ALA A 1 748 ? -39.621 -2.118 0.379 1.00 30.96 773 ALA A O 1
ATOM 5529 N N . ASP A 1 749 ? -41.616 -1.064 0.093 1.00 31.18 774 ASP A N 1
ATOM 5530 C CA . ASP A 1 749 ? -41.956 -0.981 1.520 1.00 31.70 774 ASP A CA 1
ATOM 5531 C C . ASP A 1 749 ? -43.393 -1.443 1.812 1.00 31.11 774 ASP A C 1
ATOM 5532 O O . ASP A 1 749 ? -44.038 -0.972 2.748 1.00 30.83 774 ASP A O 1
ATOM 5537 N N . ASN A 1 750 ? -43.862 -2.404 1.025 1.00 30.03 775 ASN A N 1
ATOM 5538 C CA . ASN A 1 750 ? -45.220 -2.891 1.134 1.00 29.59 775 ASN A CA 1
ATOM 5539 C C . ASN A 1 750 ? -45.448 -3.570 2.480 1.00 30.99 775 ASN A C 1
ATOM 5540 O O . ASN A 1 750 ? -44.638 -4.392 2.916 1.00 29.86 775 ASN A O 1
ATOM 5545 N N . LEU A 1 751 ? -46.561 -3.223 3.119 1.00 31.89 776 LEU A N 1
ATOM 5546 C CA . LEU A 1 751 ? -47.028 -3.912 4.309 1.00 32.55 776 LEU A CA 1
ATOM 5547 C C . LEU A 1 751 ? -47.472 -5.332 3.973 1.00 33.25 776 LEU A C 1
ATOM 5548 O O . LEU A 1 751 ? -48.390 -5.527 3.170 1.00 33.27 776 LEU A O 1
ATOM 5553 N N . VAL A 1 752 ? -46.835 -6.313 4.609 1.00 32.39 777 VAL A N 1
ATOM 5554 C CA . VAL A 1 752 ? -47.182 -7.718 4.430 1.00 32.09 777 VAL A CA 1
ATOM 5555 C C . VAL A 1 752 ? -47.821 -8.245 5.713 1.00 31.90 777 VAL A C 1
ATOM 5556 O O . VAL A 1 752 ? -47.375 -7.926 6.803 1.00 31.97 777 VAL A O 1
ATOM 5560 N N . GLU A 1 753 ? -48.882 -9.031 5.571 1.00 33.47 778 GLU A N 1
ATOM 5561 C CA . GLU A 1 753 ? -49.591 -9.621 6.710 1.00 34.41 778 GLU A CA 1
ATOM 5562 C C . GLU A 1 753 ? -49.375 -11.122 6.688 1.00 32.99 778 GLU A C 1
ATOM 5563 O O . GLU A 1 753 ? -49.237 -11.716 5.620 1.00 33.21 778 GLU A O 1
ATOM 5569 N N . PHE A 1 754 ? -49.331 -11.732 7.866 1.00 31.28 779 PHE A N 1
ATOM 5570 C CA . PHE A 1 754 ? -48.935 -13.126 7.968 1.00 30.64 779 PHE A CA 1
ATOM 5571 C C . PHE A 1 754 ? -49.930 -13.922 8.783 1.00 32.18 779 PHE A C 1
ATOM 5572 O O . PHE A 1 754 ? -50.460 -13.462 9.798 1.00 32.93 779 PHE A O 1
ATOM 5580 N N . SER A 1 755 ? -50.168 -15.134 8.320 1.00 33.23 780 SER A N 1
ATOM 5581 C CA . SER A 1 755 ? -51.064 -16.055 8.976 1.00 34.34 780 SER A CA 1
ATOM 5582 C C . SER A 1 755 ? -50.311 -17.388 9.035 1.00 33.22 780 SER A C 1
ATOM 5583 O O . SER A 1 755 ? -49.685 -17.800 8.048 1.00 31.84 780 SER A O 1
ATOM 5586 N N . VAL A 1 756 ? -50.350 -18.027 10.201 1.00 33.01 781 VAL A N 1
ATOM 5587 C CA . VAL A 1 756 ? -49.652 -19.286 10.441 1.00 34.44 781 VAL A CA 1
ATOM 5588 C C . VAL A 1 756 ? -50.628 -20.280 11.064 1.00 35.94 781 VAL A C 1
ATOM 5589 O O . VAL A 1 756 ? -51.204 -20.001 12.113 1.00 36.11 781 VAL A O 1
ATOM 5593 N N . GLU A 1 757 ? -50.806 -21.428 10.409 1.00 39.31 782 GLU A N 1
ATOM 5594 C CA . GLU A 1 757 ? -51.793 -22.439 10.803 1.00 43.12 782 GLU A CA 1
ATOM 5595 C C . GLU A 1 757 ? -51.115 -23.805 10.911 1.00 41.75 782 GLU A C 1
ATOM 5596 O O . GLU A 1 757 ? -50.122 -24.071 10.223 1.00 41.11 782 GLU A O 1
ATOM 5602 N N . GLY A 1 758 ? -51.678 -24.670 11.751 1.00 39.41 783 GLY A N 1
ATOM 5603 C CA . GLY A 1 758 ? -51.243 -26.059 11.858 1.00 38.52 783 GLY A CA 1
ATOM 5604 C C . GLY A 1 758 ? -50.264 -26.283 12.998 1.00 36.64 783 GLY A C 1
ATOM 5605 O O . GLY A 1 758 ? -50.492 -25.812 14.110 1.00 35.36 783 GLY A O 1
ATOM 5606 N N . ALA A 1 759 ? -49.175 -27.000 12.707 1.00 35.67 784 ALA A N 1
ATOM 5607 C CA . ALA A 1 759 ? -48.224 -27.478 13.725 1.00 34.98 784 ALA A CA 1
ATOM 5608 C C . ALA A 1 759 ? -47.171 -26.411 14.054 1.00 33.84 784 ALA A C 1
ATOM 5609 O O . ALA A 1 759 ? -46.017 -26.511 13.643 1.00 34.38 784 ALA A O 1
ATOM 5611 N N . GLY A 1 760 ? -47.576 -25.393 14.805 1.00 31.79 785 GLY A N 1
ATOM 5612 C CA . GLY A 1 760 ? -46.695 -24.275 15.102 1.00 31.35 785 GLY A CA 1
ATOM 5613 C C . GLY A 1 760 ? -47.435 -22.959 15.098 1.00 30.58 785 GLY A C 1
ATOM 5614 O O . GLY A 1 760 ? -48.655 -22.932 14.972 1.00 30.85 785 GLY A O 1
ATOM 5615 N N . HIS A 1 761 ? -46.686 -21.865 15.230 1.00 27.94 786 HIS A N 1
ATOM 5616 C CA . HIS A 1 761 ? -47.277 -20.554 15.418 1.00 26.78 786 HIS A CA 1
ATOM 5617 C C . HIS A 1 761 ? -46.376 -19.407 14.991 1.00 25.89 786 HIS A C 1
ATOM 5618 O O . HIS A 1 761 ? -45.157 -19.552 14.859 1.00 25.66 786 HIS A O 1
ATOM 5625 N N . PHE A 1 762 ? -47.007 -18.256 14.791 1.00 25.34 787 PHE A N 1
ATOM 5626 C CA . PHE A 1 762 ? -46.295 -17.014 14.557 1.00 24.90 787 PHE A CA 1
ATOM 5627 C C . PHE A 1 762 ? -45.402 -16.704 15.763 1.00 24.25 787 PHE A C 1
ATOM 5628 O O . PHE A 1 762 ? -45.867 -16.776 16.901 1.00 22.80 787 PHE A O 1
ATOM 5636 N N . ARG A 1 763 ? -44.140 -16.344 15.514 1.00 24.30 788 ARG A N 1
ATOM 5637 C CA . ARG A 1 763 ? -43.229 -15.948 16.601 1.00 23.82 788 ARG A CA 1
ATOM 5638 C C . ARG A 1 763 ? -42.796 -14.500 16.522 1.00 23.37 788 ARG A C 1
ATOM 5639 O O . ARG A 1 763 ? -42.932 -13.766 17.513 1.00 23.64 788 ARG A O 1
ATOM 5647 N N . ALA A 1 764 ? -42.255 -14.086 15.378 1.00 22.34 789 ALA A N 1
ATOM 5648 C CA . ALA A 1 764 ? -41.807 -12.693 15.221 1.00 22.11 789 ALA A CA 1
ATOM 5649 C C . ALA A 1 764 ? -41.599 -12.269 13.773 1.00 21.89 789 ALA A C 1
ATOM 5650 O O . ALA A 1 764 ? -41.564 -13.101 12.872 1.00 22.24 789 ALA A O 1
ATOM 5652 N N . VAL A 1 765 ? -41.448 -10.960 13.582 1.00 22.10 790 VAL A N 1
ATOM 5653 C CA . VAL A 1 765 ? -41.129 -10.361 12.288 1.00 22.71 790 VAL A CA 1
ATOM 5654 C C . VAL A 1 765 ? -40.057 -9.288 12.400 1.00 22.68 790 VAL A C 1
ATOM 5655 O O . VAL A 1 765 ? -39.888 -8.688 13.447 1.00 22.63 790 VAL A O 1
ATOM 5659 N N . GLY A 1 766 ? -39.351 -9.042 11.302 1.00 23.07 791 GLY A N 1
ATOM 5660 C CA . GLY A 1 766 ? -38.376 -7.957 11.235 1.00 23.41 791 GLY A CA 1
ATOM 5661 C C . GLY A 1 766 ? -38.151 -7.503 9.810 1.00 23.71 791 GLY A C 1
ATOM 5662 O O . GLY A 1 766 ? -38.652 -8.126 8.868 1.00 23.36 791 GLY A O 1
ATOM 5663 N N . ASN A 1 767 ? -37.424 -6.399 9.658 1.00 23.45 792 ASN A N 1
ATOM 5664 C CA . ASN A 1 767 ? -36.990 -5.941 8.332 1.00 24.30 792 ASN A CA 1
ATOM 5665 C C . ASN A 1 767 ? -35.607 -5.250 8.230 1.00 25.20 792 ASN A C 1
ATOM 5666 O O . ASN A 1 767 ? -35.221 -4.822 7.130 1.00 25.91 792 ASN A O 1
ATOM 5671 N N . GLY A 1 768 ? -34.868 -5.145 9.341 1.00 25.29 793 GLY A N 1
ATOM 5672 C CA . GLY A 1 768 ? -33.569 -4.474 9.349 1.00 26.27 793 GLY A CA 1
ATOM 5673 C C . GLY A 1 768 ? -33.591 -2.952 9.303 1.00 27.18 793 GLY A C 1
ATOM 5674 O O . GLY A 1 768 ? -32.535 -2.323 9.119 1.00 25.23 793 GLY A O 1
ATOM 5675 N N . ASN A 1 769 ? -34.778 -2.365 9.480 1.00 28.46 794 ASN A N 1
ATOM 5676 C CA . ASN A 1 769 ? -34.942 -0.916 9.485 1.00 29.51 794 ASN A CA 1
ATOM 5677 C C . ASN A 1 769 ? -34.753 -0.433 10.899 1.00 29.83 794 ASN A C 1
ATOM 5678 O O . ASN A 1 769 ? -35.498 -0.810 11.796 1.00 29.54 794 ASN A O 1
ATOM 5683 N N . ALA A 1 770 ? -33.757 0.421 11.071 1.00 32.33 795 ALA A N 1
ATOM 5684 C CA . ALA A 1 770 ? -33.381 0.925 12.376 1.00 34.28 795 ALA A CA 1
ATOM 5685 C C . ALA A 1 770 ? -34.348 1.975 12.886 1.00 36.16 795 ALA A C 1
ATOM 5686 O O . ALA A 1 770 ? -34.531 2.098 14.096 1.00 37.95 795 ALA A O 1
ATOM 5688 N N . ALA A 1 771 ? -34.964 2.724 11.970 1.00 37.06 796 ALA A N 1
ATOM 5689 C CA . ALA A 1 771 ? -35.781 3.883 12.333 1.00 38.16 796 ALA A CA 1
ATOM 5690 C C . ALA A 1 771 ? -37.287 3.647 12.162 1.00 37.42 796 ALA A C 1
ATOM 5691 O O . ALA A 1 771 ? -38.000 4.511 11.684 1.00 38.74 796 ALA A O 1
ATOM 5693 N N . THR A 1 772 ? -37.767 2.485 12.574 1.00 37.63 797 THR A N 1
ATOM 5694 C CA . THR A 1 772 ? -39.200 2.211 12.606 1.00 38.19 797 THR A CA 1
ATOM 5695 C C . THR A 1 772 ? -39.609 1.863 14.023 1.00 38.12 797 THR A C 1
ATOM 5696 O O . THR A 1 772 ? -38.766 1.526 14.853 1.00 38.12 797 THR A O 1
ATOM 5700 N N . THR A 1 773 ? -40.910 1.945 14.278 1.00 38.76 798 THR A N 1
ATOM 5701 C CA . THR A 1 773 ? -41.496 1.554 15.557 1.00 39.71 798 THR A CA 1
ATOM 5702 C C . THR A 1 773 ? -42.462 0.370 15.430 1.00 37.98 798 THR A C 1
ATOM 5703 O O . THR A 1 773 ? -43.220 0.096 16.360 1.00 36.48 798 THR A O 1
ATOM 5707 N N . GLU A 1 774 ? -42.444 -0.333 14.296 1.00 37.29 799 GLU A N 1
ATOM 5708 C CA . GLU A 1 774 ? -43.265 -1.542 14.145 1.00 37.75 799 GLU A CA 1
ATOM 5709 C C . GLU A 1 774 ? -42.913 -2.549 15.215 1.00 36.49 799 GLU A C 1
ATOM 5710 O O . GLU A 1 774 ? -41.742 -2.747 15.512 1.00 37.70 799 GLU A O 1
ATOM 5716 N N . SER A 1 775 ? -43.932 -3.178 15.786 1.00 36.81 800 SER A N 1
ATOM 5717 C CA . SER A 1 775 ? -43.744 -4.272 16.733 1.00 35.01 800 SER A CA 1
ATOM 5718 C C . SER A 1 775 ? -42.949 -5.408 16.082 1.00 35.41 800 SER A C 1
ATOM 5719 O O . SER A 1 775 ? -43.042 -5.641 14.865 1.00 36.35 800 SER A O 1
ATOM 5722 N N . PHE A 1 776 ? -42.149 -6.086 16.900 1.00 32.60 801 PHE A N 1
ATOM 5723 C CA . PHE A 1 776 ? -41.472 -7.298 16.472 1.00 30.93 801 PHE A CA 1
ATOM 5724 C C . PHE A 1 776 ? -42.386 -8.517 16.591 1.00 30.60 801 PHE A C 1
ATOM 5725 O O . PHE A 1 776 ? -42.051 -9.566 16.051 1.00 31.13 801 PHE A O 1
ATOM 5733 N N . ILE A 1 777 ? -43.520 -8.396 17.287 1.00 29.60 802 ILE A N 1
ATOM 5734 C CA . ILE A 1 777 ? -44.328 -9.567 17.648 1.00 30.56 802 ILE A CA 1
ATOM 5735 C C . ILE A 1 777 ? -45.810 -9.465 17.281 1.00 31.78 802 ILE A C 1
ATOM 5736 O O . ILE A 1 777 ? -46.640 -10.137 17.896 1.00 33.38 802 ILE A O 1
ATOM 5741 N N . GLU A 1 778 ? -46.135 -8.640 16.287 1.00 32.83 803 GLU A N 1
ATOM 5742 C CA . GLU A 1 778 ? -47.445 -8.652 15.651 1.00 35.09 803 GLU A CA 1
ATOM 5743 C C . GLU A 1 778 ? -47.286 -9.289 14.272 1.00 34.99 803 GLU A C 1
ATOM 5744 O O . GLU A 1 778 ? -46.245 -9.104 13.638 1.00 36.42 803 GLU A O 1
ATOM 5750 N N . PRO A 1 779 ? -48.304 -10.033 13.785 1.00 34.23 804 PRO A N 1
ATOM 5751 C CA . PRO A 1 779 ? -48.147 -10.789 12.529 1.00 34.04 804 PRO A CA 1
ATOM 5752 C C . PRO A 1 779 ? -48.289 -9.943 11.243 1.00 34.15 804 PRO A C 1
ATOM 5753 O O . PRO A 1 779 ? -49.009 -10.318 10.314 1.00 33.30 804 PRO A O 1
ATOM 5757 N N . LYS A 1 780 ? -47.555 -8.832 11.194 1.00 34.75 805 LYS A N 1
ATOM 5758 C CA . LYS A 1 780 ? -47.580 -7.884 10.087 1.00 35.13 805 LYS A CA 1
ATOM 5759 C C . LYS A 1 780 ? -46.242 -7.153 10.080 1.00 33.89 805 LYS A C 1
ATOM 5760 O O . LYS A 1 780 ? -45.688 -6.863 11.140 1.00 33.66 805 LYS A O 1
ATOM 5766 N N . ARG A 1 781 ? -45.722 -6.865 8.894 1.00 32.87 806 ARG A N 1
ATOM 5767 C CA . ARG A 1 781 ? -44.459 -6.156 8.772 1.00 32.00 806 ARG A CA 1
ATOM 5768 C C . ARG A 1 781 ? -44.286 -5.569 7.374 1.00 30.92 806 ARG A C 1
ATOM 5769 O O . ARG A 1 781 ? -44.648 -6.202 6.380 1.00 29.84 806 ARG A O 1
ATOM 5777 N N . LYS A 1 782 ? -43.720 -4.366 7.317 1.00 30.55 807 LYS A N 1
ATOM 5778 C CA . LYS A 1 782 ? -43.411 -3.707 6.062 1.00 31.89 807 LYS A CA 1
ATOM 5779 C C . LYS A 1 782 ? -42.087 -4.208 5.541 1.00 31.26 807 LYS A C 1
ATOM 5780 O O . LYS A 1 782 ? -41.156 -4.459 6.317 1.00 31.82 807 LYS A O 1
ATOM 5786 N N . ALA A 1 783 ? -41.994 -4.339 4.224 1.00 29.48 808 ALA A N 1
ATOM 5787 C CA . ALA A 1 783 ? -40.713 -4.579 3.588 1.00 29.03 808 ALA A CA 1
ATOM 5788 C C . ALA A 1 783 ? -39.834 -3.360 3.797 1.00 28.64 808 ALA A C 1
ATOM 5789 O O . ALA A 1 783 ? -40.337 -2.253 3.994 1.00 28.17 808 ALA A O 1
ATOM 5791 N N . PHE A 1 784 ? -38.522 -3.597 3.812 1.00 28.52 809 PHE A N 1
ATOM 5792 C CA . PHE A 1 784 ? -37.514 -2.545 3.778 1.00 27.81 809 PHE A CA 1
ATOM 5793 C C . PHE A 1 784 ? -36.524 -2.953 2.705 1.00 27.08 809 PHE A C 1
ATOM 5794 O O . PHE A 1 784 ? -36.063 -4.100 2.681 1.00 27.12 809 PHE A O 1
ATOM 5802 N N . SER A 1 785 ? -36.220 -2.024 1.807 1.00 26.09 810 SER A N 1
ATOM 5803 C CA . SER A 1 785 ? -35.365 -2.288 0.653 1.00 26.16 810 SER A CA 1
ATOM 5804 C C . SER A 1 785 ? -35.641 -3.641 -0.025 1.00 26.20 810 SER A C 1
ATOM 5805 O O . SER A 1 785 ? -34.718 -4.405 -0.325 1.00 26.33 810 SER A O 1
ATOM 5808 N N . GLY A 1 786 ? -36.929 -3.916 -0.245 1.00 25.96 811 GLY A N 1
ATOM 5809 C CA . GLY A 1 786 ? -37.397 -5.103 -0.951 1.00 25.78 811 GLY A CA 1
ATOM 5810 C C . GLY A 1 786 ? -37.782 -6.298 -0.094 1.00 26.06 811 GLY A C 1
ATOM 5811 O O . GLY A 1 786 ? -38.455 -7.213 -0.590 1.00 24.76 811 GLY A O 1
ATOM 5812 N N . MET A 1 787 ? -37.381 -6.308 1.179 1.00 26.34 812 MET A N 1
ATOM 5813 C CA . MET A 1 787 ? -37.477 -7.522 1.980 1.00 26.67 812 MET A CA 1
ATOM 5814 C C . MET A 1 787 ? -37.897 -7.287 3.414 1.00 27.28 812 MET A C 1
ATOM 5815 O O . MET A 1 787 ? -37.730 -6.201 3.979 1.00 27.33 812 MET A O 1
ATOM 5820 N N . CYS A 1 788 ? -38.457 -8.338 3.988 1.00 27.09 813 CYS A N 1
ATOM 5821 C CA . CYS A 1 788 ? -38.667 -8.423 5.413 1.00 27.30 813 CYS A CA 1
ATOM 5822 C C . CYS A 1 788 ? -38.538 -9.907 5.806 1.00 26.20 813 CYS A C 1
ATOM 5823 O O . CYS A 1 788 ? -38.137 -10.736 4.979 1.00 24.65 813 CYS A O 1
ATOM 5826 N N . MET A 1 789 ? -38.819 -10.236 7.060 1.00 25.48 814 MET A N 1
ATOM 5827 C CA . MET A 1 789 ? -38.451 -11.544 7.594 1.00 25.51 814 MET A CA 1
ATOM 5828 C C . MET A 1 789 ? -39.501 -12.003 8.574 1.00 25.01 814 MET A C 1
ATOM 5829 O O . MET A 1 789 ? -39.765 -11.314 9.557 1.00 24.96 814 MET A O 1
ATOM 5834 N N . LEU A 1 790 ? -40.075 -13.171 8.296 1.00 24.17 815 LEU A N 1
ATOM 5835 C CA . LEU A 1 790 ? -41.066 -13.793 9.156 1.00 24.43 815 LEU A CA 1
ATOM 5836 C C . LEU A 1 790 ? -40.378 -14.891 9.951 1.00 24.50 815 LEU A C 1
ATOM 5837 O O . LEU A 1 790 ? -39.602 -15.663 9.395 1.00 23.72 815 LEU A O 1
ATOM 5842 N N . ILE A 1 791 ? -40.693 -14.987 11.240 1.00 24.99 816 ILE A N 1
ATOM 5843 C CA . ILE A 1 791 ? -40.117 -16.024 12.090 1.00 24.95 816 ILE A CA 1
ATOM 5844 C C . ILE A 1 791 ? -41.241 -16.873 12.667 1.00 24.30 816 ILE A C 1
ATOM 5845 O O . ILE A 1 791 ? -42.098 -16.369 13.372 1.00 24.12 816 ILE A O 1
ATOM 5850 N N . VAL A 1 792 ? -41.236 -18.164 12.365 1.00 24.91 817 VAL A N 1
ATOM 5851 C CA . VAL A 1 792 ? -42.202 -19.082 12.971 1.00 26.24 817 VAL A CA 1
ATOM 5852 C C . VAL A 1 792 ? -41.490 -20.049 13.907 1.00 26.33 817 VAL A C 1
ATOM 5853 O O . VAL A 1 792 ? -40.282 -20.179 13.851 1.00 25.98 817 VAL A O 1
ATOM 5857 N N . GLN A 1 793 ? -42.268 -20.692 14.775 1.00 27.27 818 GLN A N 1
ATOM 5858 C CA . GLN A 1 793 ? -41.766 -21.549 15.836 1.00 27.11 818 GLN A CA 1
ATOM 5859 C C . GLN A 1 793 ? -42.650 -22.773 15.998 1.00 28.18 818 GLN A C 1
ATOM 5860 O O . GLN A 1 793 ? -43.865 -22.667 15.921 1.00 28.31 818 GLN A O 1
ATOM 5866 N N . SER A 1 794 ? -42.042 -23.928 16.254 1.00 29.53 819 SER A N 1
ATOM 5867 C CA . SER A 1 794 ? -42.811 -25.144 16.519 1.00 31.52 819 SER A CA 1
ATOM 5868 C C . SER A 1 794 ? -43.595 -25.045 17.838 1.00 32.40 819 SER A C 1
ATOM 5869 O O . SER A 1 794 ? -43.320 -24.185 18.677 1.00 31.35 819 SER A O 1
ATOM 5872 N N . ASP A 1 795 ? -44.601 -25.906 17.977 1.00 34.53 820 ASP A N 1
ATOM 5873 C CA . ASP A 1 795 ? -45.262 -26.158 19.258 1.00 36.69 820 ASP A CA 1
ATOM 5874 C C . ASP A 1 795 ? -44.685 -27.449 19.822 1.00 36.09 820 ASP A C 1
ATOM 5875 O O . ASP A 1 795 ? -44.441 -28.408 19.075 1.00 33.19 820 ASP A O 1
ATOM 5880 N N . GLU A 1 796 ? -44.487 -27.468 21.138 1.00 37.04 821 GLU A N 1
ATOM 5881 C CA . GLU A 1 796 ? -43.828 -28.588 21.804 1.00 38.99 821 GLU A CA 1
ATOM 5882 C C . GLU A 1 796 ? -44.606 -29.891 21.579 1.00 39.87 821 GLU A C 1
ATOM 5883 O O . GLU A 1 796 ? -45.805 -29.951 21.844 1.00 37.28 821 GLU A O 1
ATOM 5889 N N . ASN A 1 797 ? -43.905 -30.904 21.063 1.00 41.54 822 ASN A N 1
ATOM 5890 C CA . ASN A 1 797 ? -44.439 -32.262 20.821 1.00 43.86 822 ASN A CA 1
ATOM 5891 C C . ASN A 1 797 ? -45.536 -32.388 19.745 1.00 43.66 822 ASN A C 1
ATOM 5892 O O . ASN A 1 797 ? -46.213 -33.420 19.673 1.00 44.15 822 ASN A O 1
ATOM 5897 N N . LYS A 1 798 ? -45.670 -31.378 18.884 1.00 43.46 823 LYS A N 1
ATOM 5898 C CA . LYS A 1 798 ? -46.697 -31.369 17.847 1.00 44.10 823 LYS A CA 1
ATOM 5899 C C . LYS A 1 798 ? -46.030 -31.467 16.469 1.00 43.29 823 LYS A C 1
ATOM 5900 O O . LYS A 1 798 ? -45.456 -30.495 15.976 1.00 42.72 823 LYS A O 1
ATOM 5906 N N . GLN A 1 799 ? -46.103 -32.657 15.872 1.00 43.78 824 GLN A N 1
ATOM 5907 C CA . GLN A 1 799 ? -45.537 -32.927 14.545 1.00 44.32 824 GLN A CA 1
ATOM 5908 C C . GLN A 1 799 ? -46.558 -32.625 13.460 1.00 42.23 824 GLN A C 1
ATOM 5909 O O . GLN A 1 799 ? -47.748 -32.526 13.745 1.00 39.93 824 GLN A O 1
ATOM 5915 N N . GLY A 1 800 ? -46.074 -32.469 12.226 1.00 40.38 825 GLY A N 1
ATOM 5916 C CA . GLY A 1 800 ? -46.926 -32.253 11.058 1.00 40.18 825 GLY A CA 1
ATOM 5917 C C . GLY A 1 800 ? -46.586 -30.982 10.299 1.00 41.58 825 GLY A C 1
ATOM 5918 O O . GLY A 1 800 ? -45.485 -30.439 10.437 1.00 41.47 825 GLY A O 1
ATOM 5919 N N . LYS A 1 801 ? -47.544 -30.509 9.499 1.00 41.22 826 LYS A N 1
ATOM 5920 C CA . LYS A 1 801 ? -47.357 -29.326 8.666 1.00 42.10 826 LYS A CA 1
ATOM 5921 C C . LYS A 1 801 ? -47.663 -28.042 9.431 1.00 39.92 826 LYS A C 1
ATOM 5922 O O . LYS A 1 801 ? -48.609 -27.976 10.223 1.00 39.29 826 LYS A O 1
ATOM 5928 N N . MET A 1 802 ? -46.854 -27.022 9.184 1.00 38.15 827 MET A N 1
ATOM 5929 C CA . MET A 1 802 ? -47.151 -25.670 9.616 1.00 36.22 827 MET A CA 1
ATOM 5930 C C . MET A 1 802 ? -47.316 -24.887 8.327 1.00 34.66 827 MET A C 1
ATOM 5931 O O . MET A 1 802 ? -46.384 -24.826 7.521 1.00 33.49 827 MET A O 1
ATOM 5936 N N . ASN A 1 803 ? -48.497 -24.298 8.135 1.00 34.36 828 ASN A N 1
ATOM 5937 C CA . ASN A 1 803 ?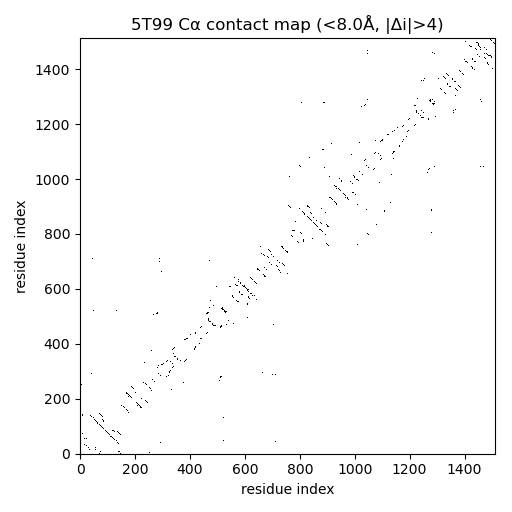 -48.859 -23.637 6.871 1.00 34.24 828 ASN A CA 1
ATOM 5938 C C . ASN A 1 803 ? -48.856 -22.135 7.013 1.00 33.59 828 ASN A C 1
ATOM 5939 O O . ASN A 1 803 ? -49.596 -21.588 7.822 1.00 34.12 828 ASN A O 1
ATOM 5944 N N . ILE A 1 804 ? -48.020 -21.480 6.212 1.00 33.66 829 ILE A N 1
ATOM 5945 C CA . ILE A 1 804 ? -47.848 -20.036 6.260 1.00 34.51 829 ILE A CA 1
ATOM 5946 C C . ILE A 1 804 ? -48.562 -19.408 5.067 1.00 33.91 829 ILE A C 1
ATOM 5947 O O . ILE A 1 804 ? -48.509 -19.938 3.960 1.00 34.21 829 ILE A O 1
ATOM 5952 N N . THR A 1 805 ? -49.199 -18.265 5.306 1.00 33.73 830 THR A N 1
ATOM 5953 C CA . THR A 1 805 ? -49.810 -17.460 4.251 1.00 32.78 830 THR A CA 1
ATOM 5954 C C . THR A 1 805 ? -49.371 -16.009 4.433 1.00 31.57 830 THR A C 1
ATOM 5955 O O . THR A 1 805 ? -49.507 -15.454 5.519 1.00 30.72 830 THR A O 1
ATOM 5959 N N . ALA A 1 806 ? -48.828 -15.419 3.369 1.00 32.06 831 ALA A N 1
ATOM 5960 C CA . ALA A 1 806 ? -48.389 -14.022 3.370 1.00 33.12 831 ALA A CA 1
ATOM 5961 C C . ALA A 1 806 ? -49.162 -13.251 2.311 1.00 34.00 831 ALA A C 1
ATOM 5962 O O . ALA A 1 806 ? -49.134 -13.613 1.130 1.00 35.14 831 ALA A O 1
ATOM 5964 N N . THR A 1 807 ? -49.846 -12.195 2.752 1.00 34.69 832 THR A N 1
ATOM 5965 C CA . THR A 1 807 ? -50.704 -11.367 1.913 1.00 33.83 832 THR A CA 1
ATOM 5966 C C . THR A 1 807 ? -50.260 -9.923 2.020 1.00 35.00 832 THR A C 1
ATOM 5967 O O . THR A 1 807 ? -49.604 -9.535 2.988 1.00 34.75 832 THR A O 1
ATOM 5971 N N . SER A 1 808 ? -50.637 -9.135 1.022 1.00 35.54 833 SER A N 1
ATOM 5972 C CA . SER A 1 808 ? -50.303 -7.714 0.955 1.00 36.45 833 SER A CA 1
ATOM 5973 C C . SER A 1 808 ? -51.243 -7.067 -0.068 1.00 37.51 833 SER A C 1
ATOM 5974 O O . SER A 1 808 ? -51.469 -7.630 -1.138 1.00 36.95 833 SER A O 1
ATOM 5977 N N . LYS A 1 809 ? -51.800 -5.907 0.266 1.00 38.91 834 LYS A N 1
ATOM 5978 C CA . LYS A 1 809 ? -52.777 -5.243 -0.604 1.00 39.98 834 LYS A CA 1
ATOM 5979 C C . LYS A 1 809 ? -52.239 -5.014 -2.025 1.00 37.57 834 LYS A C 1
ATOM 5980 O O . LYS A 1 809 ? -51.242 -4.320 -2.226 1.00 34.19 834 LYS A O 1
ATOM 5986 N N . GLY A 1 810 ? -52.899 -5.652 -2.994 1.00 36.99 835 GLY A N 1
ATOM 5987 C CA . GLY A 1 810 ? -52.560 -5.517 -4.417 1.00 36.38 835 GLY A CA 1
ATOM 5988 C C . GLY A 1 810 ? -51.487 -6.443 -4.978 1.00 34.49 835 GLY A C 1
ATOM 5989 O O . GLY A 1 810 ? -51.132 -6.293 -6.140 1.00 32.12 835 GLY A O 1
ATOM 5990 N N . LEU A 1 811 ? -50.965 -7.380 -4.171 1.00 33.41 836 LEU A N 1
ATOM 5991 C CA . LEU A 1 811 ? -49.914 -8.326 -4.615 1.00 32.49 836 LEU A CA 1
ATOM 5992 C C . LEU A 1 811 ? -50.416 -9.754 -4.600 1.00 31.13 836 LEU A C 1
ATOM 5993 O O . LEU A 1 811 ? -51.368 -10.071 -3.886 1.00 29.42 836 LEU A O 1
ATOM 5998 N N . LYS A 1 812 ? -49.769 -10.615 -5.384 1.00 31.28 837 LYS A N 1
ATOM 5999 C CA . LYS A 1 812 ? -50.087 -12.045 -5.365 1.00 32.93 837 LYS A CA 1
ATOM 6000 C C . LYS A 1 812 ? -49.693 -12.656 -4.012 1.00 32.77 837 LYS A C 1
ATOM 6001 O O . LYS A 1 812 ? -48.527 -12.601 -3.620 1.00 32.26 837 LYS A O 1
ATOM 6007 N N . THR A 1 813 ? -50.691 -13.205 -3.316 1.00 31.83 838 THR A N 1
ATOM 6008 C CA . THR A 1 813 ? -50.524 -13.961 -2.075 1.00 32.69 838 THR A CA 1
ATOM 6009 C C . THR A 1 813 ? -49.474 -15.082 -2.218 1.00 34.46 838 THR A C 1
ATOM 6010 O O . THR A 1 813 ? -49.349 -15.680 -3.287 1.00 34.91 838 THR A O 1
ATOM 6014 N N . ALA A 1 814 ? -48.716 -15.339 -1.146 1.00 35.00 839 ALA A N 1
ATOM 6015 C CA . ALA A 1 814 ? -47.706 -16.419 -1.121 1.00 34.72 839 ALA A CA 1
ATOM 6016 C C . ALA A 1 814 ? -47.971 -17.420 -0.003 1.00 34.28 839 ALA A C 1
ATOM 6017 O O . ALA A 1 814 ? -48.432 -17.047 1.074 1.00 33.94 839 ALA A O 1
ATOM 6019 N N . LYS A 1 815 ? -47.676 -18.689 -0.270 1.00 34.66 840 LYS A N 1
ATOM 6020 C CA . LYS A 1 815 ? -47.808 -19.755 0.729 1.00 36.15 840 LYS A CA 1
ATOM 6021 C C . LYS A 1 815 ? -46.547 -20.601 0.792 1.00 34.51 840 LYS A C 1
ATOM 6022 O O . LYS A 1 815 ? -45.813 -20.727 -0.188 1.00 34.29 840 LYS A O 1
ATOM 6028 N N . THR A 1 816 ? -46.290 -21.167 1.961 1.00 33.44 841 THR A N 1
ATOM 6029 C CA . THR A 1 816 ? -45.226 -22.165 2.104 1.00 33.25 841 THR A CA 1
ATOM 6030 C C . THR A 1 816 ? -45.531 -23.032 3.308 1.00 32.65 841 THR A C 1
ATOM 6031 O O . THR A 1 816 ? -46.232 -22.594 4.234 1.00 30.95 841 THR A O 1
ATOM 6035 N N . THR A 1 817 ? -45.017 -24.258 3.279 1.00 33.09 842 THR A N 1
ATOM 6036 C CA . THR A 1 817 ? -45.188 -25.195 4.385 1.00 35.29 842 THR A CA 1
ATOM 6037 C C . THR A 1 817 ? -43.857 -25.484 5.069 1.00 34.76 842 THR A C 1
ATOM 6038 O O . THR A 1 817 ? -42.837 -25.697 4.409 1.00 34.60 842 THR A O 1
ATOM 6042 N N . ILE A 1 818 ? -43.887 -25.487 6.399 1.00 35.37 843 ILE A N 1
ATOM 6043 C CA . ILE A 1 818 ? -42.756 -25.916 7.209 1.00 35.25 843 ILE A CA 1
ATOM 6044 C C . ILE A 1 818 ? -43.171 -27.228 7.874 1.00 35.34 843 ILE A C 1
ATOM 6045 O O . ILE A 1 818 ? -44.230 -27.303 8.508 1.00 34.05 843 ILE A O 1
ATOM 6050 N N . ASN A 1 819 ? -42.337 -28.255 7.707 1.00 35.54 844 ASN A N 1
ATOM 6051 C CA . ASN A 1 819 ? -42.574 -29.558 8.326 1.00 36.40 844 ASN A CA 1
ATOM 6052 C C . ASN A 1 819 ? -41.885 -29.638 9.686 1.00 35.37 844 ASN A C 1
ATOM 6053 O O . ASN A 1 819 ? -40.746 -29.210 9.840 1.00 35.45 844 ASN A O 1
ATOM 6058 N N . VAL A 1 820 ? -42.595 -30.193 10.661 1.00 34.81 845 VAL A N 1
ATOM 6059 C CA . VAL A 1 820 ? -42.159 -30.218 12.049 1.00 35.84 845 VAL A CA 1
ATOM 6060 C C . VAL A 1 820 ? -42.087 -31.689 12.482 1.00 37.59 845 VAL A C 1
ATOM 6061 O O . VAL A 1 820 ? -43.086 -32.416 12.377 1.00 38.12 845 VAL A O 1
ATOM 6065 N N . GLU A 1 821 ? -40.907 -32.113 12.943 1.00 38.17 846 GLU A N 1
ATOM 6066 C CA . GLU A 1 821 ? -40.625 -33.507 13.292 1.00 40.77 846 GLU A CA 1
ATOM 6067 C C . GLU A 1 821 ? -40.196 -33.660 14.753 1.00 42.84 846 GLU A C 1
ATOM 6068 O O . GLU A 1 821 ? -39.848 -32.681 15.403 1.00 43.84 846 GLU A O 1
ATOM 6074 N N . LEU A 1 822 ? -40.212 -34.907 15.227 1.00 46.02 847 LEU A N 1
ATOM 6075 C CA . LEU A 1 822 ? -39.820 -35.325 16.593 1.00 48.90 847 LEU A CA 1
ATOM 6076 C C . LEU A 1 822 ? -40.919 -35.035 17.609 1.00 51.18 847 LEU A C 1
ATOM 6077 O O . LEU A 1 822 ? -41.620 -35.950 18.050 1.00 51.69 847 LEU A O 1
ATOM 6082 N N . MET B 1 21 ? -18.758 67.807 7.456 1.00 77.31 46 MET B N 1
ATOM 6083 C CA . MET B 1 21 ? -17.301 67.928 7.765 1.00 77.76 46 MET B CA 1
ATOM 6084 C C . MET B 1 21 ? -16.833 66.720 8.594 1.00 75.83 46 MET B C 1
ATOM 6085 O O . MET B 1 21 ? -17.527 66.274 9.511 1.00 75.11 46 MET B O 1
ATOM 6090 N N . ALA B 1 22 ? -15.662 66.194 8.238 1.00 72.74 47 ALA B N 1
ATOM 6091 C CA . ALA B 1 22 ? -15.068 65.019 8.889 1.00 68.19 47 ALA B CA 1
ATOM 6092 C C . ALA B 1 22 ? -14.508 65.304 10.303 1.00 65.47 47 ALA B C 1
ATOM 6093 O O . ALA B 1 22 ? -14.470 64.411 11.156 1.00 62.76 47 ALA B O 1
ATOM 6095 N N . SER B 1 23 ? -14.057 66.537 10.533 1.00 64.52 48 SER B N 1
ATOM 6096 C CA . SER B 1 23 ? -13.518 66.970 11.838 1.00 64.53 48 SER B CA 1
ATOM 6097 C C . SER B 1 23 ? -14.529 67.059 13.007 1.00 62.49 48 SER B C 1
ATOM 6098 O O . SER B 1 23 ? -14.113 67.044 14.166 1.00 56.76 48 SER B O 1
ATOM 6101 N N . VAL B 1 24 ? -15.827 67.168 12.703 1.00 64.63 49 VAL B N 1
ATOM 6102 C CA . VAL B 1 24 ? -16.898 67.147 13.735 1.00 67.27 49 VAL B CA 1
ATOM 6103 C C . VAL B 1 24 ? -17.583 65.771 13.908 1.00 68.27 49 VAL B C 1
ATOM 6104 O O . VAL B 1 24 ? -18.040 65.445 15.014 1.00 66.77 49 VAL B O 1
ATOM 6108 N N . THR B 1 25 ? -17.635 64.974 12.830 1.00 68.32 50 THR B N 1
ATOM 6109 C CA . THR B 1 25 ? -18.340 63.680 12.809 1.00 66.68 50 THR B CA 1
ATOM 6110 C C . THR B 1 25 ? -17.518 62.546 13.433 1.00 66.08 50 THR B C 1
ATOM 6111 O O . THR B 1 25 ? -16.331 62.381 13.121 1.00 69.03 50 THR B O 1
ATOM 6115 N N . ASP B 1 26 ? -18.180 61.760 14.289 1.00 61.27 51 ASP B N 1
ATOM 6116 C CA . ASP B 1 26 ? -17.573 60.628 14.991 1.00 54.89 51 ASP B CA 1
ATOM 6117 C C . ASP B 1 26 ? -18.440 59.379 14.806 1.00 50.36 51 ASP B C 1
ATOM 6118 O O . ASP B 1 26 ? -19.113 58.934 15.740 1.00 48.46 51 ASP B O 1
ATOM 6123 N N . GLY B 1 27 ? -18.424 58.833 13.587 1.00 48.31 52 GLY B N 1
ATOM 6124 C CA . GLY B 1 27 ? -19.146 57.594 13.247 1.00 43.44 52 GLY B CA 1
ATOM 6125 C C . GLY B 1 27 ? -20.657 57.743 13.082 1.00 40.62 52 GLY B C 1
ATOM 6126 O O . GLY B 1 27 ? -21.375 57.930 14.069 1.00 41.14 52 GLY B O 1
ATOM 6127 N N . ILE B 1 28 ? -21.146 57.646 11.843 1.00 37.01 53 ILE B N 1
ATOM 6128 C CA . ILE B 1 28 ? -22.599 57.608 11.571 1.00 34.27 53 ILE B CA 1
ATOM 6129 C C . ILE B 1 28 ? -23.024 56.229 11.097 1.00 31.08 53 ILE B C 1
ATOM 6130 O O . ILE B 1 28 ? -22.201 55.433 10.628 1.00 30.07 53 ILE B O 1
ATOM 6135 N N . SER B 1 29 ? -24.318 55.962 11.216 1.00 28.86 54 SER B N 1
ATOM 6136 C CA . SER B 1 29 ? -24.890 54.674 10.847 1.00 27.83 54 SER B CA 1
ATOM 6137 C C . SER B 1 29 ? -24.696 54.374 9.362 1.00 26.46 54 SER B C 1
ATOM 6138 O O . SER B 1 29 ? -24.895 55.248 8.529 1.00 25.49 54 SER B O 1
ATOM 6141 N N . PHE B 1 30 ? -24.289 53.141 9.059 1.00 25.46 55 PHE B N 1
ATOM 6142 C CA . PHE B 1 30 ? -24.196 52.631 7.684 1.00 25.85 55 PHE B CA 1
ATOM 6143 C C . PHE B 1 30 ? -25.111 51.400 7.502 1.00 25.25 55 PHE B C 1
ATOM 6144 O O . PHE B 1 30 ? -24.873 50.561 6.636 1.00 24.20 55 PHE B O 1
ATOM 6152 N N . ASN B 1 31 ? -26.171 51.336 8.306 1.00 25.52 56 ASN B N 1
ATOM 6153 C CA . ASN B 1 31 ? -27.100 50.204 8.329 1.00 26.32 56 ASN B CA 1
ATOM 6154 C C . ASN B 1 31 ? -28.150 50.209 7.193 1.00 28.18 56 ASN B C 1
ATOM 6155 O O . ASN B 1 31 ? -28.721 49.159 6.888 1.00 28.50 56 ASN B O 1
ATOM 6160 N N . GLU B 1 32 ? -28.419 51.374 6.598 1.00 30.48 57 GLU B N 1
ATOM 6161 C CA . GLU B 1 32 ? -29.540 51.534 5.662 1.00 32.70 57 GLU B CA 1
ATOM 6162 C C . GLU B 1 32 ? -29.182 51.022 4.256 1.00 32.18 57 GLU B C 1
ATOM 6163 O O . GLU B 1 32 ? -28.020 51.102 3.829 1.00 29.31 57 GLU B O 1
ATOM 6169 N N . ASN B 1 33 ? -30.195 50.481 3.566 1.00 32.46 58 ASN B N 1
ATOM 6170 C CA . ASN B 1 33 ? -30.156 50.172 2.115 1.00 32.04 58 ASN B CA 1
ATOM 6171 C C . ASN B 1 33 ? -29.139 49.103 1.706 1.00 31.75 58 ASN B C 1
ATOM 6172 O O . ASN B 1 33 ? -28.308 49.323 0.817 1.00 32.04 58 ASN B O 1
ATOM 6177 N N . TRP B 1 34 ? -29.226 47.949 2.362 1.00 31.51 59 TRP B N 1
ATOM 6178 C CA . TRP B 1 34 ? -28.447 46.767 1.998 1.00 32.15 59 TRP B CA 1
ATOM 6179 C C . TRP B 1 34 ? -29.308 45.796 1.215 1.00 33.73 59 TRP B C 1
ATOM 6180 O O . TRP B 1 34 ? -30.528 45.920 1.203 1.00 33.91 59 TRP B O 1
ATOM 6191 N N . ARG B 1 35 ? -28.656 44.837 0.564 1.00 36.71 60 ARG B N 1
ATOM 6192 C CA . ARG B 1 35 ? -29.323 43.735 -0.120 1.00 38.45 60 ARG B CA 1
ATOM 6193 C C . ARG B 1 35 ? -28.836 42.444 0.515 1.00 37.81 60 ARG B C 1
ATOM 6194 O O . ARG B 1 35 ? -27.641 42.293 0.754 1.00 36.61 60 ARG B O 1
ATOM 6202 N N . PHE B 1 36 ? -29.753 41.512 0.765 1.00 36.90 61 PHE B N 1
ATOM 6203 C CA . PHE B 1 36 ? -29.420 40.232 1.387 1.00 35.89 61 PHE B CA 1
ATOM 6204 C C . PHE B 1 36 ? -29.813 39.066 0.481 1.00 36.00 61 PHE B C 1
ATOM 6205 O O . PHE B 1 36 ? -30.805 39.143 -0.238 1.00 35.11 61 PHE B O 1
ATOM 6213 N N . PHE B 1 37 ? -29.027 37.993 0.523 1.00 37.40 62 PHE B N 1
ATOM 6214 C CA . PHE B 1 37 ? -29.391 36.727 -0.115 1.00 38.87 62 PHE B CA 1
ATOM 6215 C C . PHE B 1 37 ? -28.936 35.541 0.725 1.00 39.28 62 PHE B C 1
ATOM 6216 O O . PHE B 1 37 ? -27.754 35.432 1.038 1.00 36.66 62 PHE B O 1
ATOM 6224 N N . LYS B 1 38 ? -29.874 34.653 1.067 1.00 42.66 63 LYS B N 1
ATOM 6225 C CA . LYS B 1 38 ? -29.565 33.420 1.799 1.00 44.88 63 LYS B CA 1
ATOM 6226 C C . LYS B 1 38 ? -29.171 32.335 0.815 1.00 42.02 63 LYS B C 1
ATOM 6227 O O . LYS B 1 38 ? -29.880 32.108 -0.151 1.00 43.40 63 LYS B O 1
ATOM 6233 N N . GLY B 1 39 ? -28.058 31.661 1.078 1.00 41.82 64 GLY B N 1
ATOM 6234 C CA . GLY B 1 39 ? -27.513 30.638 0.177 1.00 43.54 64 GLY B CA 1
ATOM 6235 C C . GLY B 1 39 ? -26.312 31.128 -0.618 1.00 45.33 64 GLY B C 1
ATOM 6236 O O . GLY B 1 39 ? -26.020 32.324 -0.640 1.00 46.00 64 GLY B O 1
ATOM 6237 N N . GLU B 1 40 ? -25.630 30.196 -1.282 1.00 48.24 65 GLU B N 1
ATOM 6238 C CA . GLU B 1 40 ? -24.376 30.471 -1.988 1.00 51.27 65 GLU B CA 1
ATOM 6239 C C . GLU B 1 40 ? -24.598 30.945 -3.444 1.00 51.59 65 GLU B C 1
ATOM 6240 O O . GLU B 1 40 ? -25.467 30.429 -4.144 1.00 52.49 65 GLU B O 1
ATOM 6246 N N . ILE B 1 41 ? -23.825 31.951 -3.867 1.00 51.17 66 ILE B N 1
ATOM 6247 C CA . ILE B 1 41 ? -23.717 32.358 -5.269 1.00 50.85 66 ILE B CA 1
ATOM 6248 C C . ILE B 1 41 ? -22.255 32.649 -5.611 1.00 50.93 66 ILE B C 1
ATOM 6249 O O . ILE B 1 41 ? -21.588 33.386 -4.880 1.00 50.72 66 ILE B O 1
ATOM 6254 N N . LYS B 1 42 ? -21.769 32.091 -6.723 1.00 50.00 67 LYS B N 1
ATOM 6255 C CA . LYS B 1 42 ? -20.414 32.387 -7.218 1.00 48.18 67 LYS B CA 1
ATOM 6256 C C . LYS B 1 42 ? -20.347 33.841 -7.723 1.00 46.32 67 LYS B C 1
ATOM 6257 O O . LYS B 1 42 ? -21.300 34.340 -8.325 1.00 45.42 67 LYS B O 1
ATOM 6259 N N . GLY B 1 43 ? -19.240 34.523 -7.430 1.00 46.11 68 GLY B N 1
ATOM 6260 C CA . GLY B 1 43 ? -19.013 35.911 -7.873 1.00 46.12 68 GLY B CA 1
ATOM 6261 C C . GLY B 1 43 ? -19.962 37.006 -7.381 1.00 45.21 68 GLY B C 1
ATOM 6262 O O . GLY B 1 43 ? -20.194 37.975 -8.105 1.00 46.37 68 GLY B O 1
ATOM 6263 N N . ALA B 1 44 ? -20.500 36.875 -6.164 1.00 44.45 69 ALA B N 1
ATOM 6264 C CA . ALA B 1 44 ? -21.385 37.909 -5.574 1.00 43.80 69 ALA B CA 1
ATOM 6265 C C . ALA B 1 44 ? -20.627 39.123 -5.001 1.00 42.73 69 ALA B C 1
ATOM 6266 O O . ALA B 1 44 ? -21.239 40.151 -4.689 1.00 40.43 69 ALA B O 1
ATOM 6268 N N . GLU B 1 45 ? -19.311 38.989 -4.852 1.00 43.69 70 GLU B N 1
ATOM 6269 C CA . GLU B 1 45 ? -18.430 40.118 -4.497 1.00 46.16 70 GLU B CA 1
ATOM 6270 C C . GLU B 1 45 ? -18.245 41.189 -5.586 1.00 46.53 70 GLU B C 1
ATOM 6271 O O . GLU B 1 45 ? -17.851 42.314 -5.271 1.00 45.48 70 GLU B O 1
ATOM 6277 N N . ALA B 1 46 ? -18.499 40.837 -6.850 1.00 47.02 71 ALA B N 1
ATOM 6278 C CA . ALA B 1 46 ? -18.145 41.694 -7.985 1.00 45.45 71 ALA B CA 1
ATOM 6279 C C . ALA B 1 46 ? -19.054 42.918 -8.127 1.00 45.71 71 ALA B C 1
ATOM 6280 O O . ALA B 1 46 ? -20.232 42.874 -7.759 1.00 46.32 71 ALA B O 1
ATOM 6282 N N . ILE B 1 47 ? -18.483 43.995 -8.676 1.00 45.58 72 ILE B N 1
ATOM 6283 C CA . ILE B 1 47 ? -19.192 45.259 -8.931 1.00 46.66 72 ILE B CA 1
ATOM 6284 C C . ILE B 1 47 ? -20.337 45.043 -9.917 1.00 48.56 72 ILE B C 1
ATOM 6285 O O . ILE B 1 47 ? -21.449 45.523 -9.712 1.00 47.93 72 ILE B O 1
ATOM 6290 N N . SER B 1 48 ? -20.029 44.332 -10.999 1.00 53.14 73 SER B N 1
ATOM 6291 C CA . SER B 1 48 ? -20.974 44.074 -12.090 1.00 53.10 73 SER B CA 1
ATOM 6292 C C . SER B 1 48 ? -22.153 43.156 -11.736 1.00 50.88 73 SER B C 1
ATOM 6293 O O . SER B 1 48 ? -23.159 43.179 -12.442 1.00 51.44 73 SER B O 1
ATOM 6296 N N . PHE B 1 49 ? -22.022 42.346 -10.678 1.00 48.23 74 PHE B N 1
ATOM 6297 C CA . PHE B 1 49 ? -23.070 41.392 -10.261 1.00 46.22 74 PHE B CA 1
ATOM 6298 C C . PHE B 1 49 ? -24.433 42.064 -10.050 1.00 46.58 74 PHE B C 1
ATOM 6299 O O . PHE B 1 49 ? -24.510 43.098 -9.394 1.00 47.27 74 PHE B O 1
ATOM 6307 N N . ASP B 1 50 ? -25.493 41.465 -10.603 1.00 48.50 75 ASP B N 1
ATOM 6308 C CA . ASP B 1 50 ? -26.859 42.002 -10.512 1.00 49.33 75 ASP B CA 1
ATOM 6309 C C . ASP B 1 50 ? -27.522 41.471 -9.250 1.00 49.64 75 ASP B C 1
ATOM 6310 O O . ASP B 1 50 ? -27.607 40.260 -9.073 1.00 48.04 75 ASP B O 1
ATOM 6315 N N . ASP B 1 51 ? -28.009 42.387 -8.407 1.00 50.55 76 ASP B N 1
ATOM 6316 C CA . ASP B 1 51 ? -28.720 42.051 -7.169 1.00 51.04 76 ASP B CA 1
ATOM 6317 C C . ASP B 1 51 ? -30.110 42.714 -7.095 1.00 53.44 76 ASP B C 1
ATOM 6318 O O . ASP B 1 51 ? -30.584 43.051 -6.000 1.00 53.08 76 ASP B O 1
ATOM 6323 N N . ASP B 1 52 ? -30.758 42.885 -8.254 1.00 55.46 77 ASP B N 1
ATOM 6324 C CA . ASP B 1 52 ? -32.129 43.431 -8.328 1.00 53.67 77 ASP B CA 1
ATOM 6325 C C . ASP B 1 52 ? -33.119 42.482 -7.668 1.00 50.72 77 ASP B C 1
ATOM 6326 O O . ASP B 1 52 ? -34.041 42.921 -6.982 1.00 47.22 77 ASP B O 1
ATOM 6331 N N . SER B 1 53 ? -32.911 41.183 -7.885 1.00 49.76 78 SER B N 1
ATOM 6332 C CA . SER B 1 53 ? -33.722 40.129 -7.262 1.00 50.30 78 SER B CA 1
ATOM 6333 C C . SER B 1 53 ? -33.630 40.067 -5.726 1.00 49.61 78 SER B C 1
ATOM 6334 O O . SER B 1 53 ? -34.585 39.642 -5.073 1.00 50.55 78 SER B O 1
ATOM 6337 N N . TRP B 1 54 ? -32.496 40.494 -5.163 1.00 47.26 79 TRP B N 1
ATOM 6338 C CA . TRP B 1 54 ? -32.211 40.351 -3.724 1.00 44.64 79 TRP B CA 1
ATOM 6339 C C . TRP B 1 54 ? -33.131 41.189 -2.841 1.00 44.01 79 TRP B C 1
ATOM 6340 O O . TRP B 1 54 ? -33.616 42.248 -3.241 1.00 44.62 79 TRP B O 1
ATOM 6351 N N . ARG B 1 55 ? -33.347 40.696 -1.628 1.00 43.53 80 ARG B N 1
ATOM 6352 C CA . ARG B 1 55 ? -34.191 41.353 -0.640 1.00 42.77 80 ARG B CA 1
ATOM 6353 C C . ARG B 1 55 ? -33.557 42.641 -0.128 1.00 43.27 80 ARG B C 1
ATOM 6354 O O . ARG B 1 55 ? -32.372 42.656 0.185 1.00 43.32 80 ARG B O 1
ATOM 6362 N N . LYS B 1 56 ? -34.350 43.709 -0.045 1.00 43.47 81 LYS B N 1
ATOM 6363 C CA . LYS B 1 56 ? -33.903 44.976 0.529 1.00 43.73 81 LYS B CA 1
ATOM 6364 C C . LYS B 1 56 ? -34.190 44.988 2.017 1.00 42.02 81 LYS B C 1
ATOM 6365 O O . LYS B 1 56 ? -35.275 44.584 2.448 1.00 40.61 81 LYS B O 1
ATOM 6371 N N . LEU B 1 57 ? -33.217 45.449 2.798 1.00 39.90 82 LEU B N 1
ATOM 6372 C CA . LEU B 1 57 ? -33.373 45.559 4.249 1.00 39.14 82 LEU B CA 1
ATOM 6373 C C . LEU B 1 57 ? -32.360 46.513 4.862 1.00 36.70 82 LEU B C 1
ATOM 6374 O O . LEU B 1 57 ? -31.317 46.788 4.270 1.00 35.56 82 LEU B O 1
ATOM 6379 N N . ASN B 1 58 ? -32.702 47.019 6.045 1.00 33.90 83 ASN B N 1
ATOM 6380 C CA . ASN B 1 58 ? -31.764 47.713 6.918 1.00 32.38 83 ASN B CA 1
ATOM 6381 C C . ASN B 1 58 ? -31.157 46.755 7.944 1.00 31.28 83 ASN B C 1
ATOM 6382 O O . ASN B 1 58 ? -31.820 45.837 8.430 1.00 31.55 83 ASN B O 1
ATOM 6387 N N . LEU B 1 59 ? -29.887 46.985 8.268 1.00 29.37 84 LEU B N 1
ATOM 6388 C CA . LEU B 1 59 ? -29.206 46.282 9.358 1.00 26.58 84 LEU B CA 1
ATOM 6389 C C . LEU B 1 59 ? -29.584 46.965 10.699 1.00 24.61 84 LEU B C 1
ATOM 6390 O O . LEU B 1 59 ? -30.035 48.103 10.687 1.00 22.81 84 LEU B O 1
ATOM 6395 N N . PRO B 1 60 ? -29.436 46.308 11.853 1.00 23.56 85 PRO B N 1
ATOM 6396 C CA . PRO B 1 60 ? -28.881 44.958 12.021 1.00 23.74 85 PRO B CA 1
ATOM 6397 C C . PRO B 1 60 ? -29.874 43.862 11.663 1.00 23.19 85 PRO B C 1
ATOM 6398 O O . PRO B 1 60 ? -31.069 44.084 11.728 1.00 22.99 85 PRO B O 1
ATOM 6402 N N . HIS B 1 61 ? -29.369 42.686 11.319 1.00 23.35 86 HIS B N 1
ATOM 6403 C CA . HIS B 1 61 ? -30.194 41.623 10.765 1.00 23.94 86 HIS B CA 1
ATOM 6404 C C . HIS B 1 61 ? -29.747 40.249 11.259 1.00 23.49 86 HIS B C 1
ATOM 6405 O O . HIS B 1 61 ? -28.558 39.931 11.195 1.00 22.82 86 HIS B O 1
ATOM 6412 N N . ASP B 1 62 ? -30.708 39.447 11.739 1.00 23.25 87 ASP B N 1
ATOM 6413 C CA . ASP B 1 62 ? -30.489 38.034 12.120 1.00 23.36 87 ASP B CA 1
ATOM 6414 C C . ASP B 1 62 ? -31.388 37.159 11.247 1.00 23.93 87 ASP B C 1
ATOM 6415 O O . ASP B 1 62 ? -32.597 37.083 11.484 1.00 22.67 87 ASP B O 1
ATOM 6420 N N . TRP B 1 63 ? -30.799 36.491 10.257 1.00 24.95 88 TRP B N 1
ATOM 6421 C CA . TRP B 1 63 ? -31.579 35.673 9.332 1.00 27.08 88 TRP B CA 1
ATOM 6422 C C . TRP B 1 63 ? -32.075 34.360 9.937 1.00 28.92 88 TRP B C 1
ATOM 6423 O O . TRP B 1 63 ? -33.078 33.815 9.474 1.00 30.81 88 TRP B O 1
ATOM 6434 N N . ALA B 1 64 ? -31.382 33.849 10.951 1.00 29.66 89 ALA B N 1
ATOM 6435 C CA . ALA B 1 64 ? -31.739 32.560 11.545 1.00 30.46 89 ALA B CA 1
ATOM 6436 C C . ALA B 1 64 ? -33.085 32.576 12.271 1.00 31.03 89 ALA B C 1
ATOM 6437 O O . ALA B 1 64 ? -33.756 31.548 12.329 1.00 32.51 89 ALA B O 1
ATOM 6439 N N . ILE B 1 65 ? -33.494 33.731 12.797 1.00 31.77 90 ILE B N 1
ATOM 6440 C CA . ILE B 1 65 ? -34.755 33.835 13.555 1.00 32.63 90 ILE B CA 1
ATOM 6441 C C . ILE B 1 65 ? -36.007 33.725 12.669 1.00 34.92 90 ILE B C 1
ATOM 6442 O O . ILE B 1 65 ? -37.099 33.477 13.166 1.00 34.09 90 ILE B O 1
ATOM 6447 N N . GLU B 1 66 ? -35.838 33.919 11.365 1.00 38.97 91 GLU B N 1
ATOM 6448 C CA . GLU B 1 66 ? -36.940 33.824 10.404 1.00 42.95 91 GLU B CA 1
ATOM 6449 C C . GLU B 1 66 ? -37.389 32.378 10.139 1.00 47.09 91 GLU B C 1
ATOM 6450 O O . GLU B 1 66 ? -38.576 32.134 9.914 1.00 47.79 91 GLU B O 1
ATOM 6456 N N . GLY B 1 67 ? -36.448 31.432 10.181 1.00 51.33 92 GLY B N 1
ATOM 6457 C CA . GLY B 1 67 ? -36.719 30.033 9.841 1.00 52.74 92 GLY B CA 1
ATOM 6458 C C . GLY B 1 67 ? -36.733 29.823 8.338 1.00 53.32 92 GLY B C 1
ATOM 6459 O O . GLY B 1 67 ? -37.445 28.954 7.833 1.00 56.55 92 GLY B O 1
ATOM 6460 N N . GLY B 1 79 ? -31.765 23.836 18.361 1.00 82.86 104 GLY B N 1
ATOM 6461 C CA . GLY B 1 79 ? -32.973 24.618 18.114 1.00 85.95 104 GLY B CA 1
ATOM 6462 C C . GLY B 1 79 ? -33.080 25.046 16.662 1.00 86.83 104 GLY B C 1
ATOM 6463 O O . GLY B 1 79 ? -33.113 24.194 15.772 1.00 84.16 104 GLY B O 1
ATOM 6464 N N . LEU B 1 80 ? -33.129 26.360 16.422 1.00 89.08 105 LEU B N 1
ATOM 6465 C CA . LEU B 1 80 ? -33.239 26.911 15.056 1.00 90.36 105 LEU B CA 1
ATOM 6466 C C . LEU B 1 80 ? -31.912 26.792 14.277 1.00 90.60 105 LEU B C 1
ATOM 6467 O O . LEU B 1 80 ? -30.864 27.176 14.809 1.00 92.35 105 LEU B O 1
ATOM 6472 N N . PRO B 1 81 ? -31.947 26.251 13.030 1.00 89.84 106 PRO B N 1
ATOM 6473 C CA . PRO B 1 81 ? -30.742 26.213 12.181 1.00 87.53 106 PRO B CA 1
ATOM 6474 C C . PRO B 1 81 ? -30.121 27.590 11.913 1.00 84.39 106 PRO B C 1
ATOM 6475 O O . PRO B 1 81 ? -30.827 28.539 11.552 1.00 82.77 106 PRO B O 1
ATOM 6479 N N . PHE B 1 82 ? -28.800 27.655 12.075 1.00 80.96 107 PHE B N 1
ATOM 6480 C CA . PHE B 1 82 ? -28.036 28.910 12.150 1.00 76.02 107 PHE B CA 1
ATOM 6481 C C . PHE B 1 82 ? -26.807 28.943 11.223 1.00 71.36 107 PHE B C 1
ATOM 6482 O O . PHE B 1 82 ? -25.967 29.840 11.347 1.00 68.46 107 PHE B O 1
ATOM 6490 N N . HIS B 1 83 ? -26.707 27.983 10.298 1.00 65.59 108 HIS B N 1
ATOM 6491 C CA . HIS B 1 83 ? -25.508 27.795 9.477 1.00 62.58 108 HIS B CA 1
ATOM 6492 C C . HIS B 1 83 ? -25.870 27.866 7.989 1.00 57.81 108 HIS B C 1
ATOM 6493 O O . HIS B 1 83 ? -27.045 28.050 7.636 1.00 59.05 108 HIS B O 1
ATOM 6500 N N . GLY B 1 84 ? -24.855 27.743 7.134 1.00 50.88 109 GLY B N 1
ATOM 6501 C CA . GLY B 1 84 ? -25.002 27.915 5.691 1.00 47.85 109 GLY B CA 1
ATOM 6502 C C . GLY B 1 84 ? -24.247 29.148 5.220 1.00 44.18 109 GLY B C 1
ATOM 6503 O O . GLY B 1 84 ? -23.171 29.456 5.735 1.00 45.08 109 GLY B O 1
ATOM 6504 N N . THR B 1 85 ? -24.808 29.849 4.240 1.00 39.72 110 THR B N 1
ATOM 6505 C CA . THR B 1 85 ? -24.142 30.994 3.615 1.00 37.49 110 THR B CA 1
ATOM 6506 C C . THR B 1 85 ? -25.108 32.173 3.523 1.00 35.13 110 THR B C 1
ATOM 6507 O O . THR B 1 85 ? -26.305 31.987 3.317 1.00 35.74 110 THR B O 1
ATOM 6511 N N . GLY B 1 86 ? -24.580 33.379 3.713 1.00 32.62 111 GLY B N 1
ATOM 6512 C CA . GLY B 1 86 ? -25.373 34.602 3.624 1.00 31.92 111 GLY B CA 1
ATOM 6513 C C . GLY B 1 86 ? -24.540 35.751 3.090 1.00 30.94 111 GLY B C 1
ATOM 6514 O O . GLY B 1 86 ? -23.408 35.962 3.547 1.00 32.13 111 GLY B O 1
ATOM 6515 N N . TRP B 1 87 ? -25.103 36.484 2.127 1.00 28.69 112 TRP B N 1
ATOM 6516 C CA . TRP B 1 87 ? -24.414 37.562 1.419 1.00 27.62 112 TRP B CA 1
ATOM 6517 C C . TRP B 1 87 ? -25.140 38.874 1.669 1.00 27.63 112 TRP B C 1
ATOM 6518 O O . TRP B 1 87 ? -26.378 38.922 1.624 1.00 27.20 112 TRP B O 1
ATOM 6529 N N . TYR B 1 88 ? -24.373 39.932 1.915 1.00 26.96 113 TYR B N 1
ATOM 6530 C CA . TYR B 1 88 ? -24.909 41.278 1.999 1.00 27.08 113 TYR B CA 1
ATOM 6531 C C . TYR B 1 88 ? -24.157 42.151 1.019 1.00 28.36 113 TYR B C 1
ATOM 6532 O O . TYR B 1 88 ? -22.936 42.057 0.949 1.00 30.36 113 TYR B O 1
ATOM 6541 N N . ARG B 1 89 ? -24.880 42.981 0.265 1.00 29.29 114 ARG B N 1
ATOM 6542 C CA . ARG B 1 89 ? -24.294 43.977 -0.641 1.00 29.33 114 ARG B CA 1
ATOM 6543 C C . ARG B 1 89 ? -24.882 45.330 -0.321 1.00 29.28 114 ARG B C 1
ATOM 6544 O O . ARG B 1 89 ? -26.089 45.446 -0.073 1.00 28.79 114 ARG B O 1
ATOM 6552 N N . LYS B 1 90 ? -24.040 46.354 -0.342 1.00 29.45 115 LYS B N 1
ATOM 6553 C CA . LYS B 1 90 ? -24.498 47.735 -0.269 1.00 29.46 115 LYS B CA 1
ATOM 6554 C C . LYS B 1 90 ? -23.838 48.510 -1.399 1.00 29.71 115 LYS B C 1
ATOM 6555 O O . LYS B 1 90 ? -22.619 48.477 -1.558 1.00 29.12 115 LYS B O 1
ATOM 6561 N N . THR B 1 91 ? -24.661 49.193 -2.181 1.00 30.81 116 THR B N 1
ATOM 6562 C CA . THR B 1 91 ? -24.211 50.006 -3.289 1.00 32.04 116 THR B CA 1
ATOM 6563 C C . THR B 1 91 ? -24.457 51.460 -2.900 1.00 31.91 116 THR B C 1
ATOM 6564 O O . THR B 1 91 ? -25.560 51.820 -2.499 1.00 32.69 116 THR B O 1
ATOM 6568 N N . PHE B 1 92 ? -23.429 52.293 -3.001 1.00 32.47 117 PHE B N 1
ATOM 6569 C CA . PHE B 1 92 ? -23.527 53.682 -2.530 1.00 33.68 117 PHE B CA 1
ATOM 6570 C C . PHE B 1 92 ? -22.605 54.626 -3.303 1.00 35.78 117 PHE B C 1
ATOM 6571 O O . PHE B 1 92 ? -21.510 54.237 -3.728 1.00 36.17 117 PHE B O 1
ATOM 6579 N N . ILE B 1 93 ? -23.049 55.872 -3.449 1.00 38.19 118 ILE B N 1
ATOM 6580 C CA . ILE B 1 93 ? -22.267 56.908 -4.117 1.00 40.34 118 ILE B CA 1
ATOM 6581 C C . ILE B 1 93 ? -21.087 57.288 -3.228 1.00 37.97 118 ILE B C 1
ATOM 6582 O O . ILE B 1 93 ? -21.268 57.493 -2.034 1.00 36.78 118 ILE B O 1
ATOM 6587 N N . GLY B 1 94 ? -19.890 57.378 -3.804 1.00 36.80 119 GLY B N 1
ATOM 6588 C CA . GLY B 1 94 ? -18.763 57.992 -3.108 1.00 37.02 119 GLY B CA 1
ATOM 6589 C C . GLY B 1 94 ? -19.024 59.481 -2.952 1.00 37.34 119 GLY B C 1
ATOM 6590 O O . GLY B 1 94 ? -18.798 60.242 -3.883 1.00 40.92 119 GLY B O 1
ATOM 6591 N N . ASP B 1 95 ? -19.521 59.891 -1.786 1.00 37.59 120 ASP B N 1
ATOM 6592 C CA . ASP B 1 95 ? -19.884 61.294 -1.515 1.00 37.71 120 ASP B CA 1
ATOM 6593 C C . ASP B 1 95 ? -18.680 62.238 -1.674 1.00 38.11 120 ASP B C 1
ATOM 6594 O O . ASP B 1 95 ? -17.551 61.899 -1.292 1.00 36.42 120 ASP B O 1
ATOM 6599 N N . ALA B 1 96 ? -18.936 63.420 -2.235 1.00 38.10 121 ALA B N 1
ATOM 6600 C CA . ALA B 1 96 ? -17.868 64.384 -2.565 1.00 40.03 121 ALA B CA 1
ATOM 6601 C C . ALA B 1 96 ? -17.103 64.893 -1.325 1.00 40.15 121 ALA B C 1
ATOM 6602 O O . ALA B 1 96 ? -15.898 65.191 -1.405 1.00 37.59 121 ALA B O 1
ATOM 6604 N N . GLN B 1 97 ? -17.814 64.979 -0.196 1.00 40.92 122 GLN B N 1
ATOM 6605 C CA . GLN B 1 97 ? -17.221 65.334 1.097 1.00 42.33 122 GLN B CA 1
ATOM 6606 C C . GLN B 1 97 ? -16.198 64.313 1.610 1.00 37.62 122 GLN B C 1
ATOM 6607 O O . GLN B 1 97 ? -15.383 64.665 2.449 1.00 35.94 122 GLN B O 1
ATOM 6613 N N . TRP B 1 98 ? -16.228 63.078 1.101 1.00 34.63 123 TRP B N 1
ATOM 6614 C CA . TRP B 1 98 ? -15.217 62.058 1.447 1.00 33.52 123 TRP B CA 1
ATOM 6615 C C . TRP B 1 98 ? -13.904 62.146 0.636 1.00 33.45 123 TRP B C 1
ATOM 6616 O O . TRP B 1 98 ? -12.993 61.356 0.871 1.00 31.83 123 TRP B O 1
ATOM 6627 N N . LYS B 1 99 ? -13.807 63.078 -0.315 1.00 35.28 124 LYS B N 1
ATOM 6628 C CA . LYS B 1 99 ? -12.608 63.232 -1.159 1.00 36.99 124 LYS B CA 1
ATOM 6629 C C . LYS B 1 99 ? -11.362 63.475 -0.302 1.00 34.96 124 LYS B C 1
ATOM 6630 O O . LYS B 1 99 ? -11.337 64.414 0.485 1.00 33.23 124 LYS B O 1
ATOM 6636 N N . ASP B 1 100 ? -10.350 62.615 -0.461 1.00 34.33 125 ASP B N 1
ATOM 6637 C CA . ASP B 1 100 ? -9.093 62.645 0.319 1.00 34.76 125 ASP B CA 1
ATOM 6638 C C . ASP B 1 100 ? -9.263 62.426 1.842 1.00 34.47 125 ASP B C 1
ATOM 6639 O O . ASP B 1 100 ? -8.355 62.751 2.625 1.00 33.16 125 ASP B O 1
ATOM 6644 N N . LYS B 1 101 ? -10.402 61.861 2.247 1.00 32.54 126 LYS B N 1
ATOM 6645 C CA . LYS B 1 101 ? -10.661 61.525 3.634 1.00 32.08 126 LYS B CA 1
ATOM 6646 C C . LYS B 1 101 ? -10.295 60.068 3.838 1.00 29.78 126 LYS B C 1
ATOM 6647 O O . LYS B 1 101 ? -10.316 59.278 2.894 1.00 28.75 126 LYS B O 1
ATOM 6653 N N . ILE B 1 102 ? -9.946 59.726 5.074 1.00 28.54 127 ILE B N 1
ATOM 6654 C CA . ILE B 1 102 ? -9.762 58.329 5.464 1.00 27.64 127 ILE B CA 1
ATOM 6655 C C . ILE B 1 102 ? -11.160 57.779 5.725 1.00 26.60 127 ILE B C 1
ATOM 6656 O O . ILE B 1 102 ? -11.954 58.395 6.445 1.00 27.18 127 ILE B O 1
ATOM 6661 N N . VAL B 1 103 ? -11.471 56.637 5.123 1.00 25.15 128 VAL B N 1
ATOM 6662 C CA . VAL B 1 103 ? -12.816 56.100 5.177 1.00 25.07 128 VAL B CA 1
ATOM 6663 C C . VAL B 1 103 ? -12.771 54.661 5.656 1.00 25.25 128 VAL B C 1
ATOM 6664 O O . VAL B 1 103 ? -12.087 53.817 5.060 1.00 26.24 128 VAL B O 1
ATOM 6668 N N . ARG B 1 104 ? -13.511 54.389 6.727 1.00 24.80 129 ARG B N 1
ATOM 6669 C CA . ARG B 1 104 ? -13.541 53.057 7.330 1.00 24.37 129 ARG B CA 1
ATOM 6670 C C . ARG B 1 104 ? -14.973 52.639 7.626 1.00 23.52 129 ARG B C 1
ATOM 6671 O O . ARG B 1 104 ? -15.809 53.476 7.982 1.00 22.88 129 ARG B O 1
ATOM 6679 N N . ILE B 1 105 ? -15.235 51.341 7.480 1.00 23.56 130 ILE B N 1
ATOM 6680 C CA . ILE B 1 105 ? -16.508 50.743 7.844 1.00 23.45 130 ILE B CA 1
ATOM 6681 C C . ILE B 1 105 ? -16.266 49.867 9.064 1.00 22.89 130 ILE B C 1
ATOM 6682 O O . ILE B 1 105 ? -15.441 48.961 9.024 1.00 22.69 130 ILE B O 1
ATOM 6687 N N . GLY B 1 106 ? -16.984 50.155 10.145 1.00 23.16 131 GLY B N 1
ATOM 6688 C CA . GLY B 1 106 ? -16.894 49.393 11.388 1.00 22.63 131 GLY B CA 1
ATOM 6689 C C . GLY B 1 106 ? -18.072 48.446 11.495 1.00 22.92 131 GLY B C 1
ATOM 6690 O O . GLY B 1 106 ? -19.221 48.870 11.394 1.00 22.83 131 GLY B O 1
ATOM 6691 N N . PHE B 1 107 ? -17.772 47.163 11.671 1.00 23.30 132 PHE B N 1
ATOM 6692 C CA . PHE B 1 107 ? -18.758 46.136 11.970 1.00 23.37 132 PHE B CA 1
ATOM 6693 C C . PHE B 1 107 ? -18.656 45.779 13.459 1.00 22.39 132 PHE B C 1
ATOM 6694 O O . PHE B 1 107 ? -17.680 45.170 13.869 1.00 21.75 132 PHE B O 1
ATOM 6702 N N . ASP B 1 108 ? -19.641 46.178 14.262 1.00 21.62 133 ASP B N 1
ATOM 6703 C CA . ASP B 1 108 ? -19.715 45.746 15.670 1.00 21.83 133 ASP B CA 1
ATOM 6704 C C . ASP B 1 108 ? -19.826 44.212 15.815 1.00 22.22 133 ASP B C 1
ATOM 6705 O O . ASP B 1 108 ? -19.408 43.652 16.835 1.00 21.80 133 ASP B O 1
ATOM 6710 N N . GLY B 1 109 ? -20.395 43.547 14.811 1.00 22.02 134 GLY B N 1
ATOM 6711 C CA . GLY B 1 109 ? -20.459 42.094 14.810 1.00 22.29 134 GLY B CA 1
ATOM 6712 C C . GLY B 1 109 ? -21.147 41.492 13.595 1.00 22.23 134 GLY B C 1
ATOM 6713 O O . GLY B 1 109 ? -22.184 41.989 13.136 1.00 21.18 134 GLY B O 1
ATOM 6714 N N . ALA B 1 110 ? -20.562 40.407 13.099 1.00 21.75 135 ALA B N 1
ATOM 6715 C CA . ALA B 1 110 ? -21.094 39.686 11.972 1.00 22.09 135 ALA B CA 1
ATOM 6716 C C . ALA B 1 110 ? -20.929 38.206 12.258 1.00 21.78 135 ALA B C 1
ATOM 6717 O O . ALA B 1 110 ? -19.808 37.719 12.387 1.00 19.84 135 ALA B O 1
ATOM 6719 N N . MET B 1 111 ? -22.053 37.499 12.346 1.00 22.71 136 MET B N 1
ATOM 6720 C CA . MET B 1 111 ? -22.086 36.112 12.804 1.00 23.66 136 MET B CA 1
ATOM 6721 C C . MET B 1 111 ? -22.298 35.162 11.630 1.00 24.09 136 MET B C 1
ATOM 6722 O O . MET B 1 111 ? -23.381 35.167 11.052 1.00 25.20 136 MET B O 1
ATOM 6727 N N . SER B 1 112 ? -21.318 34.353 11.225 1.00 24.90 137 SER B N 1
ATOM 6728 C CA . SER B 1 112 ? -19.916 34.357 11.654 1.00 25.74 137 SER B CA 1
ATOM 6729 C C . SER B 1 112 ? -19.086 33.992 10.416 1.00 26.75 137 SER B C 1
ATOM 6730 O O . SER B 1 112 ? -19.662 33.828 9.339 1.00 26.53 137 SER B O 1
ATOM 6733 N N . GLU B 1 113 ? -17.760 33.888 10.544 1.00 28.35 138 GLU B N 1
ATOM 6734 C CA . GLU B 1 113 ? -16.879 33.589 9.399 1.00 30.00 138 GLU B CA 1
ATOM 6735 C C . GLU B 1 113 ? -17.112 34.574 8.256 1.00 29.30 138 GLU B C 1
ATOM 6736 O O . GLU B 1 113 ? -17.609 34.204 7.197 1.00 28.14 138 GLU B O 1
ATOM 6742 N N . ALA B 1 114 ? -16.771 35.836 8.494 1.00 28.92 139 ALA B N 1
ATOM 6743 C CA . ALA B 1 114 ? -17.047 36.909 7.544 1.00 29.00 139 ALA B CA 1
ATOM 6744 C C . ALA B 1 114 ? -15.886 37.101 6.589 1.00 28.67 139 ALA B C 1
ATOM 6745 O O . ALA B 1 114 ? -14.740 37.033 6.997 1.00 28.49 139 ALA B O 1
ATOM 6747 N N . LYS B 1 115 ? -16.204 37.314 5.318 1.00 29.66 140 LYS B N 1
ATOM 6748 C CA . LYS B 1 115 ? -15.261 37.825 4.319 1.00 30.59 140 LYS B CA 1
ATOM 6749 C C . LYS B 1 115 ? -15.866 39.111 3.781 1.00 30.38 140 LYS B C 1
ATOM 6750 O O . LYS B 1 115 ? -17.086 39.193 3.623 1.00 30.43 140 LYS B O 1
ATOM 6756 N N . VAL B 1 116 ? -15.025 40.108 3.502 1.00 29.72 141 VAL B N 1
ATOM 6757 C CA . VAL B 1 116 ? -15.491 41.429 3.068 1.00 30.15 141 VAL B CA 1
ATOM 6758 C C . VAL B 1 116 ? -14.715 41.932 1.843 1.00 30.67 141 VAL B C 1
ATOM 6759 O O . VAL B 1 116 ? -13.484 41.848 1.796 1.00 30.93 141 VAL B O 1
ATOM 6763 N N . TRP B 1 117 ? -15.449 42.467 0.871 1.00 29.90 142 TRP B N 1
ATOM 6764 C CA . TRP B 1 117 ? -14.867 43.041 -0.342 1.00 30.30 142 TRP B CA 1
ATOM 6765 C C . TRP B 1 117 ? -15.383 44.464 -0.541 1.00 29.59 142 TRP B C 1
ATOM 6766 O O . TRP B 1 117 ? -16.554 44.744 -0.283 1.00 27.58 142 TRP B O 1
ATOM 6777 N N . ILE B 1 118 ? -14.510 45.347 -1.016 1.00 30.33 143 ILE B N 1
ATOM 6778 C CA . ILE B 1 118 ? -14.926 46.661 -1.514 1.00 31.34 143 ILE B CA 1
ATOM 6779 C C . ILE B 1 118 ? -14.496 46.725 -2.972 1.00 31.54 143 ILE B C 1
ATOM 6780 O O . ILE B 1 118 ? -13.333 46.466 -3.279 1.00 31.64 143 ILE B O 1
ATOM 6785 N N . ASN B 1 119 ? -15.450 47.020 -3.856 1.00 32.50 144 ASN B N 1
ATOM 6786 C CA . ASN B 1 119 ? -15.227 47.078 -5.313 1.00 33.50 144 ASN B CA 1
ATOM 6787 C C . ASN B 1 119 ? -14.400 45.897 -5.859 1.00 35.17 144 ASN B C 1
ATOM 6788 O O . ASN B 1 119 ? -13.439 46.084 -6.624 1.00 35.69 144 ASN B O 1
ATOM 6793 N N . GLY B 1 120 ? -14.779 44.690 -5.431 1.00 36.05 145 GLY B N 1
ATOM 6794 C CA . GLY B 1 120 ? -14.154 43.448 -5.892 1.00 35.65 145 GLY B CA 1
ATOM 6795 C C . GLY B 1 120 ? -12.846 43.045 -5.228 1.00 36.33 145 GLY B C 1
ATOM 6796 O O . GLY B 1 120 ? -12.320 41.975 -5.527 1.00 36.16 145 GLY B O 1
ATOM 6797 N N . VAL B 1 121 ? -12.316 43.877 -4.329 1.00 37.35 146 VAL B N 1
ATOM 6798 C CA . VAL B 1 121 ? -11.039 43.600 -3.666 1.00 38.04 146 VAL B CA 1
ATOM 6799 C C . VAL B 1 121 ? -11.302 43.100 -2.245 1.00 38.84 146 VAL B C 1
ATOM 6800 O O . VAL B 1 121 ? -12.002 43.757 -1.480 1.00 36.48 146 VAL B O 1
ATOM 6804 N N . LYS B 1 122 ? -10.742 41.939 -1.906 1.00 40.06 147 LYS B N 1
ATOM 6805 C CA . LYS B 1 122 ? -10.868 41.382 -0.563 1.00 41.64 147 LYS B CA 1
ATOM 6806 C C . LYS B 1 122 ? -10.050 42.243 0.406 1.00 41.46 147 LYS B C 1
ATOM 6807 O O . LYS B 1 122 ? -8.848 42.431 0.207 1.00 42.10 147 LYS B O 1
ATOM 6813 N N . VAL B 1 123 ? -10.718 42.786 1.427 1.00 40.31 148 VAL B N 1
ATOM 6814 C CA . VAL B 1 123 ? -10.101 43.706 2.395 1.00 38.44 148 VAL B CA 1
ATOM 6815 C C . VAL B 1 123 ? -10.313 43.311 3.864 1.00 37.99 148 VAL B C 1
ATOM 6816 O O . VAL B 1 123 ? -9.991 44.091 4.758 1.00 38.95 148 VAL B O 1
ATOM 6820 N N . GLY B 1 124 ? -10.834 42.112 4.117 1.00 37.93 149 GLY B N 1
ATOM 6821 C CA . GLY B 1 124 ? -11.234 41.719 5.470 1.00 37.04 149 GLY B CA 1
ATOM 6822 C C . GLY B 1 124 ? -11.698 40.275 5.596 1.00 35.41 149 GLY B C 1
ATOM 6823 O O . GLY B 1 124 ? -12.382 39.748 4.729 1.00 35.67 149 GLY B O 1
ATOM 6824 N N . GLU B 1 125 ? -11.310 39.640 6.691 1.00 34.61 150 GLU B N 1
ATOM 6825 C CA . GLU B 1 125 ? -11.727 38.285 7.007 1.00 35.15 150 GLU B CA 1
ATOM 6826 C C . GLU B 1 125 ? -11.741 38.185 8.530 1.00 32.25 150 GLU B C 1
ATOM 6827 O O . GLU B 1 125 ? -10.757 38.551 9.176 1.00 30.83 150 GLU B O 1
ATOM 6833 N N . HIS B 1 126 ? -12.851 37.715 9.102 1.00 29.52 151 HIS B N 1
ATOM 6834 C CA . HIS B 1 126 ? -13.011 37.717 10.552 1.00 28.34 151 HIS B CA 1
ATOM 6835 C C . HIS B 1 126 ? -13.899 36.576 11.035 1.00 26.48 151 HIS B C 1
ATOM 6836 O O . HIS B 1 126 ? -15.107 36.605 10.815 1.00 26.39 151 HIS B O 1
ATOM 6843 N N . PRO B 1 127 ? -13.313 35.573 11.716 1.00 25.05 152 PRO B N 1
ATOM 6844 C CA . PRO B 1 127 ? -14.121 34.407 12.090 1.00 25.07 152 PRO B CA 1
ATOM 6845 C C . PRO B 1 127 ? -15.061 34.579 13.296 1.00 24.74 152 PRO B C 1
ATOM 6846 O O . PRO B 1 127 ? -16.210 34.124 13.234 1.00 24.88 152 PRO B O 1
ATOM 6850 N N . TYR B 1 128 ? -14.597 35.231 14.365 1.00 23.59 153 TYR B N 1
ATOM 6851 C CA . TYR B 1 128 ? -15.361 35.286 15.618 1.00 22.31 153 TYR B CA 1
ATOM 6852 C C . TYR B 1 128 ? -16.485 36.324 15.540 1.00 21.87 153 TYR B C 1
ATOM 6853 O O . TYR B 1 128 ? -16.234 37.525 15.452 1.00 22.40 153 TYR B O 1
ATOM 6862 N N . GLY B 1 129 ? -17.731 35.858 15.588 1.00 21.16 154 GLY B N 1
ATOM 6863 C CA . GLY B 1 129 ? -18.885 36.739 15.455 1.00 20.76 154 GLY B CA 1
ATOM 6864 C C . GLY B 1 129 ? -19.176 37.704 16.595 1.00 20.79 154 GLY B C 1
ATOM 6865 O O . GLY B 1 129 ? -19.996 38.615 16.431 1.00 21.17 154 GLY B O 1
ATOM 6866 N N . TYR B 1 130 ? -18.512 37.537 17.740 1.00 20.09 155 TYR B N 1
ATOM 6867 C CA . TYR B 1 130 ? -18.788 38.371 18.916 1.00 19.99 155 TYR B CA 1
ATOM 6868 C C . TYR B 1 130 ? -17.821 39.545 19.130 1.00 20.20 155 TYR B C 1
ATOM 6869 O O . TYR B 1 130 ? -18.077 40.403 19.973 1.00 19.93 155 TYR B O 1
ATOM 6878 N N . THR B 1 131 ? -16.715 39.575 18.396 1.00 20.47 156 THR B N 1
ATOM 6879 C CA . THR B 1 131 ? -15.823 40.720 18.405 1.00 20.68 156 THR B CA 1
ATOM 6880 C C . THR B 1 131 ? -16.032 41.522 17.135 1.00 21.19 156 THR B C 1
ATOM 6881 O O . THR B 1 131 ? -16.232 40.958 16.057 1.00 21.06 156 THR B O 1
ATOM 6885 N N . GLY B 1 132 ? -15.962 42.844 17.266 1.00 21.74 157 GLY B N 1
ATOM 6886 C CA . GLY B 1 132 ? -16.063 43.743 16.127 1.00 22.29 157 GLY B CA 1
ATOM 6887 C C . GLY B 1 132 ? -14.816 43.715 15.265 1.00 22.99 157 GLY B C 1
ATOM 6888 O O . GLY B 1 132 ? -13.802 43.139 15.636 1.00 24.04 157 GLY B O 1
ATOM 6889 N N . PHE B 1 133 ? -14.908 44.333 14.097 1.00 23.75 158 PHE B N 1
ATOM 6890 C CA . PHE B 1 133 ? -13.756 44.511 13.217 1.00 23.82 158 PHE B CA 1
ATOM 6891 C C . PHE B 1 133 ? -13.997 45.685 12.286 1.00 23.90 158 PHE B C 1
ATOM 6892 O O . PHE B 1 133 ? -15.144 46.123 12.092 1.00 23.38 158 PHE B O 1
ATOM 6900 N N . GLU B 1 134 ? -12.904 46.158 11.700 1.00 24.45 159 GLU B N 1
ATOM 6901 C CA . GLU B 1 134 ? -12.890 47.385 10.918 1.00 25.21 159 GLU B CA 1
ATOM 6902 C C . GLU B 1 134 ? -12.187 47.168 9.575 1.00 24.88 159 GLU B C 1
ATOM 6903 O O . GLU B 1 134 ? -11.179 46.469 9.517 1.00 23.11 159 GLU B O 1
ATOM 6909 N N . ILE B 1 135 ? -12.719 47.759 8.505 1.00 25.38 160 ILE B N 1
ATOM 6910 C CA . ILE B 1 135 ? -12.047 47.727 7.198 1.00 26.72 160 ILE B CA 1
ATOM 6911 C C . ILE B 1 135 ? -11.775 49.131 6.684 1.00 26.73 160 ILE B C 1
ATOM 6912 O O . ILE B 1 135 ? -12.642 50.005 6.755 1.00 27.83 160 ILE B O 1
ATOM 6917 N N . ASP B 1 136 ? -10.566 49.343 6.177 1.00 25.96 161 ASP B N 1
ATOM 6918 C CA . ASP B 1 136 ? -10.198 50.614 5.568 1.00 26.49 161 ASP B CA 1
ATOM 6919 C C . ASP B 1 136 ? -10.488 50.522 4.071 1.00 26.17 161 ASP B C 1
ATOM 6920 O O . ASP B 1 136 ? -9.863 49.723 3.371 1.00 25.45 161 ASP B O 1
ATOM 6925 N N . ILE B 1 137 ? -11.442 51.319 3.591 1.00 26.95 162 ILE B N 1
ATOM 6926 C CA . ILE B 1 137 ? -11.765 51.370 2.145 1.00 28.04 162 ILE B CA 1
ATOM 6927 C C . ILE B 1 137 ? -11.170 52.584 1.412 1.00 28.77 162 ILE B C 1
ATOM 6928 O O . ILE B 1 137 ? -11.505 52.817 0.249 1.00 29.70 162 ILE B O 1
ATOM 6933 N N . THR B 1 138 ? -10.290 53.336 2.080 1.00 28.54 163 THR B N 1
ATOM 6934 C CA . THR B 1 138 ? -9.738 54.585 1.541 1.00 28.64 163 THR B CA 1
ATOM 6935 C C . THR B 1 138 ? -9.083 54.420 0.149 1.00 28.58 163 THR B C 1
ATOM 6936 O O . THR B 1 138 ? -9.393 55.177 -0.760 1.00 26.80 163 THR B O 1
ATOM 6940 N N . LYS B 1 139 ? -8.213 53.422 -0.009 1.00 29.69 164 LYS B N 1
ATOM 6941 C CA . LYS B 1 139 ? -7.497 53.205 -1.279 1.00 30.90 164 LYS B CA 1
ATOM 6942 C C . LYS B 1 139 ? -8.437 52.812 -2.443 1.00 32.02 164 LYS B C 1
ATOM 6943 O O . LYS B 1 139 ? -8.155 53.127 -3.596 1.00 30.76 164 LYS B O 1
ATOM 6945 N N . TYR B 1 140 ? -9.557 52.156 -2.132 1.00 33.03 165 TYR B N 1
ATOM 6946 C CA . TYR B 1 140 ? -10.444 51.580 -3.151 1.00 33.65 165 TYR B CA 1
ATOM 6947 C C . TYR B 1 140 ? -11.719 52.386 -3.411 1.00 33.22 165 TYR B C 1
ATOM 6948 O O . TYR B 1 140 ? -12.495 52.034 -4.295 1.00 33.96 165 TYR B O 1
ATOM 6957 N N . LEU B 1 141 ? -11.920 53.469 -2.664 1.00 33.29 166 LEU B N 1
ATOM 6958 C CA . LEU B 1 141 ? -13.124 54.298 -2.770 1.00 33.82 166 LEU B CA 1
ATOM 6959 C C . LEU B 1 141 ? -13.110 55.169 -4.029 1.00 35.78 166 LEU B C 1
ATOM 6960 O O . LEU B 1 141 ? -12.097 55.813 -4.336 1.00 36.48 166 LEU B O 1
ATOM 6965 N N . LYS B 1 142 ? -14.250 55.200 -4.726 1.00 36.84 167 LYS B N 1
ATOM 6966 C CA . LYS B 1 142 ? -14.433 55.979 -5.956 1.00 36.93 167 LYS B CA 1
ATOM 6967 C C . LYS B 1 142 ? -15.358 57.156 -5.688 1.00 35.61 167 LYS B C 1
ATOM 6968 O O . LYS B 1 142 ? -16.538 56.956 -5.431 1.00 36.57 167 LYS B O 1
ATOM 6974 N N . ILE B 1 143 ? -14.834 58.378 -5.752 1.00 35.80 168 ILE B N 1
ATOM 6975 C CA . ILE B 1 143 ? -15.657 59.578 -5.535 1.00 36.55 168 ILE B CA 1
ATOM 6976 C C . ILE B 1 143 ? -16.462 59.863 -6.806 1.00 37.20 168 ILE B C 1
ATOM 6977 O O . ILE B 1 143 ? -15.931 59.761 -7.915 1.00 35.69 168 ILE B O 1
ATOM 6982 N N . GLY B 1 144 ? -17.744 60.191 -6.643 1.00 38.17 169 GLY B N 1
ATOM 6983 C CA . GLY B 1 144 ? -18.629 60.493 -7.769 1.00 40.43 169 GLY B CA 1
ATOM 6984 C C . GLY B 1 144 ? -19.343 59.311 -8.418 1.00 43.02 169 GLY B C 1
ATOM 6985 O O . GLY B 1 144 ? -20.404 59.503 -9.022 1.00 44.82 169 GLY B O 1
ATOM 6986 N N . GLU B 1 145 ? -18.774 58.104 -8.292 1.00 44.72 170 GLU B N 1
ATOM 6987 C CA . GLU B 1 145 ? -19.318 56.865 -8.872 1.00 45.62 170 GLU B CA 1
ATOM 6988 C C . GLU B 1 145 ? -19.949 55.954 -7.798 1.00 44.23 170 GLU B C 1
ATOM 6989 O O . GLU B 1 145 ? -19.920 56.272 -6.605 1.00 43.74 170 GLU B O 1
ATOM 6995 N N . GLU B 1 146 ? -20.504 54.819 -8.235 1.00 43.08 171 GLU B N 1
ATOM 6996 C CA . GLU B 1 146 ? -21.032 53.791 -7.321 1.00 40.60 171 GLU B CA 1
ATOM 6997 C C . GLU B 1 146 ? -19.908 52.951 -6.747 1.00 37.06 171 GLU B C 1
ATOM 6998 O O . GLU B 1 146 ? -18.916 52.695 -7.427 1.00 36.55 171 GLU B O 1
ATOM 7004 N N . ASN B 1 147 ? -20.069 52.527 -5.496 1.00 34.12 172 ASN B N 1
ATOM 7005 C CA . ASN B 1 147 ? -19.141 51.595 -4.859 1.00 33.60 172 ASN B CA 1
ATOM 7006 C C . ASN B 1 147 ? -19.943 50.444 -4.293 1.00 33.48 172 ASN B C 1
ATOM 7007 O O . ASN B 1 147 ? -21.068 50.645 -3.829 1.00 33.81 172 ASN B O 1
ATOM 7012 N N . VAL B 1 148 ? -19.372 49.241 -4.337 1.00 34.24 173 VAL B N 1
ATOM 7013 C CA . VAL B 1 148 ? -20.060 48.028 -3.888 1.00 34.53 173 VAL B CA 1
ATOM 7014 C C . VAL B 1 148 ? -19.267 47.380 -2.758 1.00 34.94 173 VAL B C 1
ATOM 7015 O O . VAL B 1 148 ? -18.172 46.841 -2.976 1.00 36.86 173 VAL B O 1
ATOM 7019 N N . LEU B 1 149 ? -19.834 47.449 -1.557 1.00 33.62 174 LEU B N 1
ATOM 7020 C CA . LEU B 1 149 ? -19.329 46.744 -0.388 1.00 32.76 174 LEU B CA 1
ATOM 7021 C C . LEU B 1 149 ? -20.089 45.418 -0.288 1.00 32.12 174 LEU B C 1
ATOM 7022 O O . LEU B 1 149 ? -21.319 45.420 -0.211 1.00 32.93 174 LEU B O 1
ATOM 7027 N N . ALA B 1 150 ? -19.368 44.297 -0.302 1.00 31.37 175 ALA B N 1
ATOM 7028 C CA . ALA B 1 150 ? -19.985 42.963 -0.216 1.00 31.33 175 ALA B CA 1
ATOM 7029 C C . ALA B 1 150 ? -19.467 42.208 1.003 1.00 29.90 175 ALA B C 1
ATOM 7030 O O . ALA B 1 150 ? -18.277 42.280 1.318 1.00 30.72 175 ALA B O 1
ATOM 7032 N N . VAL B 1 151 ? -20.361 41.485 1.676 1.00 28.85 176 VAL B N 1
ATOM 7033 C CA . VAL B 1 151 ? -20.006 40.685 2.852 1.00 28.13 176 VAL B CA 1
ATOM 7034 C C . VAL B 1 151 ? -20.600 39.302 2.714 1.00 27.95 176 VAL B C 1
ATOM 7035 O O . VAL B 1 151 ? -21.800 39.169 2.542 1.00 28.98 176 VAL B O 1
ATOM 7039 N N . GLN B 1 152 ? -19.744 38.289 2.808 1.00 28.42 177 GLN B N 1
ATOM 7040 C CA . GLN B 1 152 ? -20.154 36.895 2.851 1.00 28.13 177 GLN B CA 1
ATOM 7041 C C . GLN B 1 152 ? -19.876 36.326 4.243 1.00 27.55 177 GLN B C 1
ATOM 7042 O O . GLN B 1 152 ? -18.735 36.345 4.706 1.00 27.83 177 GLN B O 1
ATOM 7048 N N . LEU B 1 153 ? -20.916 35.790 4.875 1.00 27.27 178 LEU B N 1
ATOM 7049 C CA . LEU B 1 153 ? -20.793 35.026 6.100 1.00 26.95 178 LEU B CA 1
ATOM 7050 C C . LEU B 1 153 ? -21.008 33.555 5.795 1.00 26.94 178 LEU B C 1
ATOM 7051 O O . LEU B 1 153 ? -22.006 33.197 5.172 1.00 27.53 178 LEU B O 1
ATOM 7056 N N . THR B 1 154 ? -20.088 32.712 6.261 1.00 27.41 179 THR B N 1
ATOM 7057 C CA . THR B 1 154 ? -20.188 31.256 6.128 1.00 27.95 179 THR B CA 1
ATOM 7058 C C . THR B 1 154 ? -20.153 30.552 7.500 1.00 28.20 179 THR B C 1
ATOM 7059 O O . THR B 1 154 ? -19.255 29.743 7.765 1.00 27.73 179 THR B O 1
ATOM 7063 N N . PRO B 1 155 ? -21.140 30.842 8.371 1.00 28.40 180 PRO B N 1
ATOM 7064 C CA . PRO B 1 155 ? -21.187 30.169 9.671 1.00 29.87 180 PRO B CA 1
ATOM 7065 C C . PRO B 1 155 ? -21.329 28.655 9.510 1.00 31.30 180 PRO B C 1
ATOM 7066 O O . PRO B 1 155 ? -22.142 28.195 8.705 1.00 32.28 180 PRO B O 1
ATOM 7070 N N . ARG B 1 156 ? -20.537 27.902 10.260 1.00 32.94 181 ARG B N 1
ATOM 7071 C CA . ARG B 1 156 ? -20.513 26.448 10.129 1.00 35.55 181 ARG B CA 1
ATOM 7072 C C . ARG B 1 156 ? -21.525 25.793 11.068 1.00 37.91 181 ARG B C 1
ATOM 7073 O O . ARG B 1 156 ? -22.026 26.415 12.011 1.00 38.52 181 ARG B O 1
ATOM 7081 N N . ASP B 1 157 ? -21.824 24.529 10.795 1.00 40.08 182 ASP B N 1
ATOM 7082 C CA . ASP B 1 157 ? -22.618 23.719 11.699 1.00 41.38 182 ASP B CA 1
ATOM 7083 C C . ASP B 1 157 ? -21.730 23.375 12.904 1.00 38.08 182 ASP B C 1
ATOM 7084 O O . ASP B 1 157 ? -20.507 23.315 12.780 1.00 35.86 182 ASP B O 1
ATOM 7089 N N . LEU B 1 158 ? -22.357 23.179 14.062 1.00 35.49 183 LEU B N 1
ATOM 7090 C CA . LEU B 1 158 ? -21.676 22.748 15.286 1.00 36.07 183 LEU B CA 1
ATOM 7091 C C . LEU B 1 158 ? -20.582 23.729 15.713 1.00 34.37 183 LEU B C 1
ATOM 7092 O O . LEU B 1 158 ? -19.491 23.325 16.140 1.00 32.90 183 LEU B O 1
ATOM 7097 N N . SER B 1 159 ? -20.897 25.019 15.582 1.00 33.34 184 SER B N 1
ATOM 7098 C CA . SER B 1 159 ? -19.985 26.113 15.914 1.00 32.34 184 SER B CA 1
ATOM 7099 C C . SER B 1 159 ? -20.383 26.833 17.213 1.00 31.31 184 SER B C 1
ATOM 7100 O O . SER B 1 159 ? -19.688 27.762 17.630 1.00 31.49 184 SER B O 1
ATOM 7103 N N . SER B 1 160 ? -21.478 26.399 17.849 1.00 29.36 185 SER B N 1
ATOM 7104 C CA . SER B 1 160 ? -22.002 27.055 19.049 1.00 28.13 185 SER B CA 1
ATOM 7105 C C . SER B 1 160 ? -22.846 26.094 19.888 1.00 27.34 185 SER B C 1
ATOM 7106 O O . SER B 1 160 ? -23.577 25.280 19.330 1.00 27.89 185 SER B O 1
ATOM 7109 N N . ARG B 1 161 ? -22.737 26.201 21.217 1.00 26.04 186 ARG B N 1
ATOM 7110 C CA . ARG B 1 161 ? -23.583 25.437 22.155 1.00 25.03 186 ARG B CA 1
ATOM 7111 C C . ARG B 1 161 ? -24.927 26.111 22.448 1.00 24.29 186 ARG B C 1
ATOM 7112 O O . ARG B 1 161 ? -25.771 25.522 23.113 1.00 24.62 186 ARG B O 1
ATOM 7120 N N . TRP B 1 162 ? -25.111 27.351 21.999 1.00 23.98 187 TRP B N 1
ATOM 7121 C CA . TRP B 1 162 ? -26.390 28.075 22.152 1.00 23.84 187 TRP B CA 1
ATOM 7122 C C . TRP B 1 162 ? -26.714 28.759 20.821 1.00 24.71 187 TRP B C 1
ATOM 7123 O O . TRP B 1 162 ? -25.901 28.728 19.888 1.00 25.90 187 TRP B O 1
ATOM 7134 N N . TYR B 1 163 ? -27.893 29.369 20.730 1.00 24.43 188 TYR B N 1
ATOM 7135 C CA . TYR B 1 163 ? -28.305 30.059 19.507 1.00 24.58 188 TYR B CA 1
ATOM 7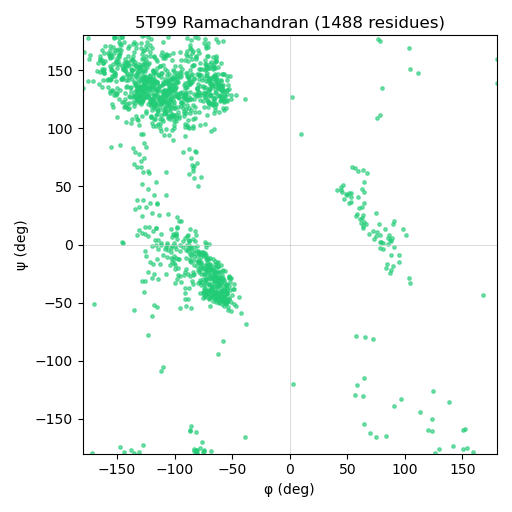136 C C . TYR B 1 163 ? -27.415 31.276 19.253 1.00 24.87 188 TYR B C 1
ATOM 7137 O O . TYR B 1 163 ? -27.454 32.242 20.021 1.00 24.82 188 TYR B O 1
ATOM 7146 N N . PRO B 1 164 ? -26.618 31.235 18.176 1.00 24.87 189 PRO B N 1
ATOM 7147 C CA . PRO B 1 164 ? -25.772 32.372 17.876 1.00 24.51 189 PRO B CA 1
ATOM 7148 C C . PRO B 1 164 ? -26.484 33.476 17.103 1.00 24.89 189 PRO B C 1
ATOM 7149 O O . PRO B 1 164 ? -26.079 34.643 17.196 1.00 24.86 189 PRO B O 1
ATOM 7153 N N . GLY B 1 165 ? -27.529 33.123 16.347 1.00 24.48 190 GLY B N 1
ATOM 7154 C CA . GLY B 1 165 ? -28.028 33.983 15.282 1.00 23.25 190 GLY B CA 1
ATOM 7155 C C . GLY B 1 165 ? -27.135 33.849 14.069 1.00 22.82 190 GLY B C 1
ATOM 7156 O O . GLY B 1 165 ? -26.124 33.139 14.092 1.00 21.75 190 GLY B O 1
ATOM 7157 N N . ALA B 1 166 ? -27.531 34.505 12.988 1.00 23.15 191 ALA B N 1
ATOM 7158 C CA . ALA B 1 166 ? -26.728 34.526 11.762 1.00 23.31 191 ALA B CA 1
ATOM 7159 C C . ALA B 1 166 ? -26.997 35.810 11.021 1.00 22.48 191 ALA B C 1
ATOM 7160 O O . ALA B 1 166 ? -28.152 36.171 10.833 1.00 23.52 191 ALA B O 1
ATOM 7162 N N . GLY B 1 167 ? -25.933 36.506 10.628 1.00 22.23 192 GLY B N 1
ATOM 7163 C CA . GLY B 1 167 ? -26.046 37.730 9.832 1.00 21.79 192 GLY B CA 1
ATOM 7164 C C . GLY B 1 167 ? -25.250 38.874 10.406 1.00 22.12 192 GLY B C 1
ATOM 7165 O O . GLY B 1 167 ? -24.550 38.717 11.420 1.00 22.21 192 GLY B O 1
ATOM 7166 N N . ILE B 1 168 ? -25.379 40.042 9.774 1.00 21.26 193 ILE B N 1
ATOM 7167 C CA . ILE B 1 168 ? -24.774 41.263 10.290 1.00 20.73 193 ILE B CA 1
ATOM 7168 C C . ILE B 1 168 ? -25.743 41.753 11.366 1.00 20.57 193 ILE B C 1
ATOM 7169 O O . ILE B 1 168 ? -26.566 42.637 11.153 1.00 20.51 193 ILE B O 1
ATOM 7174 N N . TYR B 1 169 ? -25.620 41.112 12.523 1.00 20.79 194 TYR B N 1
ATOM 7175 C CA . TYR B 1 169 ? -26.583 41.182 13.624 1.00 20.49 194 TYR B CA 1
ATOM 7176 C C . TYR B 1 169 ? -26.340 42.357 14.577 1.00 20.29 194 TYR B C 1
ATOM 7177 O O . TYR B 1 169 ? -27.159 42.616 15.473 1.00 20.13 194 TYR B O 1
ATOM 7186 N N . ARG B 1 170 ? -25.219 43.053 14.400 1.00 19.88 195 ARG B N 1
ATOM 7187 C CA . ARG B 1 170 ? -24.941 44.288 15.140 1.00 19.85 195 ARG B CA 1
ATOM 71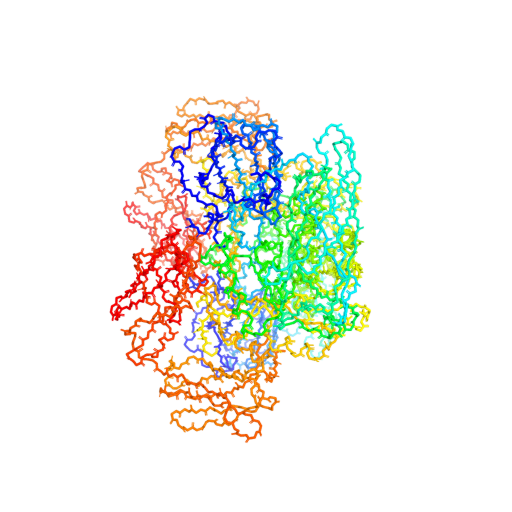88 C C . ARG B 1 170 ? -24.734 45.425 14.174 1.00 19.62 195 ARG B C 1
ATOM 7189 O O . ARG B 1 170 ? -24.620 45.219 12.971 1.00 19.94 195 ARG B O 1
ATOM 7197 N N . ASN B 1 171 ? -24.653 46.628 14.723 1.00 20.12 196 ASN B N 1
ATOM 7198 C CA . ASN B 1 171 ? -24.620 47.850 13.933 1.00 20.24 196 ASN B CA 1
ATOM 7199 C C . ASN B 1 171 ? -23.339 47.982 13.103 1.00 20.38 196 ASN B C 1
ATOM 7200 O O . ASN B 1 171 ? -22.290 47.407 13.440 1.00 20.14 196 ASN B O 1
ATOM 7205 N N . VAL B 1 172 ? -23.461 48.724 12.000 1.00 20.11 197 VAL B N 1
ATOM 7206 C CA . VAL B 1 172 ? -22.352 49.016 11.101 1.00 20.07 197 VAL B CA 1
ATOM 7207 C C . VAL B 1 172 ? -22.187 50.527 11.060 1.00 20.29 197 VAL B C 1
ATOM 7208 O O . VAL B 1 172 ? -23.178 51.265 11.083 1.00 20.52 197 VAL B O 1
ATOM 7212 N N . TRP B 1 173 ? -20.944 50.990 11.003 1.00 20.36 198 TRP B N 1
ATOM 7213 C CA . TRP B 1 173 ? -20.676 52.417 11.150 1.00 21.36 198 TRP B CA 1
ATOM 7214 C C . TRP B 1 173 ? -19.807 52.924 10.021 1.00 21.71 198 TRP B C 1
ATOM 7215 O O . TRP B 1 173 ? -18.913 52.222 9.569 1.00 21.50 198 TRP B O 1
ATOM 7226 N N . LEU B 1 174 ? -20.094 54.142 9.565 1.00 22.81 199 LEU B N 1
ATOM 7227 C CA . LEU B 1 174 ? -19.277 54.813 8.560 1.00 24.46 199 LEU B CA 1
ATOM 7228 C C . LEU B 1 174 ? -18.419 55.844 9.270 1.00 24.99 199 LEU B C 1
ATOM 7229 O O . LEU B 1 174 ? -18.942 56.683 10.010 1.00 25.56 199 LEU B O 1
ATOM 7234 N N . ARG B 1 175 ? -17.117 55.798 9.026 1.00 25.50 200 ARG B N 1
ATOM 7235 C CA . ARG B 1 175 ? -16.180 56.688 9.699 1.00 27.20 200 ARG B CA 1
ATOM 7236 C C . ARG B 1 175 ? -15.369 57.444 8.661 1.00 27.06 200 ARG B C 1
ATOM 7237 O O . ARG B 1 175 ? -14.570 56.853 7.925 1.00 26.13 200 ARG B O 1
ATOM 7245 N N . VAL B 1 176 ? -15.595 58.754 8.616 1.00 27.37 201 VAL B N 1
ATOM 7246 C CA . VAL B 1 176 ? -14.976 59.639 7.653 1.00 27.74 201 VAL B CA 1
ATOM 7247 C C . VAL B 1 176 ? -14.090 60.585 8.438 1.00 27.65 201 VAL B C 1
ATOM 7248 O O . VAL B 1 176 ? -14.599 61.407 9.196 1.00 27.88 201 VAL B O 1
ATOM 7252 N N . ASP B 1 177 ? -12.777 60.467 8.261 1.00 27.28 202 ASP B N 1
ATOM 7253 C CA . ASP B 1 177 ? -11.827 61.317 8.978 1.00 28.27 202 ASP B CA 1
ATOM 7254 C C . ASP B 1 177 ? -10.848 62.058 8.078 1.00 26.97 202 ASP B C 1
ATOM 7255 O O . ASP B 1 177 ? -10.562 61.643 6.951 1.00 26.29 202 ASP B O 1
ATOM 7260 N N . ASN B 1 178 ? -10.326 63.154 8.627 1.00 25.73 203 ASN B N 1
ATOM 7261 C CA . ASN B 1 178 ? -9.123 63.794 8.121 1.00 24.87 203 ASN B CA 1
ATOM 7262 C C . ASN B 1 178 ? -7.910 62.909 8.447 1.00 26.33 203 ASN B C 1
ATOM 7263 O O . ASN B 1 178 ? -8.022 61.898 9.165 1.00 27.12 203 ASN B O 1
ATOM 7268 N N . LYS B 1 179 ? -6.752 63.292 7.923 1.00 26.26 204 LYS B N 1
ATOM 7269 C CA . LYS B 1 179 ? -5.582 62.441 7.967 1.00 26.44 204 LYS B CA 1
ATOM 7270 C C . LYS B 1 179 ? -4.852 62.439 9.308 1.00 24.79 204 LYS B C 1
ATOM 7271 O O . LYS B 1 179 ? -3.921 61.665 9.479 1.00 25.68 204 LYS B O 1
ATOM 7277 N N . VAL B 1 180 ? -5.240 63.306 10.237 1.00 22.64 205 VAL B N 1
ATOM 7278 C CA . VAL B 1 180 ? -4.795 63.215 11.637 1.00 22.22 205 VAL B CA 1
ATOM 7279 C C . VAL B 1 180 ? -6.042 62.984 12.465 1.00 21.29 205 VAL B C 1
ATOM 7280 O O . VAL B 1 180 ? -6.947 63.808 12.452 1.00 21.37 205 VAL B O 1
ATOM 7284 N N . TYR B 1 181 ? -6.106 61.868 13.174 1.00 20.37 206 TYR B N 1
ATOM 7285 C CA . TYR B 1 181 ? -7.360 61.469 13.795 1.00 19.50 206 TYR B CA 1
ATOM 7286 C C . TYR B 1 181 ? -7.135 60.395 14.836 1.00 19.47 206 TYR B C 1
ATOM 7287 O O . TYR B 1 181 ? -6.093 59.725 14.833 1.00 19.84 206 TYR B O 1
ATOM 7296 N N . ILE B 1 182 ? -8.132 60.229 15.704 1.00 18.80 207 ILE B N 1
ATOM 7297 C CA . ILE B 1 182 ? -8.125 59.184 16.710 1.00 18.89 207 ILE B CA 1
ATOM 7298 C C . ILE B 1 182 ? -8.637 57.883 16.077 1.00 18.80 207 ILE B C 1
ATOM 7299 O O . ILE B 1 182 ? -9.777 57.841 15.617 1.00 19.00 207 ILE B O 1
ATOM 7304 N N . PRO B 1 183 ? -7.814 56.819 16.062 1.00 18.94 208 PRO B N 1
ATOM 7305 C CA . PRO B 1 183 ? -8.253 55.549 15.456 1.00 20.38 208 PRO B CA 1
ATOM 7306 C C . PRO B 1 183 ? -9.274 54.788 16.333 1.00 21.59 208 PRO B C 1
ATOM 7307 O O . PRO B 1 183 ? -9.669 55.291 17.390 1.00 20.29 208 PRO B O 1
ATOM 7311 N N . GLU B 1 184 ? -9.687 53.589 15.913 1.00 23.83 209 GLU B N 1
ATOM 7312 C CA . GLU B 1 184 ? -10.716 52.852 16.668 1.00 25.63 209 GLU B CA 1
ATOM 7313 C C . GLU B 1 184 ? -10.238 52.521 18.096 1.00 24.72 209 GLU B C 1
ATOM 7314 O O . GLU B 1 184 ? -9.090 52.106 18.306 1.00 23.48 209 GLU B O 1
ATOM 7320 N N . HIS B 1 185 ? -11.126 52.760 19.063 1.00 23.54 210 HIS B N 1
ATOM 7321 C CA . HIS B 1 185 ? -10.847 52.544 20.480 1.00 23.24 210 HIS B CA 1
ATOM 7322 C C . HIS B 1 185 ? -9.677 53.394 20.987 1.00 22.37 210 HIS B C 1
ATOM 7323 O O . HIS B 1 185 ? -8.982 53.013 21.925 1.00 23.01 210 HIS B O 1
ATOM 7330 N N . GLY B 1 186 ? -9.506 54.580 20.405 1.00 21.21 211 GLY B N 1
ATOM 7331 C CA . GLY B 1 186 ? -8.300 55.369 20.614 1.00 19.94 211 GLY B CA 1
ATOM 7332 C C . GLY B 1 186 ? -8.222 56.222 21.861 1.00 18.73 211 GLY B C 1
ATOM 7333 O O . GLY B 1 186 ? -7.243 56.957 22.032 1.00 18.40 211 GLY B O 1
ATOM 7334 N N . VAL B 1 187 ? -9.236 56.137 22.718 1.00 17.86 212 VAL B N 1
ATOM 7335 C CA . VAL B 1 187 ? -9.261 56.862 23.977 1.00 17.73 212 VAL B CA 1
ATOM 7336 C C . VAL B 1 187 ? -9.529 55.887 25.124 1.00 17.33 212 VAL B C 1
ATOM 7337 O O . VAL B 1 187 ? -10.395 55.017 25.015 1.00 17.84 212 VAL B O 1
ATOM 7341 N N . TYR B 1 188 ? -8.775 56.056 26.214 1.00 15.90 213 TYR B N 1
ATOM 7342 C CA . TYR B 1 188 ? -8.810 55.172 27.363 1.00 15.03 213 TYR B CA 1
ATOM 7343 C C . TYR B 1 188 ? -8.900 56.023 28.634 1.00 14.88 213 TYR B C 1
ATOM 7344 O O . TYR B 1 188 ? -7.933 56.681 29.014 1.00 14.59 213 TYR B O 1
ATOM 7353 N N . VAL B 1 189 ? -10.074 56.011 29.270 1.00 14.83 214 VAL B N 1
ATOM 7354 C CA . VAL B 1 189 ? -10.345 56.830 30.459 1.00 14.74 214 VAL B CA 1
ATOM 7355 C C . VAL B 1 189 ? -10.327 55.952 31.696 1.00 14.35 214 VAL B C 1
ATOM 7356 O O . VAL B 1 189 ? -10.981 54.913 31.716 1.00 14.39 214 VAL B O 1
ATOM 7360 N N . THR B 1 190 ? -9.579 56.386 32.708 1.00 14.21 215 THR B N 1
ATOM 7361 C CA . THR B 1 190 ? -9.530 55.738 34.013 1.00 14.20 215 THR B CA 1
ATOM 7362 C C . THR B 1 190 ? -9.660 56.793 35.096 1.00 14.58 215 THR B C 1
ATOM 7363 O O . THR B 1 190 ? -9.584 57.998 34.820 1.00 14.60 215 THR B O 1
ATOM 7367 N N . THR B 1 191 ? -9.855 56.331 36.330 1.00 14.94 216 THR B N 1
ATOM 7368 C CA . THR B 1 191 ? -10.037 57.209 37.471 1.00 15.22 216 THR B CA 1
ATOM 7369 C C . THR B 1 191 ? -9.218 56.705 38.654 1.00 15.08 216 THR B C 1
ATOM 7370 O O . THR B 1 191 ? -9.754 56.019 39.526 1.00 15.01 216 THR B O 1
ATOM 7374 N N . PRO B 1 192 ? -7.914 57.040 38.693 1.00 15.28 217 PRO B N 1
ATOM 7375 C CA . PRO B 1 192 ? -7.035 56.496 39.732 1.00 15.39 217 PRO B CA 1
ATOM 7376 C C . PRO B 1 192 ? -7.283 56.993 41.159 1.00 15.43 217 PRO B C 1
ATOM 7377 O O . PRO B 1 192 ? -6.780 56.389 42.091 1.00 15.05 217 PRO B O 1
ATOM 7381 N N . THR B 1 193 ? -7.991 58.114 41.310 1.00 15.70 218 THR B N 1
ATOM 7382 C CA . THR B 1 193 ? -8.463 58.591 42.609 1.00 15.56 218 THR B CA 1
ATOM 7383 C C . THR B 1 193 ? -9.952 58.854 42.486 1.00 15.62 218 THR B C 1
ATOM 7384 O O . THR B 1 193 ? -10.389 59.499 41.529 1.00 15.25 218 THR B O 1
ATOM 7388 N N . VAL B 1 194 ? -10.720 58.310 43.431 1.00 16.00 219 VAL B N 1
ATOM 7389 C CA . VAL B 1 194 ? -12.146 58.579 43.564 1.00 16.34 219 VAL B CA 1
ATOM 7390 C C . VAL B 1 194 ? -12.486 58.749 45.039 1.00 16.66 219 VAL B C 1
ATOM 7391 O O . VAL B 1 194 ? -12.529 57.772 45.798 1.00 17.53 219 VAL B O 1
ATOM 7395 N N . THR B 1 195 ? -12.698 59.995 45.434 1.00 17.05 220 THR B N 1
ATOM 7396 C CA . THR B 1 195 ? -13.271 60.337 46.721 1.00 17.71 220 THR B CA 1
ATOM 7397 C C . THR B 1 195 ? -14.425 61.308 46.504 1.00 18.69 220 THR B C 1
ATOM 7398 O O . THR B 1 195 ? -14.616 61.853 45.415 1.00 18.02 220 THR B O 1
ATOM 7402 N N . LYS B 1 196 ? -15.180 61.518 47.570 1.00 20.98 221 LYS B N 1
ATOM 7403 C CA . LYS B 1 196 ? -16.324 62.434 47.579 1.00 22.86 221 LYS B CA 1
ATOM 7404 C C . LYS B 1 196 ? -15.947 63.872 47.231 1.00 22.12 221 LYS B C 1
ATOM 7405 O O . LYS B 1 196 ? -16.690 64.560 46.545 1.00 21.84 221 LYS B O 1
ATOM 7411 N N . SER B 1 197 ? -14.807 64.318 47.733 1.00 22.07 222 SER B N 1
ATOM 7412 C CA . SER B 1 197 ? -14.318 65.672 47.479 1.00 22.79 222 SER B CA 1
ATOM 7413 C C . SER B 1 197 ? -13.650 65.837 46.132 1.00 21.17 222 SER B C 1
ATOM 7414 O O . SER B 1 197 ? -13.699 66.921 45.555 1.00 20.09 222 SER B O 1
ATOM 7417 N N . LYS B 1 198 ? -12.992 64.778 45.662 1.00 20.43 223 LYS B N 1
ATOM 7418 C CA . LYS B 1 198 ? -12.214 64.836 44.450 1.00 19.30 223 LYS B CA 1
ATOM 7419 C C . LYS B 1 198 ? -12.057 63.467 43.817 1.00 18.72 223 LYS B C 1
ATOM 7420 O O . LYS B 1 198 ? -11.703 62.484 44.479 1.00 17.41 223 LYS B O 1
ATOM 7426 N N . ALA B 1 199 ? -12.345 63.417 42.521 1.00 18.47 224 ALA B N 1
ATOM 7427 C CA . ALA B 1 199 ? -11.924 62.319 41.670 1.00 18.09 224 ALA B CA 1
ATOM 7428 C C . ALA B 1 199 ? -10.865 62.871 40.729 1.00 17.26 224 ALA B C 1
ATOM 7429 O O . ALA B 1 199 ? -10.837 64.068 40.473 1.00 17.71 224 ALA B O 1
ATOM 7431 N N . VAL B 1 200 ? -9.987 61.997 40.241 1.00 16.70 225 VAL B N 1
ATOM 7432 C CA . VAL B 1 200 ? -9.025 62.335 39.194 1.00 15.91 225 VAL B CA 1
ATOM 7433 C C . VAL B 1 200 ? -9.341 61.469 37.986 1.00 15.74 225 VAL B C 1
ATOM 7434 O O . VAL B 1 200 ? -9.439 60.247 38.099 1.00 15.81 225 VAL B O 1
ATOM 7438 N N . VAL B 1 201 ? -9.484 62.112 36.834 1.00 15.08 226 VAL B N 1
ATOM 7439 C CA . VAL B 1 201 ? -9.732 61.429 35.587 1.00 14.70 226 VAL B CA 1
ATOM 7440 C C . VAL B 1 201 ? -8.444 61.428 34.766 1.00 14.16 226 VAL B C 1
ATOM 7441 O O . VAL B 1 201 ? -7.925 62.483 34.439 1.00 13.62 226 VAL B O 1
ATOM 7445 N N . GLN B 1 202 ? -7.947 60.231 34.464 1.00 13.95 227 GLN B N 1
ATOM 7446 C CA . GLN B 1 202 ? -6.765 60.024 33.640 1.00 14.04 227 GLN B CA 1
ATOM 7447 C C . GLN B 1 202 ? -7.219 59.593 32.239 1.00 14.05 227 GLN B C 1
ATOM 7448 O O . GLN B 1 202 ? -8.090 58.727 32.100 1.00 13.90 227 GLN B O 1
ATOM 7454 N N . ILE B 1 203 ? -6.633 60.211 31.215 1.00 13.70 228 ILE B N 1
ATOM 7455 C CA . ILE B 1 203 ? -7.033 59.985 29.836 1.00 13.90 228 ILE B CA 1
ATOM 7456 C C . ILE B 1 203 ? -5.817 59.722 28.979 1.00 14.07 228 ILE B C 1
ATOM 7457 O O . ILE B 1 203 ? -4.899 60.539 28.959 1.00 14.14 228 ILE B O 1
ATOM 7462 N N . GLU B 1 204 ? -5.819 58.585 28.279 1.00 14.34 229 GLU B N 1
ATOM 7463 C CA . GLU B 1 204 ? -4.800 58.259 27.287 1.00 14.61 229 GLU B CA 1
ATOM 7464 C C . GLU B 1 204 ? -5.395 58.452 25.913 1.00 14.65 229 GLU B C 1
ATOM 7465 O O . GLU B 1 204 ? -6.417 57.841 25.604 1.00 13.70 229 GLU B O 1
ATOM 7471 N N . THR B 1 205 ? -4.737 59.281 25.092 1.00 15.06 230 THR B N 1
ATOM 7472 C CA . THR B 1 205 ? -5.202 59.576 23.752 1.00 15.44 230 THR B CA 1
ATOM 7473 C C . THR B 1 205 ? -4.265 58.946 22.736 1.00 15.85 230 THR B C 1
ATOM 7474 O O . THR B 1 205 ? -3.054 59.086 22.843 1.00 15.55 230 THR B O 1
ATOM 7478 N N . THR B 1 206 ? -4.841 58.256 21.753 1.00 16.07 231 THR B N 1
ATOM 7479 C CA . THR B 1 206 ? -4.086 57.714 20.638 1.00 16.19 231 THR B CA 1
ATOM 7480 C C . THR B 1 206 ? -4.407 58.565 19.421 1.00 16.38 231 THR B C 1
ATOM 7481 O O . THR B 1 206 ? -5.574 58.863 19.170 1.00 15.71 231 THR B O 1
ATOM 7485 N N . VAL B 1 207 ? -3.367 58.980 18.699 1.00 17.28 232 VAL B N 1
ATOM 7486 C CA . VAL B 1 207 ? -3.515 59.790 17.482 1.00 18.59 232 VAL B CA 1
ATOM 7487 C C . VAL B 1 207 ? -2.736 59.177 16.306 1.00 20.20 232 VAL B C 1
ATOM 7488 O O . VAL B 1 207 ? -1.517 58.926 16.391 1.00 20.23 232 VAL B O 1
ATOM 7492 N N . LYS B 1 208 ? -3.450 58.946 15.210 1.00 21.98 233 LYS B N 1
ATOM 7493 C CA . LYS B 1 208 ? -2.860 58.403 13.991 1.00 24.16 233 LYS B CA 1
ATOM 7494 C C . LYS B 1 208 ? -2.524 59.576 13.081 1.00 24.18 233 LYS B C 1
ATOM 7495 O O . LYS B 1 208 ? -3.361 60.454 12.873 1.00 25.62 233 LYS B O 1
ATOM 7501 N N . ASN B 1 209 ? -1.296 59.596 12.571 1.00 23.71 234 ASN B N 1
ATOM 7502 C CA . ASN B 1 209 ? -0.861 60.570 11.585 1.00 23.09 234 ASN B CA 1
ATOM 7503 C C . ASN B 1 209 ? -0.728 59.874 10.221 1.00 23.37 234 ASN B C 1
ATOM 7504 O O . ASN B 1 209 ? 0.277 59.222 9.931 1.00 24.13 234 ASN B O 1
ATOM 7509 N N . ALA B 1 210 ? -1.744 60.035 9.385 1.00 23.34 235 ALA B N 1
ATOM 7510 C CA . ALA B 1 210 ? -1.739 59.486 8.027 1.00 24.69 235 ALA B CA 1
ATOM 7511 C C . ALA B 1 210 ? -1.295 60.521 6.968 1.00 25.95 235 ALA B C 1
ATOM 7512 O O . ALA B 1 210 ? -1.592 60.350 5.783 1.00 25.88 235 ALA B O 1
ATOM 7514 N N . THR B 1 211 ? -0.600 61.587 7.390 1.00 26.92 236 THR B N 1
ATOM 7515 C CA . THR B 1 211 ? 0.006 62.543 6.460 1.00 27.64 236 THR B CA 1
ATOM 7516 C C . THR B 1 211 ? 1.420 62.068 6.109 1.00 29.93 236 THR B C 1
ATOM 7517 O O . THR B 1 211 ? 1.898 61.045 6.628 1.00 30.27 236 THR B O 1
ATOM 7521 N N . PHE B 1 212 ? 2.078 62.812 5.227 1.00 32.17 237 PHE B N 1
ATOM 7522 C CA . PHE B 1 212 ? 3.477 62.542 4.871 1.00 35.29 237 PHE B CA 1
ATOM 7523 C C . PHE B 1 212 ? 4.486 63.196 5.820 1.00 34.15 237 PHE B C 1
ATOM 7524 O O . PHE B 1 212 ? 5.658 62.827 5.799 1.00 36.61 237 PHE B O 1
ATOM 7532 N N . GLY B 1 213 ? 4.037 64.149 6.640 1.00 33.97 238 GLY B N 1
ATOM 7533 C CA . GLY B 1 213 ? 4.917 64.922 7.530 1.00 33.67 238 GLY B CA 1
ATOM 7534 C C . GLY B 1 213 ? 4.776 64.568 9.002 1.00 33.72 238 GLY B C 1
ATOM 7535 O O . GLY B 1 213 ? 3.711 64.143 9.450 1.00 32.61 238 GLY B O 1
ATOM 7536 N N . ASN B 1 214 ? 5.865 64.735 9.749 1.00 33.75 239 ASN B N 1
ATOM 7537 C CA . ASN B 1 214 ? 5.826 64.714 11.216 1.00 33.62 239 ASN B CA 1
ATOM 7538 C C . ASN B 1 214 ? 4.996 65.906 11.736 1.00 31.86 239 ASN B C 1
ATOM 7539 O O . ASN B 1 214 ? 5.012 66.982 11.147 1.00 30.28 239 ASN B O 1
ATOM 7544 N N . GLY B 1 215 ? 4.272 65.697 12.833 1.00 30.61 240 GLY B N 1
ATOM 7545 C CA . GLY B 1 215 ? 3.453 66.745 13.417 1.00 29.93 240 GLY B CA 1
ATOM 7546 C C . GLY B 1 215 ? 3.410 66.741 14.927 1.00 29.54 240 GLY B C 1
ATOM 7547 O O . GLY B 1 215 ? 3.625 65.702 15.566 1.00 28.87 240 GLY B O 1
ATOM 7548 N N . LYS B 1 216 ? 3.144 67.925 15.480 1.00 29.28 241 LYS B N 1
ATOM 7549 C CA . LYS B 1 216 ? 2.826 68.106 16.883 1.00 30.85 241 LYS B CA 1
ATOM 7550 C C . LYS B 1 216 ? 1.355 68.540 16.923 1.00 27.55 241 LYS B C 1
ATOM 7551 O O . LYS B 1 216 ? 0.990 69.566 16.345 1.00 25.17 241 LYS B O 1
ATOM 7557 N N . PHE B 1 217 ? 0.520 67.751 17.607 1.00 25.43 242 PHE B N 1
ATOM 7558 C CA . PHE B 1 217 ? -0.927 67.975 17.645 1.00 24.11 242 PHE B CA 1
ATOM 7559 C C . PHE B 1 217 ? -1.403 68.270 19.044 1.00 23.07 242 PHE B C 1
ATOM 7560 O O . PHE B 1 217 ? -1.006 67.593 19.993 1.00 23.39 242 PHE B O 1
ATOM 7568 N N . ASN B 1 218 ? -2.237 69.292 19.175 1.00 21.87 243 ASN B N 1
ATOM 7569 C CA . ASN B 1 218 ? -2.824 69.630 20.465 1.00 21.26 243 ASN B CA 1
ATOM 7570 C C . ASN B 1 218 ? -4.125 68.854 20.626 1.00 20.60 243 ASN B C 1
ATOM 7571 O O . ASN B 1 218 ? -4.819 68.549 19.648 1.00 19.50 243 ASN B O 1
ATOM 7576 N N . ILE B 1 219 ? -4.421 68.515 21.875 1.00 19.97 244 ILE B N 1
ATOM 7577 C CA . ILE B 1 219 ? -5.600 67.763 22.243 1.00 19.75 244 ILE B CA 1
ATOM 7578 C C . ILE B 1 219 ? -6.391 68.598 23.236 1.00 19.12 244 ILE B C 1
ATOM 7579 O O . ILE B 1 219 ? -5.813 69.142 24.168 1.00 18.74 244 ILE B O 1
ATOM 7584 N N . ARG B 1 220 ? -7.703 68.696 23.037 1.00 19.05 245 ARG B N 1
ATOM 7585 C CA . ARG B 1 220 ? -8.585 69.355 24.011 1.00 19.11 245 ARG B CA 1
ATOM 7586 C C . ARG B 1 220 ? -9.653 68.375 24.525 1.00 18.98 245 ARG B C 1
ATOM 7587 O O . ARG B 1 220 ? -10.561 67.992 23.786 1.00 19.31 245 ARG B O 1
ATOM 7595 N N . HIS B 1 221 ? -9.536 67.981 25.791 1.00 19.04 246 HIS B N 1
ATOM 7596 C CA . HIS B 1 221 ? -10.520 67.123 26.442 1.00 19.02 246 HIS B CA 1
ATOM 7597 C C . HIS B 1 221 ? -11.557 67.986 27.158 1.00 18.59 246 HIS B C 1
ATOM 7598 O O . HIS B 1 221 ? -11.212 68.721 28.091 1.00 18.33 246 HIS B O 1
ATOM 7605 N N . SER B 1 222 ? -12.817 67.886 26.740 1.00 17.69 247 SER B N 1
ATOM 7606 C CA . SER B 1 222 ? -13.909 68.568 27.423 1.00 17.94 247 SER B CA 1
ATOM 7607 C C . SER B 1 222 ? -14.743 67.536 28.159 1.00 17.57 247 SER B C 1
ATOM 7608 O O . SER B 1 222 ? -15.302 66.642 27.536 1.00 18.31 247 SER B O 1
ATOM 7611 N N . ILE B 1 223 ? -14.806 67.653 29.478 1.00 17.15 248 ILE B N 1
ATOM 7612 C CA . ILE B 1 223 ? -15.606 66.757 30.292 1.00 17.39 248 ILE B CA 1
ATOM 7613 C C . ILE B 1 223 ? -16.956 67.432 30.506 1.00 17.83 248 ILE B C 1
ATOM 7614 O O . ILE B 1 223 ? -17.040 68.567 30.996 1.00 18.45 248 ILE B O 1
ATOM 7619 N N . ILE B 1 224 ? -18.003 66.723 30.101 1.00 17.93 249 ILE B N 1
ATOM 7620 C CA . ILE B 1 224 ? -19.338 67.264 29.955 1.00 17.80 249 ILE B CA 1
ATOM 7621 C C . ILE B 1 224 ? -20.247 66.504 30.913 1.00 18.11 249 ILE B C 1
ATOM 7622 O O . ILE B 1 224 ? -20.250 65.264 30.929 1.00 17.86 249 ILE B O 1
ATOM 7627 N N . ASN B 1 225 ? -21.014 67.240 31.713 1.00 18.55 250 ASN B N 1
ATOM 7628 C CA . ASN B 1 225 ? -21.895 66.619 32.699 1.00 19.38 250 ASN B CA 1
ATOM 7629 C C . ASN B 1 225 ? -23.213 66.148 32.054 1.00 20.75 250 ASN B C 1
ATOM 7630 O O . ASN B 1 225 ? -23.409 66.280 30.834 1.00 20.63 250 ASN B O 1
ATOM 7635 N N . ALA B 1 226 ? -24.103 65.598 32.877 1.00 22.26 251 ALA B N 1
ATOM 7636 C CA . ALA B 1 226 ? -25.363 65.035 32.404 1.00 24.05 251 ALA B CA 1
ATOM 7637 C C . ALA B 1 226 ? -26.317 66.076 31.809 1.00 25.30 251 ALA B C 1
ATOM 7638 O O . ALA B 1 226 ? -27.209 65.712 31.050 1.00 24.88 251 ALA B O 1
ATOM 7640 N N . GLN B 1 227 ? -26.112 67.354 32.135 1.00 26.86 252 GLN B N 1
ATOM 7641 C CA . GLN B 1 227 ? -26.902 68.459 31.569 1.00 28.63 252 GLN B CA 1
ATOM 7642 C C . GLN B 1 227 ? -26.359 68.961 30.224 1.00 27.91 252 GLN B C 1
ATOM 7643 O O . GLN B 1 227 ? -26.933 69.871 29.641 1.00 27.92 252 GLN B O 1
ATOM 7649 N N . GLY B 1 228 ? -25.245 68.412 29.747 1.00 27.70 253 GLY B N 1
ATOM 7650 C CA . GLY B 1 228 ? -24.609 68.896 28.527 1.00 27.08 253 GLY B CA 1
ATOM 7651 C C . GLY B 1 228 ? -23.710 70.108 28.733 1.00 27.22 253 GLY B C 1
ATOM 7652 O O . GLY B 1 228 ? -23.318 70.732 27.758 1.00 25.66 253 GLY B O 1
ATOM 7653 N N . GLU B 1 229 ? -23.371 70.435 29.987 1.00 27.93 254 GLU B N 1
ATOM 7654 C CA . GLU B 1 229 ? -22.447 71.543 30.285 1.00 27.99 254 GLU B CA 1
ATOM 7655 C C . GLU B 1 229 ? -20.998 71.068 30.465 1.00 25.07 254 GLU B C 1
ATOM 7656 O O . GLU B 1 229 ? -20.732 70.121 31.207 1.00 23.89 254 GLU B O 1
ATOM 7662 N N . THR B 1 230 ? -20.068 71.736 29.782 1.00 22.39 255 THR B N 1
ATOM 7663 C CA . THR B 1 230 ? -18.651 71.481 29.959 1.00 20.77 255 THR B CA 1
ATOM 7664 C C . THR B 1 230 ? -18.235 72.028 31.318 1.00 19.28 255 THR B C 1
ATOM 7665 O O . THR B 1 230 ? -18.257 73.234 31.528 1.00 18.75 255 THR B O 1
ATOM 7669 N N . VAL B 1 231 ? -17.891 71.121 32.234 1.00 18.14 256 VAL B N 1
ATOM 7670 C CA . VAL B 1 231 ? -17.466 71.470 33.600 1.00 17.35 256 VAL B CA 1
ATOM 7671 C C . VAL B 1 231 ? -15.941 71.431 33.805 1.00 16.63 256 VAL B C 1
ATOM 7672 O O . VAL B 1 231 ? -15.443 71.963 34.795 1.00 16.87 256 VAL B O 1
ATOM 7676 N N . ALA B 1 232 ? -15.207 70.798 32.890 1.00 15.77 257 ALA B N 1
ATOM 7677 C CA . ALA B 1 232 ? -13.748 70.766 32.965 1.00 15.38 257 ALA B CA 1
ATOM 7678 C C . ALA B 1 232 ? -13.109 70.596 31.601 1.00 14.54 257 ALA B C 1
ATOM 7679 O O . ALA B 1 232 ? -13.645 69.900 30.754 1.00 14.25 257 ALA B O 1
ATOM 7681 N N . ILE B 1 233 ? -11.959 71.235 31.410 1.00 14.24 258 ILE B N 1
ATOM 7682 C CA . ILE B 1 233 ? -11.174 71.109 30.180 1.00 14.31 258 ILE B CA 1
ATOM 7683 C C . ILE B 1 233 ? -9.703 70.751 30.485 1.00 14.10 258 ILE B C 1
ATOM 7684 O O . ILE B 1 233 ? -9.026 71.433 31.229 1.00 14.13 258 ILE B O 1
ATOM 7689 N N . LEU B 1 234 ? -9.238 69.666 29.886 1.00 14.39 259 LEU B N 1
ATOM 7690 C CA . LEU B 1 234 ? -7.868 69.184 30.029 1.00 14.69 259 LEU B CA 1
ATOM 7691 C C . LEU B 1 234 ? -7.172 69.301 28.682 1.00 14.86 259 LEU B C 1
ATOM 7692 O O . LEU B 1 234 ? -7.657 68.766 27.674 1.00 14.55 259 LEU B O 1
ATOM 7697 N N . ASN B 1 235 ? -6.036 69.984 28.675 1.00 15.13 260 ASN B N 1
ATOM 7698 C CA . ASN B 1 235 ? -5.180 70.049 27.495 1.00 15.73 260 ASN B CA 1
ATOM 7699 C C . ASN B 1 235 ? -4.032 69.045 27.553 1.00 15.64 260 ASN B C 1
ATOM 7700 O O . ASN B 1 235 ? -3.485 68.764 28.608 1.00 15.64 260 ASN B O 1
ATOM 7705 N N . ASP B 1 236 ? -3.698 68.506 26.387 1.00 16.17 261 ASP B N 1
ATOM 7706 C CA . ASP B 1 236 ? -2.564 67.614 26.215 1.00 16.16 261 ASP B CA 1
ATOM 7707 C C . ASP B 1 236 ? -2.050 67.868 24.808 1.00 16.83 261 ASP B C 1
ATOM 7708 O O . ASP B 1 236 ? -2.593 68.704 24.084 1.00 16.44 261 ASP B O 1
ATOM 7713 N N . ASN B 1 237 ? -0.975 67.183 24.448 1.00 18.19 262 ASN B N 1
ATOM 7714 C CA . ASN B 1 237 ? -0.457 67.176 23.089 1.00 19.59 262 ASN B CA 1
ATOM 7715 C C . ASN B 1 237 ? 0.361 65.923 22.859 1.00 19.68 262 ASN B C 1
ATOM 7716 O O . ASN B 1 237 ? 0.751 65.244 23.802 1.00 20.20 262 ASN B O 1
ATOM 7721 N N . VAL B 1 238 ? 0.613 65.638 21.596 1.00 19.99 263 VAL B N 1
ATOM 7722 C CA . VAL B 1 238 ? 1.342 64.454 21.207 1.00 20.28 263 VAL B CA 1
ATOM 7723 C C . VAL B 1 238 ? 2.068 64.744 19.907 1.00 21.16 263 VAL B C 1
ATOM 7724 O O . VAL B 1 238 ? 1.547 65.441 19.035 1.00 19.71 263 VAL B O 1
ATOM 7728 N N . GLU B 1 239 ? 3.288 64.234 19.813 1.00 23.39 264 GLU B N 1
ATOM 7729 C CA . GLU B 1 239 ? 4.066 64.325 18.599 1.00 25.93 264 GLU B CA 1
ATOM 7730 C C . GLU B 1 239 ? 4.025 62.962 17.927 1.00 25.23 264 GLU B C 1
ATOM 7731 O O . GLU B 1 239 ? 4.339 61.962 18.559 1.00 24.08 264 GLU B O 1
ATOM 7737 N N . VAL B 1 240 ? 3.614 62.923 16.657 1.00 25.63 265 VAL B N 1
ATOM 7738 C CA . VAL B 1 240 ? 3.507 61.659 15.916 1.00 26.01 265 VAL B CA 1
ATOM 7739 C C . VAL B 1 240 ? 4.130 61.742 14.523 1.00 25.30 265 VAL B C 1
ATOM 7740 O O . VAL B 1 240 ? 3.789 62.624 13.726 1.00 24.89 265 VAL B O 1
ATOM 7744 N N . ALA B 1 241 ? 5.012 60.790 14.228 1.00 24.94 266 ALA B N 1
ATOM 7745 C CA . ALA B 1 241 ? 5.653 60.705 12.913 1.00 25.38 266 ALA B CA 1
ATOM 7746 C C . ALA B 1 241 ? 4.665 60.304 11.814 1.00 25.27 266 ALA B C 1
ATOM 7747 O O . ALA B 1 241 ? 3.636 59.667 12.081 1.00 24.54 266 ALA B O 1
ATOM 7749 N N . ALA B 1 242 ? 5.010 60.693 10.589 1.00 25.61 267 ALA B N 1
ATOM 7750 C CA . ALA B 1 242 ? 4.259 60.368 9.376 1.00 26.38 267 ALA B CA 1
ATOM 7751 C C . ALA B 1 242 ? 4.020 58.866 9.257 1.00 26.87 267 ALA B C 1
ATOM 7752 O O . ALA B 1 242 ? 4.929 58.079 9.480 1.00 28.00 267 ALA B O 1
ATOM 7754 N N . GLY B 1 243 ? 2.790 58.479 8.940 1.00 27.60 268 GLY B N 1
ATOM 7755 C CA . GLY B 1 243 ? 2.418 57.073 8.829 1.00 27.88 268 GLY B CA 1
ATOM 7756 C C . GLY B 1 243 ? 2.400 56.286 10.131 1.00 28.39 268 GLY B C 1
ATOM 7757 O O . GLY B 1 243 ? 2.239 55.078 10.100 1.00 28.03 268 GLY B O 1
ATOM 7758 N N . GLU B 1 244 ? 2.541 56.955 11.273 1.00 28.65 269 GLU B N 1
ATOM 7759 C CA . GLU B 1 244 ? 2.652 56.267 12.555 1.00 29.64 269 GLU B CA 1
ATOM 7760 C C . GLU B 1 244 ? 1.526 56.699 13.501 1.00 27.28 269 GLU B C 1
ATOM 7761 O O . GLU B 1 244 ? 0.693 57.544 13.155 1.00 25.93 269 GLU B O 1
ATOM 7767 N N . GLN B 1 245 ? 1.513 56.072 14.673 1.00 25.61 270 GLN B N 1
ATOM 7768 C CA . GLN B 1 245 ? 0.497 56.243 15.709 1.00 24.41 270 GLN B CA 1
ATOM 7769 C C . GLN B 1 245 ? 1.211 56.650 16.990 1.00 22.58 270 GLN B C 1
ATOM 7770 O O . GLN B 1 245 ? 2.262 56.101 17.290 1.00 21.73 270 GLN B O 1
ATOM 7776 N N . GLY B 1 246 ? 0.659 57.590 17.752 1.00 21.31 271 GLY B N 1
ATOM 7777 C CA . GLY B 1 246 ? 1.272 58.015 19.020 1.00 20.46 271 GLY B CA 1
ATOM 7778 C C . GLY B 1 246 ? 0.294 58.041 20.178 1.00 20.11 271 GLY B C 1
ATOM 7779 O O . GLY B 1 246 ? -0.914 58.204 19.971 1.00 20.76 271 GLY B O 1
ATOM 7780 N N . LYS B 1 247 ? 0.811 57.905 21.398 1.00 19.14 272 LYS B N 1
ATOM 7781 C CA . LYS B 1 247 ? -0.022 57.890 22.606 1.00 18.94 272 LYS B CA 1
ATOM 7782 C C . LYS B 1 247 ? 0.448 58.908 23.618 1.00 18.35 272 LYS B C 1
ATOM 7783 O O . LYS B 1 247 ? 1.640 59.091 23.794 1.00 19.72 272 LYS B O 1
ATOM 7789 N N . THR B 1 248 ? -0.494 59.540 24.308 1.00 17.46 273 THR B N 1
ATOM 7790 C CA . THR B 1 248 ? -0.170 60.494 25.356 1.00 17.00 273 THR B CA 1
ATOM 7791 C C . THR B 1 248 ? -1.145 60.362 26.528 1.00 17.06 273 THR B C 1
ATOM 7792 O O . THR B 1 248 ? -2.325 60.056 26.324 1.00 17.45 273 THR B O 1
ATOM 7796 N N . LEU B 1 249 ? -0.641 60.614 27.737 1.00 17.02 274 LEU B N 1
ATOM 7797 C CA . LEU B 1 249 ? -1.419 60.518 28.971 1.00 17.51 274 LEU B CA 1
ATOM 7798 C C . LEU B 1 249 ? -1.513 61.849 29.682 1.00 16.63 274 LEU B C 1
ATOM 7799 O O . LEU B 1 249 ? -0.517 62.557 29.800 1.00 16.85 274 LEU B O 1
ATOM 7804 N N . ALA B 1 250 ? -2.697 62.149 30.206 1.00 16.19 275 ALA B N 1
ATOM 7805 C CA . ALA B 1 250 ? -2.922 63.327 31.029 1.00 16.09 275 ALA B CA 1
ATOM 7806 C C . ALA B 1 250 ? -4.000 63.060 32.062 1.00 15.61 275 ALA B C 1
ATOM 7807 O O . ALA B 1 250 ? -4.750 62.107 31.939 1.00 15.80 275 ALA B O 1
ATOM 7809 N N . TYR B 1 251 ? -4.073 63.912 33.079 1.00 15.69 276 TYR B N 1
ATOM 7810 C CA . TYR B 1 251 ? -5.097 63.815 34.119 1.00 15.57 276 TYR B CA 1
ATOM 7811 C C . TYR B 1 251 ? -5.657 65.203 34.470 1.00 16.12 276 TYR B C 1
ATOM 7812 O O . TYR B 1 251 ? -5.017 66.239 34.251 1.00 15.58 276 TYR B O 1
ATOM 7821 N N . ILE B 1 252 ? -6.854 65.197 35.039 1.00 17.06 277 ILE B N 1
ATOM 7822 C CA . ILE B 1 252 ? -7.505 66.411 35.509 1.00 17.50 277 ILE B CA 1
ATOM 7823 C C . ILE B 1 252 ? -8.326 66.124 36.759 1.00 17.91 277 ILE B C 1
ATOM 7824 O O . ILE B 1 252 ? -8.940 65.056 36.876 1.00 17.34 277 ILE B O 1
ATOM 7829 N N . ASN B 1 253 ? -8.337 67.094 37.679 1.00 18.69 278 ASN B N 1
ATOM 7830 C CA . ASN B 1 253 ? -9.138 67.012 38.913 1.00 18.57 278 ASN B CA 1
ATOM 7831 C C . ASN B 1 253 ? -10.592 67.372 38.668 1.00 18.60 278 ASN B C 1
ATOM 7832 O O . ASN B 1 253 ? -10.892 68.365 37.994 1.00 18.16 278 ASN B O 1
ATOM 7837 N N . MET B 1 254 ? -11.473 66.547 39.235 1.00 18.80 279 MET B N 1
ATOM 7838 C CA . MET B 1 254 ? -12.916 66.754 39.236 1.00 18.76 279 MET B CA 1
ATOM 7839 C C . MET B 1 254 ? -13.318 66.880 40.693 1.00 17.57 279 MET B C 1
ATOM 7840 O O . MET B 1 254 ? -13.393 65.872 41.394 1.00 16.48 279 MET B O 1
ATOM 7845 N N . LEU B 1 255 ? -13.540 68.111 41.153 1.00 17.16 280 LEU B N 1
ATOM 7846 C CA . LEU B 1 255 ? -13.940 68.355 42.546 1.00 17.09 280 LEU B CA 1
ATOM 7847 C C . LEU B 1 255 ? -15.418 68.052 42.695 1.00 16.83 280 LEU B C 1
ATOM 7848 O O . LEU B 1 255 ? -16.189 68.237 41.746 1.00 16.34 280 LEU B O 1
ATOM 7853 N N . ASN B 1 256 ? -15.794 67.554 43.876 1.00 16.74 281 ASN B N 1
ATOM 7854 C CA . ASN B 1 256 ? -17.175 67.165 44.183 1.00 16.76 281 ASN B CA 1
ATOM 7855 C C . ASN B 1 256 ? -17.847 66.355 43.064 1.00 16.37 281 ASN B C 1
ATOM 7856 O O . ASN B 1 256 ? -18.970 66.656 42.651 1.00 15.92 281 ASN B O 1
ATOM 7861 N N . PRO B 1 257 ? -17.163 65.307 42.585 1.00 16.30 282 PRO B N 1
ATOM 7862 C CA . PRO B 1 257 ? -17.655 64.540 41.441 1.00 16.47 282 PRO B CA 1
ATOM 7863 C C . PRO B 1 257 ? -18.998 63.846 41.689 1.00 16.34 282 PRO B C 1
ATOM 7864 O O . PRO B 1 257 ? -19.338 63.529 42.827 1.00 15.88 282 PRO B O 1
ATOM 7868 N N . ASN B 1 258 ? -19.746 63.638 40.614 1.00 16.72 283 ASN B N 1
ATOM 7869 C CA . ASN B 1 258 ? -20.941 62.822 40.644 1.00 17.25 283 ASN B CA 1
ATOM 7870 C C . ASN B 1 258 ? -20.482 61.383 40.466 1.00 17.60 283 ASN B C 1
ATOM 7871 O O . ASN B 1 258 ? -20.071 60.988 39.388 1.00 18.26 283 ASN B O 1
ATOM 7876 N N . ILE B 1 259 ? -20.554 60.613 41.545 1.00 18.31 284 ILE B N 1
ATOM 7877 C CA . ILE B 1 259 ? -19.993 59.274 41.622 1.00 18.39 284 ILE B CA 1
ATOM 7878 C C . ILE B 1 259 ? -20.948 58.282 40.960 1.00 18.48 284 ILE B C 1
ATOM 7879 O O . ILE B 1 259 ? -22.121 58.243 41.299 1.00 19.88 284 ILE B O 1
ATOM 7884 N N . TRP B 1 260 ? -20.445 57.477 40.034 1.00 18.05 285 TRP B N 1
ATOM 7885 C CA . TRP B 1 260 ? -21.214 56.365 39.472 1.00 17.73 285 TRP B CA 1
ATOM 7886 C C . TRP B 1 260 ? -21.394 55.267 40.537 1.00 18.41 285 TRP B C 1
ATOM 7887 O O . TRP B 1 260 ? -20.416 54.748 41.093 1.00 17.94 285 TRP B O 1
ATOM 7898 N N . GLY B 1 261 ? -22.654 54.943 40.828 1.00 19.43 286 GLY B N 1
ATOM 7899 C CA . GLY B 1 261 ? -23.005 53.872 41.769 1.00 20.02 286 GLY B CA 1
ATOM 7900 C C . GLY B 1 261 ? -24.254 53.168 41.286 1.00 20.37 286 GLY B C 1
ATOM 7901 O O . GLY B 1 261 ? -24.853 53.596 40.305 1.00 19.97 286 GLY B O 1
ATOM 7902 N N . GLN B 1 262 ? -24.646 52.096 41.972 1.00 21.10 287 GLN B N 1
ATOM 7903 C CA . GLN B 1 262 ? -25.770 51.255 41.523 1.00 22.43 287 GLN B CA 1
ATOM 7904 C C . GLN B 1 262 ? -27.118 51.972 41.661 1.00 23.56 287 GLN B C 1
ATOM 7905 O O . GLN B 1 262 ? -27.955 51.860 40.766 1.00 24.35 287 GLN B O 1
ATOM 7911 N N . LYS B 1 263 ? -27.307 52.715 42.757 1.00 24.59 288 LYS B N 1
ATOM 7912 C CA . LYS B 1 263 ? -28.507 53.542 42.950 1.00 26.08 288 LYS B CA 1
ATOM 7913 C C . LYS B 1 263 ? -28.500 54.807 42.058 1.00 27.20 288 LYS B C 1
ATOM 7914 O O . LYS B 1 263 ? -29.553 55.188 41.544 1.00 29.26 288 LYS B O 1
ATOM 7916 N N . ASN B 1 264 ? -27.333 55.435 41.864 1.00 26.78 289 ASN B N 1
ATOM 7917 C CA . ASN B 1 264 ? -27.197 56.643 41.019 1.00 26.84 289 ASN B CA 1
ATOM 7918 C C . ASN B 1 264 ? -26.101 56.442 39.954 1.00 24.36 289 ASN B C 1
ATOM 7919 O O . ASN B 1 264 ? -24.931 56.778 40.181 1.00 25.78 289 ASN B O 1
ATOM 7924 N N . PRO B 1 265 ? -26.456 55.869 38.794 1.00 21.71 290 PRO B N 1
ATOM 7925 C CA . PRO B 1 265 ? -25.440 55.548 37.778 1.00 20.96 290 PRO B CA 1
ATOM 7926 C C . PRO B 1 265 ? -25.121 56.754 36.882 1.00 20.50 290 PRO B C 1
ATOM 7927 O O . PRO B 1 265 ? -25.417 56.758 35.682 1.00 20.81 290 PRO B O 1
ATOM 7931 N N . TYR B 1 266 ? -24.496 57.759 37.480 1.00 20.03 291 TYR B N 1
ATOM 7932 C CA . TYR B 1 266 ? -24.197 59.017 36.811 1.00 19.40 291 TYR B CA 1
ATOM 7933 C C . TYR B 1 266 ? -23.103 58.844 35.748 1.00 18.51 291 TYR B C 1
ATOM 7934 O O . TYR B 1 266 ? -22.018 58.320 36.037 1.00 17.53 291 TYR B O 1
ATOM 7943 N N . MET B 1 267 ? -23.400 59.305 34.532 1.00 17.70 292 MET B N 1
ATOM 7944 C CA . MET B 1 267 ? -22.487 59.204 33.393 1.00 17.75 292 MET B CA 1
ATOM 7945 C C . MET B 1 267 ? -22.051 60.590 32.943 1.00 18.21 292 MET B C 1
ATOM 7946 O O . MET B 1 267 ? -22.883 61.493 32.812 1.00 17.47 292 MET B O 1
ATOM 7951 N N . TYR B 1 268 ? -20.739 60.731 32.732 1.00 18.28 293 TYR B N 1
ATOM 7952 C CA . TYR B 1 268 ? -20.146 61.868 32.042 1.00 18.48 293 TYR B CA 1
ATOM 7953 C C . TYR B 1 268 ? -19.936 61.529 30.572 1.00 18.54 293 TYR B C 1
ATOM 7954 O O . TYR B 1 268 ? -20.012 60.381 30.171 1.00 19.01 293 TYR B O 1
ATOM 7963 N N . LYS B 1 269 ? -19.677 62.560 29.782 1.00 19.77 294 LYS B N 1
ATOM 7964 C CA . LYS B 1 269 ? -19.318 62.435 28.377 1.00 20.58 294 LYS B CA 1
ATOM 7965 C C . LYS B 1 269 ? -18.005 63.164 28.173 1.00 19.17 294 LYS B C 1
ATOM 7966 O O . LYS B 1 269 ? -17.839 64.277 28.661 1.00 18.83 294 LYS B O 1
ATOM 7972 N N . LEU B 1 270 ? -17.073 62.525 27.477 1.00 18.48 295 LEU B N 1
ATOM 7973 C CA . LEU B 1 270 ? -15.779 63.110 27.171 1.00 18.46 295 LEU B CA 1
ATOM 7974 C C . LEU B 1 270 ? -15.782 63.440 25.690 1.00 19.33 295 LEU B C 1
ATOM 7975 O O . LEU B 1 270 ? -16.073 62.579 24.861 1.00 18.40 295 LEU B O 1
ATOM 7980 N N . LYS B 1 271 ? -15.459 64.689 25.377 1.00 20.44 296 LYS B N 1
ATOM 7981 C CA . LYS B 1 271 ? -15.315 65.155 24.016 1.00 21.66 296 LYS B CA 1
ATOM 7982 C C . LYS B 1 271 ? -13.841 65.459 23.779 1.00 20.90 296 LYS B C 1
ATOM 7983 O O . LYS B 1 271 ? -13.289 66.406 24.355 1.00 20.05 296 LYS B O 1
ATOM 7989 N N . THR B 1 272 ? -13.211 64.650 22.931 1.00 19.57 297 THR B N 1
ATOM 7990 C CA . THR B 1 272 ? -11.815 64.845 22.602 1.00 19.03 297 THR B CA 1
ATOM 7991 C C . THR B 1 272 ? -11.681 65.419 21.203 1.00 18.93 297 THR B C 1
ATOM 7992 O O . THR B 1 272 ? -12.148 64.828 20.229 1.00 18.39 297 THR B O 1
ATOM 7996 N N . GLU B 1 273 ? -11.052 66.592 21.134 1.00 19.29 298 GLU B N 1
ATOM 7997 C CA . GLU B 1 273 ? -10.846 67.319 19.893 1.00 19.34 298 GLU B CA 1
ATOM 7998 C C . GLU B 1 273 ? -9.357 67.381 19.611 1.00 19.13 298 GLU B C 1
ATOM 7999 O O . GLU B 1 273 ? -8.558 67.699 20.495 1.00 18.80 298 GLU B O 1
ATOM 8005 N N . ILE B 1 274 ? -8.994 67.062 18.374 1.00 20.19 299 ILE B N 1
ATOM 8006 C CA . ILE B 1 274 ? -7.596 67.072 17.925 1.00 19.76 299 ILE B CA 1
ATOM 8007 C C . ILE B 1 274 ? -7.356 68.293 17.058 1.00 19.50 299 ILE B C 1
ATOM 8008 O O . ILE B 1 274 ? -8.212 68.683 16.258 1.00 18.99 299 ILE B O 1
ATOM 8013 N N . TYR B 1 275 ? -6.175 68.877 17.212 1.00 19.70 300 TYR B N 1
ATOM 8014 C CA . TYR B 1 275 ? -5.818 70.104 16.529 1.00 20.11 300 TYR B CA 1
ATOM 8015 C C . TYR B 1 275 ? -4.445 69.978 15.877 1.00 20.97 300 TYR B C 1
ATOM 8016 O O . TYR B 1 275 ? -3.484 69.469 16.486 1.00 19.21 300 TYR B O 1
ATOM 8025 N N . ASP B 1 276 ? -4.393 70.422 14.619 1.00 22.09 301 ASP B N 1
ATOM 8026 C CA . ASP B 1 276 ? -3.164 70.619 13.876 1.00 22.82 301 ASP B CA 1
ATOM 8027 C C . ASP B 1 276 ? -3.045 72.129 13.691 1.00 22.67 301 ASP B C 1
ATOM 8028 O O . ASP B 1 276 ? -3.686 72.710 12.808 1.00 22.60 301 ASP B O 1
ATOM 8033 N N . GLY B 1 277 ? -2.253 72.766 14.554 1.00 22.57 302 GLY B N 1
ATOM 8034 C CA . GLY B 1 277 ? -2.214 74.225 14.639 1.00 22.41 302 GLY B CA 1
ATOM 8035 C C . GLY B 1 277 ? -3.563 74.767 15.075 1.00 22.94 302 GLY B C 1
ATOM 8036 O O . GLY B 1 277 ? -4.154 74.281 16.044 1.00 24.04 302 GLY B O 1
ATOM 8037 N N . LYS B 1 278 ? -4.074 75.748 14.342 1.00 23.35 303 LYS B N 1
ATOM 8038 C CA . LYS B 1 278 ? -5.402 76.314 14.620 1.00 23.91 303 LYS B CA 1
ATOM 8039 C C . LYS B 1 278 ? -6.561 75.437 14.144 1.00 22.76 303 LYS B C 1
ATOM 8040 O O . LYS B 1 278 ? -7.708 75.667 14.542 1.00 22.36 303 LYS B O 1
ATOM 8046 N N . ASP B 1 279 ? -6.277 74.458 13.284 1.00 22.09 304 ASP B N 1
ATOM 8047 C CA . ASP B 1 279 ? -7.333 73.695 12.606 1.00 22.38 304 ASP B CA 1
ATOM 8048 C C . ASP B 1 279 ? -7.758 72.441 13.378 1.00 21.44 304 ASP B C 1
ATOM 8049 O O . ASP B 1 279 ? -6.927 71.633 13.782 1.00 21.59 304 ASP B O 1
ATOM 8054 N N . LEU B 1 280 ? -9.063 72.299 13.569 1.00 20.64 305 LEU B N 1
ATOM 8055 C CA . LEU B 1 280 ? -9.651 71.091 14.113 1.00 20.17 305 LEU B CA 1
ATOM 8056 C C . LEU B 1 280 ? -9.533 69.986 13.078 1.00 19.74 305 LEU B C 1
ATOM 8057 O O . LEU B 1 280 ? -10.024 70.150 11.969 1.00 21.21 305 LEU B O 1
ATOM 8062 N N . THR B 1 281 ? -8.893 68.872 13.430 1.00 19.41 306 THR B N 1
ATOM 8063 C CA . THR B 1 281 ? -8.816 67.703 12.548 1.00 19.31 306 THR B CA 1
ATOM 8064 C C . THR B 1 281 ? -9.816 66.608 12.896 1.00 19.21 306 THR B C 1
ATOM 8065 O O . THR B 1 281 ? -10.279 65.909 11.999 1.00 19.13 306 THR B O 1
ATOM 8069 N N . ASP B 1 282 ? -10.140 66.444 14.182 1.00 19.24 307 ASP B N 1
ATOM 8070 C CA . ASP B 1 282 ? -10.987 65.329 14.626 1.00 18.84 307 ASP B CA 1
ATOM 8071 C C . ASP B 1 282 ? -11.703 65.651 15.927 1.00 19.40 307 ASP B C 1
ATOM 8072 O O . ASP B 1 282 ? -11.212 66.432 16.743 1.00 19.78 307 ASP B O 1
ATOM 8077 N N . THR B 1 283 ? -12.865 65.034 16.102 1.00 19.66 308 THR B N 1
ATOM 8078 C CA . THR B 1 283 ? -13.652 65.117 17.320 1.00 20.28 308 THR B CA 1
ATOM 8079 C C . THR B 1 283 ? -14.116 63.691 17.660 1.00 20.74 308 THR B C 1
ATOM 8080 O O . THR B 1 283 ? -14.677 63.006 16.803 1.00 20.80 308 THR B O 1
ATOM 8084 N N . TYR B 1 284 ? -13.882 63.254 18.899 1.00 20.37 309 TYR B N 1
ATOM 8085 C CA . TYR B 1 284 ? -14.095 61.844 19.293 1.00 20.17 309 TYR B CA 1
ATOM 8086 C C . TYR B 1 284 ? -14.679 61.773 20.710 1.00 18.89 309 TYR B C 1
ATOM 8087 O O . TYR B 1 284 ? -14.062 62.261 21.657 1.00 17.85 309 TYR B O 1
ATOM 8096 N N . PHE B 1 285 ? -15.867 61.174 20.834 1.00 17.93 310 PHE B N 1
ATOM 8097 C CA . PHE B 1 285 ? -16.592 61.086 22.112 1.00 17.18 310 PHE B CA 1
ATOM 8098 C C . PHE B 1 285 ? -16.389 59.743 22.839 1.00 16.21 310 PHE B C 1
ATOM 8099 O O . PHE B 1 285 ? -16.366 58.698 22.205 1.00 15.32 310 PHE B O 1
ATOM 8107 N N . THR B 1 286 ? -16.234 59.802 24.166 1.00 15.92 311 THR B N 1
ATOM 8108 C CA . THR B 1 286 ? -16.174 58.621 25.047 1.00 15.47 311 THR B CA 1
ATOM 8109 C C . THR B 1 286 ? -17.131 58.861 26.212 1.00 15.77 311 THR B C 1
ATOM 8110 O O . THR B 1 286 ? -17.069 59.904 26.849 1.00 15.92 311 THR B O 1
ATOM 8114 N N . ASP B 1 287 ? -18.024 57.911 26.478 1.00 16.29 312 ASP B N 1
ATOM 8115 C CA . ASP B 1 287 ? -18.866 57.960 27.678 1.00 16.83 312 ASP B CA 1
ATOM 8116 C C . ASP B 1 287 ? -18.114 57.269 28.806 1.00 16.23 312 ASP B C 1
ATOM 8117 O O . ASP B 1 287 ? -17.474 56.250 28.567 1.00 15.88 312 ASP B O 1
ATOM 8122 N N . PHE B 1 288 ? -18.187 57.826 30.018 1.00 15.57 313 PHE B N 1
ATOM 8123 C CA . PHE B 1 288 ? -17.544 57.220 31.176 1.00 15.44 313 PHE B CA 1
ATOM 8124 C C . PHE B 1 288 ? -18.243 57.558 32.496 1.00 15.53 313 PHE B C 1
ATOM 8125 O O . PHE B 1 288 ? -19.052 58.488 32.561 1.00 15.72 313 PHE B O 1
ATOM 8133 N N . GLY B 1 289 ? -17.898 56.788 33.533 1.00 15.00 314 GLY B N 1
ATOM 8134 C CA . GLY B 1 289 ? -18.361 56.995 34.897 1.00 14.67 314 GLY B CA 1
ATOM 8135 C C . GLY B 1 289 ? -17.172 57.106 35.837 1.00 14.93 314 GLY B C 1
ATOM 8136 O O . GLY B 1 289 ? -16.054 56.718 35.482 1.00 14.70 314 GLY B O 1
ATOM 8137 N N . ILE B 1 290 ? -17.425 57.648 37.029 1.00 14.95 315 ILE B N 1
ATOM 8138 C CA . ILE B 1 290 ? -16.420 57.830 38.067 1.00 15.20 315 ILE B CA 1
ATOM 8139 C C . ILE B 1 290 ? -16.796 56.941 39.250 1.00 15.68 315 ILE B C 1
ATOM 8140 O O . ILE B 1 290 ? -17.709 57.257 40.004 1.00 15.71 315 ILE B O 1
ATOM 8145 N N . ARG B 1 291 ? -16.091 55.823 39.385 1.00 16.77 316 ARG B N 1
ATOM 8146 C CA . ARG B 1 291 ? -16.234 54.912 40.525 1.00 17.11 316 ARG B CA 1
ATOM 8147 C C . ARG B 1 291 ? -14.915 54.182 40.742 1.00 17.71 316 ARG B C 1
ATOM 8148 O O . ARG B 1 291 ? -14.172 53.942 39.774 1.00 17.98 316 ARG B O 1
ATOM 8156 N N . LYS B 1 292 ? -14.619 53.851 41.998 1.00 17.88 317 LYS B N 1
ATOM 8157 C CA . LYS B 1 292 ? -13.457 53.007 42.330 1.00 18.24 317 LYS B CA 1
ATOM 8158 C C . LYS B 1 292 ? -13.911 51.593 42.611 1.00 17.66 317 LYS B C 1
ATOM 8159 O O . LYS B 1 292 ? -14.979 51.376 43.163 1.00 17.61 317 LYS B O 1
ATOM 8165 N N . ILE B 1 293 ? -13.105 50.630 42.193 1.00 18.19 318 ILE B N 1
ATOM 8166 C CA . ILE B 1 293 ? -13.340 49.236 42.533 1.00 18.70 318 ILE B CA 1
ATOM 8167 C C . ILE B 1 293 ? -12.066 48.667 43.136 1.00 19.93 318 ILE B C 1
ATOM 8168 O O . ILE B 1 293 ? -10.964 49.144 42.870 1.00 19.84 318 ILE B O 1
ATOM 8173 N N . CYS B 1 294 ? -12.246 47.628 43.932 1.00 22.01 319 CYS B N 1
ATOM 8174 C CA . CYS B 1 294 ? -11.181 47.044 44.730 1.00 23.41 319 CYS B CA 1
ATOM 8175 C C . CYS B 1 294 ? -11.661 45.646 45.130 1.00 22.37 319 CYS B C 1
ATOM 8176 O O . CYS B 1 294 ? -12.869 45.404 45.267 1.00 20.97 319 CYS B O 1
ATOM 8179 N N . PHE B 1 295 ? -10.720 44.724 45.285 1.00 21.90 320 PHE B N 1
ATOM 8180 C CA . PHE B 1 295 ? -11.031 43.398 45.796 1.00 21.62 320 PHE B CA 1
ATOM 8181 C C . PHE B 1 295 ? -9.913 42.889 46.706 1.00 21.60 320 PHE B C 1
ATOM 8182 O O . PHE B 1 295 ? -8.732 43.239 46.540 1.00 20.73 320 PHE B O 1
ATOM 8190 N N . THR B 1 296 ? -10.310 42.070 47.671 1.00 21.20 321 THR B N 1
ATOM 8191 C CA . THR B 1 296 ? -9.385 41.241 48.423 1.00 20.72 321 THR B CA 1
ATOM 8192 C C . THR B 1 296 ? -9.922 39.823 48.358 1.00 20.93 321 THR B C 1
ATOM 8193 O O . THR B 1 296 ? -10.989 39.565 47.776 1.00 19.63 321 THR B O 1
ATOM 8197 N N . LYS B 1 297 ? -9.194 38.906 48.985 1.00 21.91 322 LYS B N 1
ATOM 8198 C CA . LYS B 1 297 ? -9.671 37.525 49.168 1.00 21.91 322 LYS B CA 1
ATOM 8199 C C . LYS B 1 297 ? -10.969 37.409 50.018 1.00 20.74 322 LYS B C 1
ATOM 8200 O O . LYS B 1 297 ? -11.600 36.356 50.027 1.00 19.32 322 LYS B O 1
ATOM 8206 N N . ASP B 1 298 ? -11.343 38.476 50.732 1.00 20.13 323 ASP B N 1
ATOM 8207 C CA . ASP B 1 298 ? -12.584 38.512 51.512 1.00 20.00 323 ASP B CA 1
ATOM 8208 C C . ASP B 1 298 ? -13.752 39.221 50.859 1.00 19.59 323 ASP B C 1
ATOM 8209 O O . ASP B 1 298 ? -14.831 39.259 51.441 1.00 19.52 323 ASP B O 1
ATOM 8214 N N . GLY B 1 299 ? -13.561 39.774 49.666 1.00 20.00 324 GLY B N 1
ATOM 8215 C CA . GLY B 1 299 ? -14.684 40.292 48.901 1.00 20.36 324 GLY B CA 1
ATOM 8216 C C . GLY B 1 299 ? -14.344 41.387 47.926 1.00 20.83 324 GLY B C 1
ATOM 8217 O O . GLY B 1 299 ? -13.184 41.746 47.736 1.00 22.14 324 GLY B O 1
ATOM 8218 N N . PHE B 1 300 ? -15.393 41.911 47.309 1.00 20.61 325 PHE B N 1
ATOM 8219 C CA . PHE B 1 300 ? -15.288 42.920 46.274 1.00 19.96 325 PHE B CA 1
ATOM 8220 C C . PHE B 1 300 ? -15.901 44.209 46.812 1.00 19.34 325 PHE B C 1
ATOM 8221 O O . PHE B 1 300 ? -16.866 44.158 47.587 1.00 18.90 325 PHE B O 1
ATOM 8229 N N . PHE B 1 301 ? -15.342 45.350 46.402 1.00 19.15 326 PHE B N 1
ATOM 8230 C CA . PHE B 1 301 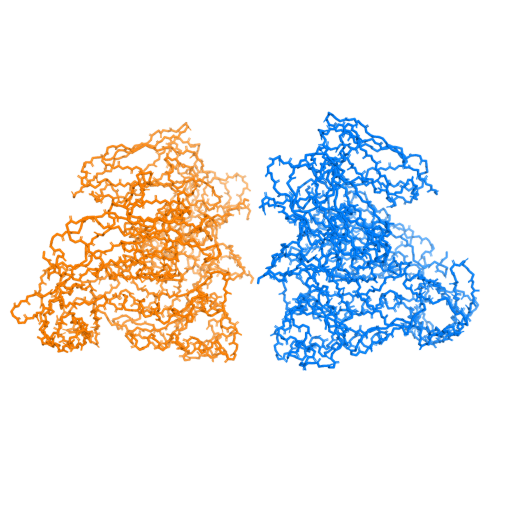? -15.740 46.665 46.938 1.00 19.33 326 PHE B CA 1
ATOM 8231 C C . PHE B 1 301 ? -15.969 47.662 45.822 1.00 19.13 326 PHE B C 1
ATOM 8232 O O . PHE B 1 301 ? -15.140 47.787 44.923 1.00 18.86 326 PHE B O 1
ATOM 8240 N N . LEU B 1 302 ? -17.103 48.355 45.893 1.00 19.37 327 LEU B N 1
ATOM 8241 C CA . LEU B 1 302 ? -17.473 49.412 44.965 1.00 19.93 327 LEU B CA 1
ATOM 8242 C C . LEU B 1 302 ? -17.610 50.705 45.773 1.00 20.90 327 LEU B C 1
ATOM 8243 O O . LEU B 1 302 ? -18.397 50.776 46.728 1.00 20.60 327 LEU B O 1
ATOM 8248 N N . ASN B 1 303 ? -16.815 51.712 45.404 1.00 22.05 328 ASN B N 1
ATOM 8249 C CA . ASN B 1 303 ? -16.805 53.009 46.083 1.00 23.02 328 ASN B CA 1
ATOM 8250 C C . ASN B 1 303 ? -16.588 52.909 47.596 1.00 24.16 328 ASN B C 1
ATOM 8251 O O . ASN B 1 303 ? -17.272 53.562 48.379 1.00 25.67 328 ASN B O 1
ATOM 8256 N N . GLY B 1 304 ? -15.631 52.062 47.979 1.00 25.04 329 GLY B N 1
ATOM 8257 C CA . GLY B 1 304 ? -15.260 51.861 49.370 1.00 25.99 329 GLY B CA 1
ATOM 8258 C C . GLY B 1 304 ? -16.165 50.972 50.209 1.00 27.61 329 GLY B C 1
ATOM 8259 O O . GLY B 1 304 ? -15.895 50.808 51.393 1.00 27.16 329 GLY B O 1
ATOM 8260 N N . GLU B 1 305 ? -17.221 50.394 49.616 1.00 29.17 330 GLU B N 1
ATOM 8261 C CA . GLU B 1 305 ? -18.184 49.562 50.351 1.00 29.05 330 GLU B CA 1
ATOM 8262 C C . GLU B 1 305 ? -18.258 48.173 49.749 1.00 27.37 330 GLU B C 1
ATOM 8263 O O . GLU B 1 305 ? -18.192 48.014 48.537 1.00 25.53 330 GLU B O 1
ATOM 8269 N N . LYS B 1 306 ? -18.401 47.177 50.618 1.00 27.48 331 LYS B N 1
ATOM 8270 C CA . LYS B 1 306 ? -18.852 45.839 50.237 1.00 27.52 331 LYS B CA 1
ATOM 8271 C C . LYS B 1 306 ? -19.947 45.870 49.177 1.00 24.91 331 LYS B C 1
ATOM 8272 O O . LYS B 1 306 ? -20.964 46.540 49.350 1.00 23.67 331 LYS B O 1
ATOM 8278 N N . ILE B 1 307 ? -19.709 45.161 48.082 1.00 22.52 332 ILE B N 1
ATOM 8279 C CA . ILE B 1 307 ? -20.740 44.859 47.099 1.00 21.86 332 ILE B CA 1
ATOM 8280 C C . ILE B 1 307 ? -20.819 43.330 46.995 1.00 21.57 332 ILE B C 1
ATOM 8281 O O . ILE B 1 307 ? -19.790 42.640 46.947 1.00 20.69 332 ILE B O 1
ATOM 8286 N N . ARG B 1 308 ? -22.048 42.829 46.979 1.00 21.67 333 ARG B N 1
ATOM 8287 C CA . ARG B 1 308 ? -22.347 41.423 46.767 1.00 22.61 333 ARG B CA 1
ATOM 8288 C C . ARG B 1 308 ? -23.116 41.264 45.474 1.00 20.94 333 ARG B C 1
ATOM 8289 O O . ARG B 1 308 ? -23.985 42.072 45.166 1.00 19.81 333 ARG B O 1
ATOM 8297 N N . PHE B 1 309 ? -22.785 40.215 44.723 1.00 19.88 334 PHE B N 1
ATOM 8298 C CA . PHE B 1 309 ? -23.390 39.967 43.429 1.00 19.04 334 PHE B CA 1
ATOM 8299 C C . PHE B 1 309 ? -24.659 39.132 43.552 1.00 18.62 334 PHE B C 1
ATOM 8300 O O . PHE B 1 309 ? -24.608 37.928 43.839 1.00 19.59 334 PHE B O 1
ATOM 8308 N N . ASN B 1 310 ? -25.791 39.802 43.354 1.00 17.51 335 ASN B N 1
ATOM 8309 C CA . ASN B 1 310 ? -27.064 39.179 43.060 1.00 16.90 335 ASN B CA 1
ATOM 8310 C C . ASN B 1 310 ? -27.131 39.155 41.536 1.00 16.79 335 ASN B C 1
ATOM 8311 O O . ASN B 1 310 ? -27.772 40.002 40.912 1.00 16.50 335 ASN B O 1
ATOM 8316 N N . GLY B 1 311 ? -26.444 38.187 40.937 1.00 17.01 336 GLY B N 1
ATOM 8317 C CA . GLY B 1 311 ? -26.161 38.209 39.508 1.00 16.66 336 GLY B CA 1
ATOM 8318 C C . GLY B 1 311 ? -26.920 37.213 38.667 1.00 16.84 336 GLY B C 1
ATOM 8319 O O . GLY B 1 311 ? -27.460 36.217 39.171 1.00 17.23 336 GLY B O 1
ATOM 8320 N N . VAL B 1 312 ? -26.944 37.480 37.365 1.00 16.69 337 VAL B N 1
ATOM 8321 C CA . VAL B 1 312 ? -27.478 36.545 36.387 1.00 16.74 337 VAL B CA 1
ATOM 8322 C C . VAL B 1 312 ? -26.543 36.426 35.191 1.00 17.22 337 VAL B C 1
ATOM 8323 O O . VAL B 1 312 ? -25.868 37.382 34.818 1.00 17.04 337 VAL B O 1
ATOM 8327 N N . CYS B 1 313 ? -26.484 35.221 34.632 1.00 17.98 338 CYS B N 1
ATOM 8328 C CA . CYS B 1 313 ? -25.982 35.001 33.295 1.00 18.12 338 CYS B CA 1
ATOM 8329 C C . CYS B 1 313 ? -27.107 35.270 32.308 1.00 18.51 338 CYS B C 1
ATOM 8330 O O . CYS B 1 313 ? -28.273 34.947 32.570 1.00 18.81 338 CYS B O 1
ATOM 8333 N N . LEU B 1 314 ? -26.754 35.869 31.178 1.00 18.96 339 LEU B N 1
ATOM 8334 C CA . LEU B 1 314 ? -27.682 36.055 30.069 1.00 18.87 339 LEU B CA 1
ATOM 8335 C C . LEU B 1 314 ? -26.963 35.747 28.782 1.00 18.74 339 LEU B C 1
ATOM 8336 O O . LEU B 1 314 ? -25.829 36.189 28.596 1.00 19.25 339 LEU B O 1
ATOM 8341 N N . HIS B 1 315 ? -27.619 34.998 27.900 1.00 18.27 340 HIS B N 1
ATOM 8342 C CA . HIS B 1 315 ? -27.205 34.929 26.491 1.00 18.19 340 HIS B CA 1
ATOM 8343 C C . HIS B 1 315 ? -27.675 36.158 25.690 1.00 17.97 340 HIS B C 1
ATOM 8344 O O . HIS B 1 315 ? -28.530 36.903 26.134 1.00 18.40 340 HIS B O 1
ATOM 8351 N N . HIS B 1 316 ? -27.104 36.345 24.506 1.00 18.38 341 HIS B N 1
ATOM 8352 C CA . HIS B 1 316 ? -27.247 37.602 23.744 1.00 18.97 341 HIS B CA 1
ATOM 8353 C C . HIS B 1 316 ? -28.567 37.779 22.972 1.00 19.52 341 HIS B C 1
ATOM 8354 O O . HIS B 1 316 ? -28.949 38.925 22.702 1.00 19.50 341 HIS B O 1
ATOM 8361 N N . ASP B 1 317 ? -29.259 36.679 22.633 1.00 19.49 342 ASP B N 1
ATOM 8362 C CA . ASP B 1 317 ? -30.550 36.775 21.930 1.00 19.55 342 ASP B CA 1
ATOM 8363 C C . ASP B 1 317 ? -31.624 37.438 22.789 1.00 20.00 342 ASP B C 1
ATOM 8364 O O . ASP B 1 317 ? -31.528 37.459 24.016 1.00 20.08 342 ASP B O 1
ATOM 8369 N N . ASN B 1 318 ? -32.640 37.979 22.127 1.00 21.01 343 ASN B N 1
ATOM 8370 C CA . ASN B 1 318 ? -33.856 38.467 22.800 1.00 21.80 343 ASN B CA 1
ATOM 8371 C C . ASN B 1 318 ? -35.105 37.701 22.348 1.00 22.41 343 ASN B C 1
ATOM 8372 O O . ASN B 1 318 ? -36.171 38.275 22.149 1.00 22.95 343 ASN B O 1
ATOM 8377 N N . GLY B 1 319 ? -34.963 36.385 22.231 1.00 24.09 344 GLY B N 1
ATOM 8378 C CA . GLY B 1 319 ? -36.103 35.491 22.018 1.00 25.10 344 GLY B CA 1
ATOM 8379 C C . GLY B 1 319 ? -36.811 35.729 20.691 1.00 25.24 344 GLY B C 1
ATOM 8380 O O . GLY B 1 319 ? -36.207 35.521 19.638 1.00 25.40 344 GLY B O 1
ATOM 8381 N N . PRO B 1 320 ? -38.086 36.177 20.729 1.00 25.91 345 PRO B N 1
ATOM 8382 C CA . PRO B 1 320 ? -38.775 36.487 19.466 1.00 26.47 345 PRO B CA 1
ATOM 8383 C C . PRO B 1 320 ? -38.059 37.518 18.587 1.00 25.93 345 PRO B C 1
ATOM 8384 O O . PRO B 1 320 ? -38.129 37.424 17.365 1.00 26.84 345 PRO B O 1
ATOM 8388 N N . MET B 1 321 ? -37.355 38.465 19.208 1.00 24.96 346 MET B N 1
ATOM 8389 C CA . MET B 1 321 ? -36.612 39.490 18.483 1.00 23.59 346 MET B CA 1
ATOM 8390 C C . MET B 1 321 ? -35.322 39.008 17.820 1.00 22.41 346 MET B C 1
ATOM 8391 O O . MET B 1 321 ? -34.711 39.767 17.066 1.00 21.25 346 MET B O 1
ATOM 8396 N N . GLY B 1 322 ? -34.899 37.775 18.095 1.00 21.48 347 GLY B N 1
ATOM 8397 C CA . GLY B 1 322 ? -33.666 37.242 17.524 1.00 21.75 347 GLY B CA 1
ATOM 8398 C C . GLY B 1 322 ? -32.426 37.913 18.101 1.00 21.79 347 GLY B C 1
ATOM 8399 O O . GLY B 1 322 ? -32.495 38.561 19.146 1.00 21.52 347 GLY B O 1
ATOM 8400 N N . ALA B 1 323 ? -31.302 37.764 17.400 1.00 22.11 348 ALA B N 1
ATOM 8401 C CA . ALA B 1 323 ? -29.997 38.304 17.831 1.00 22.44 348 ALA B CA 1
ATOM 8402 C C . ALA B 1 323 ? -29.692 39.722 17.335 1.00 22.46 348 ALA B C 1
ATOM 8403 O O . ALA B 1 323 ? -28.744 40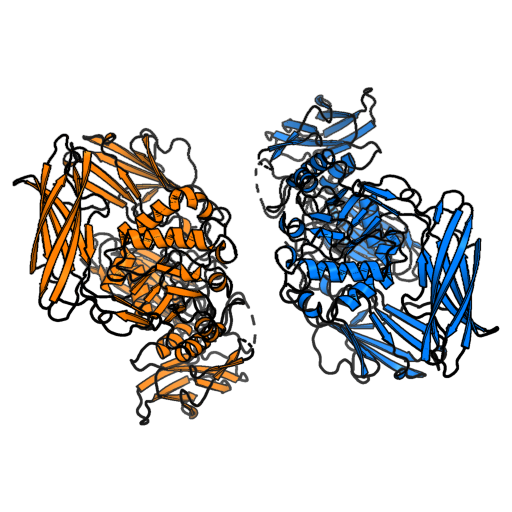.332 17.810 1.00 22.83 348 ALA B O 1
ATOM 8405 N N . ALA B 1 324 ? -30.471 40.247 16.389 1.00 23.24 349 ALA B N 1
ATOM 8406 C CA . ALA B 1 324 ? -30.251 41.613 15.896 1.00 22.87 349 ALA B CA 1
ATOM 8407 C C . ALA B 1 324 ? -30.353 42.591 17.058 1.00 22.84 349 ALA B C 1
ATOM 8408 O O . ALA B 1 324 ? -31.303 42.515 17.840 1.00 23.79 349 ALA B O 1
ATOM 8410 N N . VAL B 1 325 ? -29.378 43.494 17.172 1.00 22.41 350 VAL B N 1
ATOM 8411 C CA . VAL B 1 325 ? -29.334 44.445 18.286 1.00 22.37 350 VAL B CA 1
ATOM 8412 C C . VAL B 1 325 ? -30.596 45.309 18.279 1.00 22.05 350 VAL B C 1
ATOM 8413 O O . VAL B 1 325 ? -30.972 45.881 17.244 1.00 21.86 350 VAL B O 1
ATOM 8417 N N . ASN B 1 326 ? -31.252 45.367 19.434 1.00 21.33 351 ASN B N 1
ATOM 8418 C CA . ASN B 1 326 ? -32.384 46.254 19.645 1.00 21.24 351 ASN B CA 1
ATOM 8419 C C . ASN B 1 326 ? -32.314 46.801 21.070 1.00 21.10 351 ASN B C 1
ATOM 8420 O O . ASN B 1 326 ? -32.396 46.036 22.034 1.00 22.42 351 ASN B O 1
ATOM 8425 N N . VAL B 1 327 ? -32.183 48.119 21.188 1.00 20.30 352 VAL B N 1
ATOM 8426 C CA . VAL B 1 327 ? -31.922 48.768 22.466 1.00 19.80 352 VAL B CA 1
ATOM 8427 C C . VAL B 1 327 ? -33.089 48.556 23.444 1.00 19.92 352 VAL B C 1
ATOM 8428 O O . VAL B 1 327 ? -32.860 48.241 24.623 1.00 19.08 352 VAL B O 1
ATOM 8432 N N . ARG B 1 328 ? -34.329 48.707 22.967 1.00 19.70 353 ARG B N 1
ATOM 8433 C CA . ARG B 1 328 ? -35.489 48.518 23.853 1.00 19.16 353 ARG B CA 1
ATOM 8434 C C . ARG B 1 328 ? -35.601 47.079 24.373 1.00 18.82 353 ARG B C 1
ATOM 8435 O O . ARG B 1 328 ? -35.876 46.863 25.552 1.00 18.62 353 ARG B O 1
ATOM 8443 N N . ALA B 1 329 ? -35.370 46.102 23.505 1.00 18.66 354 ALA B N 1
ATOM 8444 C CA . ALA B 1 329 ? -35.410 44.705 23.931 1.00 19.00 354 ALA B CA 1
ATOM 8445 C C . ALA B 1 329 ? -34.427 44.447 25.090 1.00 19.23 354 ALA B C 1
ATOM 8446 O O . ALA B 1 329 ? -34.815 43.863 26.107 1.00 19.61 354 ALA B O 1
ATOM 8448 N N . ASP B 1 330 ? -33.178 44.902 24.949 1.00 19.37 355 ASP B N 1
ATOM 8449 C CA . ASP B 1 330 ? -32.184 44.771 26.030 1.00 19.59 355 ASP B CA 1
ATOM 8450 C C . ASP B 1 330 ? -32.588 45.573 27.264 1.00 19.28 355 ASP B C 1
ATOM 8451 O O . ASP B 1 330 ? -32.490 45.067 28.366 1.00 20.51 355 ASP B O 1
ATOM 8456 N N . GLU B 1 331 ? -33.050 46.803 27.082 1.00 18.90 356 GLU B N 1
ATOM 8457 C CA . GLU B 1 331 ? -33.461 47.648 28.208 1.00 19.20 356 GLU B CA 1
ATOM 8458 C C . GLU B 1 331 ? -34.538 46.961 29.043 1.00 19.36 356 GLU B C 1
ATOM 8459 O O . GLU B 1 331 ? -34.453 46.935 30.273 1.00 19.70 356 GLU B O 1
ATOM 8465 N N . ARG B 1 332 ? -35.543 46.413 28.366 1.00 19.46 357 ARG B N 1
ATOM 8466 C CA . ARG B 1 332 ? -36.612 45.666 29.020 1.00 19.75 357 ARG B CA 1
ATOM 8467 C C . ARG B 1 332 ? -36.061 44.476 29.779 1.00 19.31 357 ARG B C 1
ATOM 8468 O O . ARG B 1 332 ? -36.416 44.239 30.934 1.00 19.81 357 ARG B O 1
ATOM 8476 N N . LYS B 1 333 ? -35.202 43.716 29.120 1.00 19.67 358 LYS B N 1
ATOM 8477 C CA . LYS B 1 333 ? -34.599 42.540 29.752 1.00 19.73 358 LYS B CA 1
ATOM 8478 C C . LYS B 1 333 ? -33.927 42.931 31.071 1.00 19.35 358 LYS B C 1
ATOM 8479 O O . LYS B 1 333 ? -34.195 42.336 32.109 1.00 19.20 358 LYS B O 1
ATOM 8485 N N . LEU B 1 334 ? -33.119 43.985 31.017 1.00 19.53 359 LEU B N 1
ATOM 8486 C CA . LEU B 1 334 ? -32.407 44.500 32.180 1.00 19.73 359 LEU B CA 1
ATOM 8487 C C . LEU B 1 334 ? -33.299 45.141 33.246 1.00 20.05 359 LEU B C 1
ATOM 8488 O O . LEU B 1 334 ? -33.025 44.982 34.444 1.00 20.67 359 LEU B O 1
ATOM 8493 N N . GLN B 1 335 ? -34.342 45.860 32.829 1.00 20.09 360 GLN B N 1
ATOM 8494 C CA . GLN B 1 335 ? -35.323 46.423 33.774 1.00 21.02 360 GLN B CA 1
ATOM 8495 C C . GLN B 1 335 ? -36.051 45.319 34.577 1.00 20.59 360 GLN B C 1
ATOM 8496 O O . GLN B 1 335 ? -36.199 45.431 35.796 1.00 19.91 360 GLN B O 1
ATOM 8502 N N . ILE B 1 336 ? -36.482 44.265 33.884 1.00 19.96 361 ILE B N 1
ATOM 8503 C CA . ILE B 1 336 ? -37.135 43.118 34.530 1.00 20.19 361 ILE B CA 1
ATOM 8504 C C . ILE B 1 336 ? -36.173 42.438 35.525 1.00 19.95 361 ILE B C 1
ATOM 8505 O O . ILE B 1 336 ? -36.550 42.131 36.669 1.00 18.52 361 ILE B O 1
ATOM 8510 N N . MET B 1 337 ? -34.934 42.237 35.088 1.00 19.45 362 MET B N 1
ATOM 8511 C CA . MET B 1 337 ? -33.900 41.715 35.967 1.00 19.60 362 MET B CA 1
ATOM 8512 C C . MET B 1 337 ? -33.707 42.604 37.203 1.00 19.89 362 MET B C 1
ATOM 8513 O O . MET B 1 337 ? -33.665 42.090 38.312 1.00 19.30 362 MET B O 1
ATOM 8518 N N . LYS B 1 338 ? -33.644 43.922 37.019 1.00 20.52 363 LYS B N 1
ATOM 8519 C CA . LYS B 1 338 ? -33.541 44.839 38.163 1.00 21.23 363 LYS B CA 1
ATOM 8520 C C . LYS B 1 338 ? -34.736 44.776 39.141 1.00 21.30 363 LYS B C 1
ATOM 8521 O O . LYS B 1 338 ? -34.539 44.908 40.349 1.00 20.39 363 LYS B O 1
ATOM 8527 N N . GLU B 1 339 ? -35.952 44.557 38.633 1.00 21.84 364 GLU B N 1
ATOM 8528 C CA . GLU B 1 339 ? -37.128 44.290 39.503 1.00 22.28 364 GLU B CA 1
ATOM 8529 C C . GLU B 1 339 ? -36.978 43.008 40.347 1.00 19.55 364 GLU B C 1
ATOM 8530 O O . GLU B 1 339 ? -37.486 42.940 41.452 1.00 18.60 364 GLU B O 1
ATOM 8536 N N . MET B 1 340 ? -36.271 42.015 39.817 1.00 18.25 365 MET B N 1
ATOM 8537 C CA . MET B 1 340 ? -35.969 40.780 40.549 1.00 17.84 365 MET B CA 1
ATOM 8538 C C . MET B 1 340 ? -34.922 40.978 41.655 1.00 17.36 365 MET B C 1
ATOM 8539 O O . MET B 1 340 ? -34.730 40.089 42.478 1.00 17.13 365 MET B O 1
ATOM 8544 N N . GLY B 1 341 ? -34.239 42.127 41.664 1.00 16.96 366 GLY B N 1
ATOM 8545 C CA . GLY B 1 341 ? -33.157 42.407 42.604 1.00 16.88 366 GLY B CA 1
ATOM 8546 C C . GLY B 1 341 ? -31.758 42.242 42.020 1.00 16.75 366 GLY B C 1
ATOM 8547 O O . GLY B 1 341 ? -30.775 42.330 42.751 1.00 16.84 366 GLY B O 1
ATOM 8548 N N . VAL B 1 342 ? -31.656 42.030 40.710 1.00 16.86 367 VAL B N 1
ATOM 8549 C CA . VAL B 1 342 ? -30.371 41.793 40.059 1.00 16.97 367 VAL B CA 1
ATOM 8550 C C . VAL B 1 342 ? -29.536 43.087 40.033 1.00 17.46 367 VAL B C 1
ATOM 8551 O O . VAL B 1 342 ? -30.050 44.162 39.678 1.00 18.14 367 VAL B O 1
ATOM 8555 N N . ASN B 1 343 ? -28.263 42.982 40.426 1.00 17.10 368 ASN B N 1
ATOM 8556 C CA . ASN B 1 343 ? -27.330 44.109 40.345 1.00 16.67 368 ASN B CA 1
ATOM 8557 C C . ASN B 1 343 ? -26.074 43.792 39.520 1.00 16.97 368 ASN B C 1
ATOM 8558 O O . ASN B 1 343 ? -25.144 44.604 39.470 1.00 17.78 368 ASN B O 1
ATOM 8563 N N . ALA B 1 344 ? -26.042 42.634 38.864 1.00 16.82 369 ALA B N 1
ATOM 8564 C CA . ALA B 1 344 ? -24.830 42.170 38.204 1.00 16.38 369 ALA B CA 1
ATOM 8565 C C . ALA B 1 344 ? -25.132 41.196 37.083 1.00 16.27 369 ALA B C 1
ATOM 8566 O O . ALA B 1 344 ? -26.016 40.365 37.207 1.00 16.05 369 ALA B O 1
ATOM 8568 N N . ILE B 1 345 ? -24.366 41.314 36.002 1.00 16.43 370 ILE B N 1
ATOM 8569 C CA . ILE B 1 345 ? -24.530 40.516 34.801 1.00 16.66 370 ILE B CA 1
ATOM 8570 C C . ILE B 1 345 ? -23.196 39.859 34.436 1.00 16.92 370 ILE B C 1
ATOM 8571 O O . ILE B 1 345 ? -22.150 40.496 34.496 1.00 16.86 370 ILE B O 1
ATOM 8576 N N . ARG B 1 346 ? -23.251 38.588 34.053 1.00 17.42 371 ARG B N 1
ATOM 8577 C CA . ARG B 1 346 ? -22.116 37.864 33.480 1.00 17.73 371 ARG B CA 1
ATOM 8578 C C . ARG B 1 346 ? -22.467 37.586 32.016 1.00 17.73 371 ARG B C 1
ATOM 8579 O O . ARG B 1 346 ? -23.490 36.961 31.738 1.00 17.49 371 ARG B O 1
ATOM 8587 N N . THR B 1 347 ? -21.619 38.037 31.090 1.00 17.37 372 THR B N 1
ATOM 8588 C CA . THR B 1 347 ? -21.922 37.959 29.659 1.00 17.20 372 THR B CA 1
ATOM 8589 C C . THR B 1 347 ? -21.561 36.588 29.089 1.00 17.41 372 THR B C 1
ATOM 8590 O O . THR B 1 347 ? -20.675 36.442 28.254 1.00 17.66 372 THR B O 1
ATOM 8594 N N . SER B 1 348 ? -22.285 35.584 29.556 1.00 17.96 373 SER B N 1
ATOM 8595 C CA . SER B 1 348 ? -22.127 34.209 29.104 1.00 18.19 373 SER B CA 1
ATOM 8596 C C . SER B 1 348 ? -22.373 34.082 27.592 1.00 17.98 373 SER B C 1
ATOM 8597 O O . SER B 1 348 ? -23.422 34.519 27.136 1.00 18.53 373 SER B O 1
ATOM 8600 N N . HIS B 1 349 ? -21.449 33.546 26.794 1.00 17.88 374 HIS B N 1
ATOM 8601 C CA . HIS B 1 349 ? -20.041 33.308 27.132 1.00 18.52 374 HIS B CA 1
ATOM 8602 C C . HIS B 1 349 ? -19.207 33.962 26.039 1.00 18.90 374 HIS B C 1
ATOM 8603 O O . HIS B 1 349 ? -18.460 33.301 25.310 1.00 19.23 374 HIS B O 1
ATOM 8610 N N . ASN B 1 350 ? -19.360 35.280 25.946 1.00 18.85 375 ASN B N 1
ATOM 8611 C CA . ASN B 1 350 ? -18.895 36.054 24.801 1.00 18.53 375 ASN B CA 1
ATOM 8612 C C . ASN B 1 350 ? -19.088 37.563 25.032 1.00 18.24 375 ASN B C 1
ATOM 8613 O O . ASN B 1 350 ? -19.910 37.966 25.870 1.00 17.50 375 ASN B O 1
ATOM 8618 N N . PRO B 1 351 ? -18.341 38.399 24.281 1.00 17.85 376 PRO B N 1
ATOM 8619 C CA . PRO B 1 351 ? -18.576 39.828 24.370 1.00 17.83 376 PRO B CA 1
ATOM 8620 C C . PRO B 1 351 ? -19.993 40.180 23.948 1.00 17.68 376 PRO B C 1
ATOM 8621 O O . PRO B 1 351 ? -20.472 39.674 22.930 1.00 17.62 376 PRO B O 1
ATOM 8625 N N . PRO B 1 352 ? -20.666 41.033 24.724 1.00 17.66 377 PRO B N 1
ATOM 8626 C CA . PRO B 1 352 ? -21.993 41.474 24.325 1.00 17.81 377 PRO B CA 1
ATOM 8627 C C . PRO B 1 352 ? -21.899 42.594 23.277 1.00 18.18 377 PRO B C 1
ATOM 8628 O O . PRO B 1 352 ? -20.800 42.981 22.874 1.00 18.54 377 PRO B O 1
ATOM 8632 N N . SER B 1 353 ? -23.045 43.100 22.839 1.00 17.98 378 SER B N 1
ATOM 8633 C CA . SER B 1 353 ? -23.072 44.277 21.997 1.00 17.98 378 SER B CA 1
ATOM 8634 C C . SER B 1 353 ? -22.664 45.503 22.834 1.00 17.73 378 SER B C 1
ATOM 8635 O O . SER B 1 353 ? -22.879 45.517 24.049 1.00 17.69 378 SER B O 1
ATOM 8638 N N . PRO B 1 354 ? -22.081 46.533 22.191 1.00 17.52 379 PRO B N 1
ATOM 8639 C CA . PRO B 1 354 ? -21.825 47.806 22.874 1.00 17.64 379 PRO B CA 1
ATOM 8640 C C . PRO B 1 354 ? -23.057 48.437 23.515 1.00 17.61 379 PRO B C 1
ATOM 8641 O O . PRO B 1 354 ? -22.955 49.079 24.582 1.00 17.45 379 PRO B O 1
ATOM 8645 N N . GLU B 1 355 ? -24.204 48.259 22.860 1.00 17.44 380 GLU B N 1
ATOM 8646 C CA . GLU B 1 355 ? -25.462 48.856 23.308 1.00 17.16 380 GLU B CA 1
ATOM 8647 C C . GLU B 1 355 ? -25.938 48.254 24.633 1.00 16.98 380 GLU B C 1
ATOM 8648 O O . GLU B 1 355 ? -26.485 48.958 25.477 1.00 16.30 380 GLU B O 1
ATOM 8654 N N . PHE B 1 356 ? -25.721 46.952 24.795 1.00 16.80 381 PHE B N 1
ATOM 8655 C CA . PHE B 1 356 ? -26.007 46.269 26.043 1.00 16.95 381 PHE B CA 1
ATOM 8656 C C . PHE B 1 356 ? -25.177 46.854 27.206 1.00 16.69 381 PHE B C 1
ATOM 8657 O O . PHE B 1 356 ? -25.707 47.070 28.298 1.00 16.78 381 PHE B O 1
ATOM 8665 N N . LEU B 1 357 ? -23.890 47.108 26.962 1.00 16.50 382 LEU B N 1
ATOM 8666 C CA . LEU B 1 357 ? -23.003 47.680 27.982 1.00 16.23 382 LEU B CA 1
ATOM 8667 C C . LEU B 1 357 ? -23.297 49.156 28.249 1.00 16.54 382 LEU B C 1
ATOM 8668 O O . LEU B 1 357 ? -23.150 49.606 29.390 1.00 16.81 382 LEU B O 1
ATOM 8673 N N . ASP B 1 358 ? -23.748 49.900 27.235 1.00 16.34 383 ASP B N 1
ATOM 8674 C CA . ASP B 1 358 ? -24.216 51.277 27.471 1.00 16.15 383 ASP B CA 1
ATOM 8675 C C . ASP B 1 358 ? -25.419 51.274 28.412 1.00 16.06 383 ASP B C 1
ATOM 8676 O O . ASP B 1 358 ? -25.506 52.097 29.335 1.00 15.67 383 ASP B O 1
ATOM 8681 N N . LEU B 1 359 ? -26.343 50.348 28.174 1.00 15.83 384 LEU B N 1
ATOM 8682 C CA . LEU B 1 359 ? -27.480 50.179 29.076 1.00 16.15 384 LEU B CA 1
ATOM 8683 C C . LEU B 1 359 ? -27.034 49.816 30.498 1.00 15.88 384 LEU B C 1
ATOM 8684 O O . LEU B 1 359 ? -27.509 50.420 31.456 1.00 15.67 384 LEU B O 1
ATOM 8689 N N . CYS B 1 360 ? -26.106 48.872 30.637 1.00 15.70 385 CYS B N 1
ATOM 8690 C CA . CYS B 1 360 ? -25.635 48.486 31.973 1.00 15.75 385 CYS B CA 1
ATOM 8691 C C . CYS B 1 360 ? -25.017 49.672 32.707 1.00 15.82 385 CYS B C 1
ATOM 8692 O O . CYS B 1 360 ? -25.298 49.870 33.889 1.00 15.50 385 CYS B O 1
ATOM 8695 N N . ASP B 1 361 ? -24.196 50.453 31.993 1.00 16.56 386 ASP B N 1
ATOM 8696 C CA . ASP B 1 361 ? -23.613 51.694 32.522 1.00 17.15 386 ASP B CA 1
ATOM 8697 C C . ASP B 1 361 ? -24.700 52.612 33.061 1.00 17.67 386 ASP B C 1
ATOM 8698 O O . ASP B 1 361 ? -24.630 53.072 34.199 1.00 16.04 386 ASP B O 1
ATOM 8703 N N . ARG B 1 362 ? -25.685 52.878 32.208 1.00 19.55 387 ARG B N 1
ATOM 8704 C CA . ARG B 1 362 ? -26.745 53.820 32.509 1.00 22.24 387 ARG B CA 1
ATOM 8705 C C . ARG B 1 362 ? -27.732 53.296 33.550 1.00 21.25 387 ARG B C 1
ATOM 8706 O O . ARG B 1 362 ? -28.478 54.087 34.117 1.00 21.26 387 ARG B O 1
ATOM 8714 N N . MET B 1 363 ? -27.756 51.977 33.768 1.00 20.29 388 MET B N 1
ATOM 8715 C CA . MET B 1 363 ? -28.689 51.331 34.692 1.00 19.85 388 MET B CA 1
ATOM 8716 C C . MET B 1 363 ? -28.004 50.868 35.993 1.00 18.89 388 MET B C 1
ATOM 8717 O O . MET B 1 363 ? -28.659 50.306 36.864 1.00 18.91 388 MET B O 1
ATOM 8722 N N . GLY B 1 364 ? -26.703 51.113 36.137 1.00 17.64 389 GLY B N 1
ATOM 8723 C CA . GLY B 1 364 ? -25.997 50.822 37.387 1.00 17.09 389 GLY B CA 1
ATOM 8724 C C . GLY B 1 364 ? -25.635 49.371 37.665 1.00 16.53 389 GLY B C 1
ATOM 8725 O O . GLY B 1 364 ? -25.319 49.021 38.794 1.00 17.16 389 GLY B O 1
ATOM 8726 N N . LEU B 1 365 ? -25.648 48.534 36.639 1.00 15.92 390 LEU B N 1
ATOM 8727 C CA . LEU B 1 365 ? -25.309 47.132 36.786 1.00 15.46 390 LEU B CA 1
ATOM 8728 C C . LEU B 1 365 ? -23.809 46.964 36.630 1.00 15.24 390 LEU B C 1
ATOM 8729 O O . LEU B 1 365 ? -23.192 47.648 35.829 1.00 15.46 390 LEU B O 1
ATOM 8734 N N . VAL B 1 366 ? -23.227 46.059 37.406 1.00 15.01 391 VAL B N 1
ATOM 8735 C CA . VAL B 1 366 ? -21.828 45.700 37.234 1.00 14.67 391 VAL B CA 1
ATOM 8736 C C . VAL B 1 366 ? -21.732 44.462 36.357 1.00 14.51 391 VAL B C 1
ATOM 8737 O O . VAL B 1 366 ? -22.627 43.612 36.369 1.00 14.26 391 VAL B O 1
ATOM 8741 N N . VAL B 1 367 ? -20.655 44.368 35.582 1.00 14.27 392 VAL B N 1
ATOM 8742 C CA . VAL B 1 367 ? -20.576 43.368 34.509 1.00 14.33 392 VAL B CA 1
ATOM 8743 C C . VAL B 1 367 ? -19.279 42.574 34.563 1.00 14.45 392 VAL B C 1
ATOM 8744 O O . VAL B 1 367 ? -18.203 43.140 34.756 1.00 14.21 392 VAL B O 1
ATOM 8748 N N . LEU B 1 368 ? -19.407 41.256 34.407 1.00 14.79 393 LEU B N 1
ATOM 8749 C CA . LEU B 1 368 ? -18.277 40.371 34.141 1.00 15.18 393 LEU B CA 1
ATOM 8750 C C . LEU B 1 368 ? -18.292 40.145 32.627 1.00 15.35 393 LEU B C 1
ATOM 8751 O O . LEU B 1 368 ? -19.182 39.474 32.097 1.00 14.64 393 LEU B O 1
ATOM 8756 N N . ASP B 1 369 ? -17.314 40.742 31.947 1.00 15.58 394 ASP B N 1
ATOM 8757 C CA . ASP B 1 369 ? -17.246 40.767 30.488 1.00 15.79 394 ASP B CA 1
ATOM 8758 C C . ASP B 1 369 ? -16.412 39.563 30.054 1.00 15.79 394 ASP B C 1
ATOM 8759 O O . ASP B 1 369 ? -15.204 39.518 30.310 1.00 15.45 394 ASP B O 1
ATOM 8764 N N . GLU B 1 370 ? -17.065 38.581 29.428 1.00 16.34 395 GLU B N 1
ATOM 8765 C CA . GLU B 1 370 ? -16.464 37.269 29.134 1.00 16.95 395 GLU B CA 1
ATOM 8766 C C . GLU B 1 370 ? -16.062 37.077 27.669 1.00 17.30 395 GLU B C 1
ATOM 8767 O O . GLU B 1 370 ? -16.854 37.350 26.752 1.00 16.44 395 GLU B O 1
ATOM 8773 N N . ALA B 1 371 ? -14.859 36.537 27.463 1.00 17.61 396 ALA B N 1
ATOM 8774 C CA . ALA B 1 371 ? -14.254 36.458 26.123 1.00 18.18 396 ALA B CA 1
ATOM 8775 C C . ALA B 1 371 ? -14.654 35.226 25.294 1.00 18.29 396 ALA B C 1
ATOM 8776 O O . ALA B 1 371 ? -15.110 35.356 24.151 1.00 17.64 396 ALA B O 1
ATOM 8778 N N . PHE B 1 372 ? -14.459 34.041 25.873 1.00 18.20 397 PHE B N 1
ATOM 8779 C CA . PHE B 1 372 ? -14.496 32.786 25.129 1.00 17.93 397 PHE B CA 1
ATOM 8780 C C . PHE B 1 372 ? -15.208 31.682 25.905 1.00 18.19 397 PHE B C 1
ATOM 8781 O O . PHE B 1 372 ? -15.238 31.703 27.129 1.00 18.71 397 PHE B O 1
ATOM 8789 N N . ASP B 1 373 ? -15.759 30.716 25.177 1.00 18.23 398 ASP B N 1
ATOM 8790 C CA . ASP B 1 373 ? -16.350 29.501 25.748 1.00 18.25 398 ASP B CA 1
ATOM 8791 C C . ASP B 1 373 ? -15.422 28.282 25.606 1.00 18.55 398 ASP B C 1
ATOM 8792 O O . ASP B 1 373 ? -15.654 27.269 26.252 1.00 18.70 398 ASP B O 1
ATOM 8797 N N . GLU B 1 374 ? -14.394 28.362 24.756 1.00 18.85 399 GLU B N 1
ATOM 8798 C CA . GLU B 1 374 ? -13.330 27.352 24.730 1.00 18.44 399 GLU B CA 1
ATOM 8799 C C . GLU B 1 374 ? -12.005 27.978 24.322 1.00 18.06 399 GLU B C 1
ATOM 8800 O O . GLU B 1 374 ? -11.996 29.071 23.770 1.00 17.26 399 GLU B O 1
ATOM 8806 N N . TRP B 1 375 ? -10.892 27.297 24.626 1.00 18.01 400 TRP B N 1
ATOM 8807 C CA . TRP B 1 375 ? -9.550 27.785 24.279 1.00 18.04 400 TRP B CA 1
ATOM 8808 C C . TRP B 1 375 ? -8.903 26.898 23.192 1.00 18.95 400 TRP B C 1
ATOM 8809 O O . TRP B 1 375 ? -9.358 26.955 22.056 1.00 18.90 400 TRP B O 1
ATOM 8820 N N . THR B 1 376 ? -7.877 26.095 23.504 1.00 20.08 401 THR B N 1
ATOM 8821 C CA . THR B 1 376 ? -7.250 25.213 22.495 1.00 21.73 401 THR B CA 1
ATOM 8822 C C . THR B 1 376 ? -7.998 23.882 22.300 1.00 24.08 401 THR B C 1
ATOM 8823 O O . THR B 1 376 ? -7.891 23.282 21.235 1.00 25.34 401 THR B O 1
ATOM 8827 N N . LYS B 1 377 ? -8.727 23.423 23.319 1.00 26.38 402 LYS B N 1
ATOM 8828 C CA . LYS B 1 377 ? -9.439 22.144 23.263 1.00 28.88 402 LYS B CA 1
ATOM 8829 C C . LYS B 1 377 ? -10.912 22.363 22.944 1.00 27.29 402 LYS B C 1
ATOM 8830 O O . LYS B 1 377 ? -11.549 23.210 23.550 1.00 26.98 402 LYS B O 1
ATOM 8836 N N . ALA B 1 378 ? -11.447 21.572 22.020 1.00 26.77 403 ALA B N 1
ATOM 8837 C CA . ALA B 1 378 ? -12.798 21.766 21.490 1.00 27.25 403 ALA B CA 1
ATOM 8838 C C . ALA B 1 378 ? -13.888 21.216 22.411 1.00 27.61 403 ALA B C 1
ATOM 8839 O O . ALA B 1 378 ? -13.753 20.117 22.942 1.00 27.85 403 ALA B O 1
ATOM 8841 N N . LYS B 1 379 ? -14.941 22.009 22.610 1.00 27.65 404 LYS B N 1
ATOM 8842 C CA . LYS B 1 379 ? -16.238 21.532 23.094 1.00 28.33 404 LYS B CA 1
ATOM 8843 C C . LYS B 1 379 ? -17.148 21.159 21.931 1.00 28.45 404 LYS B C 1
ATOM 8844 O O . LYS B 1 379 ? -17.928 20.217 22.037 1.00 28.76 404 LYS B O 1
ATOM 8850 N N . VAL B 1 380 ? -17.068 21.929 20.848 1.00 29.03 405 VAL B N 1
ATOM 8851 C CA . VAL B 1 380 ? -17.848 21.691 19.628 1.00 29.45 405 VAL B CA 1
ATOM 8852 C C . VAL B 1 380 ? -16.909 21.706 18.435 1.00 30.72 405 VAL B C 1
ATOM 8853 O O . VAL B 1 380 ? -15.909 22.422 18.448 1.00 31.14 405 VAL B O 1
ATOM 8857 N N . ASP B 1 381 ? -17.252 20.942 17.398 1.00 32.55 406 ASP B N 1
ATOM 8858 C CA . ASP B 1 381 ? -16.323 20.658 16.288 1.00 32.75 406 ASP B CA 1
ATOM 8859 C C . ASP B 1 381 ? -15.794 21.913 15.593 1.00 31.53 406 ASP B C 1
ATOM 8860 O O . ASP B 1 381 ? -14.630 21.948 15.192 1.00 31.82 406 ASP B O 1
ATOM 8865 N N . ASN B 1 382 ? -16.644 22.925 15.443 1.00 29.98 407 ASN B N 1
ATOM 8866 C CA . ASN B 1 382 ? -16.253 24.166 14.771 1.00 30.04 407 ASN B CA 1
ATOM 8867 C C . ASN B 1 382 ? -16.267 25.397 15.691 1.00 27.70 407 ASN B C 1
ATOM 8868 O O . ASN B 1 382 ? -16.561 26.510 15.258 1.00 27.42 407 ASN B O 1
ATOM 8873 N N . GLY B 1 383 ? -15.894 25.183 16.950 1.00 26.86 408 GLY B N 1
ATOM 8874 C CA . GLY B 1 383 ? -15.820 26.241 17.951 1.00 26.04 408 GLY B CA 1
ATOM 8875 C C . GLY B 1 383 ? -14.532 27.031 17.849 1.00 25.15 408 GLY B C 1
ATOM 8876 O O . GLY B 1 383 ? -13.688 26.772 16.978 1.00 24.05 408 GLY B O 1
ATOM 8877 N N . TYR B 1 384 ? -14.376 27.976 18.774 1.00 24.15 409 TYR B N 1
ATOM 8878 C CA . TYR B 1 384 ? -13.257 28.927 18.765 1.00 23.35 409 TYR B CA 1
ATOM 8879 C C . TYR B 1 384 ? -11.866 28.293 18.758 1.00 23.10 409 TYR B C 1
ATOM 8880 O O . TYR B 1 384 ? -10.916 28.939 18.323 1.00 23.74 409 TYR B O 1
ATOM 8889 N N . HIS B 1 385 ? -11.736 27.042 19.213 1.00 23.33 410 HIS B N 1
ATOM 8890 C CA . HIS B 1 385 ? -10.454 26.310 19.124 1.00 23.28 410 HIS B CA 1
ATOM 8891 C C . HIS B 1 385 ? -9.836 26.290 17.716 1.00 23.40 410 HIS B C 1
ATOM 8892 O O . HIS B 1 385 ? -8.612 26.219 17.582 1.00 23.60 410 HIS B O 1
ATOM 8899 N N . LEU B 1 386 ? -10.665 26.358 16.674 1.00 23.76 411 LEU B N 1
ATOM 8900 C CA . LEU B 1 386 ? -10.150 26.480 15.308 1.00 24.73 411 LEU B CA 1
ATOM 8901 C C . LEU B 1 386 ? -9.337 27.755 15.130 1.00 26.21 411 LEU B C 1
ATOM 8902 O O . LEU B 1 386 ? -8.343 27.759 14.408 1.00 26.65 411 LEU B O 1
ATOM 8907 N N . TYR B 1 387 ? -9.757 28.823 15.808 1.00 26.92 412 TYR B N 1
ATOM 8908 C CA . TYR B 1 387 ? -9.170 30.138 15.626 1.00 27.36 412 TYR B CA 1
ATOM 8909 C C . TYR B 1 387 ? -8.222 30.550 16.732 1.00 26.69 412 TYR B C 1
ATOM 8910 O O . TYR B 1 387 ? -7.482 31.509 16.557 1.00 26.47 412 TYR B O 1
ATOM 8919 N N . PHE B 1 388 ? -8.207 29.811 17.839 1.00 26.86 413 PHE B N 1
ATOM 8920 C CA . PHE B 1 388 ? -7.602 30.293 19.081 1.00 26.29 413 PHE B CA 1
ATOM 8921 C C . PHE B 1 388 ? -6.168 30.757 18.926 1.00 27.38 413 PHE B C 1
ATOM 8922 O O . PHE B 1 388 ? -5.860 31.887 19.279 1.00 27.71 413 PHE B O 1
ATOM 8930 N N . ASP B 1 389 ? -5.275 29.915 18.428 1.00 29.65 414 ASP B N 1
ATOM 8931 C CA . ASP B 1 389 ? -3.883 30.311 18.510 1.00 33.29 414 ASP B CA 1
ATOM 8932 C C . ASP B 1 389 ? -3.480 31.367 17.455 1.00 31.26 414 ASP B C 1
ATOM 8933 O O . ASP B 1 389 ? -2.519 32.091 17.670 1.00 30.50 414 ASP B O 1
ATOM 8938 N N . GLU B 1 390 ? -4.266 31.530 16.392 1.00 30.40 415 GLU B N 1
ATOM 8939 C CA . GLU B 1 390 ? -4.096 32.675 15.484 1.00 31.01 415 GLU B CA 1
ATOM 8940 C C . GLU B 1 390 ? -4.839 33.944 15.960 1.00 27.51 415 GLU B C 1
ATOM 8941 O O . GLU B 1 390 ? -4.373 35.045 15.704 1.00 24.80 415 GLU B O 1
ATOM 8947 N N . TRP B 1 391 ? -5.978 33.793 16.643 1.00 25.24 416 TRP B N 1
ATOM 8948 C CA . TRP B 1 391 ? -6.883 34.927 16.937 1.00 24.22 416 TRP B CA 1
ATOM 8949 C C . TRP B 1 391 ? -7.087 35.333 18.410 1.00 22.94 416 TRP B C 1
ATOM 8950 O O . TRP B 1 391 ? -7.636 36.408 18.650 1.00 21.83 416 TRP B O 1
ATOM 8961 N N . SER B 1 392 ? -6.654 34.515 19.373 1.00 22.65 417 SER B N 1
ATOM 8962 C CA . SER B 1 392 ? -7.017 34.734 20.791 1.00 22.21 417 SER B CA 1
ATOM 8963 C C . SER B 1 392 ? -6.496 36.047 21.348 1.00 22.50 417 SER B C 1
ATOM 8964 O O . SER B 1 392 ? -7.247 36.766 22.027 1.00 21.91 417 SER B O 1
ATOM 8967 N N . LYS B 1 393 ? -5.231 36.365 21.061 1.00 23.25 418 LYS B N 1
ATOM 8968 C CA . LYS B 1 393 ? -4.669 37.651 21.474 1.00 24.42 418 LYS B CA 1
ATOM 8969 C C . LYS B 1 393 ? -5.436 38.811 20.829 1.00 23.72 418 LYS B C 1
ATOM 8970 O O . LYS B 1 393 ? -5.838 39.732 21.528 1.00 22.44 418 LYS B O 1
ATOM 8976 N N . LYS B 1 394 ? -5.632 38.746 19.513 1.00 24.02 419 LYS B N 1
ATOM 8977 C CA . LYS B 1 394 ? -6.377 39.773 18.769 1.00 26.50 419 LYS B CA 1
ATOM 8978 C C . LYS B 1 394 ? -7.782 40.013 19.323 1.00 24.49 419 LYS B C 1
ATOM 8979 O O . LYS B 1 394 ? -8.194 41.160 19.510 1.00 23.56 419 LYS B O 1
ATOM 8985 N N . ASP B 1 395 ? -8.517 38.931 19.559 1.00 22.12 420 ASP B N 1
ATOM 8986 C CA . ASP B 1 395 ? -9.900 39.039 20.015 1.00 20.80 420 ASP B CA 1
ATOM 8987 C C . ASP B 1 395 ? -10.042 39.480 21.478 1.00 19.55 420 ASP B C 1
ATOM 8988 O O . ASP B 1 395 ? -10.950 40.254 21.803 1.00 19.05 420 ASP B O 1
ATOM 8993 N N . LEU B 1 396 ? -9.188 38.967 22.360 1.00 18.03 421 LEU B N 1
ATOM 8994 C CA . LEU B 1 396 ? -9.200 39.415 23.744 1.00 17.44 421 LEU B CA 1
ATOM 8995 C C . LEU B 1 396 ? -8.737 40.883 23.808 1.00 17.25 421 LEU B C 1
ATOM 8996 O O . LEU B 1 396 ? -9.313 41.692 24.547 1.00 16.58 421 LEU B O 1
ATOM 9001 N N . THR B 1 397 ? -7.713 41.216 23.023 1.00 17.29 422 THR B N 1
ATOM 9002 C CA . THR B 1 397 ? -7.262 42.595 22.901 1.00 17.60 422 THR B CA 1
ATOM 9003 C C . THR B 1 397 ? -8.399 43.484 22.447 1.00 18.09 422 THR B C 1
ATOM 9004 O O . THR B 1 397 ? -8.656 44.516 23.076 1.00 18.67 422 THR B O 1
ATOM 9008 N N . SER B 1 398 ? -9.089 43.066 21.387 1.00 18.26 423 SER B N 1
ATOM 9009 C CA . SER B 1 398 ? -10.235 43.807 20.846 1.00 18.44 423 SER B CA 1
ATOM 9010 C C . SER B 1 398 ? -11.301 44.078 21.906 1.00 18.00 423 SER B C 1
ATOM 9011 O O . SER B 1 398 ? -11.760 45.213 22.058 1.00 18.85 423 SER B O 1
ATOM 9014 N N . LEU B 1 399 ? -11.684 43.032 22.630 1.00 17.17 424 LEU B N 1
ATOM 9015 C CA . LEU B 1 399 ? -12.679 43.131 23.693 1.00 16.94 424 LEU B CA 1
ATOM 9016 C C . LEU B 1 399 ? -12.307 44.191 24.725 1.00 17.22 424 LEU B C 1
ATOM 9017 O O . LEU B 1 399 ? -13.147 45.011 25.107 1.00 17.32 424 LEU B O 1
ATOM 9022 N N . ILE B 1 400 ? -11.055 44.155 25.176 1.00 17.25 425 ILE B N 1
ATOM 9023 C CA . ILE B 1 400 ? -10.578 45.045 26.234 1.00 17.45 425 ILE B CA 1
ATOM 9024 C C . ILE B 1 400 ? -10.446 46.482 25.725 1.00 17.86 425 ILE B C 1
ATOM 9025 O O . ILE B 1 400 ? -10.861 47.407 26.417 1.00 17.22 425 ILE B O 1
ATOM 9030 N N . MET B 1 401 ? -9.904 46.658 24.519 1.00 18.89 426 MET B N 1
ATOM 9031 C CA . MET B 1 401 ? -9.858 47.981 23.863 1.00 19.94 426 MET B CA 1
ATOM 9032 C C . MET B 1 401 ? -11.252 48.560 23.733 1.00 18.61 426 MET B C 1
ATOM 9033 O O . MET B 1 401 ? -11.467 49.748 24.002 1.00 18.51 426 MET B O 1
ATOM 9038 N N . ARG B 1 402 ? -12.191 47.718 23.302 1.00 17.51 427 ARG B N 1
ATOM 9039 C CA . ARG B 1 402 ? -13.583 48.145 23.089 1.00 16.63 427 ARG B CA 1
ATOM 9040 C C . ARG B 1 402 ? -14.266 48.544 24.378 1.00 15.41 427 ARG B C 1
ATOM 9041 O O . ARG B 1 402 ? -14.911 49.581 24.419 1.00 14.99 427 ARG B O 1
ATOM 9049 N N . ASP B 1 403 ? -14.089 47.747 25.433 1.00 14.52 428 ASP B N 1
ATOM 9050 C CA . ASP B 1 403 ? -14.911 47.876 26.640 1.00 14.46 428 ASP B CA 1
ATOM 9051 C C . ASP B 1 403 ? -14.271 48.502 27.876 1.00 14.30 428 ASP B C 1
ATOM 9052 O O . ASP B 1 403 ? -14.972 48.727 28.858 1.00 14.01 428 ASP B O 1
ATOM 9057 N N . ARG B 1 404 ? -12.980 48.822 27.838 1.00 14.31 429 ARG B N 1
ATOM 9058 C CA . ARG B 1 404 ? -12.298 49.302 29.049 1.00 14.48 429 ARG B CA 1
ATOM 9059 C C . ARG B 1 404 ? -12.682 50.697 29.551 1.00 14.54 429 ARG B C 1
ATOM 9060 O O . ARG B 1 404 ? -12.124 51.136 30.552 1.00 14.89 429 ARG B O 1
ATOM 9068 N N . ASN B 1 405 ? -13.606 51.388 28.879 1.00 14.46 430 ASN B N 1
ATOM 9069 C CA . ASN B 1 405 ? -14.153 52.668 29.374 1.00 14.62 430 ASN B CA 1
ATOM 9070 C C . ASN B 1 405 ? -15.535 52.561 30.049 1.00 14.55 430 ASN B C 1
ATOM 9071 O O . ASN B 1 405 ? -16.006 53.537 30.651 1.00 14.19 430 ASN B O 1
ATOM 9076 N N . HIS B 1 406 ? -16.187 51.402 29.940 1.00 14.41 431 HIS B N 1
ATOM 9077 C CA . HIS B 1 406 ? -17.521 51.223 30.510 1.00 14.37 431 HIS B CA 1
ATOM 9078 C C . HIS B 1 406 ? -17.415 51.185 32.023 1.00 14.50 431 HIS B C 1
ATOM 9079 O O . HIS B 1 406 ? -16.704 50.336 32.540 1.00 15.29 431 HIS B O 1
ATOM 9086 N N . PRO B 1 407 ? -18.114 52.085 32.741 1.00 14.43 432 PRO B N 1
ATOM 9087 C CA . PRO B 1 407 ? -18.107 51.931 34.199 1.00 14.31 432 PRO B CA 1
ATOM 9088 C C . PRO B 1 407 ? -18.751 50.625 34.696 1.00 14.28 432 PRO B C 1
ATOM 9089 O O . PRO B 1 407 ? -18.365 50.139 35.760 1.00 13.78 432 PRO B O 1
ATOM 9093 N N . SER B 1 408 ? -19.703 50.065 33.938 1.00 13.92 433 SER B N 1
ATOM 9094 C CA . SER B 1 408 ? -20.380 48.829 34.346 1.00 14.22 433 SER B CA 1
ATOM 9095 C C . SER B 1 408 ? -19.437 47.627 34.483 1.00 14.51 433 SER B C 1
ATOM 9096 O O . SER B 1 408 ? -19.662 46.759 35.323 1.00 14.60 433 SER B O 1
ATOM 9099 N N . VAL B 1 409 ? -18.383 47.583 33.667 1.00 14.71 434 VAL B N 1
ATOM 9100 C CA . VAL B 1 409 ? -17.507 46.411 33.594 1.00 14.25 434 VAL B CA 1
ATOM 9101 C C . VAL B 1 409 ? -16.557 46.406 34.777 1.00 14.15 434 VAL B C 1
ATOM 9102 O O . VAL B 1 409 ? -15.822 47.377 35.002 1.00 14.75 434 VAL B O 1
ATOM 9106 N N . ILE B 1 410 ? -16.572 45.307 35.522 1.00 13.69 435 ILE B N 1
ATOM 9107 C CA . ILE B 1 410 ? -15.721 45.163 36.699 1.00 13.77 435 ILE B CA 1
ATOM 9108 C C . ILE B 1 410 ? -14.762 43.985 36.661 1.00 13.59 435 ILE B C 1
ATOM 9109 O O . ILE B 1 410 ? -13.856 43.942 37.480 1.00 13.87 435 ILE B O 1
ATOM 9114 N N . MET B 1 411 ? -14.961 43.034 35.750 1.00 13.34 436 MET B N 1
ATOM 9115 C CA . MET B 1 411 ? -14.023 41.932 35.561 1.00 13.47 436 MET B CA 1
ATOM 9116 C C . MET B 1 411 ? -13.948 41.536 34.106 1.00 13.38 436 MET B C 1
ATOM 9117 O O . MET B 1 411 ? -14.910 41.689 33.363 1.00 13.51 436 MET B O 1
ATOM 9122 N N . TRP B 1 412 ? -12.792 41.019 33.714 1.00 13.48 437 TRP B N 1
ATOM 9123 C CA . TRP B 1 412 ? -12.609 40.378 32.426 1.00 13.59 437 TRP B CA 1
ATOM 9124 C C . TRP B 1 412 ? -12.627 38.867 32.685 1.00 14.01 437 TRP B C 1
ATOM 9125 O O . TRP B 1 412 ? -11.716 38.341 33.340 1.00 14.19 437 TRP B O 1
ATOM 9136 N N . SER B 1 413 ? -13.664 38.175 32.222 1.00 13.96 438 SER B N 1
ATOM 9137 C CA . SER B 1 413 ? -13.663 36.715 32.289 1.00 14.38 438 SER B CA 1
ATOM 9138 C C . SER B 1 413 ? -12.990 36.134 31.043 1.00 14.15 438 SER B C 1
ATOM 9139 O O . SER B 1 413 ? -13.473 36.313 29.935 1.00 13.99 438 SER B O 1
ATOM 9142 N N . ILE B 1 414 ? -11.883 35.430 31.241 1.00 14.54 439 ILE B N 1
ATOM 9143 C CA . ILE B 1 414 ? -11.108 34.866 30.132 1.00 15.09 439 ILE B CA 1
ATOM 9144 C C . ILE B 1 414 ? -11.668 33.573 29.548 1.00 15.46 439 ILE B C 1
ATOM 9145 O O . ILE B 1 414 ? -11.253 33.158 28.453 1.00 15.52 439 ILE B O 1
ATOM 9150 N N . GLY B 1 415 ? -12.580 32.922 30.264 1.00 15.57 440 GLY B N 1
ATOM 9151 C CA . GLY B 1 415 ? -13.125 31.654 29.798 1.00 15.82 440 GLY B CA 1
ATOM 9152 C C . GLY B 1 415 ? -14.257 31.107 30.648 1.00 16.25 440 GLY B C 1
ATOM 9153 O O . GLY B 1 415 ? -14.462 31.532 31.793 1.00 15.59 440 GLY B O 1
ATOM 9154 N N . ASN B 1 416 ? -14.991 30.161 30.060 1.00 17.04 441 ASN B N 1
ATOM 9155 C CA . ASN B 1 416 ? -16.062 29.443 30.731 1.00 17.29 441 ASN B CA 1
ATOM 9156 C C . ASN B 1 416 ? -15.885 27.935 30.562 1.00 17.44 441 ASN B C 1
ATOM 9157 O O . ASN B 1 416 ? -15.867 27.442 29.438 1.00 17.70 441 ASN B O 1
ATOM 9162 N N . GLU B 1 417 ? -15.765 27.224 31.682 1.00 17.69 442 GLU B N 1
ATOM 9163 C CA . GLU B 1 417 ? -15.760 25.752 31.725 1.00 17.84 442 GLU B CA 1
ATOM 9164 C C . GLU B 1 417 ? -14.829 25.125 30.684 1.00 17.92 442 GLU B C 1
ATOM 9165 O O . GLU B 1 417 ? -15.148 24.092 30.060 1.00 18.53 442 GLU B O 1
ATOM 9171 N N . ILE B 1 418 ? -13.683 25.770 30.500 1.00 17.29 443 ILE B N 1
ATOM 9172 C CA . ILE B 1 418 ? -12.713 25.347 29.499 1.00 17.61 443 ILE B CA 1
ATOM 9173 C C . ILE B 1 418 ? -12.131 23.987 29.862 1.00 17.89 443 ILE B C 1
ATOM 9174 O O . ILE B 1 418 ? -11.947 23.685 31.039 1.00 17.46 443 ILE B O 1
ATOM 9179 N N . LEU B 1 419 ? -11.862 23.187 28.838 1.00 18.11 444 LEU B N 1
ATOM 9180 C CA . LEU B 1 419 ? -11.376 21.820 29.000 1.00 19.23 444 LEU B CA 1
ATOM 9181 C C . LEU B 1 419 ? -9.932 21.733 29.479 1.00 19.51 444 LEU B C 1
ATOM 9182 O O . LEU B 1 419 ? -9.516 20.684 29.993 1.00 20.20 444 LEU B O 1
ATOM 9187 N N . GLU B 1 420 ? -9.170 22.821 29.345 1.00 19.00 445 GLU B N 1
ATOM 9188 C CA . GLU B 1 420 ? -7.802 22.855 29.870 1.00 18.78 445 GLU B CA 1
ATOM 9189 C C . GLU B 1 420 ? -7.731 22.705 31.412 1.00 18.74 445 GLU B C 1
ATOM 9190 O O . GLU B 1 420 ? -6.664 22.422 31.953 1.00 18.01 445 GLU B O 1
ATOM 9196 N N . GLN B 1 421 ? -8.854 22.890 32.109 1.00 19.02 446 GLN B N 1
ATOM 9197 C CA . GLN B 1 421 ? -8.967 22.592 33.544 1.00 19.79 446 GLN B CA 1
ATOM 9198 C C . GLN B 1 421 ? -8.423 21.197 33.957 1.00 20.56 446 GLN B C 1
ATOM 9199 O O . GLN B 1 421 ? -7.832 21.044 35.039 1.00 19.05 446 GLN B O 1
ATOM 9205 N N . SER B 1 422 ? -8.654 20.192 33.109 1.00 21.55 447 SER B N 1
ATOM 9206 C CA . SER B 1 422 ? -8.145 18.843 33.370 1.00 23.09 447 SER B CA 1
ATOM 9207 C C . SER B 1 422 ? -6.760 18.505 32.758 1.00 24.06 447 SER B C 1
ATOM 9208 O O . SER B 1 422 ? -6.235 17.437 33.059 1.00 25.66 447 SER B O 1
ATOM 9211 N N A ASP B 1 423 ? -6.187 19.383 31.918 0.52 24.84 448 ASP B N 1
ATOM 9212 N N B ASP B 1 423 ? -6.197 19.393 31.939 0.48 24.29 448 ASP B N 1
ATOM 9213 C CA A ASP B 1 423 ? -4.766 19.261 31.503 0.52 25.48 448 ASP B CA 1
ATOM 9214 C CA B ASP B 1 423 ? -4.810 19.271 31.496 0.48 24.57 448 ASP B CA 1
ATOM 9215 C C A ASP B 1 423 ? -3.891 19.610 32.703 0.52 26.44 448 ASP B C 1
ATOM 9216 C C B ASP B 1 423 ? -3.865 19.599 32.662 0.48 25.88 448 ASP B C 1
ATOM 9217 O O A ASP B 1 423 ? -3.546 20.774 32.943 0.52 26.46 448 ASP B O 1
ATOM 9218 O O B ASP B 1 423 ? -3.443 20.748 32.832 0.48 25.96 448 ASP B O 1
ATOM 9227 N N . LYS B 1 424 ? -3.545 18.575 33.455 1.00 26.95 449 LYS B N 1
ATOM 9228 C CA . LYS B 1 424 ? -2.784 18.731 34.679 1.00 28.62 449 LYS B CA 1
ATOM 9229 C C . LYS B 1 424 ? -1.447 19.468 34.487 1.00 27.51 449 LYS B C 1
ATOM 9230 O O . LYS B 1 424 ? -1.168 20.419 35.208 1.00 26.73 449 LYS B O 1
ATOM 9236 N N . LYS B 1 425 ? -0.652 19.070 33.498 1.00 27.78 450 LYS B N 1
ATOM 9237 C CA . LYS B 1 425 ? 0.707 19.620 33.356 1.00 28.04 450 LYS B CA 1
ATOM 9238 C C . LYS B 1 425 ? 0.735 21.045 32.811 1.00 24.35 450 LYS B C 1
ATOM 9239 O O . LYS B 1 425 ? 1.496 21.871 33.307 1.00 23.23 450 LYS B O 1
ATOM 9245 N N . LYS B 1 426 ? -0.082 21.312 31.792 1.00 21.36 451 LYS B N 1
ATOM 9246 C CA . LYS B 1 426 ? 0.048 22.520 30.988 1.00 19.94 451 LYS B CA 1
ATOM 9247 C C . LYS B 1 426 ? -1.194 23.400 30.859 1.00 18.90 451 LYS B C 1
ATOM 9248 O O . LYS B 1 426 ? -1.100 24.484 30.295 1.00 17.82 451 LYS B O 1
ATOM 9254 N N . GLY B 1 427 ? -2.339 22.965 31.384 1.00 18.46 452 GLY B N 1
ATOM 9255 C CA . GLY B 1 427 ? -3.579 23.753 31.297 1.00 17.84 452 GLY B CA 1
ATOM 9256 C C . GLY B 1 427 ? -3.445 25.171 31.832 1.00 17.19 452 GLY B C 1
ATOM 9257 O O . GLY B 1 427 ? -3.931 26.121 31.213 1.00 16.50 452 GLY B O 1
ATOM 9258 N N . PHE B 1 428 ? -2.755 25.303 32.967 1.00 16.79 453 PHE B N 1
ATOM 9259 C CA . PHE B 1 428 ? -2.502 26.601 33.601 1.00 16.67 453 PHE B CA 1
ATOM 9260 C C . PHE B 1 428 ? -1.772 27.613 32.692 1.00 16.88 453 PHE B C 1
ATOM 9261 O O . PHE B 1 428 ? -1.986 28.827 32.818 1.00 16.82 453 PHE B O 1
ATOM 9269 N N . THR B 1 429 ? -0.929 27.126 31.781 1.00 16.50 454 THR B N 1
ATOM 9270 C CA . THR B 1 429 ? -0.177 28.018 30.899 1.00 16.44 454 THR B CA 1
ATOM 9271 C C . THR B 1 429 ? -1.090 28.824 29.972 1.00 16.56 454 THR B C 1
ATOM 9272 O O . THR B 1 429 ? -0.788 29.975 29.657 1.00 17.54 454 THR B O 1
ATOM 9276 N N . VAL B 1 430 ? -2.205 28.235 29.549 1.00 16.21 455 VAL B N 1
ATOM 9277 C CA . VAL B 1 430 ? -3.135 28.935 28.660 1.00 15.98 455 VAL B CA 1
ATOM 9278 C C . VAL B 1 430 ? -3.923 29.998 29.431 1.00 16.05 455 VAL B C 1
ATOM 9279 O O . VAL B 1 430 ? -4.198 31.075 28.889 1.00 15.95 455 VAL B O 1
ATOM 9283 N N . ALA B 1 431 ? -4.299 29.688 30.673 1.00 15.75 456 ALA B N 1
ATOM 9284 C CA . ALA B 1 431 ? -4.980 30.652 31.528 1.00 16.24 456 ALA B CA 1
ATOM 9285 C C . ALA B 1 431 ? -4.071 31.843 31.851 1.00 16.69 456 ALA B C 1
ATOM 9286 O O . ALA B 1 431 ? -4.523 32.996 31.849 1.00 16.11 456 ALA B O 1
ATOM 9288 N N . LYS B 1 432 ? -2.807 31.549 32.153 1.00 16.67 457 LYS B N 1
ATOM 9289 C CA . LYS B 1 432 ? -1.828 32.579 32.440 1.00 17.34 457 LYS B CA 1
ATOM 9290 C C . LYS B 1 432 ? -1.621 33.462 31.219 1.00 17.96 457 LYS B C 1
ATOM 9291 O O . LYS B 1 432 ? -1.625 34.690 31.340 1.00 18.50 457 LYS B O 1
ATOM 9297 N N . TYR B 1 433 ? -1.439 32.832 30.060 1.00 17.70 458 TYR B N 1
ATOM 9298 C CA . TYR B 1 433 ? -1.334 33.556 28.793 1.00 18.38 458 TYR B CA 1
ATOM 9299 C C . TYR B 1 433 ? -2.450 34.609 28.606 1.00 18.12 458 TYR B C 1
ATOM 9300 O O . TYR B 1 433 ? -2.170 35.781 28.338 1.00 18.14 458 TYR B O 1
ATOM 9309 N N . LEU B 1 434 ? -3.700 34.199 28.791 1.00 17.55 459 LEU B N 1
ATOM 9310 C CA . LEU B 1 434 ? -4.832 35.117 28.654 1.00 16.98 459 LEU B CA 1
ATOM 9311 C C . LEU B 1 434 ? -4.888 36.133 29.804 1.00 16.57 459 LEU B C 1
ATOM 9312 O O . LEU B 1 434 ? -5.179 37.304 29.579 1.00 16.19 459 LEU B O 1
ATOM 9317 N N . ALA B 1 435 ? -4.603 35.685 31.023 1.00 16.45 460 ALA B N 1
ATOM 9318 C CA . ALA B 1 435 ? -4.604 36.569 32.189 1.00 16.93 460 ALA B CA 1
ATOM 9319 C C . ALA B 1 435 ? -3.519 37.659 32.096 1.00 17.50 460 ALA B C 1
ATOM 9320 O O . ALA B 1 435 ? -3.746 38.793 32.522 1.00 17.54 460 ALA B O 1
ATOM 9322 N N . ASP B 1 436 ? -2.358 37.313 31.541 1.00 17.56 461 ASP B N 1
ATOM 9323 C CA . ASP B 1 436 ? -1.288 38.290 31.323 1.00 17.68 461 ASP B CA 1
ATOM 9324 C C . ASP B 1 436 ? -1.709 39.423 30.395 1.00 16.77 461 ASP B C 1
ATOM 9325 O O . ASP B 1 436 ? -1.467 40.590 30.708 1.00 16.74 461 ASP B O 1
ATOM 9330 N N . ILE B 1 437 ? -2.370 39.074 29.297 1.00 16.06 462 ILE B N 1
ATOM 9331 C CA . ILE B 1 437 ? -2.928 40.054 28.363 1.00 15.99 462 ILE B CA 1
ATOM 9332 C C . ILE B 1 437 ? -3.882 41.017 29.059 1.00 16.01 462 ILE B C 1
ATOM 9333 O O . ILE B 1 437 ? -3.796 42.215 28.810 1.00 15.71 462 ILE B O 1
ATOM 9338 N N . CYS B 1 438 ? -4.774 40.497 29.914 1.00 15.91 463 CYS B N 1
ATOM 9339 C CA . CYS B 1 438 ? -5.675 41.342 30.708 1.00 16.18 463 CYS B CA 1
ATOM 9340 C C . CYS B 1 438 ? -4.894 42.373 31.536 1.00 16.61 463 CYS B C 1
ATOM 9341 O O . CYS B 1 438 ? -5.184 43.577 31.487 1.00 16.35 463 CYS B O 1
ATOM 9344 N N . ARG B 1 439 ? -3.898 41.896 32.274 1.00 16.97 464 ARG B N 1
ATOM 9345 C CA . ARG B 1 439 ? -3.093 42.755 33.138 1.00 17.51 464 ARG B CA 1
ATOM 9346 C C . ARG B 1 439 ? -2.353 43.828 32.350 1.00 18.28 464 ARG B C 1
ATOM 9347 O O . ARG B 1 439 ? -2.316 44.967 32.780 1.00 18.57 464 ARG B O 1
ATOM 9355 N N . GLU B 1 440 ? -1.779 43.454 31.209 1.00 20.05 465 GLU B N 1
ATOM 9356 C CA . GLU B 1 440 ? -1.051 44.379 30.329 1.00 21.92 465 GLU B CA 1
ATOM 9357 C C . GLU B 1 440 ? -1.941 45.479 29.753 1.00 20.42 465 GLU B C 1
ATOM 9358 O O . GLU B 1 440 ? -1.544 46.630 29.723 1.00 20.29 465 GLU B O 1
ATOM 9364 N N . LEU B 1 441 ? -3.129 45.109 29.287 1.00 18.30 466 LEU B N 1
ATOM 9365 C CA . LEU B 1 441 ? -4.037 46.036 28.627 1.00 17.17 466 LEU B CA 1
ATOM 9366 C C . LEU B 1 441 ? -4.907 46.848 29.568 1.00 16.67 466 LEU B C 1
ATOM 9367 O O . LEU B 1 441 ? -5.232 47.981 29.237 1.00 16.40 466 LEU B O 1
ATOM 9372 N N . ASP B 1 442 ? -5.314 46.277 30.705 1.00 16.43 467 ASP B N 1
ATOM 9373 C CA . ASP B 1 442 ? -6.158 47.003 31.670 1.00 16.34 467 ASP B CA 1
ATOM 9374 C C . ASP B 1 442 ? -6.032 46.486 33.114 1.00 16.18 467 ASP B C 1
ATOM 9375 O O . ASP B 1 442 ? -6.879 45.721 33.583 1.00 15.73 467 ASP B O 1
ATOM 9380 N N . PRO B 1 443 ? -5.012 46.962 33.850 1.00 16.47 468 PRO B N 1
ATOM 9381 C CA . PRO B 1 443 ? -4.856 46.576 35.264 1.00 15.83 468 PRO B CA 1
ATOM 9382 C C . PRO B 1 443 ? -5.865 47.201 36.239 1.00 15.77 468 PRO B C 1
ATOM 9383 O O . PRO B 1 443 ? -5.797 46.921 37.439 1.00 15.87 468 PRO B O 1
ATOM 9387 N N . THR B 1 444 ? -6.797 48.020 35.741 1.00 15.43 469 THR B N 1
ATOM 9388 C CA . THR B 1 444 ? -7.801 48.663 36.581 1.00 14.80 469 THR B CA 1
ATOM 9389 C C . THR B 1 444 ? -8.980 47.741 36.924 1.00 15.00 469 THR B C 1
ATOM 9390 O O . THR B 1 444 ? -9.807 48.100 37.768 1.00 15.34 469 THR B O 1
ATOM 9394 N N . ARG B 1 445 ? -9.066 46.577 36.271 1.00 14.30 470 ARG B N 1
ATOM 9395 C CA . ARG B 1 445 ? -10.117 45.601 36.527 1.00 14.24 470 ARG B CA 1
ATOM 9396 C C . ARG B 1 445 ? -9.520 44.197 36.644 1.00 14.24 470 ARG B C 1
ATOM 9397 O O . ARG B 1 445 ? -8.629 43.850 35.858 1.00 14.85 470 ARG B O 1
ATOM 9405 N N . PRO B 1 446 ? -9.995 43.384 37.609 1.00 13.68 471 PRO B N 1
ATOM 9406 C CA . PRO B 1 446 ? -9.445 42.029 37.757 1.00 13.75 471 PRO B CA 1
ATOM 9407 C C . PRO B 1 446 ? -9.813 41.067 36.633 1.00 13.59 471 PRO B C 1
ATOM 9408 O O . PRO B 1 446 ? -10.861 41.225 36.000 1.00 13.88 471 PRO B O 1
ATOM 9412 N N . SER B 1 447 ? -8.946 40.089 36.389 1.00 13.77 472 SER B N 1
ATOM 9413 C CA . SER B 1 447 ? -9.277 38.925 35.542 1.00 13.78 472 SER B CA 1
ATOM 9414 C C . SER B 1 447 ? -10.002 37.858 36.347 1.00 13.92 472 SER B C 1
ATOM 9415 O O . SER B 1 447 ? -9.834 37.742 37.561 1.00 14.04 472 SER B O 1
ATOM 9418 N N . THR B 1 448 ? -10.794 37.059 35.653 1.00 14.40 473 THR B N 1
ATOM 9419 C CA . THR B 1 448 ? -11.506 35.949 36.292 1.00 14.39 473 THR B CA 1
ATOM 9420 C C . THR B 1 448 ? -11.769 34.833 35.293 1.00 14.50 473 THR B C 1
ATOM 9421 O O . THR B 1 448 ? -11.399 34.943 34.126 1.00 14.45 473 THR B O 1
ATOM 9425 N N . CYS B 1 449 ? -12.387 33.760 35.767 1.00 14.64 474 CYS B N 1
ATOM 9426 C CA . CYS B 1 449 ? -12.681 32.605 34.931 1.00 15.41 474 CYS B CA 1
ATOM 9427 C C . CYS B 1 449 ? -13.716 31.738 35.666 1.00 15.89 474 CYS B C 1
ATOM 9428 O O . CYS B 1 449 ? -13.754 31.720 36.902 1.00 15.56 474 CYS B O 1
ATOM 9431 N N . GLY B 1 450 ? -14.564 31.055 34.896 1.00 16.38 475 GLY B N 1
ATOM 9432 C CA . GLY B 1 450 ? -15.631 30.203 35.428 1.00 16.46 475 GLY B CA 1
ATOM 9433 C C . GLY B 1 450 ? -15.224 28.743 35.393 1.00 16.63 475 GLY B C 1
ATOM 9434 O O . GLY B 1 450 ? -15.150 28.152 34.310 1.00 15.73 475 GLY B O 1
ATOM 9435 N N . PHE B 1 451 ? -14.981 28.173 36.581 1.00 17.16 476 PHE B N 1
ATOM 9436 C CA . PHE B 1 451 ? -14.490 26.802 36.737 1.00 17.79 476 PHE B CA 1
ATOM 9437 C C . PHE B 1 451 ? -15.601 25.857 37.187 1.00 18.78 476 PHE B C 1
ATOM 9438 O O . PHE B 1 451 ? -16.104 25.976 38.313 1.00 18.86 476 PHE B O 1
ATOM 9446 N N . ASN B 1 452 ? -15.964 24.903 36.327 1.00 19.41 477 ASN B N 1
ATOM 9447 C CA . ASN B 1 452 ? -16.937 23.853 36.696 1.00 20.10 477 ASN B CA 1
ATOM 9448 C C . ASN B 1 452 ? -16.314 22.536 37.144 1.00 20.74 477 ASN B C 1
ATOM 9449 O O . ASN B 1 452 ? -17.022 21.684 37.655 1.00 20.47 477 ASN B O 1
ATOM 9454 N N . TYR B 1 453 ? -15.017 22.337 36.934 1.00 21.83 478 TYR B N 1
ATOM 9455 C CA . TYR B 1 453 ? -14.367 21.131 37.459 1.00 22.59 478 TYR B CA 1
ATOM 9456 C C . TYR B 1 453 ? -13.946 21.451 38.881 1.00 22.05 478 TYR B C 1
ATOM 9457 O O . TYR B 1 453 ? -13.685 22.602 39.223 1.00 22.49 478 TYR B O 1
ATOM 9466 N N . TYR B 1 454 ? -13.912 20.427 39.716 1.00 22.42 479 TYR B N 1
ATOM 9467 C CA . TYR B 1 454 ? -13.430 20.553 41.082 1.00 21.87 479 TYR B CA 1
ATOM 9468 C C . TYR B 1 454 ? -12.936 19.180 41.528 1.00 21.46 479 TYR B C 1
ATOM 9469 O O . TYR B 1 454 ? -13.652 18.207 41.318 1.00 21.21 479 TYR B O 1
ATOM 9478 N N . PRO B 1 455 ? -11.747 19.073 42.140 1.00 21.38 480 PRO B N 1
ATOM 9479 C CA . PRO B 1 455 ? -10.857 20.196 42.483 1.00 20.85 480 PRO B CA 1
ATOM 9480 C C . PRO B 1 455 ? -9.844 20.599 41.385 1.00 20.59 480 PRO B C 1
ATOM 9481 O O . PRO B 1 455 ? -8.997 21.471 41.633 1.00 20.61 480 PRO B O 1
ATOM 9485 N N . ALA B 1 456 ? -9.962 20.015 40.193 1.00 19.87 481 ALA B N 1
ATOM 9486 C CA . ALA B 1 456 ? -8.918 20.074 39.147 1.00 20.11 481 ALA B CA 1
ATOM 9487 C C . ALA B 1 456 ? -8.226 21.441 38.930 1.00 20.29 481 ALA B C 1
ATOM 9488 O O . ALA B 1 456 ? -7.018 21.525 39.087 1.00 21.99 481 ALA B O 1
ATOM 9490 N N . PRO B 1 457 ? -8.974 22.505 38.587 1.00 19.76 482 PRO B N 1
ATOM 9491 C CA . PRO B 1 457 ? -8.276 23.752 38.259 1.00 19.90 482 PRO B CA 1
ATOM 9492 C C . PRO B 1 457 ? -7.584 24.404 39.460 1.00 19.76 482 PRO B C 1
ATOM 9493 O O . PRO B 1 457 ? -6.591 25.121 39.268 1.00 19.24 482 PRO B O 1
ATOM 9497 N N . PHE B 1 458 ? -8.091 24.130 40.667 1.00 19.11 483 PHE B N 1
ATOM 9498 C CA . PHE B 1 458 ? -7.495 24.607 41.910 1.00 19.12 483 PHE B CA 1
ATOM 9499 C C . PHE B 1 458 ? -6.219 23.823 42.253 1.00 20.06 483 PHE B C 1
ATOM 9500 O O . PHE B 1 458 ? -5.221 24.410 42.703 1.00 20.94 483 PHE B O 1
ATOM 9508 N N . ASP B 1 459 ? -6.260 22.504 42.040 1.00 20.40 484 ASP B N 1
ATOM 9509 C CA . ASP B 1 459 ? -5.096 21.615 42.232 1.00 19.90 484 ASP B CA 1
ATOM 9510 C C . ASP B 1 459 ? -4.085 21.700 41.103 1.00 18.18 484 ASP B C 1
ATOM 9511 O O . ASP B 1 459 ? -2.922 21.374 41.320 1.00 17.14 484 ASP B O 1
ATOM 9516 N N . ASN B 1 460 ? -4.521 22.096 39.902 1.00 17.22 485 ASN B N 1
ATOM 9517 C CA . ASN B 1 460 ? -3.617 22.147 38.739 1.00 16.53 485 ASN B CA 1
ATOM 9518 C C . ASN B 1 460 ? -3.056 23.545 38.458 1.00 15.99 485 ASN B C 1
ATOM 9519 O O . ASN B 1 460 ? -2.666 23.831 37.329 1.00 15.57 485 ASN B O 1
ATOM 9524 N N . ASN B 1 461 ? -3.011 24.402 39.474 1.00 16.02 486 ASN B N 1
ATOM 9525 C CA . ASN B 1 461 ? -2.360 25.715 39.376 1.00 16.47 486 ASN B CA 1
ATOM 9526 C C . ASN B 1 461 ? -3.022 26.680 38.370 1.00 16.90 486 ASN B C 1
ATOM 9527 O O . ASN B 1 461 ? -2.389 27.646 37.956 1.00 17.23 486 ASN B O 1
ATOM 9532 N N . MET B 1 462 ? -4.287 26.427 37.995 1.00 17.14 487 MET B N 1
ATOM 9533 C CA . MET B 1 462 ? -4.993 27.239 37.001 1.00 17.07 487 MET B CA 1
ATOM 9534 C C . MET B 1 462 ? -5.752 28.374 37.666 1.00 16.92 487 MET B C 1
ATOM 9535 O O . MET B 1 462 ? -5.690 29.516 37.194 1.00 17.48 487 MET B O 1
ATOM 9540 N N . ALA B 1 463 ? -6.492 28.063 38.731 1.00 16.05 488 ALA B N 1
ATOM 9541 C CA . ALA B 1 463 ? -7.307 29.066 39.416 1.00 15.82 488 ALA B CA 1
ATOM 9542 C C . ALA B 1 463 ? -6.467 30.251 39.913 1.00 15.67 488 ALA B C 1
ATOM 9543 O O . ALA B 1 463 ? -6.955 31.398 39.971 1.00 15.63 488 ALA B O 1
ATOM 9545 N N . GLN B 1 464 ? -5.198 29.964 40.209 1.00 14.90 489 GLN B N 1
ATOM 9546 C CA . GLN B 1 464 ? -4.246 30.938 40.715 1.00 14.51 489 GLN B CA 1
ATOM 9547 C C . GLN B 1 464 ? -3.687 31.887 39.645 1.00 14.39 489 GLN B C 1
ATOM 9548 O O . GLN B 1 464 ? -2.974 32.817 39.989 1.00 14.02 489 GLN B O 1
ATOM 9554 N N . GLN B 1 465 ? -3.970 31.644 38.365 1.00 14.89 490 GLN B N 1
ATOM 9555 C CA . GLN B 1 465 ? -3.473 32.500 37.278 1.00 15.00 490 GLN B CA 1
ATOM 9556 C C . GLN B 1 465 ? -4.379 33.690 37.007 1.00 14.72 490 GLN B C 1
ATOM 9557 O O . GLN B 1 465 ? -3.998 34.587 36.271 1.00 14.81 490 GLN B O 1
ATOM 9563 N N . VAL B 1 466 ? -5.579 33.688 37.570 1.00 14.81 491 VAL B N 1
ATOM 9564 C CA . VAL B 1 466 ? -6.480 34.832 37.450 1.00 15.18 491 VAL B CA 1
ATOM 9565 C C . VAL B 1 466 ? -6.589 35.476 38.813 1.00 15.18 491 VAL B C 1
ATOM 9566 O O . VAL B 1 466 ? -6.169 34.888 39.807 1.00 15.97 491 VAL B O 1
ATOM 9570 N N . ASP B 1 467 ? -7.126 36.688 38.841 1.00 14.58 492 ASP B N 1
ATOM 9571 C CA . ASP B 1 467 ? -7.200 37.480 40.053 1.00 14.30 492 ASP B CA 1
ATOM 9572 C C . ASP B 1 467 ? -8.287 36.965 41.000 1.00 14.75 492 ASP B C 1
ATOM 9573 O O . ASP B 1 467 ? -8.112 36.964 42.225 1.00 14.47 492 ASP B O 1
ATOM 9578 N N . ILE B 1 468 ? -9.423 36.570 40.424 1.00 15.00 493 ILE B N 1
ATOM 9579 C CA . ILE B 1 468 ? -10.593 36.114 41.177 1.00 14.96 493 ILE B CA 1
ATOM 9580 C C . ILE B 1 468 ? -11.146 34.843 40.506 1.00 15.28 493 ILE B C 1
ATOM 9581 O O . ILE B 1 468 ? -11.431 34.837 39.304 1.00 14.80 493 ILE B O 1
ATOM 9586 N N . ALA B 1 469 ? -11.323 33.788 41.296 1.00 15.59 494 ALA B N 1
ATOM 9587 C CA . ALA B 1 469 ? -11.775 32.499 40.781 1.00 15.87 494 ALA B CA 1
ATOM 9588 C C . ALA B 1 469 ? -13.288 32.376 40.871 1.00 16.35 494 ALA B C 1
ATOM 9589 O O . ALA B 1 469 ? -13.882 32.592 41.929 1.00 15.36 494 ALA B O 1
ATOM 9591 N N . GLY B 1 470 ? -13.907 32.010 39.752 1.00 17.36 495 GLY B N 1
ATOM 9592 C CA . GLY B 1 470 ? -15.330 31.678 39.726 1.00 17.63 495 GLY B CA 1
ATOM 9593 C C . GLY B 1 470 ? -15.556 30.175 39.776 1.00 17.48 495 GLY B C 1
ATOM 9594 O O . GLY B 1 470 ? -14.882 29.426 39.069 1.00 17.29 495 GLY B O 1
ATOM 9595 N N . MET B 1 471 ? -16.513 29.743 40.598 1.00 17.79 496 MET B N 1
ATOM 9596 C CA . MET B 1 471 ? -16.935 28.339 40.657 1.00 18.03 496 MET B CA 1
ATOM 9597 C C . MET B 1 471 ? -18.299 28.164 40.025 1.00 17.61 496 MET B C 1
ATOM 9598 O O . MET B 1 471 ? -19.221 28.892 40.335 1.00 17.87 496 MET B O 1
ATOM 9603 N N . ASN B 1 472 ? -18.416 27.185 39.144 1.00 17.60 497 ASN B N 1
ATOM 9604 C CA . ASN B 1 472 ? -19.684 26.833 38.534 1.00 17.68 497 ASN B CA 1
ATOM 9605 C C . ASN B 1 472 ? -20.232 25.609 39.263 1.00 18.01 497 ASN B C 1
ATOM 9606 O O . ASN B 1 472 ? -19.647 24.533 39.183 1.00 17.86 497 ASN B O 1
ATOM 9611 N N . TYR B 1 473 ? -21.327 25.804 40.001 1.00 18.51 498 TYR B N 1
ATOM 9612 C CA . TYR B 1 473 ? -22.111 24.727 40.622 1.00 18.94 498 TYR B CA 1
ATOM 9613 C C . TYR B 1 473 ? -21.364 23.920 41.700 1.00 20.64 498 TYR B C 1
ATOM 9614 O O . TYR B 1 473 ? -21.459 22.695 41.726 1.00 20.89 498 TYR B O 1
ATOM 9623 N N . LYS B 1 474 ? -20.659 24.600 42.607 1.00 21.15 499 LYS B N 1
ATOM 9624 C CA . LYS B 1 474 ? -19.950 23.911 43.687 1.00 21.97 499 LYS B CA 1
ATOM 9625 C C . LYS B 1 474 ? -20.254 24.421 45.097 1.00 22.22 499 LYS B C 1
ATOM 9626 O O . LYS B 1 474 ? -19.361 24.455 45.942 1.00 22.19 499 LYS B O 1
ATOM 9632 N N . PRO B 1 475 ? -21.516 24.780 45.385 1.00 22.59 500 PRO B N 1
ATOM 9633 C CA . PRO B 1 475 ? -21.789 25.344 46.721 1.00 22.57 500 PRO B CA 1
ATOM 9634 C C . PRO B 1 475 ? -21.422 24.425 47.903 1.00 22.47 500 PRO B C 1
ATOM 9635 O O . PRO B 1 475 ? -21.044 24.916 48.968 1.00 22.84 500 PRO B O 1
ATOM 9639 N N . GLY B 1 476 ? -21.499 23.111 47.700 1.00 22.77 501 GLY B N 1
ATOM 9640 C CA . GLY B 1 476 ? -21.061 22.131 48.695 1.00 22.75 501 GLY B CA 1
ATOM 9641 C C . GLY B 1 476 ? -19.559 22.049 48.936 1.00 23.00 501 GLY B C 1
ATOM 9642 O O . GLY B 1 476 ? -19.121 21.505 49.950 1.00 22.80 501 GLY B O 1
ATOM 9643 N N . LYS B 1 477 ? -18.766 22.557 47.995 1.00 23.40 502 LYS B N 1
ATOM 9644 C CA . LYS B 1 477 ? -17.316 22.661 48.152 1.00 23.24 502 LYS B CA 1
ATOM 9645 C C . LYS B 1 477 ? -16.822 24.070 48.539 1.00 22.02 502 LYS B C 1
ATOM 9646 O O . LYS B 1 477 ? -15.606 24.263 48.686 1.00 22.21 502 LYS B O 1
ATOM 9652 N N . TYR B 1 478 ? -17.722 25.045 48.713 1.00 20.24 503 TYR B N 1
ATOM 9653 C CA . TYR B 1 478 ? -17.296 26.398 49.073 1.00 19.74 503 TYR B CA 1
ATOM 9654 C C . TYR B 1 478 ? -16.470 26.380 50.353 1.00 20.26 503 TYR B C 1
ATOM 9655 O O . TYR B 1 478 ? -15.459 27.070 50.447 1.00 20.48 503 TYR B O 1
ATOM 9664 N N . ALA B 1 479 ? -16.896 25.597 51.338 1.00 20.78 504 ALA B N 1
ATOM 9665 C CA . ALA B 1 479 ? -16.202 25.552 52.620 1.00 21.00 504 ALA B CA 1
ATOM 9666 C C . ALA B 1 479 ? -14.833 24.908 52.455 1.00 21.06 504 ALA B C 1
ATOM 9667 O O . ALA B 1 479 ? -13.851 25.408 52.990 1.00 21.16 504 ALA B O 1
ATOM 9669 N N . GLU B 1 480 ? -14.772 23.821 51.686 1.00 21.13 505 GLU B N 1
ATOM 9670 C CA . GLU B 1 480 ? -13.528 23.092 51.485 1.00 20.92 505 GLU B CA 1
ATOM 9671 C C . GLU B 1 480 ? -12.488 23.897 50.704 1.00 20.44 505 GLU B C 1
ATOM 9672 O O . GLU B 1 480 ? -11.341 23.965 51.116 1.00 20.11 505 GLU B O 1
ATOM 9678 N N . VAL B 1 481 ? -12.876 24.498 49.584 1.00 20.60 506 VAL B N 1
ATOM 9679 C CA . VAL B 1 481 ? -11.912 25.237 48.749 1.00 20.06 506 VAL B CA 1
ATOM 9680 C C . VAL B 1 481 ? -11.273 26.436 49.487 1.00 20.37 506 VAL B C 1
ATOM 9681 O O . VAL B 1 481 ? -10.107 26.754 49.249 1.00 20.24 506 VAL B O 1
ATOM 9685 N N . GLN B 1 482 ? -12.011 27.080 50.393 1.00 20.22 507 GLN B N 1
ATOM 9686 C CA . GLN B 1 482 ? -11.426 28.150 51.217 1.00 20.88 507 GLN B CA 1
ATOM 9687 C C . GLN B 1 482 ? -10.405 27.639 52.240 1.00 21.43 507 GLN B C 1
ATOM 9688 O O . GLN B 1 482 ? -9.497 28.366 52.616 1.00 21.48 507 GLN B O 1
ATOM 9694 N N . ARG B 1 483 ? -10.597 26.409 52.703 1.00 22.64 508 ARG B N 1
ATOM 9695 C CA . ARG B 1 483 ? -9.705 25.735 53.646 1.00 24.37 508 ARG B CA 1
ATOM 9696 C C . ARG B 1 483 ? -8.395 25.304 52.955 1.00 23.72 508 ARG B C 1
ATOM 9697 O O . ARG B 1 483 ? -7.308 25.532 53.495 1.00 22.55 508 ARG B O 1
ATOM 9705 N N . LEU B 1 484 ? -8.509 24.714 51.759 1.00 21.91 509 LEU B N 1
ATOM 9706 C CA . LEU B 1 484 ? -7.353 24.273 50.977 1.00 21.62 509 LEU B CA 1
ATOM 9707 C C . LEU B 1 484 ? -6.623 25.400 50.229 1.00 21.25 509 LEU B C 1
ATOM 9708 O O . LEU B 1 484 ? -5.416 25.302 49.990 1.00 20.59 509 LEU B O 1
ATOM 9713 N N . TYR B 1 485 ? -7.364 26.438 49.825 1.00 20.28 510 TYR B N 1
ATOM 9714 C CA . TYR B 1 485 ? -6.821 27.564 49.069 1.00 19.14 510 TYR B CA 1
ATOM 9715 C C . TYR B 1 485 ? -7.299 28.886 49.688 1.00 18.80 510 TYR B C 1
ATOM 9716 O O . TYR B 1 485 ? -8.036 29.643 49.044 1.00 19.09 510 TYR B O 1
ATOM 9725 N N . PRO B 1 486 ? -6.850 29.185 50.928 1.00 18.39 511 PRO B N 1
ATOM 9726 C CA . PRO B 1 486 ? -7.377 30.327 51.694 1.00 18.61 511 PRO B CA 1
ATOM 9727 C C . PRO B 1 486 ? -7.099 31.713 51.125 1.00 18.84 511 PRO B C 1
ATOM 9728 O O . PRO B 1 486 ? -7.744 32.672 51.581 1.00 20.60 511 PRO B O 1
ATOM 9732 N N . ASP B 1 487 ? -6.172 31.826 50.168 1.00 18.63 512 ASP B N 1
ATOM 9733 C CA . ASP B 1 487 ? -5.778 33.125 49.575 1.00 18.52 512 ASP B CA 1
ATOM 9734 C C . ASP B 1 487 ? -6.494 33.507 48.270 1.00 18.14 512 ASP B C 1
ATOM 9735 O O . ASP B 1 487 ? -6.256 34.589 47.738 1.00 18.50 512 ASP B O 1
ATOM 9740 N N . LEU B 1 488 ? -7.385 32.649 47.773 1.00 17.74 513 LEU B N 1
ATOM 9741 C CA . LEU B 1 488 ? -8.133 32.942 46.555 1.00 17.69 513 LEU B CA 1
ATOM 9742 C C . LEU B 1 488 ? -9.412 33.727 46.861 1.00 17.36 513 LEU B C 1
ATOM 9743 O O . LEU B 1 488 ? -10.211 33.305 47.700 1.00 16.80 513 LEU B O 1
ATOM 9748 N N . PRO B 1 489 ? -9.606 34.875 46.175 1.00 17.35 514 PRO B N 1
ATOM 9749 C CA . PRO B 1 489 ? -10.922 35.508 46.157 1.00 16.96 514 PRO B CA 1
ATOM 9750 C C . PRO B 1 489 ? -11.870 34.659 45.309 1.00 16.60 514 PRO B C 1
ATOM 9751 O O . PRO B 1 489 ? -11.440 34.116 44.275 1.00 15.94 514 PRO B O 1
ATOM 9755 N N . LEU B 1 490 ? -13.125 34.535 45.755 1.00 16.07 515 LEU B N 1
ATOM 9756 C CA . LEU B 1 490 ? -14.074 33.568 45.195 1.00 16.25 515 LEU B CA 1
ATOM 9757 C C . LEU B 1 490 ? -15.495 34.103 45.001 1.00 15.95 515 LEU B C 1
ATOM 9758 O O . LEU B 1 490 ? -15.978 34.939 45.778 1.00 16.02 515 LEU B O 1
ATOM 9763 N N . TYR B 1 491 ? -16.158 33.597 43.966 1.00 15.25 516 TYR B N 1
ATOM 9764 C CA . TYR B 1 491 ? -17.588 33.811 43.779 1.00 15.53 516 TYR B CA 1
ATOM 9765 C C . TYR B 1 491 ? -18.175 32.642 43.007 1.00 15.82 516 TYR B C 1
ATOM 9766 O O . TYR B 1 491 ? -17.446 31.830 42.454 1.00 16.58 516 TYR B O 1
ATOM 9775 N N . GLY B 1 492 ? -19.496 32.554 42.982 1.00 16.09 517 GLY B N 1
ATOM 9776 C CA . GLY B 1 492 ? -20.185 31.582 42.140 1.00 15.73 517 GLY B CA 1
ATOM 9777 C C . GLY B 1 492 ? -20.416 32.208 40.781 1.00 15.72 517 GLY B C 1
ATOM 9778 O O . GLY B 1 492 ? -21.321 33.023 40.625 1.00 15.12 517 GLY B O 1
ATOM 9779 N N . SER B 1 493 ? -19.580 31.845 39.811 1.00 15.87 518 SER B N 1
ATOM 9780 C CA . SER B 1 493 ? -19.722 32.310 38.418 1.00 15.85 518 SER B CA 1
ATOM 9781 C C . SER B 1 493 ? -20.930 31.722 37.664 1.00 16.27 518 SER B C 1
ATOM 9782 O O . SER B 1 493 ? -21.396 32.292 36.674 1.00 15.72 518 SER B O 1
ATOM 9785 N N . GLU B 1 494 ? -21.428 30.574 38.110 1.00 16.76 519 GLU B N 1
ATOM 9786 C CA . GLU B 1 494 ? -22.633 30.019 37.516 1.00 16.86 519 GLU B CA 1
ATOM 9787 C C . GLU B 1 494 ? -23.344 29.127 38.530 1.00 17.59 519 GLU B C 1
ATOM 9788 O O . GLU B 1 494 ? -22.752 28.166 39.052 1.00 17.70 519 GLU B O 1
ATOM 9794 N N . THR B 1 495 ? -24.597 29.459 38.841 1.00 17.99 520 THR B N 1
ATOM 9795 C CA . THR B 1 495 ? -25.315 28.794 39.925 1.00 18.08 520 THR B CA 1
ATOM 9796 C C . THR B 1 495 ? -26.687 28.260 39.531 1.00 18.88 520 THR B C 1
ATOM 9797 O O . THR B 1 495 ? -27.258 28.628 38.506 1.00 19.06 520 THR B O 1
ATOM 9801 N N . SER B 1 496 ? -27.192 27.381 40.392 1.00 20.03 521 SER B N 1
ATOM 9802 C CA . SER B 1 496 ? -28.513 26.744 40.294 1.00 20.73 521 SER B CA 1
ATOM 9803 C C . SER B 1 496 ? -28.696 25.805 39.095 1.00 20.94 521 SER B C 1
ATOM 9804 O O . SER B 1 496 ? -28.604 24.591 39.265 1.00 21.96 521 SER B O 1
ATOM 9807 N N . SER B 1 497 ? -28.944 26.358 37.903 1.00 20.28 522 SER B N 1
ATOM 9808 C CA . SER B 1 497 ? -29.405 25.588 36.723 1.00 20.53 522 SER B CA 1
ATOM 9809 C C . SER B 1 497 ? -30.729 24.826 36.956 1.00 21.32 522 SER B C 1
ATOM 9810 O O . SER B 1 497 ? -31.021 23.821 36.292 1.00 20.38 522 SER B O 1
ATOM 9813 N N . CYS B 1 498 ? -31.538 25.340 37.877 1.00 22.33 523 CYS B N 1
ATOM 9814 C CA . CYS B 1 498 ? -32.874 24.831 38.111 1.00 23.30 523 CYS B CA 1
ATOM 9815 C C . CYS B 1 498 ? -33.703 25.161 36.877 1.00 23.41 523 CYS B C 1
ATOM 9816 O O . CYS B 1 498 ? -33.522 26.223 36.259 1.00 23.15 523 CYS B O 1
ATOM 9819 N N . THR B 1 499 ? -34.578 24.232 36.507 1.00 23.69 524 THR B N 1
ATOM 9820 C CA . THR B 1 499 ? -35.431 24.362 35.335 1.00 23.86 524 THR B CA 1
ATOM 9821 C C . THR B 1 499 ? -36.906 24.421 35.723 1.00 24.07 524 THR B C 1
ATOM 9822 O O . THR B 1 499 ? -37.327 23.827 36.719 1.00 26.17 524 THR B O 1
ATOM 9826 N N . SER B 1 500 ? -37.680 25.155 34.934 1.00 24.01 525 SER B N 1
ATOM 9827 C CA . SER B 1 500 ? -39.140 25.199 35.068 1.00 24.01 525 SER B CA 1
ATOM 9828 C C . SER B 1 500 ? -39.757 25.760 33.796 1.00 25.19 525 SER B C 1
ATOM 9829 O O . SER B 1 500 ? -39.090 26.488 33.049 1.00 26.78 525 SER B O 1
ATOM 9832 N N . SER B 1 501 ? -41.022 25.416 33.561 1.00 25.45 526 SER B N 1
ATOM 9833 C CA . SER B 1 501 ? -41.841 26.028 32.519 1.00 25.11 526 SER B CA 1
ATOM 9834 C C . SER B 1 501 ? -42.841 26.963 33.190 1.00 25.70 526 SER B C 1
ATOM 9835 O O . SER B 1 501 ? -43.410 26.621 34.237 1.00 25.03 526 SER B O 1
ATOM 9838 N N . ARG B 1 502 ? -43.056 28.142 32.604 1.00 25.92 527 ARG B N 1
ATOM 9839 C CA . ARG B 1 502 ? -43.980 29.119 33.192 1.00 26.67 527 ARG B CA 1
ATOM 9840 C C . ARG B 1 502 ? -45.382 28.517 33.361 1.00 27.06 527 ARG B C 1
ATOM 9841 O O . ARG B 1 502 ? -45.976 28.035 32.395 1.00 27.56 527 ARG B O 1
ATOM 9849 N N . GLY B 1 503 ? -45.870 28.527 34.603 1.00 27.94 528 GLY B N 1
ATOM 9850 C CA . GLY B 1 503 ? -47.242 28.148 34.934 1.00 28.14 528 GLY B CA 1
ATOM 9851 C C . GLY B 1 503 ? -47.596 26.670 34.862 1.00 28.36 528 GLY B C 1
ATOM 9852 O O . GLY B 1 503 ? -48.770 26.330 34.950 1.00 28.09 528 GLY B O 1
ATOM 9853 N N . VAL B 1 504 ? -46.598 25.795 34.730 1.00 28.78 529 VAL B N 1
ATOM 9854 C CA . VAL B 1 504 ? -46.826 24.356 34.616 1.00 29.56 529 VAL B CA 1
ATOM 9855 C C . VAL B 1 504 ? -46.446 23.681 35.917 1.00 30.72 529 VAL B C 1
ATOM 9856 O O . VAL B 1 504 ? -45.321 23.835 36.398 1.00 29.84 529 VAL B O 1
ATOM 9860 N N . TYR B 1 505 ? -47.384 22.908 36.458 1.00 33.55 530 TYR B N 1
ATOM 9861 C CA . TYR B 1 505 ? -47.198 22.160 37.701 1.00 35.43 530 TYR B CA 1
ATOM 9862 C C . TYR B 1 505 ? -47.674 20.724 37.485 1.00 40.64 530 TYR B C 1
ATOM 9863 O O . TYR B 1 505 ? -48.804 20.504 37.026 1.00 43.96 530 TYR B O 1
ATOM 9872 N N . HIS B 1 506 ? -46.822 19.760 37.820 1.00 43.23 531 HIS B N 1
ATOM 9873 C CA . HIS B 1 506 ? -47.147 18.350 37.667 1.00 46.70 531 HIS B CA 1
ATOM 9874 C C . HIS B 1 506 ? -47.301 17.724 39.045 1.00 49.90 531 HIS B C 1
ATOM 9875 O O . HIS B 1 506 ? -46.304 17.537 39.752 1.00 52.42 531 HIS B O 1
ATOM 9882 N N . LEU B 1 507 ? -48.539 17.412 39.435 1.00 52.61 532 LEU B N 1
ATOM 9883 C CA . LEU B 1 507 ? -48.803 16.831 40.760 1.00 57.37 532 LEU B CA 1
ATOM 9884 C C . LEU B 1 507 ? -49.003 15.293 40.695 1.00 59.69 532 LEU B C 1
ATOM 9885 O O . LEU B 1 507 ? -49.687 14.806 39.788 1.00 54.34 532 LEU B O 1
ATOM 9890 N N . PRO B 1 508 ? -48.431 14.526 41.637 1.00 66.46 533 PRO B N 1
ATOM 9891 C CA . PRO B 1 508 ? -47.712 15.027 42.827 1.00 66.65 533 PRO B CA 1
ATOM 9892 C C . PRO B 1 508 ? -46.227 15.324 42.578 1.00 64.47 533 PRO B C 1
ATOM 9893 O O . PRO B 1 508 ? -45.676 14.906 41.558 1.00 61.69 533 PRO B O 1
ATOM 9897 N N . THR B 1 517 ? -45.207 15.220 29.445 1.00 70.71 542 THR B N 1
ATOM 9898 C CA . THR B 1 517 ? -45.044 16.194 28.370 1.00 69.14 542 THR B CA 1
ATOM 9899 C C . THR B 1 517 ? -43.542 16.531 28.228 1.00 64.65 542 THR B C 1
ATOM 9900 O O . THR B 1 517 ? -42.684 15.792 28.734 1.00 60.01 542 THR B O 1
ATOM 9904 N N . ASN B 1 518 ? -43.233 17.621 27.524 1.00 59.30 543 ASN B N 1
ATOM 9905 C CA . ASN B 1 518 ? -41.879 18.203 27.511 1.00 55.56 543 ASN B CA 1
ATOM 9906 C C . ASN B 1 518 ? -41.913 19.613 28.132 1.00 48.21 543 ASN B C 1
ATOM 9907 O O . ASN B 1 518 ? -41.483 20.601 27.535 1.00 42.39 543 ASN B O 1
ATOM 9912 N N . GLN B 1 519 ? -42.457 19.667 29.349 1.00 44.13 544 GLN B N 1
ATOM 9913 C CA . GLN B 1 519 ? -42.423 20.850 30.214 1.00 42.30 544 GLN B CA 1
ATOM 9914 C C . GLN B 1 519 ? -41.868 20.428 31.572 1.00 40.88 544 GLN B C 1
ATOM 9915 O O . GLN B 1 519 ? -41.872 19.239 31.904 1.00 41.95 544 GLN B O 1
ATOM 9921 N N . VAL B 1 520 ? -41.383 21.398 32.347 1.00 37.11 545 VAL B N 1
ATOM 9922 C CA . VAL B 1 520 ? -40.839 21.121 33.675 1.00 34.45 545 VAL B CA 1
ATOM 9923 C C . VAL B 1 520 ? -41.624 21.856 34.761 1.00 33.68 545 VAL B C 1
ATOM 9924 O O . VAL B 1 520 ? -42.017 23.019 34.583 1.00 33.28 545 VAL B O 1
ATOM 9928 N N . THR B 1 521 ? -41.834 21.164 35.884 1.00 32.36 546 THR B N 1
ATOM 9929 C CA . THR B 1 521 ? -42.598 21.695 37.009 1.00 32.06 546 THR B CA 1
ATOM 9930 C C . THR B 1 521 ? -42.054 23.056 37.498 1.00 31.57 546 THR B C 1
ATOM 9931 O O . THR B 1 521 ? -40.853 23.209 37.731 1.00 31.61 546 THR B O 1
ATOM 9935 N N . SER B 1 522 ? -42.956 24.031 37.633 1.00 30.60 547 SER B N 1
ATOM 9936 C CA . SER B 1 522 ? -42.640 25.350 38.212 1.00 30.11 547 SER B CA 1
ATOM 9937 C C . SER B 1 522 ? -42.635 25.376 39.760 1.00 28.93 547 SER B C 1
ATOM 9938 O O . SER B 1 522 ? -42.507 26.442 40.366 1.00 26.81 547 SER B O 1
ATOM 9941 N N . TYR B 1 523 ? -42.750 24.205 40.392 1.00 29.72 548 TYR B N 1
ATOM 9942 C CA . TYR B 1 523 ? -42.354 24.051 41.810 1.00 30.57 548 TYR B CA 1
ATOM 9943 C C . TYR B 1 523 ? -40.822 24.214 42.041 1.00 30.99 548 TYR B C 1
ATOM 9944 O O . TYR B 1 523 ? -40.384 24.327 43.188 1.00 30.14 548 TYR B O 1
ATOM 9953 N N . ASP B 1 524 ? -40.029 24.212 40.959 1.00 31.97 549 ASP B N 1
ATOM 9954 C CA . ASP B 1 524 ? -38.591 24.541 40.981 1.00 32.66 549 ASP B CA 1
ATOM 9955 C C . ASP B 1 524 ? -37.780 23.545 41.815 1.00 33.88 549 ASP B C 1
ATOM 9956 O O . ASP B 1 524 ? -37.215 23.896 42.858 1.00 30.76 549 ASP B O 1
ATOM 9961 N N . LEU B 1 525 ? -37.780 22.293 41.345 1.00 37.04 550 LEU B N 1
ATOM 9962 C CA . LEU B 1 525 ? -37.029 21.174 41.961 1.00 39.63 550 LEU B CA 1
ATOM 9963 C C . LEU B 1 525 ? -36.042 20.459 41.013 1.00 40.83 550 LEU B C 1
ATOM 9964 O O . LEU B 1 525 ? -35.079 19.847 41.475 1.00 41.69 550 LEU B O 1
ATOM 9969 N N . ILE B 1 526 ? -36.290 20.541 39.705 1.00 41.69 551 ILE B N 1
ATOM 9970 C CA . ILE B 1 526 ? -35.694 19.659 38.696 1.00 39.97 551 ILE B CA 1
ATOM 9971 C C . ILE B 1 526 ? -34.553 20.394 37.993 1.00 36.47 551 ILE B C 1
ATOM 9972 O O . ILE B 1 526 ? -34.570 21.615 37.876 1.00 36.22 551 ILE B O 1
ATOM 9977 N N . GLY B 1 527 ? -33.566 19.634 37.538 1.00 33.34 552 GLY B N 1
ATOM 9978 C CA . GLY B 1 527 ? -32.501 20.159 36.693 1.00 32.40 552 GLY B CA 1
ATOM 9979 C C . GLY B 1 527 ? -31.583 19.037 36.231 1.00 31.47 552 GLY B C 1
ATOM 9980 O O . GLY B 1 527 ? -31.789 17.882 36.608 1.00 31.54 552 GLY B O 1
ATOM 9981 N N . PRO B 1 528 ? -30.573 19.356 35.398 1.00 28.89 553 PRO B N 1
ATOM 9982 C CA . PRO B 1 528 ? -29.543 18.360 35.072 1.00 27.56 553 PRO B CA 1
ATOM 9983 C C . PRO B 1 528 ? -28.725 17.954 36.306 1.00 25.61 553 PRO B C 1
ATOM 9984 O O . PRO B 1 528 ? -28.931 18.517 37.377 1.00 24.06 553 PRO B O 1
ATOM 9988 N N . LYS B 1 529 ? -27.804 17.005 36.134 1.00 25.30 554 LYS B N 1
ATOM 9989 C CA . LYS B 1 529 ? -27.067 16.353 37.242 1.00 25.38 554 LYS B CA 1
ATOM 9990 C C . LYS B 1 529 ? -26.336 17.307 38.210 1.00 25.52 554 LYS B C 1
ATOM 9991 O O . LYS B 1 529 ? -26.253 17.029 39.404 1.00 26.07 554 LYS B O 1
ATOM 9993 N N . TRP B 1 530 ? -25.831 18.428 37.685 1.00 24.59 555 TRP B N 1
ATOM 9994 C CA . TRP B 1 530 ? -25.096 19.456 38.459 1.00 23.22 555 TRP B CA 1
ATOM 9995 C C . TRP B 1 530 ? -26.003 20.537 39.071 1.00 22.39 555 TRP B C 1
ATOM 9996 O O . TRP B 1 530 ? -25.538 21.400 39.834 1.00 21.23 555 TRP B O 1
ATOM 10007 N N . ALA B 1 531 ? -27.292 20.491 38.746 1.00 22.29 556 ALA B N 1
ATOM 10008 C CA . ALA B 1 531 ? -28.217 21.557 39.115 1.00 22.74 556 ALA B CA 1
ATOM 10009 C C . ALA B 1 531 ? -28.755 21.388 40.526 1.00 22.58 556 ALA B C 1
ATOM 10010 O O . ALA B 1 531 ? -28.627 20.332 41.146 1.00 22.44 556 ALA B O 1
ATOM 10012 N N . TYR B 1 532 ? -29.359 22.458 41.013 1.00 22.26 557 TYR B N 1
ATOM 10013 C CA . TYR B 1 532 ? -29.953 22.486 42.324 1.00 22.76 557 TYR B CA 1
ATOM 10014 C C . TYR B 1 532 ? -30.882 23.708 42.406 1.00 23.64 557 TYR B C 1
ATOM 10015 O O . TYR B 1 532 ? -30.741 24.648 41.617 1.00 24.37 557 TYR B O 1
ATOM 10024 N N . PRO B 1 533 ? -31.850 23.698 43.341 1.00 24.39 558 PRO B N 1
ATOM 10025 C CA . PRO B 1 533 ? -32.740 24.860 43.436 1.00 23.58 558 PRO B CA 1
ATOM 10026 C C . PRO B 1 533 ? -32.035 26.070 44.049 1.00 23.03 558 PRO B C 1
ATOM 10027 O O . PRO B 1 533 ? -31.074 25.893 44.805 1.00 23.91 558 PRO B O 1
ATOM 10031 N N . PRO B 1 534 ? -32.513 27.291 43.741 1.00 21.82 559 PRO B N 1
ATOM 10032 C CA . PRO B 1 534 ? -31.936 28.526 44.260 1.00 21.64 559 PRO B CA 1
ATOM 10033 C C . PRO B 1 534 ? -31.696 28.556 45.773 1.00 22.14 559 PRO B C 1
ATOM 10034 O O . PRO B 1 534 ? -30.744 29.193 46.226 1.00 22.41 559 PRO B O 1
ATOM 10038 N N . ASP B 1 535 ? -32.580 27.889 46.525 1.00 22.27 560 ASP B N 1
ATOM 10039 C CA . ASP B 1 535 ? -32.515 27.782 47.988 1.00 21.94 560 ASP B CA 1
ATOM 10040 C C . ASP B 1 535 ? -31.149 27.309 48.486 1.00 20.89 560 ASP B C 1
ATOM 10041 O O . ASP B 1 535 ? -30.674 27.767 49.519 1.00 19.81 560 ASP B O 1
ATOM 10046 N N . ILE B 1 536 ? -30.566 26.361 47.755 1.00 21.03 561 ILE B N 1
ATOM 10047 C CA . ILE B 1 536 ? -29.287 25.728 48.103 1.00 21.47 561 ILE B CA 1
ATOM 10048 C C . ILE B 1 536 ? -28.138 26.717 47.944 1.00 21.32 561 ILE B C 1
ATOM 10049 O O . ILE B 1 536 ? -27.274 26.817 48.831 1.00 20.94 561 ILE B O 1
ATOM 10054 N N . GLU B 1 537 ? -28.130 27.449 46.830 1.00 20.90 562 GLU B N 1
ATOM 10055 C CA . GLU B 1 537 ? -27.181 28.545 46.679 1.00 21.04 562 GLU B CA 1
ATOM 10056 C C . GLU B 1 537 ? -27.339 29.570 47.794 1.00 21.25 562 GLU B C 1
ATOM 10057 O O . GLU B 1 537 ? -26.343 29.987 48.387 1.00 21.80 562 GLU B O 1
ATOM 10063 N N . PHE B 1 538 ? -28.576 29.955 48.101 1.00 21.53 563 PHE B N 1
ATOM 10064 C CA . PHE B 1 538 ? -28.802 30.937 49.163 1.00 22.73 563 PHE B CA 1
ATOM 10065 C C . PHE B 1 538 ? -28.195 30.446 50.475 1.00 23.40 563 PHE B C 1
ATOM 10066 O O . PHE B 1 538 ? -27.470 31.195 51.140 1.00 23.77 563 PHE B O 1
ATOM 10074 N N . HIS B 1 539 ? -28.471 29.186 50.819 1.00 23.51 564 HIS B N 1
ATOM 10075 C CA . HIS B 1 539 ? -27.896 28.558 52.005 1.00 24.24 564 HIS B CA 1
ATOM 10076 C C . HIS B 1 539 ? -26.376 28.716 52.050 1.00 23.57 564 HIS B C 1
ATOM 10077 O O . HIS B 1 539 ? -25.838 29.297 52.990 1.00 22.62 564 HIS B O 1
ATOM 10084 N N . PHE B 1 540 ? -25.700 28.242 51.008 1.00 23.53 565 PHE B N 1
ATOM 10085 C CA . PHE B 1 540 ? -24.233 28.214 51.005 1.00 23.73 565 PHE B CA 1
ATOM 10086 C C . PHE B 1 540 ? -23.576 29.597 50.844 1.00 23.73 565 PHE B C 1
ATOM 10087 O O . PHE B 1 540 ? -22.485 29.802 51.359 1.00 23.21 565 PHE B O 1
ATOM 10095 N N . GLN B 1 541 ? -24.236 30.548 50.175 1.00 24.05 566 GLN B N 1
ATOM 10096 C CA . GLN B 1 541 ? -23.778 31.948 50.186 1.00 24.44 566 GLN B CA 1
ATOM 10097 C C . GLN B 1 541 ? -23.769 32.546 51.609 1.00 26.30 566 GLN B C 1
ATOM 10098 O O . GLN B 1 541 ? -22.787 33.189 52.015 1.00 23.80 566 GLN B O 1
ATOM 10104 N N . GLU B 1 542 ? -24.844 32.307 52.368 1.00 28.58 567 GLU B N 1
ATOM 10105 C CA . GLU B 1 542 ? -24.943 32.800 53.737 1.00 30.23 567 GLU B CA 1
ATOM 10106 C C . GLU B 1 542 ? -23.882 32.152 54.622 1.00 30.33 567 GLU B C 1
ATOM 10107 O O . GLU B 1 542 ? -23.282 32.828 55.458 1.00 28.32 567 GLU B O 1
ATOM 10113 N N . MET B 1 543 ? -23.648 30.849 54.434 1.00 31.03 568 MET B N 1
ATOM 10114 C CA . MET B 1 543 ? -22.616 30.125 55.198 1.00 32.48 568 MET B CA 1
ATOM 10115 C C . MET B 1 543 ? -21.192 30.595 54.892 1.00 29.45 568 MET B C 1
ATOM 10116 O O . MET B 1 543 ? -20.307 30.419 55.722 1.00 27.52 568 MET B O 1
ATOM 10121 N N . ASN B 1 544 ? -20.983 31.175 53.707 1.00 26.37 569 ASN B N 1
ATOM 10122 C CA . ASN B 1 544 ? -19.658 31.524 53.212 1.00 24.59 569 ASN B CA 1
ATOM 10123 C C . ASN B 1 544 ? -19.599 32.994 52.808 1.00 22.77 569 ASN B C 1
ATOM 10124 O O . ASN B 1 544 ? -19.588 33.318 51.616 1.00 21.81 569 ASN B O 1
ATOM 10129 N N . PRO B 1 545 ? -19.550 33.897 53.806 1.00 21.42 570 PRO B N 1
ATOM 10130 C CA . PRO B 1 545 ? -19.586 35.338 53.500 1.00 20.79 570 PRO B CA 1
ATOM 10131 C C . PRO B 1 545 ? -18.416 35.886 52.654 1.00 19.32 570 PRO B C 1
ATOM 10132 O O . PRO B 1 545 ? -18.569 36.953 52.088 1.00 18.80 570 PRO B O 1
ATOM 10136 N N . ARG B 1 546 ? -17.284 35.175 52.583 1.00 18.49 571 ARG B N 1
ATOM 10137 C CA . ARG B 1 546 ? -16.158 35.553 51.703 1.00 17.86 571 ARG B CA 1
ATOM 10138 C C . ARG B 1 546 ? -16.503 35.448 50.223 1.00 17.47 571 ARG B C 1
ATOM 10139 O O . ARG B 1 546 ? -15.911 36.149 49.400 1.00 17.78 571 ARG B O 1
ATOM 10147 N N . PHE B 1 547 ? -17.435 34.566 49.873 1.00 16.79 572 PHE B N 1
ATOM 10148 C CA . PHE B 1 547 ? -17.917 34.501 48.493 1.00 16.92 572 PHE B CA 1
ATOM 10149 C C . PHE B 1 547 ? -18.636 35.804 48.107 1.00 16.94 572 PHE B C 1
ATOM 10150 O O . PHE B 1 547 ? -19.481 36.305 48.853 1.00 16.71 572 PHE B O 1
ATOM 10158 N N . MET B 1 548 ? -18.278 36.355 46.948 1.00 17.07 573 MET B N 1
ATOM 10159 C CA . MET B 1 548 ? -18.729 37.696 46.554 1.00 16.92 573 MET B CA 1
ATOM 10160 C C . MET B 1 548 ? -20.157 37.720 46.038 1.00 17.06 573 MET B C 1
ATOM 10161 O O . MET B 1 548 ? -20.753 38.798 45.931 1.00 16.94 573 MET B O 1
ATOM 10166 N N . GLY B 1 549 ? -20.694 36.546 45.703 1.00 17.25 574 GLY B N 1
ATOM 10167 C CA . GLY B 1 549 ? -22.073 36.419 45.233 1.00 17.17 574 GLY B CA 1
ATOM 10168 C C . GLY B 1 549 ? -22.246 35.252 44.279 1.00 17.21 574 GLY B C 1
ATOM 10169 O O . GLY B 1 549 ? -21.436 34.323 44.259 1.00 17.43 574 GLY B O 1
ATOM 10170 N N . GLU B 1 550 ? -23.316 35.315 43.490 1.00 17.19 575 GLU B N 1
ATOM 10171 C CA . GLU B 1 550 ? -23.643 34.301 42.499 1.00 16.99 575 GLU B CA 1
ATOM 10172 C C . GLU B 1 550 ? -24.100 34.916 41.184 1.00 16.95 575 GLU B C 1
ATOM 10173 O O . GLU B 1 550 ? -24.540 36.071 41.131 1.00 16.81 575 GLU B O 1
ATOM 10179 N N . PHE B 1 551 ? -24.010 34.119 40.125 1.00 17.10 576 PHE B N 1
ATOM 10180 C CA . PHE B 1 551 ? -24.504 34.504 38.821 1.00 17.23 576 PHE B CA 1
ATOM 10181 C C . PHE B 1 551 ? -25.347 33.360 38.289 1.00 18.04 576 PHE B C 1
ATOM 10182 O O . PHE B 1 551 ? -24.803 32.358 37.845 1.00 19.17 576 PHE B O 1
ATOM 10190 N N . ILE B 1 552 ? -26.672 33.492 38.348 1.00 17.97 577 ILE B N 1
ATOM 10191 C CA . ILE B 1 552 ? -27.555 32.343 38.059 1.00 17.71 577 ILE B CA 1
ATOM 10192 C C . ILE B 1 552 ? -27.593 31.979 36.588 1.00 18.03 577 ILE B C 1
ATOM 10193 O O . ILE B 1 552 ? -27.484 32.847 35.710 1.00 18.42 577 ILE B O 1
ATOM 10198 N N . TRP B 1 553 ? -27.767 30.686 36.336 1.00 18.26 578 TRP B N 1
ATOM 10199 C CA . TRP B 1 553 ? -28.039 30.179 35.003 1.00 18.09 578 TRP B CA 1
ATOM 10200 C C . TRP B 1 553 ? -29.543 29.856 34.901 1.00 18.13 578 TRP B C 1
ATOM 10201 O O . TRP B 1 553 ? -29.957 28.798 35.379 1.00 17.48 578 TRP B O 1
ATOM 10212 N N . THR B 1 554 ? -30.398 30.716 34.325 1.00 18.37 579 THR B N 1
ATOM 10213 C CA . THR B 1 554 ? -30.126 32.051 33.770 1.00 18.38 579 THR B CA 1
ATOM 10214 C C . THR B 1 554 ? -31.225 33.000 34.212 1.00 18.64 579 THR B C 1
ATOM 10215 O O . THR B 1 554 ? -32.216 32.579 34.817 1.00 19.49 579 THR B O 1
ATOM 10219 N N . GLY B 1 555 ? -31.051 34.285 33.924 1.00 18.83 580 GLY B N 1
ATOM 10220 C CA . GLY B 1 555 ? -32.058 35.294 34.268 1.00 18.80 580 GLY B CA 1
ATOM 10221 C C . GLY B 1 555 ? -33.257 35.224 33.332 1.00 19.03 580 GLY B C 1
ATOM 10222 O O . GLY B 1 555 ? -34.401 35.276 33.781 1.00 19.27 580 GLY B O 1
ATOM 10223 N N . PHE B 1 556 ? -32.967 35.125 32.034 1.00 18.44 581 PHE B N 1
ATOM 10224 C CA . PHE B 1 556 ? -33.950 34.950 30.980 1.00 18.82 581 PHE B CA 1
ATOM 10225 C C . PHE B 1 556 ? -33.614 33.636 30.320 1.00 20.02 581 PHE B C 1
ATOM 10226 O O . PHE B 1 556 ? -32.432 33.287 30.177 1.00 21.35 581 PHE B O 1
ATOM 10234 N N . ASP B 1 557 ? -34.651 32.923 29.895 1.00 20.52 582 ASP B N 1
ATOM 10235 C CA . ASP B 1 557 ? -34.504 31.839 28.939 1.00 20.47 582 ASP B CA 1
ATOM 10236 C C . ASP B 1 557 ? -33.913 32.359 27.624 1.00 20.26 582 ASP B C 1
ATOM 10237 O O . ASP B 1 557 ? -34.043 33.539 27.290 1.00 19.18 582 ASP B O 1
ATOM 10242 N N . TYR B 1 558 ? -33.290 31.444 26.884 1.00 20.51 583 TYR B N 1
ATOM 10243 C CA . TYR B 1 558 ? -32.568 31.758 25.657 1.00 21.30 583 TYR B CA 1
ATOM 10244 C C . TYR B 1 558 ? -32.813 30.676 24.620 1.00 22.85 583 TYR B C 1
ATOM 10245 O O . TYR B 1 558 ? -33.326 29.604 24.929 1.00 22.85 583 TYR B O 1
ATOM 10254 N N . LEU B 1 559 ? -32.403 30.950 23.392 1.00 25.19 584 LEU B N 1
ATOM 10255 C CA . LEU B 1 559 ? -32.650 30.042 22.294 1.00 28.08 584 LEU B CA 1
ATOM 10256 C C . LEU B 1 559 ? -31.553 29.007 22.129 1.00 31.54 584 LEU B C 1
ATOM 10257 O O . LEU B 1 559 ? -30.386 29.264 22.391 1.00 30.08 584 LEU B O 1
ATOM 10262 N N . GLY B 1 560 ? -31.985 27.811 21.752 1.00 38.65 585 GLY B N 1
ATOM 10263 C CA . GLY B 1 560 ? -31.293 26.966 20.796 1.00 44.57 585 GLY B CA 1
ATOM 10264 C C . GLY B 1 560 ? -30.041 26.195 21.124 1.00 50.66 585 GLY B C 1
ATOM 10265 O O . GLY B 1 560 ? -29.712 25.933 22.291 1.00 51.69 585 GLY B O 1
ATOM 10266 N N . GLU B 1 561 ? -29.434 25.751 20.019 1.00 57.32 586 GLU B N 1
ATOM 10267 C CA . GLU B 1 561 ? -28.047 25.295 19.910 1.00 59.55 586 GLU B CA 1
ATOM 10268 C C . GLU B 1 561 ? -27.750 25.128 18.416 1.00 59.08 586 GLU B C 1
ATOM 10269 O O . GLU B 1 561 ? -28.469 25.698 17.577 1.00 54.35 586 GLU B O 1
ATOM 10275 N N . SER B 1 582 ? -36.674 20.071 21.557 1.00 54.39 607 SER B N 1
ATOM 10276 C CA . SER B 1 582 ? -37.097 21.315 22.192 1.00 54.50 607 SER B CA 1
ATOM 10277 C C . SER B 1 582 ? -36.054 22.416 21.936 1.00 51.72 607 SER B C 1
ATOM 10278 O O . SER B 1 582 ? -34.875 22.219 22.220 1.00 54.55 607 SER B O 1
ATOM 10281 N N . ARG B 1 583 ? -36.494 23.569 21.420 1.00 47.37 608 ARG B N 1
ATOM 10282 C CA . ARG B 1 583 ? -35.594 24.556 20.795 1.00 43.59 608 ARG B CA 1
ATOM 10283 C C . ARG B 1 583 ? -35.099 25.701 21.694 1.00 39.83 608 ARG B C 1
ATOM 10284 O O . ARG B 1 583 ? -34.316 26.532 21.227 1.00 38.73 608 ARG B O 1
ATOM 10292 N N . SER B 1 584 ? -35.581 25.802 22.932 1.00 34.14 609 SER B N 1
ATOM 10293 C CA . SER B 1 584 ? -35.133 26.876 23.832 1.00 30.51 609 SER B CA 1
ATOM 10294 C C . SER B 1 584 ? -35.114 26.415 25.285 1.00 28.39 609 SER B C 1
ATOM 10295 O O . SER B 1 584 ? -35.526 25.303 25.596 1.00 26.63 609 SER B O 1
ATOM 10298 N N . SER B 1 585 ? -34.587 27.257 26.165 1.00 25.93 610 SER B N 1
ATOM 10299 C CA . SER B 1 585 ? -34.192 26.807 27.482 1.00 24.49 610 SER B CA 1
ATOM 10300 C C . SER B 1 585 ? -35.350 26.807 28.476 1.00 24.10 610 SER B C 1
ATOM 10301 O O . SER B 1 585 ? -36.417 27.405 28.225 1.00 23.10 610 SER B O 1
ATOM 10304 N N . TYR B 1 586 ? -35.119 26.114 29.591 1.00 22.75 611 TYR B N 1
ATOM 10305 C CA . TYR B 1 586 ? -35.997 26.151 30.760 1.00 22.88 611 TYR B CA 1
ATOM 10306 C C . TYR B 1 586 ? -35.312 26.780 31.976 1.00 21.61 611 TYR B C 1
ATOM 10307 O O . TYR B 1 586 ? -35.918 26.841 33.049 1.00 20.60 611 TYR B O 1
ATOM 10316 N N . PHE B 1 587 ? -34.075 27.266 31.807 1.00 20.63 612 PHE B N 1
ATOM 10317 C CA . PHE B 1 587 ? -33.229 27.660 32.941 1.00 19.79 612 PHE B CA 1
ATOM 10318 C C . PHE B 1 587 ? -33.610 29.010 33.533 1.00 19.21 612 PHE B C 1
ATOM 10319 O O . PHE B 1 587 ? -33.296 29.294 34.689 1.00 18.80 612 PHE B O 1
ATOM 10327 N N . GLY B 1 588 ? -34.279 29.839 32.744 1.00 19.53 613 GLY B N 1
ATOM 10328 C CA . GLY B 1 588 ? -34.529 31.231 33.106 1.00 19.75 613 GLY B CA 1
ATOM 10329 C C . GLY B 1 588 ? -35.501 31.413 34.259 1.00 19.69 613 GLY B C 1
ATOM 10330 O O . GLY B 1 588 ? -36.482 30.680 34.378 1.00 20.05 613 GLY B O 1
ATOM 10331 N N . ALA B 1 589 ? -35.232 32.391 35.114 1.00 19.29 614 ALA B N 1
ATOM 10332 C CA . ALA B 1 589 ? -36.229 32.830 36.080 1.00 19.32 614 ALA B CA 1
ATOM 10333 C C . ALA B 1 589 ? -37.402 33.479 35.346 1.00 19.28 614 ALA B C 1
ATOM 10334 O O . ALA B 1 589 ? -38.520 33.488 35.842 1.00 19.30 614 ALA B O 1
ATOM 10336 N N . VAL B 1 590 ? -37.118 34.039 34.173 1.00 19.62 615 VAL B N 1
ATOM 10337 C CA . VAL B 1 590 ? -38.097 34.716 33.339 1.00 20.16 615 VAL B CA 1
ATOM 10338 C C . VAL B 1 590 ? -38.097 34.005 31.993 1.00 20.41 615 VAL B C 1
ATOM 10339 O O . VAL B 1 590 ? -37.034 33.631 31.500 1.00 20.41 615 VAL B O 1
ATOM 10343 N N . ASP B 1 591 ? -39.280 33.807 31.410 1.00 20.72 616 ASP B N 1
ATOM 10344 C CA . ASP B 1 591 ? -39.403 32.992 30.201 1.00 21.16 616 ASP B CA 1
ATOM 10345 C C . ASP B 1 591 ? -38.866 33.735 28.989 1.00 21.19 616 ASP B C 1
ATOM 10346 O O . ASP B 1 591 ? -38.483 34.905 29.087 1.00 20.54 616 ASP B O 1
ATOM 10351 N N . LEU B 1 592 ? -38.861 33.059 27.846 1.00 21.94 617 LEU B N 1
ATOM 10352 C CA . LEU B 1 592 ? -38.216 33.595 26.652 1.00 22.20 617 LEU B CA 1
ATOM 10353 C C . LEU B 1 592 ? -38.845 34.899 26.174 1.00 22.37 617 LEU B C 1
ATOM 10354 O O . LEU B 1 592 ? -38.156 35.714 25.589 1.00 23.35 617 LEU B O 1
ATOM 10359 N N . CYS B 1 593 ? -40.137 35.098 26.428 1.00 22.86 618 CYS B N 1
ATOM 10360 C CA . CYS B 1 593 ? -40.831 36.310 25.980 1.00 23.42 618 CYS B CA 1
ATOM 10361 C C . CYS B 1 593 ? -40.975 37.373 27.074 1.00 22.32 618 CYS B C 1
ATOM 10362 O O . CYS B 1 593 ? -41.671 38.365 26.874 1.00 22.32 618 CYS B O 1
ATOM 10365 N N . GLY B 1 594 ? -40.296 37.182 28.206 1.00 21.72 619 GLY B N 1
ATOM 10366 C CA . GLY B 1 594 ? -40.206 38.198 29.249 1.00 21.47 619 GLY B CA 1
ATOM 10367 C C . GLY B 1 594 ? -41.296 38.147 30.304 1.00 21.86 619 GLY B C 1
ATOM 10368 O O . GLY B 1 594 ? -41.496 39.126 31.036 1.00 21.81 619 GLY B O 1
ATOM 10369 N N . LEU B 1 595 ? -41.992 37.013 30.407 1.00 21.91 620 LEU B N 1
ATOM 10370 C CA . LEU B 1 595 ? -42.985 36.813 31.471 1.00 21.90 620 LEU B CA 1
ATOM 10371 C C . LEU B 1 595 ? -42.340 36.045 32.618 1.00 21.39 620 LEU B C 1
ATOM 10372 O O . LEU B 1 595 ? -41.769 34.979 32.390 1.00 21.60 620 LEU B O 1
ATOM 10377 N N . PRO B 1 596 ? -42.436 36.572 33.854 1.00 21.17 621 PRO B N 1
ATOM 10378 C CA . PRO B 1 596 ? -41.776 35.936 34.987 1.00 21.40 621 PRO B CA 1
ATOM 10379 C C . PRO B 1 596 ? -42.387 34.600 35.362 1.00 21.20 621 PRO B C 1
ATOM 10380 O O . PRO B 1 596 ? -43.610 34.465 35.368 1.00 21.12 621 PRO B O 1
ATOM 10384 N N . LYS B 1 597 ? -41.525 33.629 35.662 1.00 20.85 622 LYS B N 1
ATOM 10385 C CA . LYS B 1 597 ? -41.942 32.343 36.228 1.00 20.40 622 LYS B CA 1
ATOM 10386 C C . LYS B 1 597 ? -42.000 32.505 37.739 1.00 20.03 622 LYS B C 1
ATOM 10387 O O . LYS B 1 597 ? -41.566 33.522 38.273 1.00 21.25 622 LYS B O 1
ATOM 10393 N N . ASP B 1 598 ? -42.522 31.507 38.439 1.00 19.01 623 ASP B N 1
ATOM 10394 C CA . ASP B 1 598 ? -42.492 31.523 39.906 1.00 19.21 623 ASP B CA 1
ATOM 10395 C C . ASP B 1 598 ? -41.075 31.756 40.452 1.00 19.38 623 ASP B C 1
ATOM 10396 O O . ASP B 1 598 ? -40.896 32.43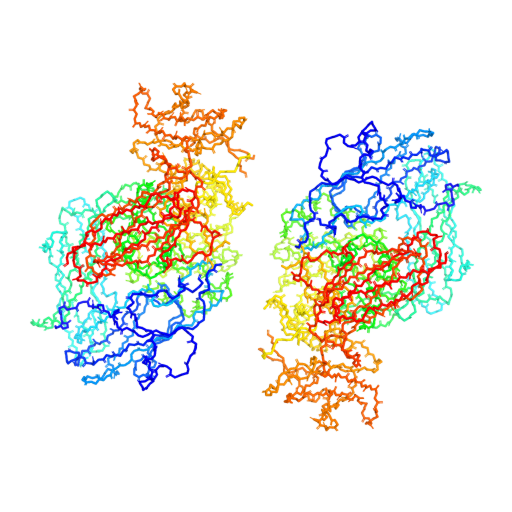7 41.462 1.00 19.11 623 ASP B O 1
ATOM 10401 N N . ARG B 1 599 ? -40.075 31.201 39.768 1.00 19.48 624 ARG B N 1
ATOM 10402 C CA . ARG B 1 599 ? -38.679 31.362 40.162 1.00 19.62 624 ARG B CA 1
ATOM 10403 C C . ARG B 1 599 ? -38.244 32.815 40.313 1.00 19.81 624 ARG B C 1
ATOM 10404 O O . ARG B 1 599 ? -37.465 33.130 41.214 1.00 19.59 624 ARG B O 1
ATOM 10412 N N . PHE B 1 600 ? -38.742 33.684 39.430 1.00 19.75 625 PHE B N 1
ATOM 10413 C CA . PHE B 1 600 ? -38.509 35.131 39.529 1.00 20.05 625 PHE B CA 1
ATOM 10414 C C . PHE B 1 600 ? -38.824 35.656 40.941 1.00 20.39 625 PHE B C 1
ATOM 10415 O O . PHE B 1 600 ? -38.055 36.437 41.497 1.00 20.77 625 PHE B O 1
ATOM 10423 N N . TYR B 1 601 ? -39.944 35.205 41.510 1.00 20.01 626 TYR B N 1
ATOM 10424 C CA . TYR B 1 601 ? -40.427 35.697 42.799 1.00 19.50 626 TYR B CA 1
ATOM 10425 C C . TYR B 1 601 ? -39.644 35.113 43.956 1.00 19.70 626 TYR B C 1
ATOM 10426 O O . TYR B 1 601 ? -39.457 35.783 44.972 1.00 20.69 626 TYR B O 1
ATOM 10435 N N . LEU B 1 602 ? -39.166 33.880 43.803 1.00 19.28 627 LEU B N 1
ATOM 10436 C CA . LEU B 1 602 ? -38.257 33.307 44.782 1.00 19.13 627 LEU B CA 1
ATOM 10437 C C . LEU B 1 602 ? -37.007 34.185 44.891 1.00 18.84 627 LEU B C 1
ATOM 10438 O O . LEU B 1 602 ? -36.652 34.605 45.993 1.00 18.97 627 LEU B O 1
ATOM 10443 N N . TYR B 1 603 ? -36.384 34.507 43.755 1.00 18.08 628 TYR B N 1
ATOM 10444 C CA . TYR B 1 603 ? -35.253 35.456 43.741 1.00 17.98 628 TYR B CA 1
ATOM 10445 C C . TYR B 1 603 ? -35.634 36.840 44.275 1.00 18.45 628 TYR B C 1
ATOM 10446 O O . TYR B 1 603 ? -34.921 37.386 45.118 1.00 18.01 628 TYR B O 1
ATOM 10455 N N . GLN B 1 604 ? -36.766 37.384 43.825 1.00 18.68 629 GLN B N 1
ATOM 10456 C CA . GLN B 1 604 ? -37.206 38.697 44.291 1.00 19.27 629 GLN B CA 1
ATOM 10457 C C . GLN B 1 604 ? -37.415 38.758 45.798 1.00 20.27 629 GLN B C 1
ATOM 10458 O O . GLN B 1 604 ? -37.166 39.801 46.402 1.00 20.52 629 GLN B O 1
ATOM 10464 N N . SER B 1 605 ? -37.877 37.658 46.398 1.00 21.03 630 SER B N 1
ATOM 10465 C CA . SER B 1 605 ? -38.092 37.605 47.857 1.00 21.46 630 SER B CA 1
ATOM 10466 C C . SER B 1 605 ? -36.777 37.615 48.632 1.00 21.74 630 SER B C 1
ATOM 10467 O O . SER B 1 605 ? -36.730 38.049 49.786 1.00 22.77 630 SER B O 1
ATOM 10470 N N . GLN B 1 606 ? -35.729 37.095 47.995 1.00 21.41 631 GLN B N 1
ATOM 10471 C CA . GLN B 1 606 ? -34.400 37.010 48.580 1.00 21.61 631 GLN B CA 1
ATOM 10472 C C . GLN B 1 606 ? -33.564 38.277 48.358 1.00 20.98 631 GLN B C 1
ATOM 10473 O O . GLN B 1 606 ? -32.689 38.584 49.163 1.00 20.43 631 GLN B O 1
ATOM 10479 N N . TRP B 1 607 ? -33.849 39.016 47.288 1.00 20.74 632 TRP B N 1
ATOM 10480 C CA . TRP B 1 607 ? -32.960 40.066 46.801 1.00 20.81 632 TRP B CA 1
ATOM 10481 C C . TRP B 1 607 ? -33.495 41.506 46.848 1.00 21.15 632 TRP B C 1
ATOM 10482 O O . TRP B 1 607 ? -32.773 42.432 46.466 1.00 20.42 632 TRP B O 1
ATOM 10493 N N . THR B 1 608 ? -34.727 41.701 47.318 1.00 21.79 633 THR B N 1
ATOM 10494 C CA . THR B 1 608 ? -35.323 43.031 47.404 1.00 22.49 633 THR B CA 1
ATOM 10495 C C . THR B 1 608 ? -35.949 43.264 48.766 1.00 24.41 633 THR B C 1
ATOM 10496 O O . THR B 1 608 ? -36.376 42.318 49.421 1.00 24.38 633 THR B O 1
ATOM 10500 N N . ASP B 1 609 ? -36.014 44.534 49.169 1.00 28.44 634 ASP B N 1
ATOM 10501 C CA . ASP B 1 609 ? -36.574 44.964 50.465 1.00 30.38 634 ASP B CA 1
ATOM 10502 C C . ASP B 1 609 ? -38.040 45.388 50.384 1.00 30.72 634 ASP B C 1
ATOM 10503 O O . ASP B 1 609 ? -38.755 45.321 51.392 1.00 30.19 634 ASP B O 1
ATOM 10508 N N . LYS B 1 610 ? -38.485 45.858 49.217 1.00 31.00 635 LYS B N 1
ATOM 10509 C CA . LYS B 1 610 ? -39.844 46.367 49.097 1.00 32.29 635 LYS B CA 1
ATOM 10510 C C . LYS B 1 610 ? -40.809 45.197 49.333 1.00 30.48 635 LYS B C 1
ATOM 10511 O O . LYS B 1 610 ? -40.773 44.213 48.584 1.00 27.89 635 LYS B O 1
ATOM 10517 N N . PRO B 1 611 ? -41.647 45.289 50.390 1.00 28.66 636 PRO B N 1
ATOM 10518 C CA . PRO B 1 611 ? -42.546 44.186 50.746 1.00 27.75 636 PRO B CA 1
ATOM 10519 C C . PRO B 1 611 ? -43.311 43.594 49.556 1.00 26.01 636 PRO B C 1
ATOM 10520 O O . PRO B 1 611 ? -43.908 44.324 48.757 1.00 25.32 636 PRO B O 1
ATOM 10524 N N . MET B 1 612 ? -43.245 42.276 49.432 1.00 24.04 637 MET B N 1
ATOM 10525 C CA . MET B 1 612 ? -43.934 41.566 48.368 1.00 23.16 637 MET B CA 1
ATOM 10526 C C . MET B 1 612 ? -44.353 40.208 48.872 1.00 21.90 637 MET B C 1
ATOM 10527 O O . MET B 1 612 ? -43.872 39.743 49.897 1.00 21.29 637 MET B O 1
ATOM 10532 N N . VAL B 1 613 ? -45.256 39.587 48.134 1.00 21.32 638 VAL B N 1
ATOM 10533 C CA . VAL B 1 613 ? -45.664 38.224 48.404 1.00 21.25 638 VAL B CA 1
ATOM 10534 C C . VAL B 1 613 ? -46.169 37.615 47.109 1.00 20.85 638 VAL B C 1
ATOM 10535 O O . VAL B 1 613 ? -46.748 38.301 46.279 1.00 19.60 638 VAL B O 1
ATOM 10539 N N . HIS B 1 614 ? -45.900 36.328 46.948 1.00 21.08 639 HIS B N 1
ATOM 10540 C CA . HIS B 1 614 ? -46.252 35.594 45.754 1.00 21.59 639 HIS B CA 1
ATOM 10541 C C . HIS B 1 614 ? -46.699 34.191 46.144 1.00 22.28 639 HIS B C 1
ATOM 10542 O O . HIS B 1 614 ? -46.108 33.580 47.020 1.00 21.45 639 HIS B O 1
ATOM 10549 N N . ILE B 1 615 ? -47.713 33.696 45.443 1.00 24.12 640 ILE B N 1
ATOM 10550 C CA . ILE B 1 615 ? -48.369 32.437 45.741 1.00 26.33 640 ILE B CA 1
ATOM 10551 C C . ILE B 1 615 ? -48.379 31.565 44.483 1.00 26.31 640 ILE B C 1
ATOM 10552 O O . ILE B 1 615 ? -48.584 32.070 43.374 1.00 26.83 640 ILE B O 1
ATOM 10557 N N . LEU B 1 616 ? -48.119 30.270 44.671 1.00 26.04 641 LEU B N 1
ATOM 10558 C CA . LEU B 1 616 ? -48.238 29.261 43.611 1.00 26.13 641 LEU B CA 1
ATOM 10559 C C . LEU B 1 616 ? -48.795 27.968 44.232 1.00 25.52 641 LEU B C 1
ATOM 10560 O O . LEU B 1 616 ? -48.677 27.798 45.442 1.00 25.18 641 LEU B O 1
ATOM 10565 N N . PRO B 1 617 ? -49.421 27.071 43.454 1.00 24.84 642 PRO B N 1
ATOM 10566 C CA . PRO B 1 617 ? -49.616 27.166 41.994 1.00 24.52 642 PRO B CA 1
ATOM 10567 C C . PRO B 1 617 ? -50.861 27.978 41.662 1.00 24.70 642 PRO B C 1
ATOM 10568 O O . PRO B 1 617 ? -51.267 28.807 42.463 1.00 24.75 642 PRO B O 1
ATOM 10572 N N . HIS B 1 618 ? -51.444 27.773 40.483 1.00 25.73 643 HIS B N 1
ATOM 10573 C CA . HIS B 1 618 ? -52.802 28.249 40.198 1.00 26.14 643 HIS B CA 1
ATOM 10574 C C . HIS B 1 618 ? -53.833 27.458 41.038 1.00 27.58 643 HIS B C 1
ATOM 10575 O O . HIS B 1 618 ? -53.451 26.605 41.851 1.00 27.20 643 HIS B O 1
ATOM 10582 N N . TRP B 1 619 ? -55.126 27.743 40.850 1.00 28.46 644 TRP B N 1
ATOM 10583 C CA . TRP B 1 619 ? -56.189 27.142 41.668 1.00 29.79 644 TRP B CA 1
ATOM 10584 C C . TRP B 1 619 ? -57.310 26.510 40.825 1.00 29.71 644 TRP B C 1
ATOM 10585 O O . TRP B 1 619 ? -58.491 26.724 41.066 1.00 29.27 644 TRP B O 1
ATOM 10596 N N . ASN B 1 620 ? -56.892 25.658 39.894 1.00 29.95 645 ASN B N 1
ATOM 10597 C CA . ASN B 1 620 ? -57.751 24.985 38.921 1.00 30.87 645 ASN B CA 1
ATOM 10598 C C . ASN B 1 620 ? -57.387 23.499 38.958 1.00 30.53 645 ASN B C 1
ATOM 10599 O O . ASN B 1 620 ? -56.664 22.974 38.098 1.00 27.74 645 ASN B O 1
ATOM 10604 N N . TRP B 1 621 ? -57.899 22.843 39.990 1.00 32.00 646 TRP B N 1
ATOM 10605 C CA . TRP B 1 621 ? -57.619 21.435 40.265 1.00 34.72 646 TRP B CA 1
ATOM 10606 C C . TRP B 1 621 ? -58.944 20.666 40.427 1.00 35.65 646 TRP B C 1
ATOM 10607 O O . TRP B 1 621 ? -60.014 21.211 40.132 1.00 37.99 646 TRP B O 1
ATOM 10618 N N . LYS B 1 622 ? -58.867 19.400 40.834 1.00 36.38 647 LYS B N 1
ATOM 10619 C CA . LYS B 1 622 ? -60.048 18.564 41.094 1.00 37.28 647 LYS B CA 1
ATOM 10620 C C . LYS B 1 622 ? -60.246 18.363 42.609 1.00 37.98 647 LYS B C 1
ATOM 10621 O O . LYS B 1 622 ? -59.276 18.364 43.379 1.00 36.39 647 LYS B O 1
ATOM 10623 N N . LYS B 1 623 ? -61.505 18.205 43.033 1.00 39.36 648 LYS B N 1
ATOM 10624 C CA . LYS B 1 623 ? -61.831 17.864 44.429 1.00 39.08 648 LYS B CA 1
ATOM 10625 C C . LYS B 1 623 ? -61.177 16.519 44.792 1.00 39.53 648 LYS B C 1
ATOM 10626 O O . LYS B 1 623 ? -61.100 15.616 43.953 1.00 39.28 648 LYS B O 1
ATOM 10628 N N . GLY B 1 624 ? -60.653 16.416 46.014 1.00 40.03 649 GLY B N 1
ATOM 10629 C CA . GLY B 1 624 ? -59.934 15.214 46.460 1.00 40.99 649 GLY B CA 1
ATOM 10630 C C . GLY B 1 624 ? -58.414 15.214 46.322 1.00 42.03 649 GLY B C 1
ATOM 10631 O O . GLY B 1 624 ? -57.757 14.300 46.823 1.00 43.61 649 GLY B O 1
ATOM 10632 N N . MET B 1 625 ? -57.848 16.213 45.644 1.00 41.72 650 MET B N 1
ATOM 10633 C CA . MET B 1 625 ? -56.394 16.409 45.607 1.00 40.58 650 MET B CA 1
ATOM 10634 C C . MET B 1 625 ? -55.965 17.330 46.741 1.00 40.01 650 MET B C 1
ATOM 10635 O O . MET B 1 625 ? -56.610 18.355 46.991 1.00 39.46 650 MET B O 1
ATOM 10640 N N . ASN B 1 626 ? -54.890 16.956 47.436 1.00 40.37 651 ASN B N 1
ATOM 10641 C CA . ASN B 1 626 ? -54.189 17.874 48.335 1.00 40.02 651 ASN B CA 1
ATOM 10642 C C . ASN B 1 626 ? -53.175 18.617 47.467 1.00 35.38 651 ASN B C 1
ATOM 10643 O O . ASN B 1 626 ? -52.389 17.991 46.765 1.00 33.24 651 ASN B O 1
ATOM 10648 N N . ILE B 1 627 ? -53.233 19.945 47.495 1.00 32.22 652 ILE B N 1
ATOM 10649 C CA . ILE B 1 627 ? -52.345 20.809 46.711 1.00 30.47 652 ILE B CA 1
ATOM 10650 C C . ILE B 1 627 ? -51.262 21.408 47.612 1.00 27.85 652 ILE B C 1
ATOM 10651 O O . ILE B 1 627 ? -51.583 22.056 48.610 1.00 27.54 652 ILE B O 1
ATOM 10656 N N . PRO B 1 628 ? -49.980 21.182 47.283 1.00 26.15 653 PRO B N 1
ATOM 10657 C CA . PRO B 1 628 ? -48.928 21.922 47.990 1.00 26.14 653 PRO B CA 1
ATOM 10658 C C . PRO B 1 628 ? -48.877 23.374 47.512 1.00 24.31 653 PRO B C 1
ATOM 10659 O O . PRO B 1 628 ? -48.655 23.625 46.327 1.00 23.44 653 PRO B O 1
ATOM 10663 N N . VAL B 1 629 ? -49.114 24.306 48.426 1.00 23.61 654 VAL B N 1
ATOM 10664 C CA . VAL B 1 629 ? -49.171 25.728 48.097 1.00 24.09 654 VAL B CA 1
ATOM 10665 C C . VAL B 1 629 ? -47.921 26.363 48.676 1.00 23.88 654 VAL B C 1
ATOM 10666 O O . VAL B 1 629 ? -47.667 26.218 49.864 1.00 23.33 654 VAL B O 1
ATOM 10670 N N . TYR B 1 630 ? -47.134 27.035 47.833 1.00 24.69 655 TYR B N 1
ATOM 10671 C CA . TYR B 1 630 ? -45.906 27.710 48.278 1.00 25.28 655 TYR B CA 1
ATOM 10672 C C . TYR B 1 630 ? -46.100 29.217 48.245 1.00 24.64 655 TYR B C 1
ATOM 10673 O O . TYR B 1 630 ? -46.766 29.739 47.356 1.00 24.90 655 TYR B O 1
ATOM 10682 N N . VAL B 1 631 ? -45.525 29.909 49.224 1.00 23.50 656 VAL B N 1
ATOM 10683 C CA . VAL B 1 631 ? -45.519 31.364 49.243 1.00 22.99 656 VAL B CA 1
ATOM 10684 C C . VAL B 1 631 ? -44.078 31.850 49.386 1.00 22.58 656 VAL B C 1
ATOM 10685 O O . VAL B 1 631 ? -43.359 31.418 50.289 1.00 22.34 656 VAL B O 1
ATOM 10689 N N . TYR B 1 632 ? -43.675 32.736 48.474 1.00 21.86 657 TYR B N 1
ATOM 10690 C CA . TYR B 1 632 ? -42.399 33.432 48.547 1.00 21.45 657 TYR B CA 1
ATOM 10691 C C . TYR B 1 632 ? -42.684 34.876 48.934 1.00 21.24 657 TYR B C 1
ATOM 10692 O O . TYR B 1 632 ? -43.521 35.539 48.324 1.00 22.10 657 TYR B O 1
ATOM 10701 N N . THR B 1 633 ? -42.011 35.352 49.961 1.00 21.02 658 THR B N 1
ATOM 10702 C CA . THR B 1 633 ? -42.242 36.700 50.469 1.00 22.10 658 THR B CA 1
ATOM 10703 C C . THR B 1 633 ? -40.965 37.132 51.130 1.00 22.35 658 THR B C 1
ATOM 10704 O O . THR B 1 633 ? -40.196 36.292 51.575 1.00 22.52 658 THR B O 1
ATOM 10708 N N . ASN B 1 634 ? -40.760 38.439 51.209 1.00 23.22 659 ASN B N 1
ATOM 10709 C CA . ASN B 1 634 ? -39.658 38.991 52.005 1.00 24.65 659 ASN B CA 1
ATOM 10710 C C . ASN B 1 634 ? -40.131 39.467 53.373 1.00 25.82 659 ASN B C 1
ATOM 10711 O O . ASN B 1 634 ? -39.353 40.083 54.107 1.00 26.53 659 ASN B O 1
ATOM 10716 N N . CYS B 1 635 ? -41.390 39.175 53.722 1.00 26.73 660 CYS B N 1
ATOM 10717 C CA . CYS B 1 635 ? -41.947 39.565 55.013 1.00 27.29 660 CYS B CA 1
ATOM 10718 C C . CYS B 1 635 ? -41.664 38.531 56.084 1.00 28.14 660 CYS B C 1
ATOM 10719 O O . CYS B 1 635 ? -41.210 37.425 55.800 1.00 29.15 660 CYS B O 1
ATOM 10722 N N . TYR B 1 636 ? -41.934 38.914 57.324 1.00 30.43 661 TYR B N 1
ATOM 10723 C CA . TYR B 1 636 ? -41.730 38.054 58.492 1.00 32.10 661 TYR B CA 1
ATOM 10724 C C . TYR B 1 636 ? -42.581 36.777 58.443 1.00 31.66 661 TYR B C 1
ATOM 10725 O O . TYR B 1 636 ? -42.074 35.688 58.702 1.00 31.46 661 TYR B O 1
ATOM 10734 N N . GLU B 1 637 ? -43.866 36.926 58.116 1.00 31.02 662 GLU B N 1
ATOM 10735 C CA . GLU B 1 637 ? -44.802 35.792 58.053 1.00 30.40 662 GLU B CA 1
ATOM 10736 C C . GLU B 1 637 ? -45.873 36.008 56.997 1.00 28.21 662 GLU B C 1
ATOM 10737 O O . GLU B 1 637 ? -46.089 37.129 56.542 1.00 26.87 662 GLU B O 1
ATOM 10743 N N . ALA B 1 638 ? -46.540 34.922 56.627 1.00 27.51 663 ALA B N 1
ATOM 10744 C CA . ALA B 1 638 ? -47.717 34.981 55.778 1.00 28.24 663 ALA B CA 1
ATOM 10745 C C . ALA B 1 638 ? -48.810 34.015 56.266 1.00 29.45 663 ALA B C 1
ATOM 10746 O O . ALA B 1 638 ? -48.517 32.986 56.883 1.00 30.71 663 ALA B O 1
ATOM 10748 N N . GLU B 1 639 ? -50.067 34.367 55.996 1.00 30.17 664 GLU B N 1
ATOM 10749 C CA . GLU B 1 639 ? -51.228 33.555 56.371 1.00 30.61 664 GLU B CA 1
ATOM 10750 C C . GLU B 1 639 ? -52.037 33.221 55.125 1.00 31.21 664 GLU B C 1
ATOM 10751 O O . GLU B 1 639 ? -52.288 34.089 54.293 1.00 31.06 664 GLU B O 1
ATOM 10757 N N . LEU B 1 640 ? -52.450 31.966 55.005 1.00 32.31 665 LEU B N 1
ATOM 10758 C CA . LEU B 1 640 ? -53.190 31.497 53.842 1.00 34.47 665 LEU B CA 1
ATOM 10759 C C . LEU B 1 640 ? -54.674 31.315 54.195 1.00 36.00 665 LEU B C 1
ATOM 10760 O O . LEU B 1 640 ? -55.004 30.779 55.259 1.00 37.50 665 LEU B O 1
ATOM 10765 N N . PHE B 1 641 ? -55.552 31.779 53.304 1.00 35.97 666 PHE B N 1
ATOM 10766 C CA . PHE B 1 641 ? -57.004 31.747 53.499 1.00 35.84 666 PHE B CA 1
ATOM 10767 C C . PHE B 1 641 ? -57.661 31.060 52.307 1.00 35.40 666 PHE B C 1
ATOM 10768 O O . PHE B 1 641 ? -57.355 31.373 51.162 1.00 34.28 666 PHE B O 1
ATOM 10776 N N . LEU B 1 642 ? -58.561 30.120 52.580 1.00 35.47 667 LEU B N 1
ATOM 10777 C CA . LEU B 1 642 ? -59.363 29.495 51.543 1.00 34.82 667 LEU B CA 1
ATOM 10778 C C . LEU B 1 642 ? -60.824 29.855 51.820 1.00 35.80 667 LEU B C 1
ATOM 10779 O O . LEU B 1 642 ? -61.393 29.430 52.826 1.00 35.31 667 LEU B O 1
ATOM 10784 N N . ASN B 1 643 ? -61.405 30.676 50.941 1.00 36.23 668 ASN B N 1
ATOM 10785 C CA . ASN B 1 643 ? -62.789 31.142 51.067 1.00 35.36 668 ASN B CA 1
ATOM 10786 C C . ASN B 1 643 ? -63.078 31.747 52.451 1.00 35.09 668 ASN B C 1
ATOM 10787 O O . ASN B 1 643 ? -64.104 31.449 53.078 1.00 34.77 668 ASN B O 1
ATOM 10792 N N . GLY B 1 644 ? -62.151 32.581 52.924 1.00 34.99 669 GLY B N 1
ATOM 10793 C CA . GLY B 1 644 ? -62.295 33.286 54.193 1.00 35.45 669 GLY B CA 1
ATOM 10794 C C . GLY B 1 644 ? -61.780 32.596 55.446 1.00 37.23 669 GLY B C 1
ATOM 10795 O O . GLY B 1 644 ? -61.584 33.272 56.459 1.00 36.95 669 GLY B O 1
ATOM 10796 N N . LYS B 1 645 ? -61.567 31.271 55.414 1.00 40.64 670 LYS B N 1
ATOM 10797 C CA . LYS B 1 645 ? -61.054 30.544 56.604 1.00 41.74 670 LYS B CA 1
ATOM 10798 C C . LYS B 1 645 ? -59.532 30.352 56.546 1.00 39.25 670 LYS B C 1
ATOM 10799 O O . LYS B 1 645 ? -58.985 29.847 55.559 1.00 37.32 670 LYS B O 1
ATOM 10805 N N . SER B 1 646 ? -58.873 30.791 57.617 1.00 36.82 671 SER B N 1
ATOM 10806 C CA . SER B 1 646 ? -57.437 30.659 57.790 1.00 35.49 671 SER B CA 1
ATOM 10807 C C . SER B 1 646 ? -57.008 29.195 57.740 1.00 34.35 671 SER B C 1
ATOM 10808 O O . SER B 1 646 ? -57.645 28.336 58.339 1.00 35.83 671 SER B O 1
ATOM 10811 N N . LEU B 1 647 ? -55.937 28.930 57.001 1.00 33.18 672 LEU B N 1
ATOM 10812 C CA . LEU B 1 647 ? -55.269 27.640 57.011 1.00 32.28 672 LEU B CA 1
ATOM 10813 C C . LEU B 1 647 ? -53.987 27.710 57.841 1.00 31.21 672 LEU B C 1
ATOM 10814 O O . LEU B 1 647 ? -53.160 26.796 57.770 1.00 30.71 672 LEU B O 1
ATOM 10819 N N . GLY B 1 648 ? -53.828 28.786 58.621 1.00 31.00 673 GLY B N 1
ATOM 10820 C CA . GLY B 1 648 ? -52.702 28.955 59.540 1.00 33.02 673 GLY B CA 1
ATOM 10821 C C . GLY B 1 648 ? -51.628 29.928 59.066 1.00 35.18 673 GLY B C 1
ATOM 10822 O O . GLY B 1 648 ? -51.423 30.121 57.854 1.00 32.68 673 GLY B O 1
ATOM 10823 N N . LYS B 1 649 ? -50.958 30.545 60.042 1.00 38.26 674 LYS B N 1
ATOM 10824 C CA . LYS B 1 649 ? -49.793 31.400 59.806 1.00 40.84 674 LYS B CA 1
ATOM 10825 C C . LYS B 1 649 ? -48.578 30.512 59.581 1.00 39.32 674 LYS B C 1
ATOM 10826 O O . LYS B 1 649 ? -48.513 29.395 60.100 1.00 38.33 674 LYS B O 1
ATOM 10832 N N . ARG B 1 650 ? -47.625 31.012 58.801 1.00 37.43 675 ARG B N 1
ATOM 10833 C CA . ARG B 1 650 ? -46.311 30.396 58.688 1.00 36.54 675 ARG B CA 1
ATOM 10834 C C . ARG B 1 650 ? -45.235 31.461 58.645 1.00 35.66 675 ARG B C 1
ATOM 10835 O O . ARG B 1 650 ? -45.304 32.385 57.838 1.00 34.74 675 ARG B O 1
ATOM 10843 N N . VAL B 1 651 ? -44.250 31.303 59.529 1.00 35.25 676 VAL B N 1
ATOM 10844 C CA . VAL B 1 651 ? -43.207 32.292 59.782 1.00 34.72 676 VAL B CA 1
ATOM 10845 C C . VAL B 1 651 ? -41.947 31.915 59.016 1.00 33.54 676 VAL B C 1
ATOM 10846 O O . VAL B 1 651 ? -41.456 30.789 59.136 1.00 32.40 676 VAL B O 1
ATOM 10850 N N . LYS B 1 652 ? -41.428 32.870 58.244 1.00 33.77 677 LYS B N 1
ATOM 10851 C CA . LYS B 1 652 ? -40.188 32.673 57.487 1.00 34.15 677 LYS B CA 1
ATOM 10852 C C . LYS B 1 652 ? -38.996 32.490 58.440 1.00 34.34 677 LYS B C 1
ATOM 10853 O O . LYS B 1 652 ? -38.742 33.338 59.300 1.00 31.82 677 LYS B O 1
ATOM 10859 N N . GLY B 1 653 ? -38.297 31.367 58.294 1.00 35.62 678 GLY B N 1
ATOM 10860 C CA . GLY B 1 653 ? -37.191 31.006 59.182 1.00 37.83 678 GLY B CA 1
ATOM 10861 C C . GLY B 1 653 ? -37.568 29.922 60.178 1.00 40.18 678 GLY B C 1
ATOM 10862 O O . GLY B 1 653 ? -36.728 29.105 60.540 1.00 40.59 678 GLY B O 1
ATOM 10863 N N . ARG B 1 654 ? -38.823 29.912 60.626 1.00 42.39 679 ARG B N 1
ATOM 10864 C CA . ARG B 1 654 ? -39.295 28.943 61.612 1.00 43.30 679 ARG B CA 1
ATOM 10865 C C . ARG B 1 654 ? -39.969 27.754 60.913 1.00 39.00 679 ARG B C 1
ATOM 10866 O O . ARG B 1 654 ? -39.570 26.607 61.108 1.00 39.30 679 ARG B O 1
ATOM 10874 N N . ASP B 1 655 ? -40.961 28.032 60.074 1.00 34.65 680 ASP B N 1
ATOM 10875 C CA . ASP B 1 655 ? -41.662 26.979 59.347 1.00 32.06 680 ASP B CA 1
ATOM 10876 C C . ASP B 1 655 ? -40.972 26.739 58.003 1.00 31.01 680 ASP B C 1
ATOM 10877 O O . ASP B 1 655 ? -41.150 27.487 57.045 1.00 29.74 680 ASP B O 1
ATOM 10882 N N . LEU B 1 656 ? -40.178 25.677 57.952 1.00 30.79 681 LEU B N 1
ATOM 10883 C CA . LEU B 1 656 ? -39.351 25.361 56.795 1.00 29.32 681 LEU B CA 1
ATOM 10884 C C . LEU B 1 656 ? -40.121 24.461 55.860 1.00 28.80 681 LEU B C 1
ATOM 10885 O O . LEU B 1 656 ? -41.077 23.816 56.265 1.00 29.28 681 LEU B O 1
ATOM 10890 N N . THR B 1 657 ? -39.695 24.444 54.602 1.00 28.62 682 THR B N 1
ATOM 10891 C CA . THR B 1 657 ? -40.324 23.683 53.538 1.00 28.32 682 THR B CA 1
ATOM 10892 C C . THR B 1 657 ? -39.287 22.699 53.019 1.00 30.24 682 THR B C 1
ATOM 10893 O O . THR B 1 657 ? -38.182 23.104 52.645 1.00 30.66 682 THR B O 1
ATOM 10897 N N . GLU B 1 658 ? -39.633 21.412 53.006 1.00 32.09 683 GLU B N 1
ATOM 10898 C CA . GLU B 1 658 ? -38.736 20.382 52.478 1.00 33.98 683 GLU B CA 1
ATOM 10899 C C . GLU B 1 658 ? -38.740 20.437 50.947 1.00 35.73 683 GLU B C 1
ATOM 10900 O O . GLU B 1 658 ? -39.802 20.558 50.329 1.00 34.46 683 GLU B O 1
ATOM 10906 N N . ILE B 1 659 ? -37.554 20.344 50.347 1.00 39.20 684 ILE B N 1
ATOM 10907 C CA . ILE B 1 659 ? -37.429 20.224 48.889 1.00 42.86 684 ILE B CA 1
ATOM 10908 C C . ILE B 1 659 ? -36.465 19.099 48.497 1.00 45.78 684 ILE B C 1
ATOM 10909 O O . ILE B 1 659 ? -35.488 18.824 49.215 1.00 42.28 684 ILE B O 1
ATOM 10914 N N . MET B 1 660 ? -36.765 18.464 47.359 1.00 51.08 685 MET B N 1
ATOM 10915 C CA . MET B 1 660 ? -35.971 17.357 46.818 1.00 57.95 685 MET B CA 1
ATOM 10916 C C . MET B 1 660 ? -34.804 17.896 45.981 1.00 61.92 685 MET B C 1
ATOM 10917 O O . MET B 1 660 ? -34.975 18.873 45.245 1.00 59.90 685 MET B O 1
ATOM 10919 N N . VAL B 1 661 ? -33.633 17.254 46.121 1.00 68.70 686 VAL B N 1
ATOM 10920 C CA . VAL B 1 661 ? -32.394 17.572 45.370 1.00 72.83 686 VAL B CA 1
ATOM 10921 C C . VAL B 1 661 ? -31.919 16.302 44.634 1.00 72.86 686 VAL B C 1
ATOM 10922 O O . VAL B 1 661 ? -31.127 16.351 43.685 1.00 66.76 686 VAL B O 1
ATOM 10926 N N . ASN B 1 669 ? -29.710 14.379 50.332 1.00 67.25 694 ASN B N 1
ATOM 10927 C CA . ASN B 1 669 ? -30.885 13.807 49.687 1.00 71.14 694 ASN B CA 1
ATOM 10928 C C . ASN B 1 669 ? -32.072 14.796 49.676 1.00 69.99 694 ASN B C 1
ATOM 10929 O O . ASN B 1 669 ? -32.731 14.968 48.637 1.00 70.04 694 ASN B O 1
ATOM 10934 N N . THR B 1 670 ? -32.346 15.419 50.830 1.00 64.94 695 THR B N 1
ATOM 10935 C CA . THR B 1 670 ? -33.386 16.466 50.959 1.00 60.98 695 THR B CA 1
ATOM 10936 C C . THR B 1 670 ? -32.942 17.618 51.872 1.00 56.39 695 THR B C 1
ATOM 10937 O O . THR B 1 670 ? -32.113 17.434 52.776 1.00 56.35 695 THR B O 1
ATOM 10941 N N . PHE B 1 671 ? -33.528 18.793 51.632 1.00 49.56 696 PHE B N 1
ATOM 10942 C CA . PHE B 1 671 ? -33.123 20.042 52.278 1.00 43.50 696 PHE B CA 1
ATOM 10943 C C . PHE B 1 671 ? -34.328 20.773 52.872 1.00 39.73 696 PHE B C 1
ATOM 10944 O O . PHE B 1 671 ? -35.371 20.890 52.226 1.00 37.01 696 PHE B O 1
ATOM 10952 N N . GLN B 1 672 ? -34.168 21.271 54.096 1.00 37.62 697 GLN B N 1
ATOM 10953 C CA . GLN B 1 672 ? -35.195 22.060 54.758 1.00 36.84 697 GLN B CA 1
ATOM 10954 C C . GLN B 1 672 ? -34.955 23.533 54.439 1.00 35.21 697 GLN B C 1
ATOM 10955 O O . GLN B 1 672 ? -34.055 24.150 55.016 1.00 35.07 697 GLN B O 1
ATOM 10961 N N . SER B 1 673 ? -35.760 24.092 53.530 1.00 32.62 698 SER B N 1
ATOM 10962 C CA . SER B 1 673 ? -35.603 25.488 53.087 1.00 31.16 698 SER B CA 1
ATOM 10963 C C . SER B 1 673 ? -36.392 26.507 53.924 1.00 31.02 698 SER B C 1
ATOM 10964 O O . SER B 1 673 ? -37.623 26.415 54.046 1.00 29.91 698 SER B O 1
ATOM 10967 N N . LYS B 1 674 ? -35.676 27.497 54.465 1.00 30.32 699 LYS B N 1
ATOM 10968 C CA . LYS B 1 674 ? -36.310 28.662 55.082 1.00 30.96 699 LYS B CA 1
ATOM 10969 C C . LYS B 1 674 ? -36.807 29.687 54.050 1.00 29.44 699 LYS B C 1
ATOM 10970 O O . LYS B 1 674 ? -37.476 30.653 54.413 1.00 29.46 699 LYS B O 1
ATOM 10976 N N . TYR B 1 675 ? -36.500 29.476 52.772 1.00 27.13 700 TYR B N 1
ATOM 10977 C CA . TYR B 1 675 ? -36.797 30.465 51.743 1.00 25.84 700 TYR B CA 1
ATOM 10978 C C . TYR B 1 675 ? -38.186 30.286 51.128 1.00 25.48 700 TYR B C 1
ATOM 10979 O O . TYR B 1 675 ? -38.562 31.064 50.263 1.00 25.05 700 TYR B O 1
ATOM 10988 N N . ARG B 1 676 ? -38.942 29.276 51.577 1.00 24.94 701 ARG B N 1
ATOM 10989 C CA . ARG B 1 676 ? -40.304 29.036 51.102 1.00 24.27 701 ARG B CA 1
ATOM 10990 C C . ARG B 1 676 ? -41.243 28.748 52.276 1.00 24.96 701 ARG B C 1
ATOM 10991 O O . ARG B 1 676 ? -40.889 28.020 53.202 1.00 24.14 701 ARG B O 1
ATOM 10999 N N . LEU B 1 677 ? -42.439 29.332 52.226 1.00 25.39 702 LEU B N 1
ATOM 11000 C CA . LEU B 1 677 ? -43.511 29.004 53.158 1.00 25.24 702 LEU B CA 1
ATOM 11001 C C . LEU B 1 677 ? -44.426 28.034 52.435 1.00 24.74 702 LEU B C 1
ATOM 11002 O O . LEU B 1 677 ? -44.677 28.218 51.248 1.00 24.75 702 LEU B O 1
ATOM 11007 N N . SER B 1 678 ? -44.907 26.999 53.132 1.00 24.92 703 SER B N 1
ATOM 11008 C CA . SER B 1 678 ? -45.703 25.939 52.492 1.00 24.71 703 SER B CA 1
ATOM 11009 C C . SER B 1 678 ? -46.889 25.464 53.320 1.00 24.56 703 SER B C 1
ATOM 11010 O O . SER B 1 678 ? -46.821 25.381 54.529 1.00 23.42 703 SER B O 1
ATOM 11013 N N . TRP B 1 679 ? -47.969 25.142 52.618 1.00 26.26 704 TRP B N 1
ATOM 11014 C CA . TRP B 1 679 ? -49.153 24.504 53.167 1.00 26.71 704 TRP B CA 1
ATOM 11015 C C . TRP B 1 679 ? -49.535 23.364 52.235 1.00 27.73 704 TRP B C 1
ATOM 11016 O O . TR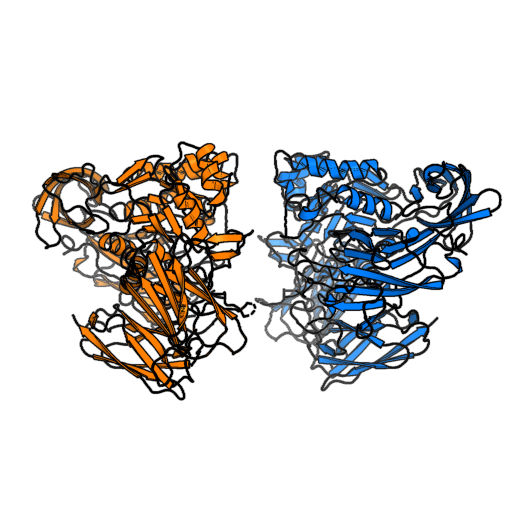P B 1 679 ? -49.235 23.416 51.043 1.00 27.69 704 TRP B O 1
ATOM 11027 N N . ASP B 1 680 ? -50.209 22.356 52.780 1.00 30.50 705 ASP B N 1
ATOM 11028 C CA . ASP B 1 680 ? -50.912 21.352 51.988 1.00 33.18 705 ASP B CA 1
ATOM 11029 C C . ASP B 1 680 ? -52.402 21.612 52.156 1.00 32.53 705 ASP B C 1
ATOM 11030 O O . ASP B 1 680 ? -52.928 21.522 53.270 1.00 31.68 705 ASP B O 1
ATOM 11035 N N . VAL B 1 681 ? -53.062 21.932 51.044 1.00 31.65 706 VAL B N 1
ATOM 11036 C CA . VAL B 1 681 ? -54.451 22.385 51.038 1.00 32.48 706 VAL B CA 1
ATOM 11037 C C . VAL B 1 681 ? -55.320 21.394 50.257 1.00 32.34 706 VAL B C 1
ATOM 11038 O O . VAL B 1 681 ? -55.078 21.183 49.068 1.00 30.48 706 VAL B O 1
ATOM 11042 N N . PRO B 1 682 ? -56.326 20.772 50.916 1.00 34.62 707 PRO B N 1
ATOM 11043 C CA . PRO B 1 682 ? -57.313 19.983 50.142 1.00 34.81 707 PRO B CA 1
ATOM 11044 C C . PRO B 1 682 ? -58.149 20.896 49.236 1.00 33.51 707 PRO B C 1
ATOM 11045 O O . PRO B 1 682 ? -58.724 21.877 49.726 1.00 33.15 707 PRO B O 1
ATOM 11049 N N . PHE B 1 683 ? -58.198 20.589 47.938 1.00 33.25 708 PHE B N 1
ATOM 11050 C CA . PHE B 1 683 ? -58.827 21.494 46.973 1.00 34.97 708 PHE B CA 1
ATOM 11051 C C . PHE B 1 683 ? -60.346 21.658 47.129 1.00 35.84 708 PHE B C 1
ATOM 11052 O O . PHE B 1 683 ? -61.090 20.684 47.086 1.00 36.13 708 PHE B O 1
ATOM 11060 N N . GLU B 1 684 ? -60.768 22.909 47.323 1.00 38.44 709 GLU B N 1
ATOM 11061 C CA . GLU B 1 684 ? -62.145 23.366 47.076 1.00 38.97 709 GLU B CA 1
ATOM 11062 C C . GLU B 1 684 ? -62.043 24.550 46.117 1.00 36.50 709 GLU B C 1
ATOM 11063 O O . GLU B 1 684 ? -61.201 25.423 46.328 1.00 35.11 709 GLU B O 1
ATOM 11069 N N . PRO B 1 685 ? -62.899 24.604 45.076 1.00 34.94 710 PRO B N 1
ATOM 11070 C CA . PRO B 1 685 ? -62.837 25.756 44.174 1.00 33.91 710 PRO B CA 1
ATOM 11071 C C . PRO B 1 685 ? -63.228 27.041 44.883 1.00 32.99 710 PRO B C 1
ATOM 11072 O O . PRO B 1 685 ? -63.936 26.994 45.886 1.00 31.68 710 PRO B O 1
ATOM 11076 N N . GLY B 1 686 ? -62.753 28.173 44.372 1.00 32.98 711 GLY B N 1
ATOM 11077 C CA . GLY B 1 686 ? -63.050 29.476 44.962 1.00 34.36 711 GLY B CA 1
ATOM 11078 C C . GLY B 1 686 ? -61.817 30.346 44.967 1.00 36.40 711 GLY B C 1
ATOM 11079 O O . GLY B 1 686 ? -61.098 30.386 43.971 1.00 37.43 711 GLY B O 1
ATOM 11080 N N . GLU B 1 687 ? -61.558 31.027 46.085 1.00 37.62 712 GLU B N 1
ATOM 11081 C CA . GLU B 1 687 ? -60.445 31.961 46.164 1.00 38.94 712 GLU B CA 1
ATOM 11082 C C . GLU B 1 687 ? -59.417 31.584 47.249 1.00 38.27 712 GLU B C 1
ATOM 11083 O O . GLU B 1 687 ? -59.770 31.227 48.376 1.00 37.68 712 GLU B O 1
ATOM 11089 N N . LEU B 1 688 ? -58.142 31.667 46.871 1.00 36.67 713 LEU B N 1
ATOM 11090 C CA . LEU B 1 688 ? -57.022 31.407 47.762 1.00 35.69 713 LEU B CA 1
ATOM 11091 C C . LEU B 1 688 ? -56.237 32.708 47.933 1.00 34.53 713 LEU B C 1
ATOM 11092 O O . LEU B 1 688 ? -55.685 33.233 46.963 1.00 34.43 713 LEU B O 1
ATOM 11097 N N . THR B 1 689 ? -56.217 33.224 49.163 1.00 32.62 714 THR B N 1
ATOM 11098 C CA . THR B 1 689 ? -55.655 34.523 49.483 1.00 32.00 714 THR B CA 1
ATOM 11099 C C . THR B 1 689 ? -54.524 34.341 50.493 1.00 33.46 714 THR B C 1
ATOM 11100 O O . THR B 1 689 ? -54.690 33.643 51.499 1.00 34.59 714 THR B O 1
ATOM 11104 N N . VAL B 1 690 ? -53.387 34.984 50.228 1.00 32.69 715 VAL B N 1
ATOM 11105 C CA . VAL B 1 690 ? -52.254 35.004 51.160 1.00 31.89 715 VAL B CA 1
ATOM 11106 C C . VAL B 1 690 ? -52.089 36.435 51.679 1.00 31.80 715 VAL B C 1
ATOM 11107 O O . VAL B 1 690 ? -52.188 37.382 50.907 1.00 31.82 715 VAL B O 1
ATOM 11111 N N . LYS B 1 691 ? -51.862 36.594 52.978 1.00 32.09 716 LYS B N 1
ATOM 11112 C CA . LYS B 1 691 ? -51.589 37.915 53.553 1.00 33.93 716 LYS B CA 1
ATOM 11113 C C . LYS B 1 691 ? -50.228 37.859 54.201 1.00 33.32 716 LYS B C 1
ATOM 11114 O O . LYS B 1 691 ? -49.985 36.999 55.041 1.00 33.56 716 LYS B O 1
ATOM 11120 N N . ALA B 1 692 ? -49.347 38.768 53.801 1.00 32.90 717 ALA B N 1
ATOM 11121 C CA . ALA B 1 692 ? -47.993 38.830 54.330 1.00 33.57 717 ALA B CA 1
ATOM 11122 C C . ALA B 1 692 ? -47.902 39.945 55.354 1.00 33.81 717 ALA B C 1
ATOM 11123 O O . ALA B 1 692 ? -48.353 41.062 55.089 1.00 34.52 717 ALA B O 1
ATOM 11125 N N . TYR B 1 693 ? -47.314 39.649 56.513 1.00 35.18 718 TYR B N 1
ATOM 11126 C CA . TYR B 1 693 ? -47.235 40.610 57.624 1.00 36.60 718 TYR B CA 1
ATOM 11127 C C . TYR B 1 693 ? -45.808 40.809 58.101 1.00 36.50 718 TYR B C 1
ATOM 11128 O O . TYR B 1 693 ? -45.006 39.879 58.064 1.00 35.41 718 TYR B O 1
ATOM 11137 N N . ASN B 1 694 ? -45.516 42.012 58.599 1.00 38.23 719 ASN B N 1
ATOM 11138 C CA . ASN B 1 694 ? -44.281 42.262 59.353 1.00 39.71 719 ASN B CA 1
ATOM 11139 C C . ASN B 1 694 ? -44.387 41.651 60.767 1.00 41.27 719 ASN B C 1
ATOM 11140 O O . ASN B 1 694 ? -45.396 41.016 61.104 1.00 40.25 719 ASN B O 1
ATOM 11145 N N . ASN B 1 695 ? -43.351 41.834 61.585 1.00 42.59 720 ASN B N 1
ATOM 11146 C CA . ASN B 1 695 ? -43.296 41.199 62.910 1.00 43.72 720 ASN B CA 1
ATOM 11147 C C . ASN B 1 695 ? -44.216 41.803 63.982 1.00 44.43 720 ASN B C 1
ATOM 11148 O O . ASN B 1 695 ? -44.310 41.251 65.077 1.00 45.77 720 ASN B O 1
ATOM 11153 N N . LEU B 1 696 ? -44.863 42.932 63.684 1.00 44.42 721 LEU B N 1
ATOM 11154 C CA . LEU B 1 696 ? -45.877 43.519 64.570 1.00 45.40 721 LEU B CA 1
ATOM 11155 C C . LEU B 1 696 ? -47.319 43.166 64.172 1.00 44.67 721 LEU B C 1
ATOM 11156 O O . LEU B 1 696 ? -48.261 43.790 64.666 1.00 45.56 721 LEU B O 1
ATOM 11161 N N . GLY B 1 697 ? -47.499 42.179 63.293 1.00 43.87 722 GLY B N 1
ATOM 11162 C CA . GLY B 1 697 ? -48.828 41.802 62.800 1.00 43.73 722 GLY B CA 1
ATOM 11163 C C . GLY B 1 697 ? -49.485 42.736 61.784 1.00 43.43 722 GLY B C 1
ATOM 11164 O O . GLY B 1 697 ? -50.642 42.519 61.424 1.00 42.96 722 GLY B O 1
ATOM 11165 N N . GLU B 1 698 ? -48.756 43.746 61.296 1.00 43.82 723 GLU B N 1
ATOM 11166 C CA . GLU B 1 698 ? -49.307 44.763 60.379 1.00 44.39 723 GLU B CA 1
ATOM 11167 C C . GLU B 1 698 ? -49.207 44.279 58.937 1.00 41.60 723 GLU B C 1
ATOM 11168 O O . GLU B 1 698 ? -48.190 43.724 58.552 1.00 41.53 723 GLU B O 1
ATOM 11174 N N . LEU B 1 699 ? -50.256 44.504 58.149 1.00 40.69 724 LEU B N 1
ATOM 11175 C CA . LEU B 1 699 ? -50.359 43.965 56.788 1.00 39.45 724 LEU B CA 1
ATOM 11176 C C . LEU B 1 699 ? -49.425 44.719 55.837 1.00 39.33 724 LEU B C 1
ATOM 11177 O O . LEU B 1 699 ? -49.460 45.951 55.776 1.00 38.80 724 LEU B O 1
ATOM 11182 N N . LYS B 1 700 ? -48.587 43.974 55.115 1.00 38.56 725 LYS B N 1
ATOM 11183 C CA . LYS B 1 700 ? -47.596 44.553 54.190 1.00 38.55 725 LYS B CA 1
ATOM 11184 C C . LYS B 1 700 ? -47.839 44.233 52.709 1.00 35.95 725 LYS B C 1
ATOM 11185 O O . LYS B 1 700 ? -47.472 45.025 51.839 1.00 35.56 725 LYS B O 1
ATOM 11191 N N . ALA B 1 701 ? -48.435 43.077 52.426 1.00 34.26 726 ALA B N 1
ATOM 11192 C CA . ALA B 1 701 ? -48.759 42.687 51.057 1.00 34.10 726 ALA B CA 1
ATOM 11193 C C . ALA B 1 701 ? -49.743 41.531 51.050 1.00 33.85 726 ALA B C 1
ATOM 11194 O O . ALA B 1 701 ? -49.882 40.817 52.050 1.00 33.01 726 ALA B O 1
ATOM 11196 N N . GLU B 1 702 ? -50.425 41.357 49.920 1.00 34.94 727 GLU B N 1
ATOM 11197 C CA . GLU B 1 702 ? -51.361 40.249 49.738 1.00 36.37 727 GLU B CA 1
ATOM 11198 C C . GLU B 1 702 ? -51.678 40.010 48.281 1.00 35.79 727 GLU B C 1
ATOM 11199 O O . GLU B 1 702 ? -51.666 40.936 47.480 1.00 34.68 727 GLU B O 1
ATOM 11205 N N . LYS B 1 703 ? -51.961 38.751 47.960 1.00 36.52 728 LYS B N 1
ATOM 11206 C CA . LYS B 1 703 ? -52.411 38.344 46.641 1.00 36.96 728 LYS B CA 1
ATOM 11207 C C . LYS B 1 703 ? -53.581 37.398 46.798 1.00 35.84 728 LYS B C 1
ATOM 11208 O O . LYS B 1 703 ? -53.727 36.721 47.826 1.00 36.13 728 LYS B O 1
ATOM 11214 N N . THR B 1 704 ? -54.411 37.361 45.764 1.00 33.60 729 THR B N 1
ATOM 11215 C CA . THR B 1 704 ? -55.510 36.427 45.679 1.00 32.51 729 THR B CA 1
ATOM 11216 C C . THR B 1 704 ? -55.467 35.791 44.299 1.00 32.34 729 THR B C 1
ATOM 11217 O O . THR B 1 704 ? -55.314 36.475 43.292 1.00 32.44 729 THR B O 1
ATOM 11221 N N . ILE B 1 705 ? -55.585 34.474 44.266 1.00 32.50 730 ILE B N 1
ATOM 11222 C CA . ILE B 1 705 ? -55.845 33.771 43.022 1.00 34.13 730 ILE B CA 1
ATOM 11223 C C . ILE B 1 705 ? -57.176 33.083 43.194 1.00 33.54 730 ILE B C 1
ATOM 11224 O O . ILE B 1 705 ? -57.665 32.928 44.316 1.00 33.05 730 ILE B O 1
ATOM 11229 N N . ARG B 1 706 ? -57.775 32.683 42.089 1.00 33.36 731 ARG B N 1
ATOM 11230 C CA . ARG B 1 706 ? -59.016 31.950 42.184 1.00 35.20 731 ARG B CA 1
ATOM 11231 C C . ARG B 1 706 ? -59.273 31.049 41.004 1.00 32.99 731 ARG B C 1
ATOM 11232 O O . ARG B 1 706 ? -58.654 31.183 39.957 1.00 31.69 731 ARG B O 1
ATOM 11240 N N . THR B 1 707 ? -60.165 30.090 41.225 1.00 31.46 732 THR B N 1
ATOM 11241 C CA . THR B 1 707 ? -60.538 29.140 40.198 1.00 30.69 732 THR B CA 1
ATOM 11242 C C . THR B 1 707 ? -61.157 29.898 39.048 1.00 30.20 732 THR B C 1
ATOM 11243 O O . THR B 1 707 ? -62.041 30.719 39.255 1.00 31.69 732 THR B O 1
ATOM 11247 N N . ALA B 1 708 ? -60.647 29.659 37.850 1.00 29.99 733 ALA B N 1
ATOM 11248 C CA . ALA B 1 708 ? -61.131 30.338 36.668 1.00 30.65 733 ALA B CA 1
ATOM 11249 C C . ALA B 1 708 ? -62.123 29.453 35.926 1.00 30.70 733 ALA B C 1
ATOM 11250 O O . ALA B 1 708 ? -61.983 28.221 35.914 1.00 29.97 733 ALA B O 1
ATOM 11252 N N . GLY B 1 709 ? -63.120 30.093 35.311 1.00 30.26 734 GLY B N 1
ATOM 11253 C CA . GLY B 1 709 ? -64.045 29.419 34.409 1.00 30.69 734 GLY B CA 1
ATOM 11254 C C . GLY B 1 709 ? -63.491 29.235 33.000 1.00 31.19 734 GLY B C 1
ATOM 11255 O O . GLY B 1 709 ? -62.272 29.314 32.777 1.00 30.27 734 GLY B O 1
ATOM 11256 N N . LYS B 1 710 ? -64.409 28.985 32.058 1.00 30.95 735 LYS B N 1
ATOM 11257 C CA . LYS B 1 710 ? -64.090 28.809 30.641 1.00 29.96 735 LYS B CA 1
ATOM 11258 C C . LYS B 1 710 ? -63.520 30.116 30.072 1.00 30.04 735 LYS B C 1
ATOM 11259 O O . LYS B 1 710 ? -63.945 31.204 30.480 1.00 29.89 735 LYS B O 1
ATOM 11261 N N . PRO B 1 711 ? -62.530 30.013 29.158 1.00 29.36 736 PRO B N 1
ATOM 11262 C CA . PRO B 1 711 ? -62.024 31.165 28.410 1.00 30.16 736 PRO B CA 1
ATOM 11263 C C . PRO B 1 711 ? -63.127 32.004 27.733 1.00 30.81 736 PRO B C 1
ATOM 11264 O O . PRO B 1 711 ? -63.925 31.466 26.965 1.00 30.56 736 PRO B O 1
ATOM 11268 N N . ALA B 1 712 ? -63.142 33.305 28.025 1.00 31.26 737 ALA B N 1
ATOM 11269 C CA . ALA B 1 712 ? -64.193 34.229 27.579 1.00 32.03 737 ALA B CA 1
ATOM 11270 C C . ALA B 1 712 ? -63.710 35.514 26.875 1.00 33.11 737 ALA B C 1
ATOM 11271 O O . ALA B 1 712 ? -64.425 36.062 26.027 1.00 32.52 737 ALA B O 1
ATOM 11273 N N . GLN B 1 713 ? -62.535 36.017 27.248 1.00 33.29 738 GLN B N 1
ATOM 11274 C CA . GLN B 1 713 ? -62.062 37.300 26.748 1.00 33.67 738 GLN B CA 1
ATOM 11275 C C . GLN B 1 713 ? -60.540 37.351 26.694 1.00 33.43 738 GLN B C 1
ATOM 11276 O O . GLN B 1 713 ? -59.843 36.606 27.406 1.00 32.11 738 GLN B O 1
ATOM 11282 N N . ILE B 1 714 ? -60.048 38.245 25.843 1.00 31.74 739 ILE B N 1
ATOM 11283 C CA . ILE B 1 714 ? -58.635 38.536 25.723 1.00 31.28 739 ILE B CA 1
ATOM 11284 C C . ILE B 1 714 ? -58.384 39.872 26.404 1.00 31.87 739 ILE B C 1
ATOM 11285 O O . ILE B 1 714 ? -59.143 40.819 26.196 1.00 31.35 739 ILE B O 1
ATOM 11290 N N . LYS B 1 715 ? -57.335 39.944 27.222 1.00 32.30 740 LYS B N 1
ATOM 11291 C CA . LYS B 1 715 ? -56.854 41.222 27.738 1.00 33.52 740 LYS B CA 1
ATOM 11292 C C . LYS B 1 715 ? -55.490 41.527 27.128 1.00 32.06 740 LYS B C 1
ATOM 11293 O O . LYS B 1 715 ? -54.689 40.621 26.894 1.00 33.63 740 LYS B O 1
ATOM 11299 N N . LEU B 1 716 ? -55.247 42.806 26.866 1.00 30.34 741 LEU B N 1
ATOM 11300 C CA . LEU B 1 716 ? -53.980 43.287 26.325 1.00 29.11 741 LEU B CA 1
ATOM 11301 C C . LEU B 1 716 ? -53.412 44.358 27.257 1.00 28.81 741 LEU B C 1
ATOM 11302 O O . LEU B 1 716 ? -54.110 45.324 27.595 1.00 26.50 741 LEU B O 1
ATOM 11307 N N . ILE B 1 717 ? -52.153 44.177 27.667 1.00 28.44 742 ILE B N 1
ATOM 11308 C CA . ILE B 1 717 ? -51.485 45.099 28.583 1.00 29.46 742 ILE B CA 1
ATOM 11309 C C . ILE B 1 717 ? -50.135 45.500 27.977 1.00 29.96 742 ILE B C 1
ATOM 11310 O O . ILE B 1 717 ? -49.131 44.781 28.117 1.00 29.86 742 ILE B O 1
ATOM 11315 N N . PRO B 1 718 ? -50.112 46.639 27.272 1.00 29.28 743 PRO B N 1
ATOM 11316 C CA . PRO B 1 718 ? -48.831 47.167 26.798 1.00 29.25 743 PRO B CA 1
ATOM 11317 C C . PRO B 1 718 ? -47.945 47.578 27.972 1.00 27.76 743 PRO B C 1
ATOM 11318 O O . PRO B 1 718 ? -48.438 48.170 28.934 1.00 26.82 743 PRO B O 1
ATOM 11322 N N . ASP B 1 719 ? -46.665 47.225 27.910 1.00 27.80 744 ASP B N 1
ATOM 11323 C CA . ASP B 1 719 ? -45.697 47.686 28.917 1.00 28.04 744 ASP B CA 1
ATOM 11324 C C . ASP B 1 719 ? -45.496 49.202 28.820 1.00 28.42 744 ASP B C 1
ATOM 11325 O O . ASP B 1 719 ? -45.316 49.872 29.834 1.00 27.37 744 ASP B O 1
ATOM 11330 N N . ARG B 1 720 ? -45.528 49.716 27.590 1.00 29.25 745 ARG B N 1
ATOM 11331 C CA . ARG B 1 720 ? -45.434 51.149 27.321 1.00 30.90 745 ARG B CA 1
ATOM 11332 C C . ARG B 1 720 ? -46.469 51.537 26.258 1.00 31.14 745 ARG B C 1
ATOM 11333 O O . ARG B 1 720 ? -46.489 50.967 25.158 1.00 29.11 745 ARG B O 1
ATOM 11341 N N . LYS B 1 721 ? -47.343 52.478 26.616 1.00 33.39 746 LYS B N 1
ATOM 11342 C CA . LYS B 1 721 ? -48.383 52.977 25.703 1.00 35.99 746 LYS B CA 1
ATOM 11343 C C . LYS B 1 721 ? -47.860 54.059 24.762 1.00 34.08 746 LYS B C 1
ATOM 11344 O O . LYS B 1 721 ? -48.507 54.345 23.757 1.00 35.10 746 LYS B O 1
ATOM 11350 N N . VAL B 1 722 ? -46.713 54.659 25.096 1.00 31.96 747 VAL B N 1
ATOM 11351 C CA . VAL B 1 722 ? -46.066 55.683 24.270 1.00 31.12 747 VAL B CA 1
ATOM 11352 C C . VAL B 1 722 ? -44.649 55.231 23.883 1.00 29.68 747 VAL B C 1
ATOM 11353 O O . VAL B 1 722 ? -43.840 54.934 24.749 1.00 29.24 747 VAL B O 1
ATOM 11357 N N . ILE B 1 723 ? -44.363 55.174 22.583 1.00 30.19 748 ILE B N 1
ATOM 11358 C CA . ILE B 1 723 ? -43.035 54.800 22.069 1.00 30.92 748 ILE B CA 1
ATOM 11359 C C . ILE B 1 723 ? -42.539 55.828 21.049 1.00 30.67 748 ILE B C 1
ATOM 11360 O O . ILE B 1 723 ? -43.278 56.725 20.651 1.00 28.46 748 ILE B O 1
ATOM 11365 N N . THR B 1 724 ? -41.284 55.659 20.630 1.00 31.04 749 THR B N 1
ATOM 11366 C CA . THR B 1 724 ? -40.570 56.589 19.746 1.00 30.05 749 THR B CA 1
ATOM 11367 C C . THR B 1 724 ? -40.647 56.161 18.265 1.00 28.86 749 THR B C 1
ATOM 11368 O O . THR B 1 724 ? -40.597 54.979 17.941 1.00 26.59 749 THR B O 1
ATOM 11372 N N . ALA B 1 725 ? -40.741 57.155 17.381 1.00 30.48 750 ALA B N 1
ATOM 11373 C CA . ALA B 1 725 ? -40.862 56.964 15.920 1.00 30.70 750 ALA B CA 1
ATOM 11374 C C . ALA B 1 725 ? -39.507 56.853 15.183 1.00 30.19 750 ALA B C 1
ATOM 11375 O O . ALA B 1 725 ? -39.208 57.637 14.274 1.00 31.27 750 ALA B O 1
ATOM 11377 N N . ASP B 1 726 ? -38.714 55.852 15.546 1.00 29.37 751 ASP B N 1
ATOM 11378 C CA . ASP B 1 726 ? -37.374 55.672 14.974 1.00 29.05 751 ASP B CA 1
ATOM 11379 C C . ASP B 1 726 ? -37.249 54.433 14.084 1.00 29.01 751 ASP B C 1
ATOM 11380 O O . ASP B 1 726 ? -36.175 54.179 13.548 1.00 29.88 751 ASP B O 1
ATOM 11385 N N . GLY B 1 727 ? -38.333 53.666 13.924 1.00 29.74 752 GLY B N 1
ATOM 11386 C CA . GLY B 1 727 ? -38.295 52.395 13.188 1.00 28.55 752 GLY B CA 1
ATOM 11387 C C . GLY B 1 727 ? -37.768 51.203 13.975 1.00 28.34 752 GLY B C 1
ATOM 11388 O O . GLY B 1 727 ? -37.696 50.085 13.447 1.00 27.48 752 GLY B O 1
ATOM 11389 N N . LYS B 1 728 ? -37.424 51.433 15.244 1.00 28.80 753 LYS B N 1
ATOM 11390 C CA . LYS B 1 728 ? -36.739 50.438 16.092 1.00 27.97 753 LYS B CA 1
ATOM 11391 C C . LYS B 1 728 ? -37.449 50.163 17.429 1.00 25.52 753 LYS B C 1
ATOM 11392 O O . LYS B 1 728 ? -37.520 49.016 17.866 1.00 24.42 753 LYS B O 1
ATOM 11398 N N . ASP B 1 729 ? -37.961 51.218 18.061 1.00 23.73 754 ASP B N 1
ATOM 11399 C CA . ASP B 1 729 ? -38.557 51.161 19.383 1.00 23.54 754 ASP B CA 1
ATOM 11400 C C . ASP B 1 729 ? -39.780 50.267 19.406 1.00 24.06 754 ASP B C 1
ATOM 11401 O O . ASP B 1 729 ? -40.514 50.202 18.427 1.00 24.38 754 ASP B O 1
ATOM 11406 N N . LEU B 1 730 ? -39.992 49.596 20.538 1.00 24.04 755 LEU B N 1
ATOM 11407 C CA . LEU B 1 730 ? -40.966 48.507 20.649 1.00 23.59 755 LEU B CA 1
ATOM 11408 C C . LEU B 1 730 ? -41.975 48.717 21.778 1.00 23.36 755 LEU B C 1
ATOM 11409 O O . LEU B 1 730 ? -41.663 49.365 22.779 1.00 23.54 755 LEU B O 1
ATOM 11414 N N . SER B 1 731 ? -43.179 48.160 21.602 1.00 22.98 756 SER B N 1
ATOM 11415 C CA . SER B 1 731 ? -44.129 47.964 22.696 1.00 22.40 756 SER B CA 1
ATOM 11416 C C . SER B 1 731 ? -44.385 46.474 22.839 1.00 22.58 756 SER B C 1
ATOM 11417 O O . SER B 1 731 ? -44.679 45.787 21.853 1.00 21.92 756 SER B O 1
ATOM 11420 N N . TYR B 1 732 ? -44.243 45.983 24.069 1.00 22.90 757 TYR B N 1
ATOM 11421 C CA . TYR B 1 732 ? -44.418 44.576 24.393 1.00 22.82 757 TYR B CA 1
ATOM 11422 C C . TYR B 1 732 ? -45.792 44.481 25.042 1.00 23.66 757 TYR B C 1
ATOM 11423 O O . TYR B 1 732 ? -46.005 44.986 26.162 1.00 22.92 757 TYR B O 1
ATOM 11432 N N . ILE B 1 733 ? -46.722 43.848 24.333 1.00 24.29 758 ILE B N 1
ATOM 11433 C CA . ILE B 1 733 ? -48.112 43.773 24.756 1.00 25.43 758 ILE B CA 1
ATOM 11434 C C . ILE B 1 733 ? -48.379 42.362 25.262 1.00 25.73 758 ILE B C 1
ATOM 11435 O O . ILE B 1 733 ? -48.406 41.397 24.483 1.00 25.01 758 ILE B O 1
ATOM 11440 N N . THR B 1 734 ? -48.541 42.246 26.580 1.00 26.48 759 THR B N 1
ATOM 11441 C CA . THR B 1 734 ? -48.901 40.971 27.196 1.00 26.92 759 THR B CA 1
ATOM 11442 C C . THR B 1 734 ? -50.321 40.630 26.764 1.00 26.99 759 THR B C 1
ATOM 11443 O O . THR B 1 734 ? -51.180 41.511 26.734 1.00 26.98 759 THR B O 1
ATOM 11447 N N . VAL B 1 735 ? -50.542 39.359 26.431 1.00 26.97 760 VAL B N 1
ATOM 11448 C CA . VAL B 1 735 ? -51.846 38.852 26.000 1.00 27.30 760 VAL B CA 1
ATOM 11449 C C . VAL B 1 735 ? -52.328 37.801 27.010 1.00 27.23 760 VAL B C 1
ATOM 11450 O O . VAL B 1 735 ? -51.780 36.706 27.059 1.00 25.78 760 VAL B O 1
ATOM 11454 N N . ARG B 1 736 ? -53.341 38.147 27.808 1.00 28.39 761 ARG B N 1
ATOM 11455 C CA . ARG B 1 736 ? -53.952 37.231 28.797 1.00 29.36 761 ARG B CA 1
ATOM 11456 C C . ARG B 1 736 ? -55.265 36.614 28.276 1.00 29.73 761 ARG B C 1
ATOM 11457 O O . ARG B 1 736 ? -56.125 37.339 27.767 1.00 30.32 761 ARG B O 1
ATOM 11465 N N . ILE B 1 737 ? -55.410 35.292 28.393 1.00 28.62 762 ILE B N 1
ATOM 11466 C CA . ILE B 1 737 ? -56.703 34.618 28.191 1.00 28.35 762 ILE B CA 1
ATOM 11467 C C . ILE B 1 737 ? -57.464 34.527 29.526 1.00 28.04 762 ILE B C 1
ATOM 11468 O O . ILE B 1 737 ? -57.045 33.808 30.429 1.00 28.17 762 ILE B O 1
ATOM 11473 N N . GLU B 1 738 ? -58.587 35.236 29.629 1.00 28.71 763 GLU B N 1
ATOM 11474 C CA . GLU B 1 738 ? -59.351 35.353 30.874 1.00 30.77 763 GLU B CA 1
ATOM 11475 C C . GLU B 1 738 ? -60.755 34.750 30.780 1.00 31.85 763 GLU B C 1
ATOM 11476 O O . GLU B 1 738 ? -61.292 34.575 29.686 1.00 32.35 763 GLU B O 1
ATOM 11482 N N . ASP B 1 739 ? -61.337 34.440 31.940 1.00 31.84 764 ASP B N 1
ATOM 11483 C CA . ASP B 1 739 ? -62.755 34.063 32.031 1.00 31.52 764 ASP B CA 1
ATOM 11484 C C . ASP B 1 739 ? -63.613 35.339 32.080 1.00 32.84 764 ASP B C 1
ATOM 11485 O O . ASP B 1 739 ? -63.078 36.449 31.995 1.00 33.94 764 ASP B O 1
ATOM 11490 N N . ARG B 1 740 ? -64.929 35.190 32.205 1.00 33.43 765 ARG B N 1
ATOM 11491 C CA . ARG B 1 740 ? -65.832 36.353 32.241 1.00 34.30 765 ARG B CA 1
ATOM 11492 C C . ARG B 1 740 ? -65.631 37.281 33.441 1.00 33.36 765 ARG B C 1
ATOM 11493 O O . ARG B 1 740 ? -65.979 38.450 33.368 1.00 32.59 765 ARG B O 1
ATOM 11501 N N . ASP B 1 741 ? -65.098 36.745 34.541 1.00 33.84 766 ASP B N 1
ATOM 11502 C CA . ASP B 1 741 ? -64.766 37.540 35.737 1.00 34.03 766 ASP B CA 1
ATOM 11503 C C . ASP B 1 741 ? -63.350 38.164 35.729 1.00 32.63 766 ASP B C 1
ATOM 11504 O O . ASP B 1 741 ? -62.938 38.798 36.713 1.00 30.10 766 ASP B O 1
ATOM 11509 N N . GLY B 1 742 ? -62.608 37.989 34.637 1.00 31.62 767 GLY B N 1
ATOM 11510 C CA . GLY B 1 742 ? -61.274 38.567 34.519 1.00 32.18 767 GLY B CA 1
ATOM 11511 C C . GLY B 1 742 ? -60.114 37.774 35.107 1.00 31.44 767 GLY B C 1
ATOM 11512 O O . GLY B 1 742 ? -58.977 38.229 35.015 1.00 32.89 767 GLY B O 1
ATOM 11513 N N . ASN B 1 743 ? -60.374 36.596 35.679 1.00 30.09 768 ASN B N 1
ATOM 11514 C CA . ASN B 1 743 ? -59.303 35.743 36.225 1.00 29.10 768 ASN B CA 1
ATOM 11515 C C . ASN B 1 743 ? -58.604 35.044 35.086 1.00 28.48 768 ASN B C 1
ATOM 11516 O O . ASN B 1 743 ? -59.240 34.690 34.105 1.00 29.10 768 ASN B O 1
ATOM 11521 N N . LEU B 1 744 ? -57.303 34.827 35.238 1.00 28.87 769 LEU B N 1
ATOM 11522 C CA . LEU B 1 744 ? -56.489 34.200 34.201 1.00 28.84 769 LEU B CA 1
ATOM 11523 C C . LEU B 1 744 ? -56.830 32.719 34.126 1.00 28.79 769 LEU B C 1
ATOM 11524 O O . LEU B 1 744 ? -56.841 32.039 35.144 1.00 29.13 769 LEU B O 1
ATOM 11529 N N . CYS B 1 745 ? -57.112 32.234 32.920 1.00 28.98 770 CYS B N 1
ATOM 11530 C CA . CYS B 1 745 ? -57.316 30.814 32.687 1.00 30.33 770 CYS B CA 1
ATOM 11531 C C . CYS B 1 745 ? -55.926 30.179 32.660 1.00 30.79 770 CYS B C 1
ATOM 11532 O O . CYS B 1 745 ? -55.214 30.286 31.667 1.00 31.07 770 CYS B O 1
ATOM 11535 N N . PRO B 1 746 ? -55.531 29.508 33.754 1.00 33.00 771 PRO B N 1
ATOM 11536 C CA . PRO B 1 746 ? -54.103 29.236 33.955 1.00 33.07 771 PRO B CA 1
ATOM 11537 C C . PRO B 1 746 ? -53.460 28.192 33.024 1.00 33.68 771 PRO B C 1
ATOM 11538 O O . PRO B 1 746 ? -52.232 28.086 33.022 1.00 32.22 771 PRO B O 1
ATOM 11542 N N . GLU B 1 747 ? -54.261 27.437 32.266 1.00 33.82 772 GLU B N 1
ATOM 11543 C CA . GLU B 1 747 ? -53.742 26.432 31.332 1.00 35.42 772 GLU B CA 1
ATOM 11544 C C . GLU B 1 747 ? -54.183 26.659 29.881 1.00 33.79 772 GLU B C 1
ATOM 11545 O O . GLU B 1 747 ? -54.050 25.762 29.049 1.00 35.21 772 GLU B O 1
ATOM 11551 N N . ALA B 1 748 ? -54.694 27.845 29.569 1.00 32.06 773 ALA B N 1
ATOM 11552 C CA . ALA B 1 748 ? -55.290 28.099 28.256 1.00 31.73 773 ALA B CA 1
ATOM 11553 C C . ALA B 1 748 ? -54.227 28.173 27.165 1.00 31.13 773 ALA B C 1
ATOM 11554 O O . ALA B 1 748 ? -53.121 28.659 27.405 1.00 30.89 773 ALA B O 1
ATOM 11556 N N . ASP B 1 749 ? -54.574 27.684 25.975 1.00 32.95 774 ASP B N 1
ATOM 11557 C CA . ASP B 1 749 ? -53.651 27.614 24.825 1.00 33.84 774 ASP B CA 1
ATOM 11558 C C . ASP B 1 749 ? -54.294 28.107 23.520 1.00 32.37 774 ASP B C 1
ATOM 11559 O O . ASP B 1 749 ? -53.932 27.675 22.426 1.00 31.52 774 ASP B O 1
ATOM 11564 N N . ASN B 1 750 ? -55.220 29.050 23.653 1.00 33.50 775 ASN B N 1
ATOM 11565 C CA . ASN B 1 750 ? -56.073 29.488 22.548 1.00 33.46 775 ASN B CA 1
ATOM 11566 C C . ASN B 1 750 ? -55.253 30.248 21.513 1.00 33.77 775 ASN B C 1
ATOM 11567 O O . ASN B 1 750 ? -54.523 31.177 21.862 1.00 32.64 775 ASN B O 1
ATOM 11572 N N . LEU B 1 751 ? -55.377 29.848 20.248 1.00 35.10 776 LEU B N 1
ATOM 11573 C CA . LEU B 1 751 ? -54.756 30.566 19.132 1.00 35.51 776 LEU B CA 1
ATOM 11574 C C . LEU B 1 751 ? -55.310 31.990 19.044 1.00 35.13 776 LEU B C 1
ATOM 11575 O O . LEU B 1 751 ? -56.504 32.177 18.797 1.00 36.50 776 LEU B O 1
ATOM 11580 N N . VAL B 1 752 ? -54.448 32.978 19.289 1.00 33.84 777 VAL B N 1
ATOM 11581 C CA . VAL B 1 752 ? -54.818 34.389 19.205 1.00 33.55 777 VAL B CA 1
ATOM 11582 C C . VAL B 1 752 ? -54.219 34.965 17.935 1.00 34.76 777 VAL B C 1
ATOM 11583 O O . VAL B 1 752 ? -53.079 34.651 17.596 1.00 37.72 777 VAL B O 1
ATOM 11587 N N . GLU B 1 753 ? -54.988 35.798 17.236 1.00 36.02 778 GLU B N 1
ATOM 11588 C CA . GLU B 1 753 ? -54.551 36.406 15.974 1.00 36.24 778 GLU B CA 1
ATOM 11589 C C . GLU B 1 753 ? -54.497 37.910 16.119 1.00 34.15 778 GLU B C 1
ATOM 11590 O O . GLU B 1 753 ? -55.290 38.497 16.860 1.00 31.06 778 GLU B O 1
ATOM 11596 N N . PHE B 1 754 ? -53.555 38.523 15.399 1.00 32.86 779 PHE B N 1
ATOM 11597 C CA . PHE B 1 754 ? -53.212 39.921 15.607 1.00 33.09 779 PHE B CA 1
ATOM 11598 C C . PHE B 1 754 ? -53.249 40.724 14.318 1.00 32.88 779 PHE B C 1
ATOM 11599 O O . PHE B 1 754 ? -52.849 40.252 13.254 1.00 34.22 779 PHE B O 1
ATOM 11607 N N . SER B 1 755 ? -53.729 41.953 14.449 1.00 33.89 780 SER B N 1
ATOM 11608 C CA . SER B 1 755 ? -53.774 42.911 13.367 1.00 34.59 780 SER B CA 1
ATOM 11609 C C . SER B 1 755 ? -53.225 44.237 13.903 1.00 34.07 780 SER B C 1
ATOM 11610 O O . SER B 1 755 ? -53.584 44.673 14.995 1.00 33.48 780 SER B O 1
ATOM 11613 N N . VAL B 1 756 ? -52.324 44.851 13.146 1.00 35.39 781 VAL B N 1
ATOM 11614 C CA . VAL B 1 756 ? -51.736 46.124 13.532 1.00 36.28 781 VAL B CA 1
ATOM 11615 C C . VAL B 1 756 ? -51.879 47.082 12.373 1.00 37.09 781 VAL B C 1
ATOM 11616 O O . VAL B 1 756 ? -51.420 46.785 11.269 1.00 35.93 781 VAL B O 1
ATOM 11620 N N . GLU B 1 757 ? -52.517 48.222 12.643 1.00 39.69 782 GLU B N 1
ATOM 11621 C CA . GLU B 1 757 ? -52.808 49.237 11.640 1.00 42.72 782 GLU B CA 1
ATOM 11622 C C . GLU B 1 757 ? -52.454 50.622 12.175 1.00 41.22 782 GLU B C 1
ATOM 11623 O O . GLU B 1 757 ? -52.398 50.834 13.392 1.00 39.09 782 GLU B O 1
ATOM 11629 N N . GLY B 1 758 ? -52.215 51.555 11.253 1.00 40.18 783 GLY B N 1
ATOM 11630 C CA . GLY B 1 758 ? -51.890 52.939 11.595 1.00 39.12 783 GLY B CA 1
ATOM 11631 C C . GLY B 1 758 ? -50.394 53.155 11.741 1.00 38.24 783 GLY B C 1
ATOM 11632 O O . GLY B 1 758 ? -49.610 52.608 10.964 1.00 38.34 783 GLY B O 1
ATOM 11633 N N . ALA B 1 759 ? -49.999 53.931 12.753 1.00 35.97 784 ALA B N 1
ATOM 11634 C CA . ALA B 1 759 ? -48.625 54.419 12.882 1.00 35.55 784 ALA B CA 1
ATOM 11635 C C . ALA B 1 759 ? -47.667 53.380 13.487 1.00 35.87 784 ALA B C 1
ATOM 11636 O O . ALA B 1 759 ? -47.182 53.550 14.601 1.00 37.73 784 ALA B O 1
ATOM 11638 N N . GLY B 1 760 ? -47.372 52.325 12.732 1.00 35.25 785 GLY B N 1
ATOM 11639 C CA . GLY B 1 760 ? -46.508 51.241 13.203 1.00 34.68 785 GLY B CA 1
ATOM 11640 C C . GLY B 1 760 ? -46.867 49.918 12.565 1.00 34.03 785 GLY B C 1
ATOM 11641 O O . GLY B 1 760 ? -47.731 49.856 11.696 1.00 36.56 785 GLY B O 1
ATOM 11642 N N . HIS B 1 761 ? -46.203 48.855 12.993 1.00 32.54 786 HIS B N 1
ATOM 11643 C CA . HIS B 1 761 ? -46.426 47.541 12.406 1.00 33.13 786 HIS B CA 1
ATOM 11644 C C . HIS B 1 761 ? -46.194 46.403 13.401 1.00 32.77 786 HIS B C 1
ATOM 11645 O O . HIS B 1 761 ? -45.539 46.573 14.441 1.00 33.03 786 HIS B O 1
ATOM 11652 N N . PHE B 1 762 ? -46.760 45.248 13.064 1.00 31.33 787 PHE B N 1
ATOM 11653 C CA . PHE B 1 762 ? -46.444 43.998 13.729 1.00 30.96 787 PHE B CA 1
ATOM 11654 C C . PHE B 1 762 ? -44.953 43.741 13.578 1.00 31.16 787 PHE B C 1
ATOM 11655 O O . PHE B 1 762 ? -44.413 43.905 12.478 1.00 32.95 787 PHE B O 1
ATOM 11663 N N . ARG B 1 763 ? -44.295 43.320 14.658 1.00 29.92 788 ARG B N 1
ATOM 11664 C CA . ARG B 1 763 ? -42.892 42.911 14.571 1.00 29.21 788 ARG B CA 1
ATOM 11665 C C . ARG B 1 763 ? -42.675 41.442 14.934 1.00 28.23 788 ARG B C 1
ATOM 11666 O O . ARG B 1 763 ? -42.043 40.700 14.181 1.00 27.51 788 ARG B O 1
ATOM 11674 N N . ALA B 1 764 ? -43.174 41.027 16.090 1.00 27.78 789 ALA B N 1
ATOM 11675 C CA . ALA B 1 764 ? -42.962 39.656 16.530 1.00 27.90 789 ALA B CA 1
ATOM 11676 C C . ALA B 1 764 ? -43.956 39.240 17.592 1.00 27.51 789 ALA B C 1
ATOM 11677 O O . ALA B 1 764 ? -44.711 40.059 18.133 1.00 26.57 789 ALA B O 1
ATOM 11679 N N . VAL B 1 765 ? -43.924 37.945 17.882 1.00 27.53 790 VAL B N 1
ATOM 11680 C CA . VAL B 1 765 ? -44.834 37.327 18.819 1.00 26.83 790 VAL B CA 1
ATOM 11681 C C . VAL B 1 765 ? -44.080 36.198 19.552 1.00 26.52 790 VAL B C 1
ATOM 11682 O O . VAL B 1 765 ? -43.229 35.528 18.967 1.00 25.93 790 VAL B O 1
ATOM 11686 N N . GLY B 1 766 ? -44.344 36.025 20.841 1.00 26.95 791 GLY B N 1
ATOM 11687 C CA . GLY B 1 766 ? -43.801 34.879 21.595 1.00 26.50 791 GLY B CA 1
ATOM 11688 C C . GLY B 1 766 ? -44.761 34.395 22.667 1.00 25.90 791 GLY B C 1
ATOM 11689 O O . GLY B 1 766 ? -45.786 35.035 22.912 1.00 26.14 791 GLY B O 1
ATOM 11690 N N . ASN B 1 767 ? -44.445 33.259 23.289 1.00 25.67 792 ASN B N 1
ATOM 11691 C CA . ASN B 1 767 ? -45.225 32.763 24.451 1.00 25.94 792 ASN B CA 1
ATOM 11692 C C . ASN B 1 767 ? -44.463 32.015 25.586 1.00 26.09 792 ASN B C 1
ATOM 11693 O O . ASN B 1 767 ? -45.082 31.566 26.563 1.00 24.45 792 ASN B O 1
ATOM 11698 N N . GLY B 1 768 ? -43.144 31.879 25.464 1.00 26.93 793 GLY B N 1
ATOM 11699 C CA . GLY B 1 768 ? -42.339 31.206 26.494 1.00 27.56 793 GLY B CA 1
ATOM 11700 C C . GLY B 1 768 ? -42.365 29.685 26.490 1.00 27.44 793 GLY B C 1
ATOM 11701 O O . GLY B 1 768 ? -41.825 29.057 27.410 1.00 26.87 793 GLY B O 1
ATOM 11702 N N . ASN B 1 769 ? -42.976 29.095 25.462 1.00 27.37 794 ASN B N 1
ATOM 11703 C CA . ASN B 1 769 ? -43.019 27.654 25.322 1.00 28.29 794 ASN B CA 1
ATOM 11704 C C . ASN B 1 769 ? -41.758 27.215 24.588 1.00 28.58 794 ASN B C 1
ATOM 11705 O O . ASN B 1 769 ? -41.563 27.524 23.415 1.00 27.07 794 ASN B O 1
ATOM 11710 N N . ALA B 1 770 ? -40.903 26.499 25.303 1.00 30.11 795 ALA B N 1
ATOM 11711 C CA . ALA B 1 770 ? -39.688 25.938 24.720 1.00 32.74 795 ALA B CA 1
ATOM 11712 C C . ALA B 1 770 ? -39.918 24.775 23.738 1.00 34.99 795 ALA B C 1
ATOM 11713 O O . ALA B 1 770 ? -39.028 24.486 22.941 1.00 35.48 795 ALA B O 1
ATOM 11715 N N . ALA B 1 771 ? -41.082 24.118 23.796 1.00 37.67 796 ALA B N 1
ATOM 11716 C CA . ALA B 1 771 ? -41.360 22.914 22.984 1.00 39.99 796 ALA B CA 1
ATOM 11717 C C . ALA B 1 771 ? -42.014 23.171 21.618 1.00 41.98 796 ALA B C 1
ATOM 11718 O O . ALA B 1 771 ? -41.904 22.336 20.726 1.00 47.75 796 ALA B O 1
ATOM 11720 N N . THR B 1 772 ? -42.707 24.297 21.464 1.00 41.91 797 THR B N 1
ATOM 11721 C CA . THR B 1 772 ? -43.381 24.648 20.209 1.00 41.44 797 THR B CA 1
ATOM 11722 C C . THR B 1 772 ? -42.436 24.863 19.007 1.00 43.23 797 THR B C 1
ATOM 11723 O O . THR B 1 772 ? -41.224 25.046 19.172 1.00 44.05 797 THR B O 1
ATOM 11727 N N . THR B 1 773 ? -43.021 24.820 17.806 1.00 43.02 798 THR B N 1
ATOM 11728 C CA . THR B 1 773 ? -42.363 25.226 16.549 1.00 41.62 798 THR B CA 1
ATOM 11729 C C . THR B 1 773 ? -43.056 26.435 15.905 1.00 39.54 798 THR B C 1
ATOM 11730 O O . THR B 1 773 ? -42.799 26.732 14.742 1.00 39.21 798 THR B O 1
ATOM 11734 N N . GLU B 1 774 ? -43.922 27.130 16.646 1.00 38.81 799 GLU B N 1
ATOM 11735 C CA . GLU B 1 774 ? -44.607 28.318 16.122 1.00 40.47 799 GLU B CA 1
ATOM 11736 C C . GLU B 1 774 ? -43.597 29.386 15.696 1.00 39.12 799 GLU B C 1
ATOM 11737 O O . GLU B 1 774 ? -42.546 29.520 16.310 1.00 41.37 799 GLU B O 1
ATOM 11743 N N . SER B 1 775 ? -43.925 30.143 14.652 1.00 36.85 800 SER B N 1
ATOM 11744 C CA . SER B 1 775 ? -43.054 31.211 14.166 1.00 34.62 800 SER B CA 1
ATOM 11745 C C . SER B 1 775 ? -43.064 32.391 15.128 1.00 33.98 800 SER B C 1
ATOM 11746 O O . SER B 1 775 ? -44.088 32.702 15.758 1.00 34.02 800 SER B O 1
ATOM 11749 N N . PHE B 1 776 ? -41.914 33.048 15.235 1.00 32.87 801 PHE B N 1
ATOM 11750 C CA . PHE B 1 776 ? -41.814 34.272 16.012 1.00 32.10 801 PHE B CA 1
ATOM 11751 C C . PHE B 1 776 ? -42.359 35.487 15.246 1.00 31.77 801 PHE B C 1
ATOM 11752 O O . PHE B 1 776 ? -42.628 36.530 15.863 1.00 30.81 801 PHE B O 1
ATOM 11760 N N . ILE B 1 777 ? -42.544 35.352 13.926 1.00 31.83 802 ILE B N 1
ATOM 11761 C CA . ILE B 1 777 ? -42.808 36.500 13.049 1.00 33.51 802 ILE B CA 1
ATOM 11762 C C . ILE B 1 777 ? -44.073 36.417 12.176 1.00 33.90 802 ILE B C 1
ATOM 11763 O O . ILE B 1 777 ? -44.210 37.189 11.230 1.00 34.00 802 ILE B O 1
ATOM 11768 N N . GLU B 1 778 ? -44.987 35.500 12.479 1.00 34.79 803 GLU B N 1
ATOM 11769 C CA . GLU B 1 778 ? -46.311 35.491 11.846 1.00 35.52 803 GLU B CA 1
ATOM 11770 C C . GLU B 1 778 ? -47.269 36.134 12.851 1.00 35.69 803 GLU B C 1
ATOM 11771 O O . GLU B 1 778 ? -47.119 35.917 14.058 1.00 34.81 803 GLU B O 1
ATOM 11777 N N . PRO B 1 779 ? -48.257 36.926 12.379 1.00 35.18 804 PRO B N 1
ATOM 11778 C CA . PRO B 1 779 ? -49.124 37.686 13.287 1.00 35.18 804 PRO B CA 1
ATOM 11779 C C . PRO B 1 779 ? -50.206 36.834 13.982 1.00 35.21 804 PRO B C 1
ATOM 11780 O O . PRO B 1 779 ? -51.405 37.120 13.879 1.00 34.02 804 PRO B O 1
ATOM 11784 N N . LYS B 1 780 ? -49.750 35.815 14.710 1.00 35.14 805 LYS B N 1
ATOM 11785 C CA . LYS B 1 780 ? -50.603 34.894 15.459 1.00 35.23 805 LYS B CA 1
ATOM 11786 C C . LYS B 1 780 ? -49.770 34.047 16.432 1.00 32.85 805 LYS B C 1
ATOM 11787 O O . LYS B 1 780 ? -48.599 33.741 16.167 1.00 31.29 805 LYS B O 1
ATOM 11793 N N . ARG B 1 781 ? -50.377 33.674 17.555 1.00 31.35 806 ARG B N 1
ATOM 11794 C CA . ARG B 1 781 ? -49.695 32.862 18.551 1.00 31.02 806 ARG B CA 1
ATOM 11795 C C . ARG B 1 781 ? -50.678 32.280 19.556 1.00 30.88 806 ARG B C 1
ATOM 11796 O O . ARG B 1 781 ? -51.613 32.967 19.999 1.00 29.36 806 ARG B O 1
ATOM 11804 N N . LYS B 1 782 ? -50.452 31.009 19.897 1.00 30.66 807 LYS B N 1
ATOM 11805 C CA . LYS B 1 782 ? -51.158 30.330 20.985 1.00 31.33 807 LYS B CA 1
ATOM 11806 C C . LYS B 1 782 ? -50.730 30.885 22.334 1.00 29.93 807 LYS B C 1
ATOM 11807 O O . LYS B 1 782 ? -49.558 31.184 22.545 1.00 29.76 807 LYS B O 1
ATOM 11813 N N . ALA B 1 783 ? -51.678 31.008 23.250 1.00 28.30 808 ALA B N 1
ATOM 11814 C CA . ALA B 1 783 ? -51.341 31.264 24.634 1.00 28.65 808 ALA B CA 1
ATOM 11815 C C . ALA B 1 783 ? -50.612 30.043 25.194 1.00 28.23 808 ALA B C 1
ATOM 11816 O O . ALA B 1 783 ? -50.768 28.937 24.687 1.00 29.60 808 ALA B O 1
ATOM 11818 N N . PHE B 1 784 ? -49.765 30.267 26.192 1.00 27.35 809 PHE B N 1
ATOM 11819 C CA . PHE B 1 784 ? -49.122 29.194 26.935 1.00 26.84 809 PHE B CA 1
ATOM 11820 C C . PHE B 1 784 ? -49.327 29.534 28.406 1.00 25.84 809 PHE B C 1
ATOM 11821 O O . PHE B 1 784 ? -49.005 30.655 28.833 1.00 23.81 809 PHE B O 1
ATOM 11829 N N . SER B 1 785 ? -49.908 28.588 29.158 1.00 24.23 810 SER B N 1
ATOM 11830 C CA . SER B 1 785 ? -50.332 28.810 30.543 1.00 23.72 810 SER B CA 1
ATOM 11831 C C . SER B 1 785 ? -51.080 30.149 30.698 1.00 24.44 810 SER B C 1
ATOM 11832 O O . SER B 1 785 ? -50.816 30.933 31.628 1.00 24.62 810 SER B O 1
ATOM 11835 N N . GLY B 1 786 ? -51.998 30.408 29.759 1.00 24.65 811 GLY B N 1
ATOM 11836 C CA . GLY B 1 786 ? -52.854 31.592 29.798 1.00 23.94 811 GLY B CA 1
ATOM 11837 C C . GLY B 1 786 ? -52.332 32.862 29.153 1.00 23.60 811 GLY B C 1
ATOM 11838 O O . GLY B 1 786 ? -53.098 33.829 29.015 1.00 23.24 811 GLY B O 1
ATOM 11839 N N . MET B 1 787 ? -51.060 32.884 28.744 1.00 23.86 812 MET B N 1
ATOM 11840 C CA . MET B 1 787 ? -50.448 34.118 28.235 1.00 23.85 812 MET B CA 1
ATOM 11841 C C . MET B 1 787 ? -49.579 33.947 26.988 1.00 23.43 812 MET B C 1
ATOM 11842 O O . MET B 1 787 ? -49.009 32.890 26.745 1.00 23.37 812 MET B O 1
ATOM 11847 N N . CYS B 1 788 ? -49.540 34.998 26.175 1.00 23.52 813 CYS B N 1
ATOM 11848 C CA . CYS B 1 788 ? -48.553 35.134 25.102 1.00 23.47 813 CYS B CA 1
ATOM 11849 C C . CYS B 1 788 ? -48.212 36.614 24.970 1.00 22.96 813 CYS B C 1
ATOM 11850 O O . CYS B 1 788 ? -48.735 37.441 25.720 1.00 22.28 813 CYS B O 1
ATOM 11853 N N . MET B 1 789 ? -47.304 36.934 24.053 1.00 23.05 814 MET B N 1
ATOM 11854 C CA . MET B 1 789 ? -46.714 38.266 23.965 1.00 23.41 814 MET B CA 1
ATOM 11855 C C . MET B 1 789 ? -46.709 38.748 22.527 1.00 23.66 814 MET B C 1
ATOM 11856 O O . MET B 1 789 ? -46.168 38.072 21.638 1.00 23.11 814 MET B O 1
ATOM 11861 N N . LEU B 1 790 ? -47.303 39.921 22.321 1.00 23.22 815 LEU B N 1
ATOM 11862 C CA . LEU B 1 790 ? -47.288 40.597 21.033 1.00 23.41 815 LEU B CA 1
ATOM 11863 C C . LEU B 1 790 ? -46.277 41.732 21.106 1.00 22.63 815 LEU B C 1
ATOM 11864 O O . LEU B 1 790 ? -46.313 42.530 22.047 1.00 21.72 815 LEU B O 1
ATOM 11869 N N . ILE B 1 791 ? -45.412 41.811 20.097 1.00 22.13 816 ILE B N 1
ATOM 11870 C CA . ILE B 1 791 ? -44.396 42.856 20.019 1.00 22.77 816 ILE B CA 1
ATOM 11871 C C . ILE B 1 791 ? -44.614 43.682 18.759 1.00 22.97 816 ILE B C 1
ATOM 11872 O O . ILE B 1 791 ? -44.562 43.154 17.635 1.00 23.29 816 ILE B O 1
ATOM 11877 N N . VAL B 1 792 ? -44.828 44.978 18.963 1.00 23.11 817 VAL B N 1
ATOM 11878 C CA . VAL B 1 792 ? -45.065 45.925 17.883 1.00 23.51 817 VAL B CA 1
ATOM 11879 C C . VAL B 1 792 ? -43.967 46.996 17.856 1.00 24.57 817 VAL B C 1
ATOM 11880 O O . VAL B 1 792 ? -43.253 47.205 18.838 1.00 23.34 817 VAL B O 1
ATOM 11884 N N . GLN B 1 793 ? -43.852 47.671 16.714 1.00 26.17 818 GLN B N 1
ATOM 11885 C CA . GLN B 1 793 ? -42.713 48.540 16.413 1.00 26.26 818 GLN B CA 1
ATOM 11886 C C . GLN B 1 793 ? -43.134 49.723 15.574 1.00 26.25 818 GLN B C 1
ATOM 11887 O O . GLN B 1 793 ? -43.957 49.583 14.675 1.00 26.62 818 GLN B O 1
ATOM 11893 N N . SER B 1 794 ? -42.538 50.876 15.850 1.00 27.35 819 SER B N 1
ATOM 11894 C CA . SER B 1 794 ? -42.839 52.099 15.110 1.00 28.62 819 SER B CA 1
ATOM 11895 C C . SER B 1 794 ? -42.282 52.047 13.685 1.00 29.97 819 SER B C 1
ATOM 11896 O O . SER B 1 794 ? -41.449 51.195 13.363 1.00 28.95 819 SER B O 1
ATOM 11899 N N . ASP B 1 795 ? -42.801 52.927 12.828 1.00 32.59 820 ASP B N 1
ATOM 11900 C CA . ASP B 1 795 ? -42.198 53.216 11.522 1.00 33.84 820 ASP B CA 1
ATOM 11901 C C . ASP B 1 795 ? -41.426 54.520 11.666 1.00 33.86 820 ASP B C 1
ATOM 11902 O O . ASP B 1 795 ? -41.842 55.403 12.423 1.00 33.77 820 ASP B O 1
ATOM 11907 N N . GLU B 1 796 ? -40.307 54.637 10.956 1.00 36.01 821 GLU B N 1
ATOM 11908 C CA . GLU B 1 796 ? -39.430 55.813 11.088 1.00 39.28 821 GLU B CA 1
ATOM 11909 C C . GLU B 1 796 ? -40.169 57.108 10.710 1.00 39.91 821 GLU B C 1
ATOM 11910 O O . GLU B 1 796 ? -40.737 57.203 9.630 1.00 38.69 821 GLU B O 1
ATOM 11916 N N . ASN B 1 797 ? -40.199 58.063 11.642 1.00 42.75 822 ASN B N 1
ATOM 11917 C CA . ASN B 1 797 ? -40.817 59.401 11.466 1.00 46.09 822 ASN B CA 1
ATOM 11918 C C . ASN B 1 797 ? -42.344 59.438 11.234 1.00 47.00 822 ASN B C 1
ATOM 11919 O O . ASN B 1 797 ? -42.875 60.475 10.815 1.00 44.26 822 ASN B O 1
ATOM 11924 N N . LYS B 1 798 ? -43.042 58.338 11.531 1.00 48.36 823 LYS B N 1
ATOM 11925 C CA . LYS B 1 798 ? -44.506 58.300 11.468 1.00 48.93 823 LYS B CA 1
ATOM 11926 C C . LYS B 1 798 ? -45.103 58.439 12.874 1.00 46.66 823 LYS B C 1
ATOM 11927 O O . LYS B 1 798 ? -45.127 57.480 13.641 1.00 46.78 823 LYS B O 1
ATOM 11933 N N . GLN B 1 799 ? -45.557 59.648 13.205 1.00 45.81 824 GLN B N 1
ATOM 11934 C CA . GLN B 1 799 ? -46.252 59.920 14.467 1.00 44.94 824 GLN B CA 1
ATOM 11935 C C . GLN B 1 799 ? -47.720 59.513 14.374 1.00 41.04 824 GLN B C 1
ATOM 11936 O O . GLN B 1 799 ? -48.263 59.357 13.276 1.00 39.71 824 GLN B O 1
ATOM 11942 N N . GLY B 1 800 ? -48.349 59.361 15.536 1.00 37.94 825 GLY B N 1
ATOM 11943 C CA . GLY B 1 800 ? -49.787 59.102 15.637 1.00 37.44 825 GLY B CA 1
ATOM 11944 C C . GLY B 1 800 ? -50.139 57.799 16.333 1.00 36.91 825 GLY B C 1
ATOM 11945 O O . GLY B 1 800 ? -49.330 57.236 17.074 1.00 35.44 825 GLY B O 1
ATOM 11946 N N . LYS B 1 801 ? -51.357 57.325 16.079 1.00 35.95 826 LYS B N 1
ATOM 11947 C CA . LYS B 1 801 ? -51.903 56.150 16.748 1.00 36.92 826 LYS B CA 1
ATOM 11948 C C . LYS B 1 801 ? -51.553 54.870 15.992 1.00 36.25 826 LYS B C 1
ATOM 11949 O O . LYS B 1 801 ? -51.635 54.821 14.760 1.00 36.68 826 LYS B O 1
ATOM 11955 N N . MET B 1 802 ? -51.140 53.845 16.737 1.00 35.00 827 MET B N 1
ATOM 11956 C CA . MET B 1 802 ? -50.959 52.496 16.208 1.00 34.09 827 MET B CA 1
ATOM 11957 C C . MET B 1 802 ? -52.025 51.667 16.897 1.00 33.52 827 MET B C 1
ATOM 11958 O O . MET B 1 802 ? -52.018 51.580 18.120 1.00 33.14 827 MET B O 1
ATOM 11963 N N . ASN B 1 803 ? -52.944 51.089 16.123 1.00 33.61 828 ASN B N 1
ATOM 11964 C CA . ASN B 1 803 ? -54.124 50.390 16.674 1.00 34.35 828 ASN B CA 1
ATOM 11965 C C . ASN B 1 803 ? -53.968 48.884 16.576 1.00 33.17 828 ASN B C 1
ATOM 11966 O O . ASN B 1 803 ? -53.787 48.345 15.481 1.00 32.95 828 ASN B O 1
ATOM 11971 N N . ILE B 1 804 ? -54.052 48.214 17.723 1.00 32.61 829 ILE B N 1
ATOM 11972 C CA . ILE B 1 804 ? -53.884 46.765 17.791 1.00 32.15 829 ILE B CA 1
ATOM 11973 C C . ILE B 1 804 ? -55.245 46.124 18.001 1.00 31.18 829 ILE B C 1
ATOM 11974 O O . ILE B 1 804 ? -56.058 46.619 18.791 1.00 30.05 829 ILE B O 1
ATOM 11979 N N . THR B 1 805 ? -55.468 45.008 17.318 1.00 29.69 830 THR B N 1
ATOM 11980 C CA . THR B 1 805 ? -56.674 44.219 17.483 1.00 29.00 830 THR B CA 1
ATOM 11981 C C . THR B 1 805 ? -56.263 42.763 17.671 1.00 29.15 830 THR B C 1
ATOM 11982 O O . THR B 1 805 ? -55.499 42.233 16.861 1.00 29.06 830 THR B O 1
ATOM 11986 N N . ALA B 1 806 ? -56.785 42.132 18.729 1.00 29.21 831 ALA B N 1
ATOM 11987 C CA . ALA B 1 806 ? -56.508 40.735 19.062 1.00 28.92 831 ALA B CA 1
ATOM 11988 C C . ALA B 1 806 ? -57.804 39.932 19.039 1.00 29.04 831 ALA B C 1
ATOM 11989 O O . ALA B 1 806 ? -58.747 40.259 19.762 1.00 30.30 831 ALA B O 1
ATOM 11991 N N . THR B 1 807 ? -57.835 38.878 18.230 1.00 28.44 832 THR B N 1
ATOM 11992 C CA . THR B 1 807 ? -59.009 38.022 18.074 1.00 29.01 832 THR B CA 1
ATOM 11993 C C . THR B 1 807 ? -58.661 36.571 18.380 1.00 30.57 832 THR B C 1
ATOM 11994 O O . THR B 1 807 ? -57.522 36.153 18.210 1.00 31.27 832 THR B O 1
ATOM 11998 N N . SER B 1 808 ? -59.657 35.813 18.820 1.00 31.70 833 SER B N 1
ATOM 11999 C CA . SER B 1 808 ? -59.513 34.380 19.052 1.00 32.85 833 SER B CA 1
ATOM 12000 C C . SER B 1 808 ? -60.899 33.754 19.017 1.00 34.06 833 SER B C 1
ATOM 12001 O O . SER B 1 808 ? -61.852 34.350 19.520 1.00 34.28 833 SER B O 1
ATOM 12004 N N . LYS B 1 809 ? -61.006 32.556 18.443 1.00 36.75 834 LYS B N 1
ATOM 12005 C CA . LYS B 1 809 ? -62.306 31.891 18.254 1.00 39.20 834 LYS B CA 1
ATOM 12006 C C . LYS B 1 809 ? -63.084 31.697 19.567 1.00 37.46 834 LYS B C 1
ATOM 12007 O O . LYS B 1 809 ? -62.639 30.969 20.451 1.00 35.88 834 LYS B O 1
ATOM 12013 N N . GLY B 1 810 ? -64.239 32.362 19.673 1.00 37.21 835 GLY B N 1
ATOM 12014 C CA . GLY B 1 810 ? -65.139 32.245 20.835 1.00 35.99 835 GLY B CA 1
ATOM 12015 C C . GLY B 1 810 ? -64.912 33.238 21.968 1.00 35.87 835 GLY B C 1
ATOM 12016 O O . GLY B 1 810 ? -65.650 33.236 22.959 1.00 35.49 835 GLY B O 1
ATOM 12017 N N . LEU B 1 811 ? -63.895 34.088 21.834 1.00 35.52 836 LEU B N 1
ATOM 12018 C CA . LEU B 1 811 ? -63.526 35.023 22.885 1.00 34.83 836 LEU B CA 1
ATOM 12019 C C . LEU B 1 811 ? -63.823 36.432 22.408 1.00 34.23 836 LEU B C 1
ATOM 12020 O O . LEU B 1 811 ? -63.835 36.695 21.208 1.00 34.38 836 LEU B O 1
ATOM 12025 N N . LYS B 1 812 ? -64.060 37.328 23.359 1.00 34.16 837 LYS B N 1
ATOM 12026 C CA . LYS B 1 812 ? -64.224 38.745 23.068 1.00 35.58 837 LYS B CA 1
ATOM 12027 C C . LYS B 1 812 ? -62.926 39.368 22.510 1.00 36.03 837 LYS B C 1
ATOM 12028 O O . LYS B 1 812 ? -61.872 39.337 23.156 1.00 36.47 837 LYS B O 1
ATOM 12034 N N . THR B 1 813 ? -63.030 39.916 21.301 1.00 34.99 838 THR B N 1
ATOM 12035 C CA . THR B 1 813 ? -61.977 40.694 20.662 1.00 33.39 838 THR B CA 1
ATOM 12036 C C . THR B 1 813 ? -61.521 41.820 21.571 1.00 32.46 838 THR B C 1
ATOM 12037 O O . THR B 1 813 ? -62.347 42.468 22.214 1.00 33.10 838 THR B O 1
ATOM 12041 N N . ALA B 1 814 ? -60.206 42.027 21.633 1.00 32.50 839 ALA B N 1
ATOM 12042 C CA . ALA B 1 814 ? -59.613 43.100 22.441 1.00 32.74 839 ALA B CA 1
ATOM 12043 C C . ALA B 1 814 ? -58.857 44.065 21.554 1.00 32.20 839 ALA B C 1
ATOM 12044 O O . ALA B 1 814 ? -58.316 43.672 20.515 1.00 31.80 839 ALA B O 1
ATOM 12046 N N . LYS B 1 815 ? -58.816 45.318 21.995 1.00 32.81 840 LYS B N 1
ATOM 12047 C CA . LYS B 1 815 ? -58.196 46.414 21.262 1.00 34.19 840 LYS B CA 1
ATOM 12048 C C . LYS B 1 815 ? -57.376 47.292 22.198 1.00 32.96 840 LYS B C 1
ATOM 12049 O O . LYS B 1 815 ? -57.773 47.553 23.340 1.00 31.05 840 LYS B O 1
ATOM 12055 N N . THR B 1 816 ? -56.241 47.762 21.696 1.00 32.70 841 THR B N 1
ATOM 12056 C CA . THR B 1 816 ? -55.460 48.774 22.393 1.00 32.19 841 THR B CA 1
ATOM 12057 C C . THR B 1 816 ? -54.715 49.626 21.374 1.00 31.54 841 THR B C 1
ATOM 12058 O O . THR B 1 816 ? -54.452 49.177 20.248 1.00 32.07 841 THR B O 1
ATOM 12062 N N . THR B 1 817 ? -54.391 50.850 21.784 1.00 30.88 842 THR B N 1
ATOM 12063 C CA . THR B 1 817 ? -53.742 51.841 20.927 1.00 31.45 842 THR B CA 1
ATOM 12064 C C . THR B 1 817 ? -52.375 52.207 21.528 1.00 32.08 842 THR B C 1
ATOM 12065 O O . THR B 1 817 ? -52.259 52.385 22.735 1.00 30.80 842 THR B O 1
ATOM 12069 N N . ILE B 1 818 ? -51.351 52.293 20.676 1.00 34.42 843 ILE B N 1
ATOM 12070 C CA . ILE B 1 818 ? -50.012 52.767 21.057 1.00 35.00 843 ILE B CA 1
ATOM 12071 C C . ILE B 1 818 ? -49.786 54.137 20.412 1.00 35.32 843 ILE B C 1
ATOM 12072 O O . ILE B 1 818 ? -49.969 54.292 19.205 1.00 35.73 843 ILE B O 1
ATOM 12077 N N . ASN B 1 819 ? -49.387 55.122 21.208 1.00 35.73 844 ASN B N 1
ATOM 12078 C CA . ASN B 1 819 ? -49.102 56.453 20.686 1.00 36.93 844 ASN B CA 1
ATOM 12079 C C . ASN B 1 819 ? -47.619 56.567 20.344 1.00 37.65 844 ASN B C 1
ATOM 12080 O O . ASN B 1 819 ? -46.765 56.280 21.172 1.00 36.80 844 ASN B O 1
ATOM 12085 N N . VAL B 1 820 ? -47.337 56.982 19.111 1.00 38.78 845 VAL B N 1
ATOM 12086 C CA . VAL B 1 820 ? -45.984 57.090 18.588 1.00 39.86 845 VAL B CA 1
ATOM 12087 C C . VAL B 1 820 ? -45.608 58.576 18.460 1.00 41.65 845 VAL B C 1
ATOM 12088 O O . VAL B 1 820 ? -46.377 59.364 17.919 1.00 43.36 845 VAL B O 1
ATOM 12092 N N . GLU B 1 821 ? -44.418 58.926 18.946 1.00 43.80 846 GLU B N 1
ATOM 12093 C CA . GLU B 1 821 ? -43.992 60.313 19.188 1.00 45.91 846 GLU B CA 1
ATOM 12094 C C . GLU B 1 821 ? -42.570 60.565 18.675 1.00 48.67 846 GLU B C 1
ATOM 12095 O O . GLU B 1 821 ? -41.934 59.652 18.160 1.00 50.04 846 GLU B O 1
ATOM 12101 N N . LEU B 1 822 ? -42.084 61.802 18.853 1.00 52.99 847 LEU B N 1
ATOM 12102 C CA . LEU B 1 822 ? -40.692 62.207 18.573 1.00 55.75 847 LEU B CA 1
ATOM 12103 C C . LEU B 1 822 ? -40.346 62.041 17.100 1.00 56.68 847 LEU B C 1
ATOM 12104 O O . LEU B 1 822 ? -41.053 62.553 16.234 1.00 60.45 847 LEU B O 1
#

Foldseek 3Di:
DQLEDAWDFPFAWKFKDFADDPPPLAPPDDRPVTDTDGDDDFPQQFDLLTDAFHKMKMKHKDAAEPVLVQWWKKKKQQFAAAFKWKHKNNHTFDTGGDGRFIDMGTCSVPHDHGDMMMIMMMGGHDQQADFFDDTHGSQETMIMRTFHQKEQDPLFKFWDWPDFDQFKIKIKIKGKIFHQDQAKAKKKKWKFKAFPVRDGDDIDIDIDTAGHRGMDMDMDMDMDGNDDAQAQVRLTKIKIWMWMGGVPDTGHIHIDIAGHWAWDDFLQAIDINRHGAFFPAFEDEQALFLQGNRDFLQSLLLLVVLCVLLQGQEYEDPADAYGVSNLVSLSRNRHAYAGHHAAEACDDPTDNYCNVCRVPPVLVRLLSRCSSPNRRPNYAEHAHYEQYPLLQVQAPSLVRLLVSQVSCCVRHVSHWYEYEHADPPRCVNSVNLVSTQAYAYELPLVCLVVSCVVPVRHQYAHAEAAQFFAFAQDDDVVHLGHHLVRADHPPSHGGPLSVVVSCVVRSSHRYHHYHHQEKRAGSLRTGGRHCAFSLGHGGVSSLLSSLVNDDQWDKDKDDAQADDQPGWDKIKMATVAQKKWKADVNHTPDIDGQPPQFDWGVNVIDGGSGIHIDTDRRDFFKMKMFGDHPVRDTRDMDMHHNFDDFAAKDWAWPALEWEQAQRTKTKIKIFGHHPVRHGPQAFFFKKFKDKDAFWDWAFKFARNSPDSDRGRHRMGTHGRGIIITMITGHHPGFDKMKMWMDTPNYHIDIDIRGYDD/DQLEDAWDFPFAWKFKDFADDPPPLAPPDDRPVTDTDGDDDFPQQFQLTDAFHKMKMKHKDAQEPVLVQWWKKKKQQFFAAFKWKHKNNHTFDTGGDGFFIDMGTCSVPGDHGDMMMIMMMDGHDPFAFLFDPTHGSQETMIMRTFHQKEFDPLFKFWDWPDDDQFKIKIKMKGKIFHQDQAKAKKKKWKFKAFPVRDGPDIDIDIWTAGHRGMTMDMDMDMDGNDDAQAQVALTKIKIWMWMGGVPDTGHIYIDIAGHWAWDDFLQAIDIRRDAAFFPAFEDEQALFLQGNRDFLQSLLLLVVLCVLLQGQEYEDPADAYRPSNLVSNSRNRHAYAGHHAAEACDDPTPNYCNVVHVVPVLVRLLSSCSNPNRRPRYAEYEHYEQYPLLQVQACSQVRLLVSQVSCCVRDVSHWYEYEHADPPRCVNSVNRVSTQAYEYELPLVCLVVCCVVPVRHQYAHAEAAQFFAFAQDADVCPPTHHLVGADGPPSHGGPLSQVVSCVVRSSHRYHHYQHQEKRAASLTIGRRHCAFSLGHGGVSSLLSSLVNDDQWDKDKDDAQADDAPAWDKMKMATVAQKKWKDDPRDTPDIDGQPPAFDWGVNVIDTGSRIDIDTHRHDFFKMKMFGDHPVRDTRYMDMHGHFDDFAAKDWDWPAQEWEQAQRTKIKIKIFGGHPVRHGQQAFFFKKFKDKDAFWDWAFKFARSSNDPDRGGHRIGTHGRGIIITMIGGHHPGFAKIKMWMDTPNYDIDIDIHGYDD

Solvent-accessible surface area: 59549 Å² total; per-residue (Å²): 131,6,7,90,48,58,20,92,46,12,11,71,117,1,50,10,71,116,24,118,56,92,39,0,49,39,84,105,45,109,19,106,111,11,115,153,24,82,7,33,13,5,5,3,12,51,51,99,54,16,78,13,81,34,24,0,8,0,3,19,69,20,91,1,59,79,123,30,118,99,43,16,0,14,0,2,2,19,0,1,8,15,31,1,68,0,28,0,14,33,65,96,36,17,90,12,10,24,2,13,4,17,25,50,1,75,0,43,185,83,24,82,60,56,104,92,0,4,0,0,0,17,0,38,6,106,62,101,34,16,94,13,1,5,0,0,0,0,2,2,22,0,69,8,52,18,8,20,79,5,15,3,20,66,50,3,3,30,10,21,23,85,56,7,61,182,76,78,0,19,0,65,0,29,0,11,0,50,0,30,47,208,36,123,18,130,5,76,0,94,0,7,0,19,31,65,142,54,119,70,75,20,87,22,100,23,69,12,134,4,46,35,49,102,97,14,130,22,106,16,139,27,70,10,126,117,13,65,52,0,13,34,175,110,35,47,36,9,93,0,64,0,21,0,31,65,56,189,78,48,12,2,5,38,78,14,70,2,9,0,22,81,32,75,66,64,93,58,1,1,52,17,42,51,126,100,13,105,2,38,0,0,0,10,9,33,4,20,1,3,6,0,6,15,22,15,79,21,3,8,38,20,5,0,68,27,0,76,107,0,13,6,26,0,0,0,5,1,4,3,1,10,9,26,28,15,0,59,6,0,2,135,21,1,2,1,0,0,0,0,1,1,17,4,0,59,99,45,54,32,97,37,4,14,47,80,35,8,131,139,39,1,108,139,3,1,38,27,3,0,49,36,0,16,22,21,3,0,0,0,0,1,1,0,0,0,30,0,52,3,0,70,49,140,148,129,0,52,50,24,1,96,78,0,2,43,6,2,132,123,30,0,96,59,16,8,4,0,1,0,2,36,73,39,59,24,0,3,81,18,70,1,1,68,31,10,57,0,1,0,0,0,19,41,8,55,86,0,50,58,0,25,168,101,54,67,107,17,13,1,0,0,0,10,0,3,1,2,13,0,4,10,18,24,26,78,41,178,117,104,30,28,16,0,11,0,42,95,31,42,109,140,17,18,0,0,0,23,0,4,58,60,32,81,128,10,82,48,0,1,5,5,0,2,20,0,0,15,8,22,1,13,100,99,22,10,12,33,40,0,0,0,0,14,2,4,13,44,3,11,4,10,53,0,1,29,7,57,32,34,143,166,53,23,3,30,12,1,3,23,1,43,45,57,88,80,59,81,0,38,0,22,1,0,1,43,12,103,14,0,31,0,36,19,80,65,144,50,47,26,122,70,13,50,47,163,49,79,5,103,4,62,91,164,74,37,91,0,82,7,1,1,28,9,110,1,91,14,46,79,30,68,0,17,0,59,0,34,34,111,139,45,94,95,100,22,80,116,48,41,116,43,7,44,82,55,37,38,10,108,20,79,16,66,72,128,71,3,47,7,50,21,133,15,0,0,8,0,25,0,52,0,9,5,205,119,27,30,43,6,19,114,11,87,36,73,0,80,14,51,26,111,52,7,8,62,43,55,0,0,1,3,12,27,3,31,22,120,28,15,5,61,80,67,66,3,87,3,25,13,0,34,0,3,0,0,0,20,0,36,117,122,104,114,34,133,0,58,1,29,0,53,12,193,83,22,144,61,10,154,19,49,0,63,4,86,143,129,4,5,89,44,58,23,94,50,12,11,76,113,0,48,8,74,122,27,110,45,97,36,0,49,34,82,108,49,95,19,111,107,13,112,152,24,86,8,30,13,5,6,3,11,62,87,47,26,104,13,81,36,21,0,8,0,4,16,66,20,95,1,53,79,125,33,124,100,45,17,0,14,0,2,2,21,0,0,7,14,34,1,74,0,28,0,16,37,59,97,38,18,95,10,10,24,2,15,4,17,24,47,4,73,0,44,90,87,27,76,56,58,105,88,0,5,0,0,0,18,0,45,5,112,68,96,31,18,94,13,1,6,0,0,0,0,2,1,21,0,72,6,52,18,10,22,84,5,11,3,18,69,49,4,2,28,9,19,23,84,55,8,66,182,76,78,0,20,0,63,0,30,0,10,0,54,0,31,47,211,39,101,13,123,4,63,1,97,0,6,0,20,30,65,144,56,115,63,79,17,88,20,104,24,69,12,124,4,40,40,54,104,102,13,125,20,107,16,141,30,72,10,125,116,12,67,53,0,14,48,97,107,38,47,35,9,99,0,62,0,21,0,31,66,54,188,78,47,13,3,6,36,84,12,72,2,9,0,22,84,29,72,68,65,89,61,0,1,50,16,39,52,121,94,14,107,2,39,0,0,0,8,10,33,7,21,1,2,5,0,5,15,23,16,71,20,2,9,44,20,6,0,73,28,0,82,111,0,13,6,27,0,1,1,6,1,3,2,1,9,11,26,26,14,0,50,1,0,2,133,24,1,2,0,0,0,0,0,1,1,17,5,0,65,103,44,52,28,100,35,4,14,46,80,34,7,138,139,32,2,119,129,3,1,40,26,4,0,47,39,0,15,24,21,4,0,0,0,0,1,1,0,0,0,32,0,56,3,0,70,49,129,145,127,1,53,53,25,0,94,82,0,1,33,10,2,126,139,43,0,99,63,17,8,3,0,0,1,0,37,72,39,59,25,0,3,81,21,70,0,1,66,32,11,53,0,2,0,0,0,18,38,10,52,89,0,53,59,0,26,169,103,53,66,107,19,12,2,1,0,0,10,0,2,1,1,12,0,4,10,19,24,26,87,44,170,160,94,30,28,16,0,10,0,44,94,33,46,108,139,16,17,1,0,0,18,0,7,53,57,29,99,107,11,81,49,1,2,5,5,0,2,19,0,0,15,8,26,1,12,119,104,27,12,13,35,38,0,0,0,0,14,3,4,12,44,3,12,3,9,54,0,1,30,6,67,33,34,144,172,63,23,4,29,11,0,2,24,1,40,50,58,84,78,63,91,0,35,0,23,1,0,1,41,13,104,15,0,29,0,36,5,77,65,120,56,53,27,122,69,8,49,42,168,49,79,6,99,3,59,101,175,73,40,90,0,78,9,1,1,29,9,106,1,78,9,89,79,27,62,0,14,0,67,0,33,38,109,135,47,90,86,96,20,82,112,56,42,109,42,10,46,82,53,33,40,8,94,19,78,17,66,75,112,72,3,42,5,48,25,128,17,0,0,9,0,24,0,55,0,6,6,209,115,27,31,46,6,18,122,12,88,36,87,0,86,14,50,21,116,45,7,8,63,40,58,0,0,0,3,12,29,3,32,23,127,38,33,6,64,81,67,84,2,93,3,24,13,0,33,0,2,0,0,0,18,0,39,119,125,105,116,33,122,0,64,1,30,0,55,14,205,76,20,144,63,14,156,17,44,0,55,5,83,152

Nearest PDB structures (foldseek):
  5t99-assembly2_B  TM=1.001E+00  e=0.000E+00  Bacteroides uniformis
  5t99-assembly1_A  TM=1.001E+00  e=0.000E+00  Bacteroides uniformis
  5t98-assembly2_B  TM=9.997E-01  e=0.000E+00  Bacteroides uniformis
  7kgy-assembly1_C-4  TM=8.236E-01  e=8.782E-38  Faecalibacterium prausnitzii
  6ed2-assembly1_A  TM=7.978E-01  e=1.188E-36  Faecalibacterium duncaniae

Radius of gyration: 39.05 Å; Cα contacts (8 Å, |Δi|>4): 4173; chains: 2; bounding box: 74×126×88 Å

B-factor: mean 27.11, std 11.22, range [4.74, 92.35]

Organism: Bacteroides uniformis (NCBI:txid820)

CATH classification: 2.60.120.260 (+2 more: 3.20.20.80, 2.60.40.10)

Sequence (1513 aa):
MASVTDGISFNENWRFFKGEEIKGAEAISFDDDSWRKLNLPHDWAIEGPGLPFHGTGWYRKTFIGDAQWKDKIVRIGFDGAMSEAKVWINGVKVGEHPYGYTGFEIDITKYLKIGEENVLAVQLTPRDLSSRWYPGAGIYRNVWLRVDNKVYIPEHGVYVTTPTVTKSKAVVQIETTVKNATFGNGKFNIRHSIINAQGETVAILNDNVEVAAGEQGKTLAYINMLNPNIWGQKNPYMYKLKTEIYDGKDLTDTYFTDFGIRKICFTKDGFFLNGEKIRFNGVCLHHDNGPMGAAVNVRADERKLQIMKEMGVNAIRTSHNPPSPEFLDLCDRRMGLVVLDEAFDEWTKAKVDNGYHLYFDDEWSKKDLTSLIMRDRNHPSVIMWSIGNEILEQSDDKKKGFTVAKYLADICRELDPTRPSTCGFNYYPAPFDNNMAQQVDIAGMNYKPGKYAEVQRLYPDLPLYGSETSSCTSSRGVYHLPTNQVTSYDLIGPKWAYPPDIEFHFQEMMNPRFMGEFIWTGFDYLGESRSSYFGAVDLCGLPKDRFYLYQSQWTDKPMVHILPHWNWKKGMNIPVYVYTNCYEAELFLNGKSLGKRVKGRDLTEIMVNTFQSKYRLSWDVPFEPGELTVKAYNNLGELKAEKTIRTAGKPAQIKLIPDRKVITADGKKDLSYITVRIEDRDGNLCPEADNLVEFSVEGAGHFRAVGNGNAATTESFIEPKRKAFSGMCMLIVQSDENKQGKMNITATSKGLKTAKTTINVELMASVTDGISFNENWRFFKGEIKGAEAISFDDDSWRKLNLPHDWAIEGGLPFHGTGWYRKTFIGDAQWKDKIVRIGFDGAMSEAKVWINGVKVGEHPYGYTGFEIDITKYLKIGEENVLAVQLTPRDLSSRWYPGAGIYRNVWLRVDNKVYIPEHGVYVTTPTVTKSKAVVQIETTVKNATFGNGKFNIRHSIINAQGETVAILNDNVEVAAGEQGKTLAYINMLNPNIWGQKNPYMYKLKTEIYDGKDLTDTYFTDFGIRKICFTKDGFFLNGEKIRFNGVCLHHDNGPMGAAVNVRADERKLQIMKEMGVNAIRTSHNPPSPEFLDLCDRMGLVVLDEAFDEWTKAKVDNGYHLYFDEWSKKDLTSLIMRDRNHPSVIMWSIGNEILEQSDDKKKGFTVAKYLADICRELDPTRPSTCGFNYYPAPFDNNMAQQVDIAGMNYKPGKYAEVQRLYPDLPLYGSETSSCTSSRGVYHLPTNQVTSYDLIGPKWAYPPDIEFHFQEMNPRFMGEFIWTGFDYLGESRSSYFGAVDLCGLPKDRFYLYQSQWTDKPMVHILPHWNWKKGMNIPVYVYTNCYEAELFLNGKSLGKRVKGRDLTEIMVNTFQSKYRLSWDVPFEPGELTVKAYNNLGELKAEKTIRTAGKPAQIKLIPDRKVITADGKDLSYITVRIEDRDGNLCPEADNLVEFSVEGAGHFRAVGNGNAATTESFIEPKRKAFSGMCMLIVQSDENKQGKMNITATSKGLKTAKTTINVEL

InterPro domains:
  IPR006101 Glycoside hydrolase, family 2 [PR00132] (90-105)
  IPR006101 Glycoside hydrolase, family 2 [PR00132] (282-296)
  IPR006101 Glycoside hydrolase, family 2 [PR00132] (313-331)
  IPR006101 Glycoside hydrolase, family 2 [PR00132] (383-398)
  IPR006102 Glycoside hydrolase family 2, immunoglobulin-like beta-sandwich [PF00703] (167-271)
  IPR006103 Glycoside hydrolase family 2, catalytic domain [PF02836] (276-432)
  IPR006104 Glycosyl hydrolases family 2, sugar binding domain [PF02837] (63-152)
  IPR008964 Invasin/intimin cell-adhesion fragments [SSF49373] (691-794)
  IPR008979 Galactose-binding-like domain superfamily [SSF49785] (4-156)
  IPR013783 Immunoglobulin-like fold [G3DSA:2.60.40.10] (159-271)
  IPR013783 Immunoglobulin-like fold [G3DSA:2.60.40.10] (593-689)
  IPR013783 Immunoglobulin-like fold [G3DSA:2.60.40.10] (692-802)
  IPR017853 Glycoside hydrolase superfamily [SSF51445] (268-587)
  IPR023232 Glycoside hydrolase, family 2, active site [PS00608] (383-397)
  IPR032311 Domain of unknown function DUF4982 [PF16355] (604-675)
  IPR036156 Beta-Galactosidase/glucuronidase domain superfamily [SSF49303] (165-271)
  IPR040605 Glycoside hydrolase family 2, domain 5 [PF18565] (694-796)
  IPR051913 Glycosyl Hydrolase 2 Domain-Containing Protein [PTHR42732] (8-799)

Secondary structure (DSSP, 8-state):
-TTT---EE--SSEEEEES--TTTTSTT---TTSEEEPSS--GGGT-------S-EEEEEEEEB-GGGTTSEEEEEES--BS-EEEEETTEEEEEE--TTS-EEEE-TTT--BTSEEEEEEEE-PPTTS-SB----BS-S-EEEEEE-SEE--TT-EEEEEEEE-SSEEEEEEEEEEEE-SSS-EEEEEEEEEE-TTS-EEEEEEEEEEE-TT-EEEEEEEEEEES---B-SSSB--EEEEEEEEETTEEEEEEEEEE----EEEETTEEEETTEEE-EEEEE--S--GGG-SS--HHHHHHHHHHHHHTT--EEE-TTS---HHHHHHHHHHT-EEEEE--S-SSS-SSTTSGGGTHHHHHHHHHHHHHHHHTT-TTEEEEEEEES-GGGG-TTTHHHHHHHHHHHHHHH-TTS-EEEEE-SSSHHHHTT-GGGSSEEEEES-GGGHHHHHHH-TT--EEEEEE------TT-------S--TTS---STT---HHHHHHHHHH-TTS-EEEES-SB--BB---B-S--SB-TTS-B-HHHHHHHHHH--S--EEEES-S---TTPEEEEEEEESSSEEEEEETTEEEEEEETTTS-EEEE--EEEETT-EEEEEE--SSEEEEEEE-TT--EEEEEEEE---S--EEEEEES-SEEESSSS-EEEEEEEEE-TTS-B-TT---EEEEEEEESSEEEEEE---TT----SSSSEEE-BTTEEEEEEEPPTT--EEEEEEEE-TTSB-EEEEEEEE-/-TTT---EE--SSEEEEES--TTTTSSS---SSSEEEPSS--GGGG------S-EEEEEEEEB-GGGTT-EEEEEES--BSSEEEEETTEEEEEE--TTS-EEEE-GGG--BSSEEEEEEEE-PPTT--SS----BS-S-EEEEEE-SEE--TT-EEEEEEEE-SSEEEEEEEEEEEE-SSS-EEEEEEEEEE-TTS-EEEEEEEEEEE-TT-EEEEEEEEEEES---B-SSSB--EEEEEEEEETTEEEEEEEEEE----EEEETTEEEETTEEE-EEEEE--S--GGG-SS--HHHHHHHHHHHHHTT--EEE-TTS---HHHHHHHHHHT-EEEEE--S-SSS-SSTTSGGGTHHHHHHHHHHHHHHHHTT-TTEEEEEEEES-GGGG-TTTHHHHHHHHHHHHHHH-TTS-EEEEE-SSSHHHHTT-GGGSSEEEEES-GGGHHHHHHHSTT--EEEEEEE--B--TT----------TTS-B-STT---HHHHHHHHHH-TTS-EEEEE-SB--B----B-S--SB-TTSPBPHHHHHHHHHH--S--EEEES-S---TTPEEEEEEEESSSEEEEEETTEEEEEEETTTS-EEEE--EEEETT-EEEEEE--SSEEEEEEE-TTS-EEEEEEEE---S--EEEEEES-SEEESSS--EEEEEEEEE-TTS-B-TT---EEEEEEEESSEEEEEE---SS----SSSSEEE-BTTEEEEEEEPPTT--EEEEEEEE-TTSB-EEEEEEEE-